Protein 2RET (pdb70)

Nearest PDB structures (foldseek):
  2ret-assembly1_G  TM=9.956E-01  e=1.381E-10  Vibrio vulnificus
  3cfi-assembly4_J  TM=9.435E-01  e=2.671E-08  Vibrio vulnificus
  5bw0-assembly1_B  TM=7.119E-01  e=1.462E-03  Pseudomonas aeruginosa PAO1
  5bw0-assembly3_F  TM=7.483E-01  e=4.580E-03  Pseudomonas aeruginosa PAO1
  6m81-assembly1_C-2  TM=4.778E-01  e=7.323E-01  Streptomyces fradiae

Secondary structure (DSSP, 8-state):
-HHHHHH-----TTT------TT---EEEEEEETTEEEEEEEEEE--SSSSEEEEEEEEESSSSSPPSEEEEEEEES--/-HHHHHHHHHHHHHHHH--TTGGGB-S--EE--EESS--EETGGG-SSEE--EEEEEEPPTTEESSEEEEEEEEEEETTEEEEEEESSSS-----EEEEEESSEEEEEEEEE-SS-EES----SSB--SEEEEEEEETTTEEEEEEEE----B---/-HHHHHH-----TTT----------EEEEEEETTEEEEEEEEEE----SEEEEEEEEESSSSSPPSEEEEEEEE-/-HHHHHHHHHHHHH--TTGGGB-S--B---BSS--EETGGG-SSEE--EEEEEEPPTTEESSEEEEEEEEEEETTEEEEEEES-SS-----EEEEEEESEEEEEEEEE-SSSEES----SSB--SEEEEEEEETTTEEEEEEEEPPP-B---/-HHHHHH-----TTT------TT---EEEEEEETTEEEEEEEEEE--SSSSEEEEEEEEESSSSSPPSEEEEEEEE-/-HHHHHHHHHHHHHHH--TTGGGB-S--B---BSS--EETGGG-SSEE--EEEEEEPPTTEESSEEEEEEEEEESSSEEEEEEESSSS-----EEEEEEESEEEEEEEEE-SS-EES----SSB--SEEEEEEEETTTEEEEEEEEPPP-B--/-HHHHHH-----TTT------TT---EEEEEEETTEEEEEEEEEE--SSSS-EEEEEEEESSSSSPPSEEEEEEE-/--HHHHHHHHHHHHHHH--TTGGGB-S--B---BSS--EETGGG-SSEE--EEEEEEPPTTEESSEEEEEEEEEESSS-EEEEEESSSS-----EEEEEES-EEEEEEEEE-SSSEES----SSB--SEEEEEEEETTTEEEEEEEEPPP-B--

Organism: Vibrio vulnificus (strain YJ016) (NCBI:txid196600)

Structure (mmCIF, N/CA/C/O backbone):
data_2RET
#
_entry.id   2RET
#
_cell.length_a   63.288
_cell.length_b   79.145
_cell.length_c   82.079
_cell.angle_alpha   65.000
_cell.angle_beta   69.190
_cell.angle_gamma   69.490
#
_symmetry.space_group_name_H-M   'P 1'
#
loop_
_entity.id
_entity.type
_entity.pdbx_description
1 polymer 'Pseudopilin EpsI'
2 polymer EpsJ
3 non-polymer 'CHLORIDE ION'
4 non-polymer 'SODIUM ION'
5 water water
#
loop_
_atom_site.group_PDB
_atom_site.id
_atom_site.type_symbol
_atom_site.label_atom_id
_atom_site.label_alt_id
_atom_site.label_comp_id
_atom_site.label_asym_id
_atom_site.label_entity_id
_atom_site.label_seq_id
_atom_site.pdbx_PDB_ins_code
_atom_site.Cartn_x
_atom_site.Cartn_y
_atom_site.Cartn_z
_atom_site.occupancy
_atom_site.B_iso_or_equiv
_atom_site.auth_seq_id
_atom_site.auth_comp_id
_atom_site.auth_asym_id
_atom_site.auth_atom_id
_atom_site.pdbx_PDB_model_num
ATOM 1 N N . THR A 1 7 ? 91.359 106.885 51.697 1.00 18.82 30 THR A N 1
ATOM 2 C CA . THR A 1 7 ? 90.434 106.069 50.861 1.00 18.85 30 THR A CA 1
ATOM 3 C C . THR A 1 7 ? 90.551 106.480 49.390 1.00 18.49 30 THR A C 1
ATOM 4 O O . THR A 1 7 ? 90.721 105.616 48.504 1.00 18.33 30 THR A O 1
ATOM 8 N N . VAL A 1 8 ? 90.511 107.788 49.127 1.00 17.64 31 VAL A N 1
ATOM 9 C CA . VAL A 1 8 ? 90.653 108.271 47.740 1.00 16.98 31 VAL A CA 1
ATOM 10 C C . VAL A 1 8 ? 92.044 107.979 47.099 1.00 16.23 31 VAL A C 1
ATOM 11 O O . VAL A 1 8 ? 92.093 107.655 45.929 1.00 15.69 31 VAL A O 1
ATOM 15 N N . GLY A 1 9 ? 93.139 108.068 47.852 1.00 16.09 32 GLY A N 1
ATOM 16 C CA . GLY A 1 9 ? 94.481 107.734 47.351 1.00 16.27 32 GLY A CA 1
ATOM 17 C C . GLY A 1 9 ? 94.587 106.305 46.811 1.00 17.09 32 GLY A C 1
ATOM 18 O O . GLY A 1 9 ? 95.186 106.063 45.758 1.00 15.75 32 GLY A O 1
ATOM 19 N N . TYR A 1 10 ? 93.986 105.359 47.538 1.00 17.51 33 TYR A N 1
ATOM 20 C CA . TYR A 1 10 ? 93.939 103.950 47.120 1.00 17.97 33 TYR A CA 1
ATOM 21 C C . TYR A 1 10 ? 93.053 103.729 45.888 1.00 16.86 33 TYR A C 1
ATOM 22 O O . TYR A 1 10 ? 93.423 102.975 44.996 1.00 15.44 33 TYR A O 1
ATOM 31 N N . LEU A 1 11 ? 91.899 104.399 45.858 1.00 16.17 34 LEU A N 1
ATOM 32 C CA . LEU A 1 11 ? 90.977 104.374 44.718 1.00 15.78 34 LEU A CA 1
ATOM 33 C C . LEU A 1 11 ? 91.609 104.936 43.463 1.00 15.26 34 LEU A C 1
ATOM 34 O O . LEU A 1 11 ? 91.440 104.360 42.364 1.00 15.09 34 LEU A O 1
ATOM 39 N N . GLU A 1 12 ? 92.370 106.027 43.610 1.00 14.03 35 GLU A N 1
ATOM 40 C CA . GLU A 1 12 ? 93.178 106.521 42.499 1.00 14.03 35 GLU A CA 1
ATOM 41 C C . GLU A 1 12 ? 94.107 105.453 41.934 1.00 14.04 35 GLU A C 1
ATOM 42 O O . GLU A 1 12 ? 94.071 105.196 40.743 1.00 12.47 35 GLU A O 1
ATOM 48 N N . GLN A 1 13 ? 94.955 104.875 42.794 1.00 14.01 36 GLN A N 1
ATOM 49 C CA . GLN A 1 13 ? 95.897 103.826 42.394 1.00 15.26 36 GLN A CA 1
ATOM 50 C C . GLN A 1 13 ? 95.220 102.682 41.626 1.00 14.79 36 GLN A C 1
ATOM 51 O O . GLN A 1 13 ? 95.719 102.234 40.613 1.00 13.86 36 GLN A O 1
ATOM 57 N N . LYS A 1 14 ? 94.080 102.232 42.129 1.00 14.63 37 LYS A N 1
ATOM 58 C CA . LYS A 1 14 ? 93.321 101.130 41.532 1.00 15.54 37 LYS A CA 1
ATOM 59 C C . LYS A 1 14 ? 92.776 101.444 40.097 1.00 15.38 37 LYS A C 1
ATOM 60 O O . LYS A 1 14 ? 92.868 100.645 39.176 1.00 14.22 37 LYS A O 1
ATOM 74 N N . PHE A 1 16 ? 93.810 103.995 38.041 1.00 13.42 39 PHE A N 1
ATOM 75 C CA . PHE A 1 16 ? 94.887 104.286 37.133 1.00 13.54 39 PHE A CA 1
ATOM 76 C C . PHE A 1 16 ? 95.714 103.061 36.747 1.00 13.74 39 PHE A C 1
ATOM 77 O O . PHE A 1 16 ? 96.044 102.937 35.571 1.00 14.02 39 PHE A O 1
ATOM 85 N N . ALA A 1 17 ? 96.058 102.186 37.709 1.00 12.81 40 ALA A N 1
ATOM 86 C CA . ALA A 1 17 ? 96.693 100.908 37.361 1.00 13.21 40 ALA A CA 1
ATOM 87 C C . ALA A 1 17 ? 95.802 100.026 36.444 1.00 13.54 40 ALA A C 1
ATOM 88 O O . ALA A 1 17 ? 96.335 99.394 35.559 1.00 14.95 40 ALA A O 1
ATOM 90 N N . ALA A 1 18 ? 94.480 100.004 36.649 1.00 13.93 41 ALA A N 1
ATOM 91 C CA . ALA A 1 18 ? 93.547 99.347 35.732 1.00 14.17 41 ALA A CA 1
ATOM 92 C C . ALA A 1 18 ? 93.565 99.950 34.309 1.00 14.78 41 ALA A C 1
ATOM 93 O O . ALA A 1 18 ? 93.500 99.226 33.318 1.00 14.89 41 ALA A O 1
ATOM 103 N N . VAL A 1 20 ? 96.177 101.383 32.806 1.00 15.79 43 VAL A N 1
ATOM 104 C CA . VAL A 1 20 ? 97.384 100.842 32.235 1.00 15.22 43 VAL A CA 1
ATOM 105 C C . VAL A 1 20 ? 97.232 99.353 31.813 1.00 15.44 43 VAL A C 1
ATOM 106 O O . VAL A 1 20 ? 97.725 98.950 30.757 1.00 15.07 43 VAL A O 1
ATOM 110 N N . ALA A 1 21 ? 96.574 98.555 32.648 1.00 14.75 44 ALA A N 1
ATOM 111 C CA . ALA A 1 21 ? 96.328 97.146 32.358 1.00 14.82 44 ALA A CA 1
ATOM 112 C C . ALA A 1 21 ? 95.532 96.995 31.046 1.00 14.35 44 ALA A C 1
ATOM 113 O O . ALA A 1 21 ? 95.883 96.202 30.203 1.00 13.46 44 ALA A O 1
ATOM 115 N N . ASP A 1 22 ? 94.480 97.790 30.903 1.00 14.52 45 ASP A N 1
ATOM 116 C CA . ASP A 1 22 ? 93.692 97.841 29.687 1.00 15.10 45 ASP A CA 1
ATOM 117 C C . ASP A 1 22 ? 94.497 98.261 28.467 1.00 14.09 45 ASP A C 1
ATOM 118 O O . ASP A 1 22 ? 94.299 97.711 27.397 1.00 13.65 45 ASP A O 1
ATOM 123 N N . ASN A 1 23 ? 95.364 99.249 28.622 1.00 14.01 46 ASN A N 1
ATOM 124 C CA . ASN A 1 23 ? 96.200 99.725 27.517 1.00 13.40 46 ASN A CA 1
ATOM 125 C C . ASN A 1 23 ? 97.167 98.655 27.074 1.00 13.17 46 ASN A C 1
ATOM 126 O O . ASN A 1 23 ? 97.396 98.481 25.878 1.00 13.02 46 ASN A O 1
ATOM 131 N N . GLN A 1 24 ? 97.729 97.922 28.024 1.00 13.56 47 GLN A N 1
ATOM 132 C CA . GLN A 1 24 ? 98.645 96.857 27.667 1.00 13.31 47 GLN A CA 1
ATOM 133 C C . GLN A 1 24 ? 97.946 95.583 27.144 1.00 14.18 47 GLN A C 1
ATOM 134 O O . GLN A 1 24 ? 98.520 94.935 26.285 1.00 12.94 47 GLN A O 1
ATOM 153 N N . ALA A 1 26 ? 95.308 95.669 25.237 1.00 13.68 49 ALA A N 1
ATOM 154 C CA . ALA A 1 26 ? 95.051 96.105 23.874 1.00 13.07 49 ALA A CA 1
ATOM 155 C C . ALA A 1 26 ? 96.284 95.896 22.973 1.00 12.17 49 ALA A C 1
ATOM 156 O O . ALA A 1 26 ? 96.180 95.345 21.890 1.00 8.96 49 ALA A O 1
ATOM 166 N N . VAL A 1 28 ? 98.788 93.729 23.432 1.00 13.94 51 VAL A N 1
ATOM 167 C CA . VAL A 1 28 ? 98.935 92.286 23.240 1.00 14.22 51 VAL A CA 1
ATOM 168 C C . VAL A 1 28 ? 97.953 91.807 22.177 1.00 14.52 51 VAL A C 1
ATOM 169 O O . VAL A 1 28 ? 98.342 91.090 21.268 1.00 12.67 51 VAL A O 1
ATOM 181 N N . LEU A 1 30 ? 96.542 93.376 19.592 1.00 16.75 53 LEU A N 1
ATOM 182 C CA . LEU A 1 30 ? 96.989 93.730 18.228 1.00 17.83 53 LEU A CA 1
ATOM 183 C C . LEU A 1 30 ? 97.793 92.617 17.534 1.00 18.59 53 LEU A C 1
ATOM 184 O O . LEU A 1 30 ? 97.690 92.453 16.313 1.00 18.41 53 LEU A O 1
ATOM 189 N N . ASN A 1 31 ? 98.578 91.864 18.305 1.00 19.30 54 ASN A N 1
ATOM 190 C CA . ASN A 1 31 ? 99.436 90.806 17.756 1.00 20.18 54 ASN A CA 1
ATOM 191 C C . ASN A 1 31 ? 99.585 89.664 18.757 1.00 20.36 54 ASN A C 1
ATOM 192 O O . ASN A 1 31 ? 100.616 89.542 19.418 1.00 20.57 54 ASN A O 1
ATOM 197 N N . PRO A 1 32 ? 98.533 88.838 18.898 1.00 21.09 55 PRO A N 1
ATOM 198 C CA . PRO A 1 32 ? 98.469 87.790 19.926 1.00 21.82 55 PRO A CA 1
ATOM 199 C C . PRO A 1 32 ? 99.028 86.422 19.492 1.00 22.63 55 PRO A C 1
ATOM 200 O O . PRO A 1 32 ? 99.067 85.499 20.310 1.00 22.76 55 PRO A O 1
ATOM 204 N N . LYS A 1 33 ? 99.423 86.285 18.218 1.00 23.20 56 LYS A N 1
ATOM 205 C CA . LYS A 1 33 ? 100.183 85.114 17.769 1.00 23.71 56 LYS A CA 1
ATOM 206 C C . LYS A 1 33 ? 101.584 85.210 18.358 1.00 24.08 56 LYS A C 1
ATOM 207 O O . LYS A 1 33 ? 102.218 84.192 18.627 1.00 24.72 56 LYS A O 1
ATOM 213 N N . ASN A 1 34 ? 102.048 86.446 18.550 1.00 24.65 57 ASN A N 1
ATOM 214 C CA . ASN A 1 34 ? 103.343 86.734 19.155 1.00 25.13 57 ASN A CA 1
ATOM 215 C C . ASN A 1 34 ? 103.240 86.970 20.674 1.00 25.41 57 ASN A C 1
ATOM 216 O O . ASN A 1 34 ? 103.874 87.897 21.221 1.00 25.11 57 ASN A O 1
ATOM 221 N N . LEU A 1 35 ? 102.473 86.101 21.348 1.00 25.41 58 LEU A N 1
ATOM 222 C CA . LEU A 1 35 ? 102.259 86.194 22.808 1.00 25.06 58 LEU A CA 1
ATOM 223 C C . LEU A 1 35 ? 103.501 85.662 23.537 1.00 24.43 58 LEU A C 1
ATOM 224 O O . LEU A 1 35 ? 103.860 84.495 23.414 1.00 24.48 58 LEU A O 1
ATOM 229 N N . LYS A 1 36 ? 104.158 86.530 24.291 1.00 23.86 59 LYS A N 1
ATOM 230 C CA . LYS A 1 36 ? 105.375 86.169 25.009 1.00 23.22 59 LYS A CA 1
ATOM 231 C C . LYS A 1 36 ? 105.459 86.979 26.291 1.00 21.77 59 LYS A C 1
ATOM 232 O O . LYS A 1 36 ? 104.749 87.978 26.447 1.00 21.50 59 LYS A O 1
ATOM 238 N N . ALA A 1 37 ? 106.295 86.518 27.217 1.00 20.52 60 ALA A N 1
ATOM 239 C CA . ALA A 1 37 ? 106.614 87.281 28.422 1.00 19.63 60 ALA A CA 1
ATOM 240 C C . ALA A 1 37 ? 107.261 88.595 27.987 1.00 18.89 60 ALA A C 1
ATOM 241 O O . ALA A 1 37 ? 108.206 88.605 27.177 1.00 17.52 60 ALA A O 1
ATOM 243 N N . SER A 1 38 ? 106.694 89.695 28.477 1.00 18.25 61 SER A N 1
ATOM 244 C CA . SER A 1 38 ? 107.247 91.025 28.245 1.00 18.07 61 SER A CA 1
ATOM 245 C C . SER A 1 38 ? 106.945 91.951 29.416 1.00 17.32 61 SER A C 1
ATOM 246 O O . SER A 1 38 ? 106.142 91.625 30.290 1.00 16.38 61 SER A O 1
ATOM 249 N N . ASN A 1 39 ? 107.612 93.097 29.422 1.00 17.13 62 ASN A N 1
ATOM 250 C CA . ASN A 1 39 ? 107.445 94.094 30.471 1.00 17.67 62 ASN A CA 1
ATOM 251 C C . ASN A 1 39 ? 107.873 95.494 30.049 1.00 17.71 62 ASN A C 1
ATOM 252 O O . ASN A 1 39 ? 108.672 95.693 29.114 1.00 17.18 62 ASN A O 1
ATOM 257 N N . GLY A 1 40 ? 107.317 96.473 30.748 1.00 17.76 63 GLY A N 1
ATOM 258 C CA . GLY A 1 40 ? 107.717 97.858 30.555 1.00 17.66 63 GLY A CA 1
ATOM 259 C C . GLY A 1 40 ? 107.065 98.804 31.556 1.00 17.40 63 GLY A C 1
ATOM 260 O O . GLY A 1 40 ? 106.555 98.388 32.608 1.00 16.62 63 GLY A O 1
ATOM 261 N N . GLU A 1 41 ? 107.046 100.067 31.148 1.00 17.48 64 GLU A N 1
ATOM 262 C CA . GLU A 1 41 ? 106.617 101.198 31.933 1.00 18.00 64 GLU A CA 1
ATOM 263 C C . GLU A 1 41 ? 105.639 102.049 31.156 1.00 17.35 64 GLU A C 1
ATOM 264 O O . GLU A 1 41 ? 105.796 102.242 29.985 1.00 18.11 64 GLU A O 1
ATOM 270 N N . GLU A 1 42 ? 104.669 102.598 31.851 1.00 16.81 65 GLU A N 1
ATOM 271 C CA . GLU A 1 42 ? 103.775 103.553 31.307 1.00 17.72 65 GLU A CA 1
ATOM 272 C C . GLU A 1 42 ? 103.612 104.671 32.334 1.00 17.46 65 GLU A C 1
ATOM 273 O O . GLU A 1 42 ? 103.343 104.418 33.512 1.00 17.37 65 GLU A O 1
ATOM 279 N N . GLU A 1 43 ? 103.709 105.897 31.858 1.00 17.13 66 GLU A N 1
ATOM 280 C CA . GLU A 1 43 ? 103.379 107.064 32.616 1.00 18.08 66 GLU A CA 1
ATOM 281 C C . GLU A 1 43 ? 101.882 107.365 32.460 1.00 18.11 66 GLU A C 1
ATOM 282 O O . GLU A 1 43 ? 101.374 107.494 31.349 1.00 18.27 66 GLU A O 1
ATOM 288 N N . LEU A 1 44 ? 101.183 107.523 33.578 1.00 18.99 67 LEU A N 1
ATOM 289 C CA . LEU A 1 44 ? 99.768 107.823 33.575 1.00 19.37 67 LEU A CA 1
ATOM 290 C C . LEU A 1 44 ? 99.442 108.501 34.879 1.00 19.76 67 LEU A C 1
ATOM 291 O O . LEU A 1 44 ? 99.825 107.982 35.934 1.00 19.44 67 LEU A O 1
ATOM 296 N N . ALA A 1 45 ? 98.717 109.635 34.788 1.00 19.04 68 ALA A N 1
ATOM 297 C CA . ALA A 1 45 ? 98.389 110.491 35.914 1.00 19.09 68 ALA A CA 1
ATOM 298 C C . ALA A 1 45 ? 99.602 110.882 36.731 1.00 19.61 68 ALA A C 1
ATOM 299 O O . ALA A 1 45 ? 99.517 110.934 37.930 1.00 19.78 68 ALA A O 1
ATOM 301 N N . GLY A 1 46 ? 100.736 111.143 36.078 1.00 20.28 69 GLY A N 1
ATOM 302 C CA . GLY A 1 46 ? 101.916 111.655 36.777 1.00 20.58 69 GLY A CA 1
ATOM 303 C C . GLY A 1 46 ? 102.812 110.590 37.367 1.00 20.32 69 GLY A C 1
ATOM 304 O O . GLY A 1 46 ? 103.886 110.872 37.863 1.00 21.13 69 GLY A O 1
ATOM 305 N N . GLN A 1 47 ? 102.386 109.350 37.270 1.00 20.47 70 GLN A N 1
ATOM 306 C CA . GLN A 1 47 ? 103.043 108.252 37.924 1.00 20.41 70 GLN A CA 1
ATOM 307 C C . GLN A 1 47 ? 103.563 107.235 36.890 1.00 21.06 70 GLN A C 1
ATOM 308 O O . GLN A 1 47 ? 102.867 106.898 35.909 1.00 20.44 70 GLN A O 1
ATOM 314 N N . THR A 1 48 ? 104.760 106.709 37.136 1.00 21.33 71 THR A N 1
ATOM 315 C CA . THR A 1 48 ? 105.282 105.591 36.353 1.00 22.08 71 THR A CA 1
ATOM 316 C C . THR A 1 48 ? 104.730 104.286 36.867 1.00 22.03 71 THR A C 1
ATOM 317 O O . THR A 1 48 ? 104.908 103.962 38.038 1.00 23.34 71 THR A O 1
ATOM 321 N N . TRP A 1 49 ? 104.081 103.537 35.977 1.00 22.14 72 TRP A N 1
ATOM 322 C CA . TRP A 1 49 ? 103.578 102.213 36.268 1.00 22.03 72 TRP A CA 1
ATOM 323 C C . TRP A 1 49 ? 104.356 101.106 35.550 1.00 21.70 72 TRP A C 1
ATOM 324 O O . TRP A 1 49 ? 104.720 101.247 34.404 1.00 21.93 72 TRP A O 1
ATOM 335 N N . TYR A 1 50 ? 104.558 99.984 36.223 1.00 20.85 73 TYR A N 1
ATOM 336 C CA . TYR A 1 50 ? 105.362 98.892 35.694 1.00 20.83 73 TYR A CA 1
ATOM 337 C C . TYR A 1 50 ? 104.468 97.701 35.342 1.00 20.41 73 TYR A C 1
ATOM 338 O O . TYR A 1 50 ? 103.932 97.034 36.223 1.00 20.47 73 TYR A O 1
ATOM 347 N N . TRP A 1 51 ? 104.328 97.442 34.042 1.00 19.78 74 TRP A N 1
ATOM 348 C CA . TRP A 1 51 ? 103.476 96.395 33.582 1.00 19.60 74 TRP A CA 1
ATOM 349 C C . TRP A 1 51 ? 104.276 95.162 33.192 1.00 19.25 74 TRP A C 1
ATOM 350 O O . TRP A 1 51 ? 105.446 95.221 32.874 1.00 18.88 74 TRP A O 1
ATOM 361 N N . LYS A 1 52 ? 103.599 94.034 33.234 1.00 19.55 75 LYS A N 1
ATOM 362 C CA . LYS A 1 52 ? 104.160 92.767 32.836 1.00 20.71 75 LYS A CA 1
ATOM 363 C C . LYS A 1 52 ? 103.056 91.982 32.147 1.00 20.32 75 LYS A C 1
ATOM 364 O O . LYS A 1 52 ? 101.944 91.880 32.668 1.00 20.18 75 LYS A O 1
ATOM 370 N N . VAL A 1 53 ? 103.387 91.433 30.981 1.00 20.60 76 VAL A N 1
ATOM 371 C CA . VAL A 1 53 ? 102.574 90.433 30.283 1.00 20.27 76 VAL A CA 1
ATOM 372 C C . VAL A 1 53 ? 103.206 89.047 30.476 1.00 19.89 76 VAL A C 1
ATOM 373 O O . VAL A 1 53 ? 104.388 88.867 30.236 1.00 20.60 76 VAL A O 1
ATOM 377 N N . ALA A 1 54 ? 102.404 88.088 30.931 1.00 19.78 77 ALA A N 1
ATOM 378 C CA . ALA A 1 54 ? 102.822 86.706 31.176 1.00 19.10 77 ALA A CA 1
ATOM 379 C C . ALA A 1 54 ? 101.830 85.696 30.560 1.00 18.88 77 ALA A C 1
ATOM 380 O O . ALA A 1 54 ? 100.701 85.607 31.037 1.00 18.53 77 ALA A O 1
ATOM 382 N N . PRO A 1 55 ? 102.258 84.904 29.548 1.00 19.01 78 PRO A N 1
ATOM 383 C CA . PRO A 1 55 ? 101.465 83.759 29.058 1.00 19.21 78 PRO A CA 1
ATOM 384 C C . PRO A 1 55 ? 101.134 82.769 30.155 1.00 19.25 78 PRO A C 1
ATOM 385 O O . PRO A 1 55 ? 101.898 82.594 31.088 1.00 19.03 78 PRO A O 1
ATOM 389 N N . VAL A 1 56 ? 99.959 82.177 30.041 1.00 19.69 79 VAL A N 1
ATOM 390 C CA . VAL A 1 56 ? 99.412 81.301 31.046 1.00 19.98 79 VAL A CA 1
ATOM 391 C C . VAL A 1 56 ? 99.235 79.962 30.396 1.00 20.75 79 VAL A C 1
ATOM 392 O O . VAL A 1 56 ? 98.578 79.874 29.348 1.00 20.59 79 VAL A O 1
ATOM 396 N N . ALA A 1 57 ? 99.812 78.931 31.023 1.00 21.84 80 ALA A N 1
ATOM 397 C CA . ALA A 1 57 ? 99.651 77.549 30.574 1.00 22.78 80 ALA A CA 1
ATOM 398 C C . ALA A 1 57 ? 98.179 77.153 30.595 1.00 23.23 80 ALA A C 1
ATOM 399 O O . ALA A 1 57 ? 97.443 77.487 31.536 1.00 23.36 80 ALA A O 1
ATOM 401 N N . THR A 1 58 ? 97.756 76.464 29.543 1.00 23.88 81 THR A N 1
ATOM 402 C CA . THR A 1 58 ? 96.376 76.025 29.420 1.00 24.57 81 THR A CA 1
ATOM 403 C C . THR A 1 58 ? 96.331 74.488 29.239 1.00 24.76 81 THR A C 1
ATOM 404 O O . THR A 1 58 ? 97.327 73.856 28.864 1.00 24.75 81 THR A O 1
ATOM 408 N N . THR A 1 59 ? 95.180 73.902 29.547 1.00 25.07 82 THR A N 1
ATOM 409 C CA . THR A 1 59 ? 94.974 72.455 29.433 1.00 25.40 82 THR A CA 1
ATOM 410 C C . THR A 1 59 ? 94.023 72.155 28.272 1.00 25.53 82 THR A C 1
ATOM 411 O O . THR A 1 59 ? 93.215 71.226 28.334 1.00 25.87 82 THR A O 1
ATOM 415 N N . GLN A 1 60 ? 94.134 72.952 27.214 1.00 25.70 83 GLN A N 1
ATOM 416 C CA . GLN A 1 60 ? 93.329 72.783 26.021 1.00 25.82 83 GLN A CA 1
ATOM 417 C C . GLN A 1 60 ? 94.025 73.461 24.846 1.00 25.69 83 GLN A C 1
ATOM 418 O O . GLN A 1 60 ? 94.891 74.325 25.053 1.00 25.19 83 GLN A O 1
ATOM 424 N N . PRO A 1 61 ? 93.637 73.093 23.609 1.00 25.69 84 PRO A N 1
ATOM 425 C CA . PRO A 1 61 ? 94.305 73.639 22.438 1.00 25.74 84 PRO A CA 1
ATOM 426 C C . PRO A 1 61 ? 93.586 74.837 21.821 1.00 25.65 84 PRO A C 1
ATOM 427 O O . PRO A 1 61 ? 94.096 75.416 20.855 1.00 25.56 84 PRO A O 1
ATOM 431 N N . LEU A 1 62 ? 92.418 75.200 22.354 1.00 25.43 85 LEU A N 1
ATOM 432 C CA . LEU A 1 62 ? 91.564 76.183 21.685 1.00 25.13 85 LEU A CA 1
AT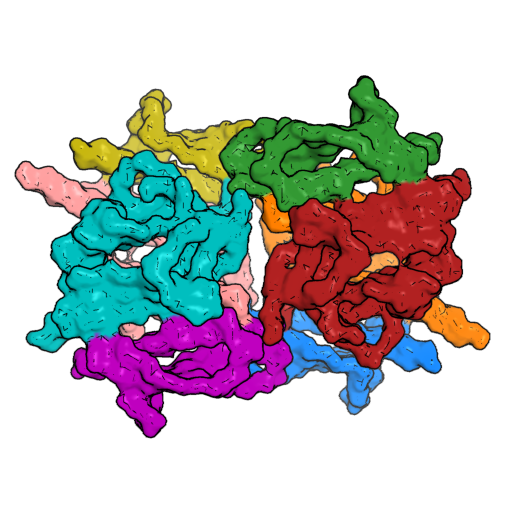OM 433 C C . LEU A 1 62 ? 91.927 77.640 22.065 1.00 24.86 85 LEU A C 1
ATOM 434 O O . LEU A 1 62 ? 91.995 78.524 21.208 1.00 24.38 85 LEU A O 1
ATOM 439 N N . LEU A 1 63 ? 92.174 77.890 23.343 1.00 24.86 86 LEU A N 1
ATOM 440 C CA . LEU A 1 63 ? 92.432 79.246 23.790 1.00 24.23 86 LEU A CA 1
ATOM 441 C C . LEU A 1 63 ? 93.799 79.392 24.418 1.00 24.98 86 LEU A C 1
ATOM 442 O O . LEU A 1 63 ? 94.217 78.547 25.201 1.00 25.30 86 LEU A O 1
ATOM 447 N N . LYS A 1 64 ? 94.477 80.492 24.082 1.00 25.47 87 LYS A N 1
ATOM 448 C CA . LYS A 1 64 ? 95.680 80.928 24.789 1.00 25.67 87 LYS A CA 1
ATOM 449 C C . LYS A 1 64 ? 95.279 81.990 25.812 1.00 25.19 87 LYS A C 1
ATOM 450 O O . LYS A 1 64 ? 94.279 82.690 25.639 1.00 26.19 87 LYS A O 1
ATOM 456 N N . ALA A 1 65 ? 96.024 82.065 26.904 1.00 23.60 88 ALA A N 1
ATOM 457 C CA . ALA A 1 65 ? 95.723 83.001 27.968 1.00 22.78 88 ALA A CA 1
ATOM 458 C C . ALA A 1 65 ? 96.985 83.798 28.282 1.00 21.63 88 ALA A C 1
ATOM 459 O O . ALA A 1 65 ? 98.084 83.331 28.076 1.00 20.38 88 ALA A O 1
ATOM 461 N N . PHE A 1 66 ? 96.797 85.017 28.752 1.00 21.76 89 PHE A N 1
ATOM 462 C CA . PHE A 1 66 ? 97.890 85.811 29.280 1.00 21.91 89 PHE A CA 1
ATOM 463 C C . PHE A 1 66 ? 97.347 86.634 30.413 1.00 22.15 89 PHE A C 1
ATOM 464 O O . PHE A 1 66 ? 96.120 86.895 30.514 1.00 20.67 89 PHE A O 1
ATOM 472 N N . ASP A 1 67 ? 98.278 87.007 31.280 1.00 22.57 90 ASP A N 1
ATOM 473 C CA . ASP A 1 67 ? 98.032 87.919 32.390 1.00 23.17 90 ASP A CA 1
ATOM 474 C C . ASP A 1 67 ? 98.767 89.198 32.102 1.00 22.58 90 ASP A C 1
ATOM 475 O O . ASP A 1 67 ? 99.898 89.182 31.615 1.00 23.59 90 ASP A O 1
ATOM 480 N N . VAL A 1 68 ? 98.087 90.299 32.364 1.00 22.38 91 VAL A N 1
ATOM 481 C CA . VAL A 1 68 ? 98.661 91.630 32.394 1.00 21.78 91 VAL A CA 1
ATOM 482 C C . VAL A 1 68 ? 98.566 92.078 33.867 1.00 22.24 91 VAL A C 1
ATOM 483 O O . VAL A 1 68 ? 97.473 92.114 34.453 1.00 21.43 91 VAL A O 1
ATOM 487 N N . SER A 1 69 ? 99.719 92.369 34.463 1.00 22.31 92 SER A N 1
ATOM 488 C CA . SER A 1 69 ? 99.791 92.856 35.836 1.00 22.64 92 SER A CA 1
ATOM 489 C C . SER A 1 69 ? 100.500 94.205 35.839 1.00 21.26 92 SER A C 1
ATOM 490 O O . SER A 1 69 ? 101.382 94.432 35.028 1.00 21.92 92 SER A O 1
ATOM 493 N N . VAL A 1 70 ? 100.067 95.100 36.725 1.00 20.10 93 VAL A N 1
ATOM 494 C CA . VAL A 1 70 ? 100.578 96.474 36.852 1.00 18.59 93 VAL A CA 1
ATOM 495 C C . VAL A 1 70 ? 100.877 96.741 38.340 1.00 18.33 93 VAL A C 1
ATOM 496 O O . VAL A 1 70 ? 100.089 96.438 39.238 1.00 17.38 93 VAL A O 1
ATOM 500 N N . ALA A 1 71 ? 102.072 97.268 38.561 1.00 18.57 94 ALA A N 1
ATOM 501 C CA . ALA A 1 71 ? 102.656 97.481 39.879 1.00 17.77 94 ALA A CA 1
ATOM 502 C C . ALA A 1 71 ? 103.296 98.882 39.935 1.00 17.84 94 ALA A C 1
ATOM 503 O O . ALA A 1 71 ? 103.597 99.506 38.890 1.00 16.94 94 ALA A O 1
ATOM 505 N N . ALA A 1 72 ? 103.506 99.358 41.169 1.00 18.40 95 ALA A N 1
ATOM 506 C CA . ALA A 1 72 ? 104.098 100.661 41.442 1.00 17.92 95 ALA A CA 1
ATOM 507 C C . ALA A 1 72 ? 105.654 100.703 41.370 1.00 18.07 95 ALA A C 1
ATOM 508 O O . ALA A 1 72 ? 106.274 101.776 41.259 1.00 16.84 95 ALA A O 1
ATOM 510 N N . THR A 1 73 ? 106.286 99.531 41.398 1.00 19.05 96 THR A N 1
ATOM 511 C CA . THR A 1 73 ? 107.733 99.402 41.163 1.00 19.72 96 THR A CA 1
ATOM 512 C C . THR A 1 73 ? 108.051 98.109 40.426 1.00 20.48 96 THR A C 1
ATOM 513 O O . THR A 1 73 ? 107.178 97.284 40.239 1.00 20.16 96 THR A O 1
ATOM 517 N N . THR A 1 74 ? 109.326 97.944 40.045 1.00 22.41 97 THR A N 1
ATOM 518 C CA . THR A 1 74 ? 109.796 96.757 39.338 1.00 24.18 97 THR A CA 1
ATOM 519 C C . THR A 1 74 ? 109.770 95.497 40.204 1.00 25.38 97 THR A C 1
ATOM 520 O O . THR A 1 74 ? 109.705 94.379 39.658 1.00 25.37 97 THR A O 1
ATOM 524 N N . GLN A 1 75 ? 109.818 95.686 41.531 1.00 26.34 98 GLN A N 1
ATOM 525 C CA . GLN A 1 75 ? 109.841 94.578 42.498 1.00 27.13 98 GLN A CA 1
ATOM 526 C C . GLN A 1 75 ? 108.463 94.331 43.143 1.00 26.53 98 GLN A C 1
ATOM 527 O O . GLN A 1 75 ? 108.232 93.268 43.717 1.00 27.22 98 GLN A O 1
ATOM 533 N N . ALA A 1 76 ? 107.579 95.325 43.097 1.00 25.79 99 ALA A N 1
ATOM 534 C CA . ALA A 1 76 ? 106.354 95.320 43.897 1.00 25.11 99 ALA A CA 1
ATOM 535 C C . ALA A 1 76 ? 105.331 94.305 43.394 1.00 24.96 99 ALA A C 1
ATOM 536 O O . ALA A 1 76 ? 105.294 93.992 42.202 1.00 25.48 99 ALA A O 1
ATOM 538 N N . SER A 1 77 ? 104.507 93.806 44.317 1.00 24.33 100 SER A N 1
ATOM 539 C CA . SER A 1 77 ? 103.331 93.045 43.971 1.00 24.09 100 SER A CA 1
ATOM 540 C C . SER A 1 77 ? 102.377 93.957 43.224 1.00 23.48 100 SER A C 1
ATOM 541 O O . SER A 1 77 ? 102.269 95.145 43.537 1.00 22.89 100 SER A O 1
ATOM 544 N N . PRO A 1 78 ? 101.684 93.398 42.230 1.00 23.54 101 PRO A N 1
ATOM 545 C CA . PRO A 1 78 ? 100.820 94.208 41.410 1.00 23.24 101 PRO A CA 1
ATOM 546 C C . PRO A 1 78 ? 99.602 94.774 42.172 1.00 22.65 101 PRO A C 1
ATOM 547 O O . PRO A 1 78 ? 99.135 94.212 43.161 1.00 22.53 101 PRO A O 1
ATOM 551 N N . ILE A 1 79 ? 99.158 95.924 41.725 1.00 22.29 102 ILE A N 1
ATOM 552 C CA . ILE A 1 79 ? 97.933 96.511 42.181 1.00 22.50 102 ILE A CA 1
ATOM 553 C C . ILE A 1 79 ? 96.818 95.755 41.475 1.00 22.80 102 ILE A C 1
ATOM 554 O O . ILE A 1 79 ? 95.810 95.438 42.077 1.00 22.14 102 ILE A O 1
ATOM 559 N N . ILE A 1 80 ? 97.012 95.476 40.190 1.00 24.04 103 ILE A N 1
ATOM 560 C CA . ILE A 1 80 ? 95.995 94.796 39.383 1.00 25.41 103 ILE A CA 1
ATOM 561 C C . ILE A 1 80 ? 96.601 93.716 38.498 1.00 25.12 103 ILE A C 1
ATOM 562 O O . ILE A 1 80 ? 97.688 93.864 37.965 1.00 24.53 103 ILE A O 1
ATOM 567 N N . THR A 1 81 ? 95.901 92.598 38.419 1.00 25.64 104 THR A N 1
ATOM 568 C CA . THR A 1 81 ? 96.187 91.564 37.448 1.00 26.34 104 THR A CA 1
ATOM 569 C C . THR A 1 81 ? 94.884 91.198 36.740 1.00 26.19 104 THR A C 1
ATOM 570 O O . THR A 1 81 ? 93.857 91.009 37.388 1.00 25.57 104 THR A O 1
ATOM 574 N N . VAL A 1 82 ? 94.956 91.104 35.404 1.00 26.53 105 VAL A N 1
ATOM 575 C CA . VAL A 1 82 ? 93.832 90.729 34.557 1.00 26.05 105 VAL A CA 1
ATOM 576 C C . VAL A 1 82 ? 94.278 89.656 33.569 1.00 25.15 105 VAL A C 1
ATOM 577 O O . VAL A 1 82 ? 95.302 89.803 32.873 1.00 23.27 105 VAL A O 1
ATOM 581 N N . ARG A 1 83 ? 93.469 88.593 33.520 1.00 25.10 106 ARG A N 1
ATOM 582 C CA . ARG A 1 83 ? 93.661 87.450 32.601 1.00 25.05 106 ARG A CA 1
ATOM 583 C C . ARG A 1 83 ? 92.765 87.623 31.410 1.00 24.07 106 ARG A C 1
ATOM 584 O O . ARG A 1 83 ? 91.611 87.991 31.559 1.00 23.88 106 ARG A O 1
ATOM 592 N N . SER A 1 84 ? 93.300 87.350 30.226 1.00 23.15 107 SER A N 1
ATOM 593 C CA . SER A 1 84 ? 92.531 87.406 29.001 1.00 22.55 107 SER A CA 1
ATOM 594 C C . SER A 1 84 ? 92.836 86.203 28.153 1.00 21.33 107 SER A C 1
ATOM 595 O O . SER A 1 84 ? 93.813 85.536 28.372 1.00 19.85 107 SER A O 1
ATOM 598 N N . TYR A 1 85 ? 91.961 85.951 27.188 1.00 21.54 108 TYR A N 1
ATOM 599 C CA . TYR A 1 85 ? 91.997 84.743 26.363 1.00 21.62 108 TYR A CA 1
ATOM 600 C C . TYR A 1 85 ? 91.900 85.112 24.915 1.00 21.59 108 TYR A C 1
ATOM 601 O O . TYR A 1 85 ? 91.162 85.998 24.542 1.00 20.62 108 TYR A O 1
ATOM 610 N N . VAL A 1 86 ? 92.672 84.415 24.112 1.00 22.56 109 VAL A N 1
ATOM 611 C CA . VAL A 1 86 ? 92.792 84.703 22.693 1.00 23.62 109 VAL A CA 1
ATOM 612 C C . VAL A 1 86 ? 92.537 83.398 21.963 1.00 23.66 109 VAL A C 1
ATOM 613 O O . VAL A 1 86 ? 92.979 82.357 22.414 1.00 22.42 109 VAL A O 1
ATOM 617 N N . ALA A 1 87 ? 91.782 83.461 20.875 1.00 25.24 110 ALA A N 1
ATOM 618 C CA . ALA A 1 87 ? 91.483 82.270 20.057 1.00 26.88 110 ALA A CA 1
ATOM 619 C C . ALA A 1 87 ? 92.786 81.791 19.445 1.0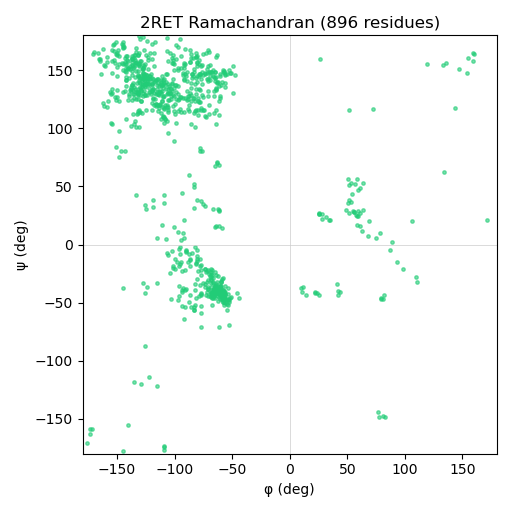0 28.11 110 ALA A C 1
ATOM 620 O O . ALA A 1 87 ? 93.519 82.587 18.860 1.00 28.21 110 ALA A O 1
ATOM 622 N N . SER A 1 88 ? 93.095 80.506 19.626 1.00 29.68 111 SER A N 1
ATOM 623 C CA . SER A 1 88 ? 94.319 79.924 19.065 1.00 31.10 111 SER A CA 1
ATOM 624 C C . SER A 1 88 ? 94.152 79.670 17.566 1.00 31.56 111 SER A C 1
ATOM 625 O O . SER A 1 88 ? 95.133 79.645 16.829 1.00 31.88 111 SER A O 1
ATOM 628 N N . GLU A 1 89 ? 92.901 79.475 17.138 1.00 32.49 112 GLU A N 1
ATOM 629 C CA . GLU A 1 89 ? 92.559 79.184 15.734 1.00 32.96 112 GLU A CA 1
ATOM 630 C C . GLU A 1 89 ? 91.384 80.051 15.250 1.00 33.23 112 GLU A C 1
ATOM 631 O O . GLU A 1 89 ? 90.489 79.556 14.562 1.00 33.53 112 GLU A O 1
ATOM 633 N N . ASN A 1 90 ? 91.412 81.342 15.612 1.00 33.39 113 ASN A N 1
ATOM 634 C CA . ASN A 1 90 ? 90.464 82.353 15.103 1.00 33.42 113 ASN A CA 1
ATOM 635 C C . ASN A 1 90 ? 90.317 82.298 13.580 1.00 33.21 113 ASN A C 1
ATOM 636 O O . ASN A 1 90 ? 89.374 81.708 13.061 1.00 33.00 113 ASN A O 1
ATOM 638 N N . GLU B 2 9 ? 85.900 116.093 54.706 1.00 26.16 32 GLU B N 1
ATOM 639 C CA . GLU B 2 9 ? 85.545 117.371 54.022 1.00 25.90 32 GLU B CA 1
ATOM 640 C C . GLU B 2 9 ? 85.997 117.346 52.571 1.00 25.75 32 GLU B C 1
ATOM 641 O O . GLU B 2 9 ? 85.209 117.003 51.684 1.00 26.23 32 GLU B O 1
ATOM 643 N N . LEU B 2 10 ? 87.268 117.693 52.332 1.00 25.28 33 LEU B N 1
ATOM 644 C CA . LEU B 2 10 ? 87.838 117.744 50.976 1.00 24.67 33 LEU B CA 1
ATOM 645 C C . LEU B 2 10 ? 87.975 116.349 50.352 1.00 24.03 33 LEU B C 1
ATOM 646 O O . LEU B 2 10 ? 87.995 116.214 49.131 1.00 23.39 33 LEU B O 1
ATOM 648 N N . SER B 2 11 ? 88.079 115.331 51.209 1.00 23.49 34 SER B N 1
ATOM 649 C CA . SER B 2 11 ? 88.078 113.929 50.791 1.00 22.76 34 SER B CA 1
ATOM 650 C C . SER B 2 11 ? 86.742 113.521 50.170 1.00 22.03 34 SER B C 1
ATOM 651 O O . SER B 2 11 ? 86.692 112.558 49.406 1.00 22.14 34 SER B O 1
ATOM 653 N N . GLN B 2 12 ? 85.664 114.239 50.503 1.00 21.00 35 GLN B N 1
ATOM 654 C CA . GLN B 2 12 ? 84.383 114.070 49.806 1.00 19.98 35 GLN B CA 1
ATOM 655 C C . GLN B 2 12 ? 84.472 114.562 48.346 1.00 19.00 35 GLN B C 1
ATOM 656 O O . GLN B 2 12 ? 83.980 113.891 47.438 1.00 18.35 35 GLN B O 1
ATOM 658 N N . GLU B 2 13 ? 85.101 115.723 48.134 1.00 17.73 36 GLU B N 1
ATOM 659 C CA . GLU B 2 13 ? 85.230 116.328 46.798 1.00 17.22 36 GLU B CA 1
ATOM 660 C C . GLU B 2 13 ? 86.153 115.520 45.867 1.00 16.35 36 GLU B C 1
ATOM 661 O O . GLU B 2 13 ? 85.977 115.517 44.651 1.00 15.66 36 GLU B O 1
ATOM 663 N N . ARG B 2 14 ? 87.135 114.844 46.456 1.00 15.67 37 ARG B N 1
ATOM 664 C CA . ARG B 2 14 ? 88.048 113.986 45.721 1.00 14.87 37 ARG B CA 1
ATOM 665 C C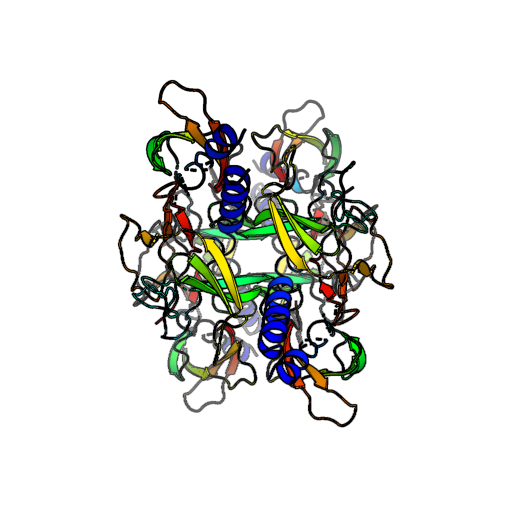 . ARG B 2 14 ? 87.380 112.677 45.330 1.00 14.30 37 ARG B C 1
ATOM 666 O O . ARG B 2 14 ? 87.699 112.099 44.281 1.00 14.39 37 ARG B O 1
ATOM 674 N N . THR B 2 15 ? 86.479 112.192 46.181 1.00 13.36 38 THR B N 1
ATOM 675 C CA . THR B 2 15 ? 85.720 110.998 45.868 1.00 12.99 38 THR B CA 1
ATOM 676 C C . THR B 2 15 ? 84.780 111.339 44.721 1.00 11.86 38 THR B C 1
ATOM 677 O O . THR B 2 15 ? 84.714 110.590 43.771 1.00 11.54 38 THR B O 1
ATOM 681 N N . ALA B 2 16 ? 84.104 112.488 44.782 1.00 10.95 39 ALA B N 1
ATOM 682 C CA . ALA B 2 16 ? 83.197 112.939 43.708 1.00 11.06 39 ALA B CA 1
ATOM 683 C C . ALA B 2 16 ? 83.891 113.141 42.361 1.00 11.29 39 ALA B C 1
ATOM 684 O O . ALA B 2 16 ? 83.311 112.871 41.303 1.00 11.29 39 ALA B O 1
ATOM 686 N N . ARG B 2 17 ? 85.129 113.615 42.402 1.00 11.25 40 ARG B N 1
ATOM 687 C CA . ARG B 2 17 ? 85.951 113.748 41.208 1.00 11.52 40 ARG B CA 1
ATOM 688 C C . ARG B 2 17 ? 86.337 112.383 40.587 1.00 12.33 40 ARG B C 1
ATOM 689 O O . ARG B 2 17 ? 86.262 112.199 39.360 1.00 12.46 40 ARG B O 1
ATOM 697 N N . LEU B 2 18 ? 86.773 111.442 41.418 1.00 12.59 41 LEU B N 1
ATOM 698 C CA . LEU B 2 18 ? 87.106 110.105 40.930 1.00 13.22 41 LEU B CA 1
ATOM 699 C C . LEU B 2 18 ? 85.892 109.374 40.400 1.00 12.25 41 LEU B C 1
ATOM 700 O O . LEU B 2 18 ? 86.016 108.598 39.476 1.00 12.09 41 LEU B O 1
ATOM 705 N N . ASN B 2 19 ? 84.745 109.581 41.035 1.00 12.49 42 ASN B N 1
ATOM 706 C CA . ASN B 2 19 ? 83.456 109.077 40.563 1.00 12.55 42 ASN B CA 1
ATOM 707 C C . ASN B 2 19 ? 83.055 109.662 39.196 1.00 12.97 42 ASN B C 1
ATOM 708 O O . ASN B 2 19 ? 82.562 108.960 38.321 1.00 13.34 42 ASN B O 1
ATOM 713 N N . GLU B 2 20 ? 83.280 110.957 39.021 1.00 13.23 43 GLU B N 1
ATOM 714 C CA . GLU B 2 20 ? 83.076 111.624 37.754 1.00 13.06 43 GLU B CA 1
ATOM 715 C C . GLU B 2 20 ? 83.914 111.009 36.650 1.00 13.04 43 GLU B C 1
ATOM 716 O O . GLU B 2 20 ? 83.415 110.763 35.540 1.00 12.33 43 GLU B O 1
ATOM 722 N N . LEU B 2 21 ? 85.185 110.777 36.961 1.00 13.51 44 LEU B N 1
ATOM 723 C CA . LEU B 2 21 ? 86.133 110.194 36.026 1.00 13.74 44 LEU B CA 1
ATOM 724 C C . LEU B 2 21 ? 85.795 108.770 35.659 1.00 13.67 44 LEU B C 1
ATOM 725 O O . LEU B 2 21 ? 85.872 108.392 34.528 1.00 12.86 44 LEU B O 1
ATOM 730 N N . GLN B 2 22 ? 85.436 107.968 36.640 1.00 14.45 45 GLN B N 1
ATOM 731 C CA . GLN B 2 22 ? 84.943 106.606 36.383 1.00 15.15 45 GLN B CA 1
ATOM 732 C C . GLN B 2 22 ? 83.774 106.628 35.392 1.00 14.82 45 GLN B C 1
ATOM 733 O O . GLN B 2 22 ? 83.744 105.851 34.465 1.00 14.12 45 GLN B O 1
ATOM 739 N N . ARG B 2 23 ? 82.807 107.521 35.614 1.00 15.00 46 ARG B N 1
ATOM 740 C CA . ARG B 2 23 ? 81.687 107.697 34.700 1.00 15.30 46 ARG B CA 1
ATOM 741 C C . ARG B 2 23 ? 82.091 108.051 33.285 1.00 14.64 46 ARG B C 1
ATOM 742 O O . ARG B 2 23 ? 81.564 107.484 32.339 1.00 14.15 46 ARG B O 1
ATOM 750 N N . ALA B 2 24 ? 82.996 109.012 33.158 1.00 15.18 47 ALA B N 1
ATOM 751 C CA . ALA B 2 24 ? 83.565 109.409 31.868 1.00 15.04 47 ALA B CA 1
ATOM 752 C C . ALA B 2 24 ? 84.208 108.232 31.141 1.00 14.90 47 ALA B C 1
ATOM 753 O O . ALA B 2 24 ? 83.999 108.062 29.963 1.00 14.16 47 ALA B O 1
ATOM 755 N N . LEU B 2 25 ? 84.961 107.403 31.861 1.00 15.40 48 LEU B N 1
ATOM 756 C CA . LEU B 2 25 ? 85.715 106.309 31.251 1.00 15.09 48 LEU B CA 1
ATOM 757 C C . LEU B 2 25 ? 84.789 105.218 30.763 1.00 15.20 48 LEU B C 1
ATOM 758 O O . LEU B 2 25 ? 85.064 104.571 29.747 1.00 14.75 48 LEU B O 1
ATOM 763 N N . VAL B 2 26 ? 83.717 104.976 31.516 1.00 14.49 49 VAL B N 1
ATOM 764 C CA . VAL B 2 26 ? 82.707 104.003 31.111 1.00 14.76 49 VAL B CA 1
ATOM 765 C C . VAL B 2 26 ? 82.069 104.413 29.798 1.00 15.35 49 VAL B C 1
ATOM 766 O O . VAL B 2 26 ? 81.956 103.615 28.893 1.00 15.68 49 VAL B O 1
ATOM 786 N N . ASP B 2 29 ? 84.598 104.109 26.958 1.00 17.24 52 ASP B N 1
ATOM 787 C CA . ASP B 2 29 ? 84.774 102.687 26.666 1.00 17.20 52 ASP B CA 1
ATOM 788 C C . ASP B 2 29 ? 83.643 102.240 25.776 1.00 16.70 52 ASP B C 1
ATOM 789 O O . ASP B 2 29 ? 83.863 101.512 24.798 1.00 16.98 52 ASP B O 1
ATOM 794 N N . SER B 2 30 ? 82.434 102.673 26.108 1.00 16.14 53 SER B N 1
ATOM 795 C CA . SER B 2 30 ? 81.261 102.250 25.348 1.00 16.51 53 SER B CA 1
ATOM 796 C C . SER B 2 30 ? 81.369 102.707 23.893 1.00 15.79 53 SER B C 1
ATOM 797 O O . SER B 2 30 ? 80.975 101.966 22.997 1.00 16.89 53 SER B O 1
ATOM 800 N N . ASP B 2 31 ? 81.904 103.910 23.677 1.00 14.58 54 ASP B N 1
ATOM 801 C CA . ASP B 2 31 ? 81.951 104.534 22.351 1.00 14.21 54 ASP B CA 1
ATOM 802 C C . ASP B 2 31 ? 83.143 104.052 21.520 1.00 13.16 54 ASP B C 1
ATOM 803 O O . ASP B 2 31 ? 82.984 103.578 20.411 1.00 12.25 54 ASP B O 1
ATOM 808 N N . PHE B 2 32 ? 84.333 104.205 22.065 1.00 13.39 55 PHE B N 1
ATOM 809 C CA . PHE B 2 32 ? 85.538 103.919 21.336 1.00 13.40 55 PHE B CA 1
ATOM 810 C C . PHE B 2 32 ? 85.789 102.425 21.098 1.00 14.60 55 PHE B C 1
ATOM 811 O O . PHE B 2 32 ? 86.529 102.059 20.158 1.00 15.96 55 PHE B O 1
ATOM 819 N N . ARG B 2 33 ? 85.206 101.563 21.924 1.00 14.72 56 ARG B N 1
ATOM 820 C CA . ARG B 2 33 ? 85.285 100.138 21.661 1.00 16.00 56 ARG B CA 1
ATOM 821 C C . ARG B 2 33 ? 84.261 99.647 20.606 1.00 16.51 56 ARG B C 1
ATOM 822 O O . ARG B 2 33 ? 84.366 98.511 20.138 1.00 16.94 56 ARG B O 1
ATOM 830 N N . GLN B 2 34 ? 83.285 100.481 20.263 1.00 16.45 57 GLN B N 1
ATOM 831 C CA . GLN B 2 34 ? 82.221 100.110 19.347 1.00 16.54 57 GLN B CA 1
ATOM 832 C C . GLN B 2 34 ? 82.201 100.992 18.089 1.00 15.69 57 GLN B C 1
ATOM 833 O O . GLN B 2 34 ? 81.144 101.215 17.480 1.00 14.36 57 GLN B O 1
ATOM 839 N N . ILE B 2 35 ? 83.382 101.427 17.679 1.00 14.28 58 ILE B N 1
ATOM 840 C CA . ILE B 2 35 ? 83.550 102.223 16.454 1.00 14.66 58 ILE B CA 1
ATOM 841 C C . ILE B 2 35 ? 83.146 101.387 15.233 1.00 14.03 58 ILE B C 1
ATOM 842 O O . ILE B 2 35 ? 83.542 100.228 15.115 1.00 13.64 58 ILE B O 1
ATOM 847 N N . ALA B 2 36 ? 82.378 101.995 14.328 1.00 12.90 59 ALA B N 1
ATOM 848 C CA . ALA B 2 36 ? 81.837 101.283 13.184 1.00 11.70 59 ALA B CA 1
ATOM 849 C C . ALA B 2 36 ? 82.503 101.725 11.862 1.00 11.01 59 ALA B C 1
ATOM 850 O O . ALA B 2 36 ? 82.832 102.896 11.659 1.00 11.03 59 ALA B O 1
ATOM 852 N N . LEU B 2 37 ? 82.715 100.743 10.994 1.00 10.53 60 LEU B N 1
ATOM 853 C CA . LEU B 2 37 ? 83.198 100.911 9.636 1.00 10.36 60 LEU B CA 1
ATOM 854 C C . LEU B 2 37 ? 82.061 101.467 8.783 1.00 9.69 60 LEU B C 1
ATOM 855 O O . LEU B 2 37 ? 81.443 100.769 7.992 1.00 10.24 60 LEU B O 1
ATOM 860 N N A ARG B 2 38 ? 81.796 102.756 8.969 0.50 9.35 61 ARG B N 1
ATOM 861 N N B ARG B 2 38 ? 81.820 102.759 8.955 0.50 9.58 61 ARG B N 1
ATOM 862 C CA A ARG B 2 38 ? 80.658 103.446 8.357 0.50 8.96 61 ARG B CA 1
ATOM 863 C CA B ARG B 2 38 ? 80.690 103.439 8.348 0.50 9.38 61 ARG B CA 1
ATOM 864 C C A ARG B 2 38 ? 81.064 104.906 8.197 0.50 8.78 61 ARG B C 1
ATOM 865 C C B ARG B 2 38 ? 81.086 104.899 8.194 0.50 9.02 61 ARG B C 1
ATOM 866 O O A ARG B 2 38 ? 81.355 105.584 9.176 0.50 8.33 61 ARG B O 1
ATOM 867 O O B ARG B 2 38 ? 81.382 105.575 9.173 0.50 8.54 61 ARG B O 1
ATOM 882 N N . GLN B 2 39 ? 81.135 105.365 6.956 1.00 9.14 62 GLN B N 1
ATOM 883 C CA . GLN B 2 39 ? 81.505 106.753 6.672 1.00 10.13 62 GLN B CA 1
ATOM 884 C C . GLN B 2 39 ? 80.370 107.717 7.040 1.00 11.37 62 GLN B C 1
ATOM 885 O O . GLN B 2 39 ? 79.189 107.392 6.877 1.00 11.06 62 GLN B O 1
ATOM 891 N N . THR B 2 40 ? 80.750 108.896 7.536 1.00 12.44 63 THR B N 1
ATOM 892 C CA . THR B 2 40 ? 79.808 109.929 7.956 1.00 13.28 63 THR B CA 1
ATOM 893 C C . THR B 2 40 ? 80.191 111.249 7.261 1.00 14.95 63 THR B C 1
ATOM 894 O O . THR B 2 40 ? 81.355 111.463 6.919 1.00 14.54 63 THR B O 1
ATOM 898 N N . ARG B 2 41 ? 79.214 112.118 7.021 1.00 16.91 64 ARG B N 1
ATOM 899 C CA . ARG B 2 41 ? 79.458 113.344 6.255 1.00 18.59 64 ARG B CA 1
ATOM 900 C C . ARG B 2 41 ? 80.183 114.394 7.082 1.00 19.20 64 ARG B C 1
ATOM 901 O O . ARG B 2 41 ? 79.906 114.551 8.273 1.00 18.81 64 ARG B O 1
ATOM 909 N N . THR B 2 42 ? 81.145 115.048 6.426 1.00 20.44 65 THR B N 1
ATOM 910 C CA . THR B 2 42 ? 81.689 116.393 6.775 1.00 21.74 65 THR B CA 1
ATOM 911 C C . THR B 2 42 ? 83.222 116.384 6.728 1.00 22.04 65 THR B C 1
ATOM 912 O O . THR B 2 42 ? 83.807 116.461 5.642 1.00 22.55 65 THR B O 1
ATOM 916 N N . SER B 2 48 ? 81.483 115.101 0.920 1.00 22.15 71 SER B N 1
ATOM 917 C CA . SER B 2 48 ? 82.721 114.504 1.402 1.00 22.06 71 SER B CA 1
ATOM 918 C C . SER B 2 48 ? 82.509 113.790 2.743 1.00 21.89 71 SER B C 1
ATOM 919 O O . SER B 2 48 ? 82.204 114.423 3.762 1.00 22.48 71 SER B O 1
ATOM 922 N N . LYS B 2 49 ? 82.692 112.470 2.735 1.00 21.30 72 LYS B N 1
ATOM 923 C CA . LYS B 2 49 ? 82.464 111.639 3.912 1.00 20.98 72 LYS B CA 1
ATOM 924 C C . LYS B 2 49 ? 83.808 111.221 4.473 1.00 19.90 72 LYS B C 1
ATOM 925 O O . LYS B 2 49 ? 84.799 111.226 3.752 1.00 20.12 72 LYS B O 1
ATOM 931 N N . LYS B 2 50 ? 83.832 110.866 5.754 1.00 18.67 73 LYS B N 1
ATOM 932 C CA . LYS B 2 50 ? 85.010 110.271 6.400 1.00 17.68 73 LYS B CA 1
ATOM 933 C C . LYS B 2 50 ? 84.593 109.157 7.361 1.00 17.07 73 LYS B C 1
ATOM 934 O O . LYS B 2 50 ? 83.507 109.172 7.929 1.00 14.77 73 LYS B O 1
ATOM 940 N N . LEU B 2 51 ? 85.496 108.199 7.533 1.00 17.97 74 LEU B N 1
ATOM 941 C CA . LEU B 2 51 ? 85.410 107.205 8.602 1.00 18.48 74 LEU B CA 1
ATOM 942 C C . LEU B 2 51 ? 85.607 107.831 10.019 1.00 18.55 74 LEU B C 1
ATOM 943 O O . LEU B 2 51 ? 84.789 107.617 10.901 1.00 19.38 74 LEU B O 1
ATOM 948 N N . LEU B 2 52 ? 86.692 108.584 10.204 1.00 19.14 75 LEU B N 1
ATOM 949 C CA . LEU B 2 52 ? 87.017 109.284 11.471 1.00 19.10 75 LEU B CA 1
ATOM 950 C C . LEU B 2 52 ? 87.283 110.759 11.166 1.00 17.69 75 LEU B C 1
ATOM 951 O O . LEU B 2 52 ? 88.083 111.074 10.298 1.00 18.28 75 LEU B O 1
ATOM 956 N N . HIS B 2 53 ? 86.600 111.638 11.890 1.00 15.86 76 HIS B N 1
ATOM 957 C CA . HIS B 2 53 ? 86.767 113.063 11.742 1.00 15.17 76 HIS B CA 1
ATOM 958 C C . HIS B 2 53 ? 87.567 113.514 12.963 1.00 14.09 76 HIS B C 1
ATOM 959 O O . HIS B 2 53 ? 87.244 113.177 14.080 1.00 11.85 76 HIS B O 1
ATOM 966 N N . TRP B 2 54 ? 88.610 114.276 12.705 1.00 13.73 77 TRP B N 1
ATOM 967 C CA . TRP B 2 54 ? 89.606 114.633 13.711 1.00 14.48 77 TRP B CA 1
ATOM 968 C C . TRP B 2 54 ? 90.264 115.948 13.284 1.00 14.46 77 TRP B C 1
ATOM 969 O O . TRP B 2 54 ? 91.050 115.978 12.348 1.00 14.77 77 TRP B O 1
ATOM 980 N N . ALA B 2 55 ? 89.898 117.037 13.946 1.00 15.13 78 ALA B N 1
ATOM 981 C CA . ALA B 2 55 ? 90.409 118.364 13.538 1.00 15.34 78 ALA B CA 1
ATOM 982 C C . ALA B 2 55 ? 90.252 119.354 14.646 1.00 14.97 78 ALA B C 1
ATOM 983 O O . ALA B 2 55 ? 89.403 119.192 15.513 1.00 15.41 78 ALA B O 1
ATOM 985 N N . ASP B 2 56 ? 91.099 120.378 14.620 1.00 15.64 79 ASP B N 1
ATOM 986 C CA . ASP B 2 56 ? 90.939 121.541 15.481 1.00 15.13 79 ASP B CA 1
ATOM 987 C C . ASP B 2 56 ? 89.555 122.125 15.247 1.00 15.16 79 ASP B C 1
ATOM 988 O O . ASP B 2 56 ? 89.104 122.225 14.105 1.00 15.45 79 ASP B O 1
ATOM 993 N N . TYR B 2 57 ? 88.872 122.474 16.332 1.00 14.61 80 TYR B N 1
ATOM 994 C CA . TYR B 2 57 ? 87.590 123.165 16.263 1.00 14.58 80 TYR B CA 1
ATOM 995 C C . TYR B 2 57 ? 86.419 122.317 15.691 1.00 15.06 80 TYR B C 1
ATOM 996 O O . TYR B 2 57 ? 85.326 122.844 15.528 1.00 13.85 80 TYR B O 1
ATOM 1005 N N . LEU B 2 58 ? 86.620 121.010 15.457 1.00 16.19 81 LEU B N 1
ATOM 1006 C CA . LEU B 2 58 ? 85.503 120.158 15.066 1.00 16.82 81 LEU B CA 1
ATOM 1007 C C . LEU B 2 58 ? 84.427 120.207 16.147 1.00 17.42 81 LEU B C 1
ATOM 1008 O O . LEU B 2 58 ? 84.724 120.217 17.360 1.00 16.06 81 LEU B O 1
ATOM 1013 N N . LEU B 2 59 ? 83.180 120.241 15.688 1.00 17.99 82 LEU B N 1
ATOM 1014 C CA . LEU B 2 59 ? 82.008 120.336 16.549 1.00 18.61 82 LEU B CA 1
ATOM 1015 C C . LEU B 2 59 ? 82.086 121.547 17.482 1.00 18.08 82 LEU B C 1
ATOM 1016 O O . LEU B 2 59 ? 81.558 121.507 18.581 1.00 17.55 82 LEU B O 1
ATOM 1021 N N . ASP B 2 60 ? 82.770 122.607 17.050 1.00 18.40 83 ASP B N 1
ATOM 1022 C CA . ASP B 2 60 ? 82.896 123.823 17.847 1.00 18.46 83 ASP B CA 1
ATOM 1023 C C . ASP B 2 60 ? 83.765 123.630 19.099 1.00 17.93 83 ASP B C 1
ATOM 1024 O O . ASP B 2 60 ? 83.704 124.424 20.016 1.00 17.87 83 ASP B O 1
ATOM 1029 N N . SER B 2 61 ? 84.611 122.605 19.114 1.00 17.02 84 SER B N 1
ATOM 1030 C CA . SER B 2 61 ? 85.564 122.427 20.183 1.00 16.58 84 SER B CA 1
ATOM 1031 C C . SER B 2 61 ? 86.458 123.665 20.337 1.00 16.76 84 SER B C 1
ATOM 1032 O O . SER B 2 61 ? 86.721 124.337 19.349 1.00 16.17 84 SER B O 1
ATOM 1035 N N . ASP B 2 62 ? 86.866 123.982 21.582 1.00 17.88 85 ASP B N 1
ATOM 1036 C CA . ASP B 2 62 ? 87.895 125.021 21.876 1.00 18.38 85 ASP B CA 1
ATOM 1037 C C . ASP B 2 62 ? 89.288 124.504 21.495 1.00 18.77 85 ASP B C 1
ATOM 1038 O O . ASP B 2 62 ? 90.212 125.287 21.354 1.00 18.59 85 ASP B O 1
ATOM 1043 N N . ASN B 2 63 ? 89.470 123.183 21.391 1.00 19.13 86 ASN B N 1
ATOM 1044 C CA . ASN B 2 63 ? 90.654 122.669 20.707 1.00 19.40 86 ASN B CA 1
ATOM 1045 C C . ASN B 2 63 ? 90.283 121.538 19.761 1.00 18.13 86 ASN B C 1
ATOM 1046 O O . ASN B 2 63 ? 89.526 121.757 18.816 1.00 17.90 86 ASN B O 1
ATOM 1051 N N . LYS B 2 64 ? 90.805 120.340 19.978 1.00 17.27 87 LYS B N 1
ATOM 1052 C CA . LYS B 2 64 ? 90.538 119.244 19.053 1.00 17.07 87 LYS B CA 1
ATOM 1053 C C . LYS B 2 64 ? 89.170 118.699 19.255 1.00 15.62 87 LYS B C 1
ATOM 1054 O O . LYS B 2 64 ? 88.645 118.750 20.367 1.00 14.70 87 LYS B O 1
ATOM 1060 N N . GLY B 2 65 ? 88.589 118.216 18.166 1.00 14.85 88 GLY B N 1
ATOM 1061 C CA . GLY B 2 65 ? 87.402 117.361 18.243 1.00 15.05 88 GLY B CA 1
ATOM 1062 C C . GLY B 2 65 ? 87.462 116.122 17.384 1.00 14.50 88 GLY B C 1
ATOM 1063 O O . GLY B 2 65 ? 88.165 116.094 16.399 1.00 14.01 88 GLY B O 1
ATOM 1064 N N . ILE B 2 66 ? 86.680 115.103 17.765 1.00 15.57 89 ILE B N 1
ATOM 1065 C CA . ILE B 2 66 ? 86.624 113.808 17.052 1.00 14.99 89 ILE B CA 1
ATOM 1066 C C . ILE B 2 66 ? 85.156 113.441 16.818 1.00 15.58 89 ILE B C 1
ATOM 1067 O O . ILE B 2 66 ? 84.270 113.792 17.604 1.00 14.05 89 ILE B O 1
ATOM 1080 N N . PHE B 2 68 ? 82.773 110.107 14.902 1.00 18.08 91 PHE B N 1
ATOM 1081 C CA . PHE B 2 68 ? 82.731 108.793 14.270 1.00 18.02 91 PHE B CA 1
ATOM 1082 C C . PHE B 2 68 ? 81.360 108.086 14.420 1.00 18.34 91 PHE B C 1
ATOM 1083 O O . PHE B 2 68 ? 80.545 108.425 15.287 1.00 18.00 91 PHE B O 1
ATOM 1091 N N . ALA B 2 69 ? 81.117 107.099 13.557 1.00 18.72 92 ALA B N 1
ATOM 1092 C CA . ALA B 2 69 ? 79.937 106.209 13.668 1.00 18.40 92 ALA B CA 1
ATOM 1093 C C . ALA B 2 69 ? 80.222 105.143 14.705 1.00 18.52 92 ALA B C 1
ATOM 1094 O O . ALA B 2 69 ? 81.340 104.725 14.861 1.00 18.20 92 ALA B O 1
ATOM 1096 N N . ARG B 2 70 ? 79.223 104.719 15.471 1.00 20.19 93 ARG B N 1
ATOM 1097 C CA . ARG B 2 70 ? 79.428 103.612 16.364 1.00 20.81 93 ARG B CA 1
ATOM 1098 C C . ARG B 2 70 ? 78.243 102.636 16.327 1.00 21.00 93 ARG B C 1
ATOM 1099 O O . ARG B 2 70 ? 77.115 103.051 15.994 1.00 20.62 93 ARG B O 1
ATOM 1107 N N . LEU B 2 71 ? 78.512 101.357 16.641 1.00 19.87 94 LEU B N 1
ATOM 1108 C CA . LEU B 2 71 ? 77.451 100.389 16.921 1.00 20.69 94 LEU B CA 1
ATOM 1109 C C . LEU B 2 71 ? 76.667 100.863 18.145 1.00 19.42 94 LEU B C 1
ATOM 1110 O O . LEU B 2 71 ? 77.204 100.930 19.239 1.00 19.79 94 LEU B O 1
ATOM 1115 N N . GLY B 2 72 ? 75.420 101.255 17.946 1.00 18.46 95 GLY B N 1
ATOM 1116 C CA . GLY B 2 72 ? 74.538 101.648 19.045 1.00 18.35 95 GLY B CA 1
ATOM 1117 C C . GLY B 2 72 ? 73.908 100.458 19.752 1.00 17.96 95 GLY B C 1
ATOM 1118 O O . GLY B 2 72 ? 73.913 100.386 20.977 1.00 18.00 95 GLY B O 1
ATOM 1119 N N . TRP B 2 73 ? 73.403 99.505 18.976 1.00 18.11 96 TRP B N 1
ATOM 1120 C CA . TRP B 2 73 ? 72.815 98.251 19.488 1.00 18.04 96 TRP B CA 1
ATOM 1121 C C . TRP B 2 73 ? 72.502 97.233 18.351 1.00 18.11 96 TRP B C 1
ATOM 1122 O O . TRP B 2 73 ? 72.451 97.604 17.187 1.00 16.38 96 TRP B O 1
ATOM 1133 N N . HIS B 2 74 ? 72.284 95.968 18.714 1.00 18.40 97 HIS B N 1
ATOM 1134 C CA . HIS B 2 74 ? 71.708 94.971 17.780 1.00 19.34 97 HIS B CA 1
ATOM 1135 C C . HIS B 2 74 ? 70.219 95.060 17.813 1.00 18.55 97 HIS B C 1
ATOM 1136 O O . HIS B 2 74 ? 69.629 95.125 18.890 1.00 18.75 97 HIS B O 1
ATOM 1143 N N . ASN B 2 75 ? 69.606 95.050 16.633 1.00 17.79 98 ASN B N 1
ATOM 1144 C CA . ASN B 2 75 ? 68.161 95.048 16.520 1.00 17.57 98 ASN B CA 1
ATOM 1145 C C . ASN B 2 75 ? 67.658 93.618 16.768 1.00 18.24 98 ASN B C 1
ATOM 1146 O O . ASN B 2 75 ? 68.408 92.687 16.575 1.00 19.18 98 ASN B O 1
ATOM 1151 N N . PRO B 2 76 ? 66.399 93.442 17.211 1.00 19.24 99 PRO B N 1
ATOM 1152 C CA . PRO B 2 76 ? 65.813 92.102 17.437 1.00 19.76 99 PRO B CA 1
ATOM 1153 C C . PRO B 2 76 ? 65.828 91.231 16.176 1.00 20.26 99 PRO B C 1
ATOM 1154 O O . PRO B 2 76 ? 65.683 91.774 15.080 1.00 20.67 99 PRO B O 1
ATOM 1158 N N . GLN B 2 77 ? 65.961 89.904 16.332 1.00 20.81 100 GLN B N 1
ATOM 1159 C CA . GLN B 2 77 ? 66.422 88.984 15.233 1.00 21.01 100 GLN B CA 1
ATOM 1160 C C . GLN B 2 77 ? 65.785 89.167 13.844 1.00 20.09 100 GLN B C 1
ATOM 1161 O O . GLN B 2 77 ? 66.455 89.086 12.805 1.00 20.72 100 GLN B O 1
ATOM 1167 N N . GLN B 2 78 ? 64.485 89.377 13.848 1.00 18.66 101 GLN B N 1
ATOM 1168 C CA . GLN B 2 78 ? 63.711 89.614 12.647 1.00 18.32 101 GLN B CA 1
ATOM 1169 C C . GLN B 2 78 ? 64.190 90.830 11.821 1.00 16.50 101 GLN B C 1
ATOM 1170 O O . GLN B 2 78 ? 64.078 90.844 10.590 1.00 15.30 101 GLN B O 1
ATOM 1176 N N . GLN B 2 79 ? 64.770 91.820 12.496 1.00 15.18 102 GLN B N 1
ATOM 1177 C CA . GLN B 2 79 ? 64.977 93.119 11.873 1.00 14.49 102 GLN B CA 1
ATOM 1178 C C . GLN B 2 79 ? 66.225 93.203 10.988 1.00 13.72 102 GLN B C 1
ATOM 1179 O O . GLN B 2 79 ? 67.310 92.719 11.349 1.00 13.42 102 GLN B O 1
ATOM 1185 N N . PHE B 2 80 ? 66.063 93.853 9.840 1.00 13.29 103 PHE B N 1
ATOM 1186 C CA . PHE B 2 80 ? 67.208 94.241 9.003 1.00 13.91 103 PHE B CA 1
ATOM 1187 C C . PHE B 2 80 ? 67.344 95.774 8.949 1.00 13.16 103 PHE B C 1
ATOM 1188 O O . PHE B 2 80 ? 66.364 96.471 8.763 1.00 14.13 103 PHE B O 1
ATOM 1196 N N . PRO B 2 81 ? 68.555 96.319 9.075 1.00 13.26 104 PRO B N 1
ATOM 1197 C CA . PRO B 2 81 ? 69.813 95.672 9.379 1.00 13.08 104 PRO B CA 1
ATOM 1198 C C . PRO B 2 81 ? 69.867 95.204 10.819 1.00 13.86 104 PRO B C 1
ATOM 1199 O O . PRO B 2 81 ? 69.029 95.576 11.645 1.00 13.07 104 PRO B O 1
ATOM 1203 N N . ARG B 2 82 ? 70.865 94.383 11.086 1.00 14.93 105 ARG B N 1
ATOM 1204 C CA A ARG B 2 82 ? 71.050 93.741 12.369 0.50 15.49 105 ARG B CA 1
ATOM 1205 C CA B ARG B 2 82 ? 70.989 93.759 12.384 0.50 15.63 105 ARG B CA 1
ATOM 1206 C C . ARG B 2 82 ? 71.563 94.727 13.395 1.00 15.38 105 ARG B C 1
ATOM 1207 O O . ARG B 2 82 ? 71.185 94.699 14.511 1.00 16.00 105 ARG B O 1
ATOM 1222 N N . GLY B 2 83 ? 72.472 95.577 12.973 1.00 16.61 106 GLY B N 1
ATOM 1223 C CA . GLY B 2 83 ? 73.108 96.578 13.847 1.00 17.50 106 GLY B CA 1
ATOM 1224 C C . GLY B 2 83 ? 72.557 97.952 13.547 1.00 16.73 106 GLY B C 1
ATOM 1225 O O . GLY B 2 83 ? 72.389 98.283 12.400 1.00 18.06 106 GLY B O 1
ATOM 1226 N N . GLU B 2 84 ? 72.200 98.708 14.574 1.00 15.87 107 GLU B N 1
ATOM 1227 C CA . GLU B 2 84 ? 71.817 100.098 14.429 1.00 15.72 107 GLU B CA 1
ATOM 1228 C C . GLU B 2 84 ? 73.052 100.958 14.705 1.00 15.62 107 GLU B C 1
ATOM 1229 O O . GLU B 2 84 ? 73.610 100.911 15.810 1.00 15.01 107 GLU B O 1
ATOM 1235 N N . VAL B 2 85 ? 73.498 101.688 13.691 1.00 14.76 108 VAL B N 1
ATOM 1236 C CA . VAL B 2 85 ? 74.686 102.548 13.775 1.00 15.04 108 VAL B CA 1
ATOM 1237 C C . VAL B 2 85 ? 74.212 103.963 14.179 1.00 16.49 108 VAL B C 1
ATOM 1238 O O . VAL B 2 85 ? 73.271 104.521 13.576 1.00 17.21 108 VAL B O 1
ATOM 1242 N N . THR B 2 86 ? 74.806 104.484 15.257 1.00 17.14 109 THR B N 1
ATOM 1243 C CA . THR B 2 86 ? 74.580 105.857 15.727 1.00 17.09 109 THR B CA 1
ATOM 1244 C C . THR B 2 86 ? 75.838 106.659 15.466 1.00 17.23 109 THR B C 1
ATOM 1245 O O . THR B 2 86 ? 76.767 106.172 14.853 1.00 16.88 109 THR B O 1
ATOM 1249 N N . LYS B 2 87 ? 75.878 107.912 15.878 1.00 18.14 110 LYS B N 1
ATOM 1250 C CA . LYS B 2 87 ? 77.056 108.747 15.607 1.00 18.30 110 LYS B CA 1
ATOM 1251 C C . LYS B 2 87 ? 77.356 109.512 16.889 1.00 18.69 110 LYS B C 1
ATOM 1252 O O . LYS B 2 87 ? 76.430 109.930 17.585 1.00 18.49 110 LYS B O 1
ATOM 1258 N N . VAL B 2 88 ? 78.637 109.592 17.251 1.00 17.94 111 VAL B N 1
ATOM 1259 C CA . VAL B 2 88 ? 79.070 110.246 18.483 1.00 17.61 111 VAL B CA 1
ATOM 1260 C C . VAL B 2 88 ? 80.308 111.153 18.203 1.00 16.63 111 VAL B C 1
ATOM 1261 O O . VAL B 2 88 ? 81.058 110.921 17.284 1.00 16.92 111 VAL B O 1
ATOM 1265 N N . GLY B 2 89 ? 80.490 112.188 18.997 1.00 16.29 112 GLY B N 1
ATOM 1266 C CA . GLY B 2 89 ? 81.741 112.927 18.989 1.00 15.91 112 GLY B CA 1
ATOM 1267 C C . GLY B 2 89 ? 82.161 113.443 20.347 1.00 15.63 112 GLY B C 1
ATOM 1268 O O . GLY B 2 89 ? 81.429 113.371 21.293 1.00 15.60 112 GLY B O 1
ATOM 1269 N N . TYR B 2 90 ? 83.392 113.927 20.443 1.00 16.22 113 TYR B N 1
ATOM 1270 C CA . TYR B 2 90 ? 83.908 114.480 21.701 1.00 16.27 113 TYR B CA 1
ATOM 1271 C C . TYR B 2 90 ? 84.548 115.830 21.368 1.00 15.88 113 TYR B C 1
ATOM 1272 O O . TYR B 2 90 ? 85.097 116.023 20.277 1.00 14.94 113 TYR B O 1
ATOM 1281 N N . ARG B 2 91 ? 84.436 116.754 22.293 1.00 15.92 114 ARG B N 1
ATOM 1282 C CA . ARG B 2 91 ? 85.048 118.068 22.141 1.00 17.43 114 ARG B CA 1
ATOM 1283 C C . ARG B 2 91 ? 85.309 118.662 23.504 1.00 17.44 114 ARG B C 1
ATOM 1284 O O . ARG B 2 91 ? 84.775 118.166 24.514 1.00 18.14 114 ARG B O 1
ATOM 1292 N N . ILE B 2 92 ? 86.098 119.731 23.542 1.00 17.94 115 ILE B N 1
ATOM 1293 C CA . ILE B 2 92 ? 86.291 120.509 24.762 1.00 18.02 115 ILE B CA 1
ATOM 1294 C C . ILE B 2 92 ? 85.529 121.828 24.637 1.00 18.17 115 ILE B C 1
ATOM 1295 O O . ILE B 2 92 ? 85.648 122.535 23.639 1.00 17.81 115 ILE B O 1
ATOM 1300 N N . LYS B 2 93 ? 84.740 122.142 25.654 1.00 18.51 116 LYS B N 1
ATOM 1301 C CA . LYS B 2 93 ? 84.128 123.454 25.790 1.00 19.00 116 LYS B CA 1
ATOM 1302 C C . LYS B 2 93 ? 84.384 123.990 27.174 1.00 19.20 116 LYS B C 1
ATOM 1303 O O . LYS B 2 93 ? 83.908 123.425 28.145 1.00 19.72 116 LYS B O 1
ATOM 1309 N N . ASP B 2 94 ? 85.165 125.065 27.238 1.00 19.02 117 ASP B N 1
ATOM 1310 C CA . ASP B 2 94 ? 85.512 125.728 28.467 1.00 19.80 117 ASP B CA 1
ATOM 1311 C C . ASP B 2 94 ? 86.032 124.762 29.514 1.00 19.45 117 ASP B C 1
ATOM 1312 O O . ASP B 2 94 ? 85.505 124.657 30.618 1.00 18.21 117 ASP B O 1
ATOM 1317 N N . GLU B 2 95 ? 87.083 124.048 29.099 1.00 19.37 118 GLU B N 1
ATOM 1318 C CA . GLU B 2 95 ? 87.756 123.033 29.893 1.00 19.38 118 GLU B CA 1
ATOM 1319 C C . GLU B 2 95 ? 86.824 121.920 30.392 1.00 19.23 118 GLU B C 1
ATOM 1320 O O . GLU B 2 95 ? 87.059 121.320 31.431 1.00 19.63 118 GLU B O 1
ATOM 1326 N N . ARG B 2 96 ? 85.763 121.671 29.637 1.00 18.90 119 ARG B N 1
ATOM 1327 C CA . ARG B 2 96 ? 84.900 120.526 29.839 1.00 19.68 119 ARG B CA 1
ATOM 1328 C C . ARG B 2 96 ? 84.996 119.583 28.632 1.00 18.45 119 ARG B C 1
ATOM 1329 O O . ARG B 2 96 ? 84.829 120.013 27.487 1.00 18.44 119 ARG B O 1
ATOM 1337 N N . LEU B 2 97 ? 85.230 118.304 28.896 1.00 16.97 120 LEU B N 1
ATOM 1338 C CA . LEU B 2 97 ? 84.993 117.288 27.895 1.00 17.10 120 LEU B CA 1
ATOM 1339 C C . LEU B 2 97 ? 83.466 117.065 27.795 1.00 16.87 120 LEU B C 1
ATOM 1340 O O . LEU B 2 97 ? 82.776 116.863 28.790 1.00 16.58 120 LEU B O 1
ATOM 1345 N N . GLU B 2 98 ? 82.963 117.164 26.572 1.00 16.67 121 GLU B N 1
ATOM 1346 C CA . GLU B 2 98 ? 81.577 116.953 26.244 1.00 16.19 121 GLU B CA 1
ATOM 1347 C C . GLU B 2 98 ? 81.496 115.866 25.212 1.00 16.60 121 GLU B C 1
ATOM 1348 O O . GLU B 2 98 ? 82.353 115.790 24.367 1.00 16.17 121 GLU B O 1
ATOM 1354 N N . ARG B 2 99 ? 80.471 115.021 25.318 1.00 17.58 122 ARG B N 1
ATOM 1355 C CA . ARG B 2 99 ? 80.175 113.966 24.355 1.00 18.44 122 ARG B CA 1
ATOM 1356 C C . ARG B 2 99 ? 78.894 114.339 23.638 1.00 18.61 122 ARG B C 1
ATOM 1357 O O . ARG B 2 99 ? 77.934 114.767 24.264 1.00 18.56 122 ARG B O 1
ATOM 1365 N N . VAL B 2 100 ? 78.923 114.238 22.315 1.00 18.46 123 VAL B N 1
ATOM 1366 C CA . VAL B 2 100 ? 77.804 114.606 21.486 1.00 19.02 123 VAL B CA 1
ATOM 1367 C C . VAL B 2 100 ? 77.323 113.363 20.776 1.00 17.84 123 VAL B C 1
ATOM 1368 O O . VAL B 2 100 ? 78.111 112.559 20.361 1.00 18.71 123 VAL B O 1
ATOM 1372 N N . TRP B 2 101 ? 76.021 113.231 20.636 1.00 17.41 124 TRP B N 1
ATOM 1373 C CA . TRP B 2 101 ? 75.418 111.972 20.202 1.00 17.24 124 TRP B CA 1
ATOM 1374 C C . TRP B 2 101 ? 74.332 112.260 19.212 1.00 16.64 124 TRP B C 1
ATOM 1375 O O . TRP B 2 101 ? 73.505 113.142 19.448 1.00 17.42 124 TRP B O 1
ATOM 1386 N N . TRP B 2 102 ? 74.334 111.514 18.124 1.00 16.76 125 TRP B N 1
ATOM 1387 C CA . TRP B 2 102 ? 73.271 111.551 17.150 1.00 17.52 125 TRP B CA 1
ATOM 1388 C C . TRP B 2 102 ? 72.725 110.161 16.910 1.00 17.89 125 TRP B C 1
ATOM 1389 O O . TRP B 2 102 ? 73.468 109.205 16.780 1.00 16.44 125 TRP B O 1
ATOM 1400 N N . ARG B 2 103 ? 71.404 110.075 16.817 1.00 19.11 126 ARG B N 1
ATOM 1401 C CA . ARG B 2 103 ? 70.712 108.815 16.557 1.00 20.70 126 ARG B CA 1
ATOM 1402 C C . ARG B 2 103 ? 71.006 108.224 15.169 1.00 21.58 126 ARG B C 1
ATOM 1403 O O . ARG B 2 103 ? 71.098 107.015 15.028 1.00 21.48 126 ARG B O 1
ATOM 1411 N N . TYR B 2 104 ? 71.121 109.072 14.155 1.00 22.77 127 TYR B N 1
ATOM 1412 C CA . TYR B 2 104 ? 71.425 108.644 12.785 1.00 24.32 127 TYR B CA 1
ATOM 1413 C C . TYR B 2 104 ? 72.781 109.158 12.343 1.00 26.04 127 TYR B C 1
ATOM 1414 O O . TYR B 2 104 ? 73.094 110.323 12.589 1.00 27.76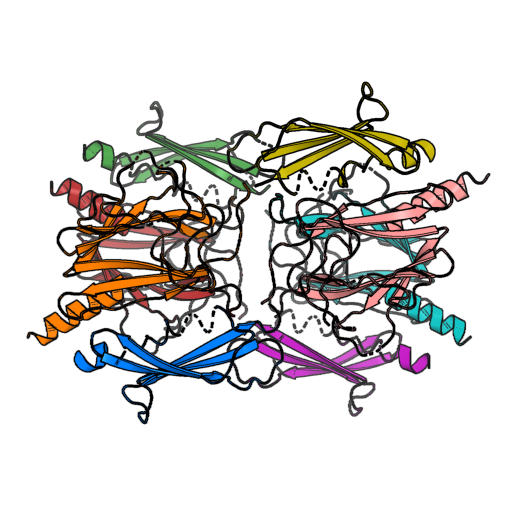 127 TYR B O 1
ATOM 1423 N N . PRO B 2 105 ? 73.574 108.327 11.648 1.00 28.18 128 PRO B N 1
ATOM 1424 C CA . PRO B 2 105 ? 74.873 108.810 11.158 1.00 29.26 128 PRO B CA 1
ATOM 1425 C C . PRO B 2 105 ? 74.775 109.884 10.073 1.00 30.58 128 PRO B C 1
ATOM 1426 O O . PRO B 2 105 ? 75.738 110.618 9.855 1.00 30.90 128 PRO B O 1
ATOM 1430 N N . ASP B 2 106 ? 73.642 109.949 9.373 1.00 32.37 129 ASP B N 1
ATOM 1431 C CA . ASP B 2 106 ? 73.418 110.980 8.374 1.00 34.10 129 ASP B CA 1
ATOM 1432 C C . ASP B 2 106 ? 72.338 111.889 8.905 1.00 35.21 129 ASP B C 1
ATOM 1433 O O . ASP B 2 106 ? 71.181 111.509 8.960 1.00 36.42 129 ASP B O 1
ATOM 1438 N N . THR B 2 107 ? 72.746 113.093 9.292 1.00 36.51 130 THR B N 1
ATOM 1439 C CA . THR B 2 107 ? 71.945 113.975 10.117 1.00 37.32 130 THR B CA 1
ATOM 1440 C C . THR B 2 107 ? 72.018 115.432 9.592 1.00 37.90 130 THR B C 1
ATOM 1441 O O . THR B 2 107 ? 73.127 115.983 9.459 1.00 38.65 130 THR B O 1
ATOM 1445 N N . PRO B 2 108 ? 70.849 116.060 9.293 1.00 37.55 131 PRO B N 1
ATOM 1446 C CA . PRO B 2 108 ? 70.808 117.450 8.828 1.00 37.49 131 PRO B CA 1
ATOM 1447 C C . PRO B 2 108 ? 71.564 118.419 9.738 1.00 37.46 131 PRO B C 1
ATOM 1448 O O . PRO B 2 108 ? 71.146 119.569 9.894 1.00 37.54 131 PRO B O 1
ATOM 1452 N N . GLN B 2 111 ? 70.120 118.699 12.303 1.00 22.61 134 GLN B N 1
ATOM 1453 C CA . GLN B 2 111 ? 70.030 118.153 13.656 1.00 22.41 134 GLN B CA 1
ATOM 1454 C C . GLN B 2 111 ? 71.218 118.527 14.527 1.00 22.12 134 GLN B C 1
ATOM 1455 O O . GLN B 2 111 ? 72.353 118.129 14.242 1.00 23.10 134 GLN B O 1
ATOM 1457 N N . GLU B 2 112 ? 70.956 119.273 15.601 1.00 21.13 135 GLU B N 1
ATOM 1458 C CA . GLU B 2 112 ? 71.924 119.428 16.690 1.00 20.01 135 GLU B CA 1
ATOM 1459 C C . GLU B 2 112 ? 71.969 118.119 17.513 1.00 18.83 135 GLU B C 1
ATOM 1460 O O . GLU B 2 112 ? 70.962 117.423 17.657 1.00 19.49 135 GLU B O 1
ATOM 1462 N N . GLY B 2 113 ? 73.135 117.800 18.051 1.00 16.66 136 GLY B N 1
ATOM 1463 C CA . GLY B 2 113 ? 73.352 116.553 18.772 1.00 15.94 136 GLY B CA 1
ATOM 1464 C C . GLY B 2 113 ? 72.962 116.680 20.230 1.00 14.75 136 GLY B C 1
ATOM 1465 O O . GLY B 2 113 ? 72.738 117.795 20.718 1.00 14.15 136 GLY B O 1
ATOM 1466 N N . VAL B 2 114 ? 72.812 115.531 20.887 1.00 13.38 137 VAL B N 1
ATOM 1467 C CA . VAL B 2 114 ? 72.576 115.458 22.334 1.00 12.73 137 VAL B CA 1
ATOM 1468 C C . VAL B 2 114 ? 73.932 115.572 23.062 1.00 12.24 137 VAL B C 1
ATOM 1469 O O . VAL B 2 114 ? 74.803 114.714 22.949 1.00 12.52 137 VAL B O 1
ATOM 1473 N N . VAL B 2 115 ? 74.093 116.653 23.802 1.00 12.49 138 VAL B N 1
ATOM 1474 C CA . VAL B 2 115 ? 75.340 116.967 24.495 1.00 12.90 138 VAL B CA 1
ATOM 1475 C C . VAL B 2 115 ? 75.336 116.481 25.932 1.00 14.12 138 VAL B C 1
ATOM 1476 O O . VAL B 2 115 ? 74.437 116.772 26.693 1.00 12.75 138 VAL B O 1
ATOM 1480 N N . THR B 2 116 ? 76.369 115.719 26.281 1.00 16.34 139 THR B N 1
ATOM 1481 C CA . THR B 2 116 ? 76.605 115.316 27.636 1.00 18.46 139 THR B CA 1
ATOM 1482 C C . THR B 2 116 ? 77.897 115.937 28.162 1.00 19.70 139 THR B C 1
ATOM 1483 O O . THR B 2 116 ? 78.984 115.589 27.678 1.00 19.78 139 THR B O 1
ATOM 1487 N N . PRO B 2 117 ? 77.786 116.826 29.180 1.00 20.41 140 PRO B N 1
ATOM 1488 C CA . PRO B 2 117 ? 78.978 117.223 29.966 1.00 20.73 140 PRO B CA 1
ATOM 1489 C C . PRO B 2 117 ? 79.561 116.041 30.717 1.00 20.48 140 PRO B C 1
ATOM 1490 O O . PRO B 2 117 ? 79.026 115.641 31.747 1.00 22.15 140 PRO B O 1
ATOM 1494 N N . LEU B 2 118 ? 80.667 115.501 30.224 1.00 19.90 141 LEU B N 1
ATOM 1495 C CA . LEU B 2 118 ? 81.206 114.269 30.761 1.00 19.73 141 LEU B CA 1
ATOM 1496 C C . LEU B 2 118 ? 82.270 114.471 31.866 1.00 18.93 141 LEU B C 1
ATOM 1497 O O . LEU B 2 118 ? 82.351 113.697 32.850 1.00 18.46 141 LEU B O 1
ATOM 1502 N N . LEU B 2 119 ? 83.101 115.491 31.700 1.00 17.86 142 LEU B N 1
ATOM 1503 C CA . LEU B 2 119 ? 84.241 115.662 32.588 1.00 17.41 142 LEU B CA 1
ATOM 1504 C C . LEU B 2 119 ? 84.756 117.102 32.588 1.00 16.23 142 LEU B C 1
ATOM 1505 O O . LEU B 2 119 ? 85.200 117.618 31.581 1.00 14.76 142 LEU B O 1
ATOM 1510 N N . SER B 2 120 ? 84.700 117.716 33.763 1.00 15.25 143 SER B N 1
ATOM 1511 C CA . SER B 2 120 ? 85.157 119.070 33.973 1.00 15.45 143 SER B CA 1
ATOM 1512 C C . SER B 2 120 ? 86.670 119.091 34.152 1.00 14.37 143 SER B C 1
ATOM 1513 O O . SER B 2 120 ? 87.305 118.070 34.332 1.00 14.23 143 SER B O 1
ATOM 1516 N N . ASP B 2 121 ? 87.243 120.263 34.035 1.00 14.60 144 ASP B N 1
ATOM 1517 C CA . ASP B 2 121 ? 88.688 120.445 34.159 1.00 15.57 144 ASP B CA 1
ATOM 1518 C C . ASP B 2 121 ? 89.519 119.508 33.274 1.00 15.24 144 ASP B C 1
ATOM 1519 O O . ASP B 2 121 ? 90.454 118.835 33.745 1.00 15.15 144 ASP B O 1
ATOM 1524 N N . VAL B 2 122 ? 89.171 119.497 31.986 1.00 15.28 145 VAL B N 1
ATOM 1525 C CA . VAL B 2 122 ? 89.931 118.780 30.960 1.00 15.20 145 VAL B CA 1
ATOM 1526 C C . VAL B 2 122 ? 90.497 119.854 30.060 1.00 16.15 145 VAL B C 1
ATOM 1527 O O . VAL B 2 122 ? 89.761 120.601 29.477 1.00 16.99 145 VAL B O 1
ATOM 1531 N N . GLU B 2 123 ? 91.802 119.968 29.981 1.00 16.88 146 GLU B N 1
ATOM 1532 C CA . GLU B 2 123 ? 92.399 121.024 29.193 1.00 18.17 146 GLU B CA 1
ATOM 1533 C C . GLU B 2 123 ? 92.463 120.655 27.709 1.00 18.17 146 GLU B C 1
ATOM 1534 O O . GLU B 2 123 ? 92.212 121.498 26.826 1.00 19.26 146 GLU B O 1
ATOM 1540 N N . GLU B 2 124 ? 92.772 119.392 27.438 1.00 17.53 147 GLU B N 1
ATOM 1541 C CA . GLU B 2 124 ? 93.132 118.961 26.096 1.00 17.18 147 GLU B CA 1
ATOM 1542 C C . GLU B 2 124 ? 92.556 117.584 25.868 1.00 16.24 147 GLU B C 1
ATOM 1543 O O . GLU B 2 124 ? 92.340 116.818 26.819 1.00 14.91 147 GLU B O 1
ATOM 1549 N N . LEU B 2 125 ? 92.241 117.365 24.593 1.00 15.05 148 LEU B N 1
ATOM 1550 C CA . LEU B 2 125 ? 91.932 116.118 23.978 1.00 14.55 148 LEU B CA 1
ATOM 1551 C C . LEU B 2 125 ? 92.965 115.897 22.870 1.00 13.56 148 LEU B C 1
ATOM 1552 O O . LEU B 2 125 ? 93.079 116.701 21.991 1.00 12.76 148 LEU B O 1
ATOM 1557 N N . ASN B 2 126 ? 93.702 114.799 22.939 1.00 13.65 149 ASN B N 1
ATOM 1558 C CA . ASN B 2 126 ? 94.568 114.363 21.856 1.00 14.82 149 ASN B CA 1
ATOM 1559 C C . ASN B 2 126 ? 94.366 112.883 21.474 1.00 14.26 149 ASN B C 1
ATOM 1560 O O . ASN B 2 126 ? 94.308 112.020 22.319 1.00 14.96 149 ASN B O 1
ATOM 1565 N N . VAL B 2 127 ? 94.311 112.616 20.185 1.00 13.63 150 VAL B N 1
ATOM 1566 C CA . VAL B 2 127 ? 94.061 111.282 19.662 1.00 13.57 150 VAL B CA 1
ATOM 1567 C C . VAL B 2 127 ? 95.133 110.934 18.652 1.00 13.24 150 VAL B C 1
ATOM 1568 O O . VAL B 2 127 ? 95.525 111.774 17.839 1.00 12.58 150 VAL B O 1
ATOM 1572 N N . ARG B 2 128 ? 95.626 109.696 18.744 1.00 13.35 151 ARG B N 1
ATOM 1573 C CA . ARG B 2 128 ? 96.621 109.153 17.837 1.00 12.50 151 ARG B CA 1
ATOM 1574 C C . ARG B 2 128 ? 96.126 107.843 17.277 1.00 11.87 151 ARG B C 1
ATOM 1575 O O . ARG B 2 128 ? 95.352 107.147 17.893 1.00 11.76 151 ARG B O 1
ATOM 1583 N N . PHE B 2 129 ? 96.583 107.531 16.076 1.00 11.53 152 PHE B N 1
ATOM 1584 C CA . PHE B 2 129 ? 96.060 106.454 15.291 1.00 11.27 152 PHE B CA 1
ATOM 1585 C C . PHE B 2 129 ? 97.218 105.559 14.924 1.00 11.38 152 PHE B C 1
ATOM 1586 O O . PHE B 2 129 ? 98.260 106.030 14.434 1.00 11.56 152 PHE B O 1
ATOM 1594 N N . TYR B 2 130 ? 97.046 104.281 15.194 1.00 11.79 153 TYR B N 1
ATOM 1595 C CA . TYR B 2 130 ? 98.009 103.283 14.833 1.00 13.52 153 TYR B CA 1
ATOM 1596 C C . TYR B 2 130 ? 97.763 102.783 13.425 1.00 14.47 153 TYR B C 1
ATOM 1597 O O . TYR B 2 130 ? 96.739 102.130 13.153 1.00 14.82 153 TYR B O 1
ATOM 1606 N N . ASP B 2 131 ? 98.724 103.062 12.551 1.00 15.39 154 ASP B N 1
ATOM 1607 C CA . ASP B 2 131 ? 98.597 102.762 11.139 1.00 17.30 154 ASP B CA 1
ATOM 1608 C C . ASP B 2 131 ? 99.267 101.442 10.780 1.00 17.96 154 ASP B C 1
ATOM 1609 O O . ASP B 2 131 ? 99.423 101.143 9.614 1.00 18.51 154 ASP B O 1
ATOM 1614 N N . GLY B 2 132 ? 99.660 100.664 11.786 1.00 19.23 155 GLY B N 1
ATOM 1615 C CA . GLY B 2 132 ? 100.212 99.331 11.571 1.00 20.20 155 GLY B CA 1
ATOM 1616 C C . GLY B 2 132 ? 101.692 99.316 11.897 1.00 21.33 155 GLY B C 1
ATOM 1617 O O . GLY B 2 132 ? 102.233 98.280 12.282 1.00 22.51 155 GLY B O 1
ATOM 1618 N N . LYS B 2 133 ? 102.351 100.463 11.746 1.00 21.59 156 LYS B N 1
ATOM 1619 C CA . LYS B 2 133 ? 103.750 100.587 12.126 1.00 21.98 156 LYS B CA 1
ATOM 1620 C C . LYS B 2 133 ? 104.062 101.763 13.065 1.00 21.64 156 LYS B C 1
ATOM 1621 O O . LYS B 2 133 ? 104.956 101.642 13.903 1.00 22.17 156 LYS B O 1
ATOM 1627 N N . GLN B 2 134 ? 103.342 102.877 12.946 1.00 20.78 157 GLN B N 1
ATOM 1628 C CA . GLN B 2 134 ? 103.515 103.986 13.887 1.00 20.30 157 GLN B CA 1
ATOM 1629 C C . GLN B 2 134 ? 102.171 104.540 14.378 1.00 19.48 157 GLN B C 1
ATOM 1630 O O . GLN B 2 134 ? 101.113 104.219 13.844 1.00 19.28 157 GLN B O 1
ATOM 1636 N N . TRP B 2 135 ? 102.244 105.294 15.469 1.00 18.52 158 TRP B N 1
ATOM 1637 C CA . TRP B 2 135 ? 101.167 106.149 15.937 1.00 17.66 158 TRP B CA 1
ATOM 1638 C C . TRP B 2 135 ? 101.315 107.514 15.249 1.00 17.73 158 TRP B C 1
ATOM 1639 O O . TRP B 2 135 ? 102.369 108.170 15.373 1.00 18.68 158 TRP B O 1
ATOM 1650 N N . ILE B 2 136 ? 100.295 107.913 14.492 1.00 16.42 159 ILE B N 1
ATOM 1651 C CA . ILE B 2 136 ? 100.316 109.155 13.735 1.00 14.78 159 ILE B CA 1
ATOM 1652 C C . ILE B 2 136 ? 99.199 110.083 14.256 1.00 14.48 159 ILE B C 1
ATOM 1653 O O . ILE B 2 136 ? 98.377 109.687 15.089 1.00 13.04 159 ILE B O 1
ATOM 1658 N N . ASN B 2 137 ? 99.163 111.311 13.754 1.00 14.51 160 ASN B N 1
ATOM 1659 C CA . ASN B 2 137 ? 98.339 112.363 14.347 1.00 15.19 160 ASN B CA 1
ATOM 1660 C C . ASN B 2 137 ? 97.101 112.717 13.501 1.00 14.87 160 ASN B C 1
ATOM 1661 O O . ASN B 2 137 ? 96.345 113.625 13.819 1.00 14.92 160 ASN B O 1
ATOM 1666 N N . GLU B 2 138 ? 96.876 111.986 12.426 1.00 14.55 161 GLU B N 1
ATOM 1667 C CA . GLU B 2 138 ? 95.674 112.195 11.648 1.00 14.66 161 GLU B CA 1
ATOM 1668 C C . GLU B 2 138 ? 95.299 110.883 10.992 1.00 13.87 161 GLU B C 1
ATOM 1669 O O . GLU B 2 138 ? 96.114 109.979 10.891 1.00 13.58 161 GLU B O 1
ATOM 1675 N N . TRP B 2 139 ? 94.073 110.797 10.511 1.00 13.53 162 TRP B N 1
ATOM 1676 C CA . TRP B 2 139 ? 93.633 109.600 9.804 1.00 13.03 162 TRP B CA 1
ATOM 1677 C C . TRP B 2 139 ? 92.892 109.973 8.527 1.00 13.03 162 TRP B C 1
ATOM 1678 O O . TRP B 2 139 ? 91.751 110.441 8.560 1.00 12.47 162 TRP B O 1
ATOM 1689 N N . SER B 2 140 ? 93.542 109.766 7.395 1.00 13.51 163 SER B N 1
ATOM 1690 C CA . SER B 2 140 ? 92.960 110.198 6.142 1.00 14.53 163 SER B CA 1
ATOM 1691 C C . SER B 2 140 ? 92.646 109.018 5.225 1.00 14.80 163 SER B C 1
ATOM 1692 O O . SER B 2 140 ? 92.223 109.207 4.105 1.00 15.26 163 SER B O 1
ATOM 1695 N N . ASN B 2 141 ? 92.829 107.807 5.724 1.00 15.24 164 ASN B N 1
ATOM 1696 C CA . ASN B 2 141 ? 92.434 106.612 5.004 1.00 15.85 164 ASN B CA 1
ATOM 1697 C C . ASN B 2 141 ? 90.928 106.427 5.188 1.00 16.82 164 ASN B C 1
ATOM 1698 O O . ASN B 2 141 ? 90.449 106.166 6.291 1.00 17.72 164 ASN B O 1
ATOM 1703 N N . GLU B 2 142 ? 90.174 106.607 4.111 1.00 18.13 165 GLU B N 1
ATOM 1704 C CA . GLU B 2 142 ? 88.706 106.575 4.182 1.00 18.58 165 GLU B CA 1
ATOM 1705 C C . GLU B 2 142 ? 88.155 105.163 3.953 1.00 17.90 165 GLU B C 1
ATOM 1706 O O . GLU B 2 142 ? 86.935 104.925 4.123 1.00 18.15 165 GLU B O 1
ATOM 1712 N N . LEU B 2 143 ? 89.049 104.232 3.607 1.00 16.57 166 LEU B N 1
ATOM 1713 C CA . LEU B 2 143 ? 88.666 102.859 3.278 1.00 15.81 166 LEU B CA 1
ATOM 1714 C C . LEU B 2 143 ? 88.722 101.873 4.443 1.00 14.89 166 LEU B C 1
ATOM 1715 O O . LEU B 2 143 ? 88.065 100.857 4.403 1.00 15.11 166 LEU B O 1
ATOM 1720 N N . THR B 2 144 ? 89.511 102.172 5.465 1.00 14.18 167 THR B N 1
ATOM 1721 C CA . THR B 2 144 ? 89.729 101.266 6.593 1.00 13.26 167 THR B CA 1
ATOM 1722 C C . THR B 2 144 ? 90.007 102.097 7.862 1.00 12.66 167 THR B C 1
ATOM 1723 O O . THR B 2 144 ? 90.478 103.233 7.789 1.00 12.65 167 THR B O 1
ATOM 1727 N N . LEU B 2 145 ? 89.692 101.543 9.025 1.00 12.14 168 LEU B N 1
ATOM 1728 C CA . LEU B 2 145 ? 89.939 102.233 10.288 1.00 11.65 168 LEU B CA 1
ATOM 1729 C C . LEU B 2 145 ? 91.366 101.940 10.691 1.00 11.71 168 LEU B C 1
ATOM 1730 O O . LEU B 2 145 ? 91.949 100.977 10.206 1.00 12.12 168 LEU B O 1
ATOM 1735 N N . PRO B 2 146 ? 91.948 102.760 11.583 1.00 11.09 169 PRO B N 1
ATOM 1736 C CA . PRO B 2 146 ? 93.238 102.357 12.151 1.00 11.03 169 PRO B CA 1
ATOM 1737 C C . PRO B 2 146 ? 93.062 101.119 13.038 1.00 10.69 169 PRO B C 1
ATOM 1738 O O . PRO B 2 146 ? 92.003 100.957 13.641 1.00 10.66 169 PRO B O 1
ATOM 1742 N N . ALA B 2 147 ? 94.075 100.255 13.112 1.00 10.11 170 ALA B N 1
ATOM 1743 C CA . ALA B 2 147 ? 94.001 99.036 13.934 1.00 10.49 170 ALA B CA 1
ATOM 1744 C C . ALA B 2 147 ? 93.730 99.366 15.438 1.00 10.60 170 ALA B C 1
ATOM 1745 O O . ALA B 2 147 ? 93.114 98.583 16.157 1.00 9.92 170 ALA B O 1
ATOM 1747 N N . ALA B 2 148 ? 94.198 100.534 15.872 1.00 10.84 171 ALA B N 1
ATOM 1748 C CA . ALA B 2 148 ? 94.060 101.020 17.251 1.00 11.44 171 ALA B CA 1
ATOM 1749 C C . ALA B 2 148 ? 94.031 102.558 17.298 1.00 12.26 171 ALA B C 1
ATOM 1750 O O . ALA B 2 148 ? 94.510 103.242 16.404 1.00 11.37 171 ALA B O 1
ATOM 1752 N N . ILE B 2 149 ? 93.432 103.069 18.362 1.00 13.45 172 ILE B N 1
ATOM 1753 C CA . ILE B 2 149 ? 93.264 104.484 18.618 1.00 13.85 172 ILE B CA 1
ATOM 1754 C C . ILE B 2 149 ? 93.637 104.693 20.097 1.00 12.71 172 ILE B C 1
ATOM 1755 O O . ILE B 2 149 ? 93.245 103.927 20.942 1.00 11.66 172 ILE B O 1
ATOM 1760 N N . SER B 2 150 ? 94.405 105.732 20.374 1.00 12.45 173 SER B N 1
ATOM 1761 C CA . SER B 2 150 ? 94.805 106.126 21.724 1.00 12.62 173 SER B CA 1
ATOM 1762 C C . SER B 2 150 ? 94.163 107.490 21.947 1.00 12.22 173 SER B C 1
ATOM 1763 O O . SER B 2 150 ? 94.408 108.425 21.202 1.00 11.16 173 SER B O 1
ATOM 1766 N N . VAL B 2 151 ? 93.325 107.560 22.968 1.00 13.03 174 VAL B N 1
ATOM 1767 C CA . VAL B 2 151 ? 92.652 108.769 23.371 1.00 12.69 174 VAL B CA 1
ATOM 1768 C C . VAL B 2 151 ? 93.322 109.253 24.648 1.00 12.37 174 VAL B C 1
ATOM 1769 O O . VAL B 2 151 ? 93.299 108.568 25.652 1.00 11.10 174 VAL B O 1
ATOM 1773 N N . GLU B 2 152 ? 93.946 110.433 24.574 1.00 13.13 175 GLU B N 1
ATOM 1774 C CA . GLU B 2 152 ? 94.577 111.056 25.718 1.00 13.98 175 GLU B CA 1
ATOM 1775 C C . GLU B 2 152 ? 93.864 112.334 26.183 1.00 13.48 175 GLU B C 1
ATOM 1776 O O . GLU B 2 152 ? 93.592 113.207 25.410 1.00 13.48 175 GLU B O 1
ATOM 1782 N N . LEU B 2 153 ? 93.594 112.409 27.485 1.00 13.45 176 LEU B N 1
ATOM 1783 C CA . LEU B 2 153 ? 93.036 113.592 28.151 1.00 12.80 176 LEU B CA 1
ATOM 1784 C C . LEU B 2 153 ? 94.085 114.188 29.070 1.00 11.99 176 LEU B C 1
ATOM 1785 O O . LEU B 2 153 ? 94.813 113.471 29.724 1.00 12.34 176 LEU B O 1
ATOM 1790 N N . THR B 2 154 ? 94.157 115.510 29.097 1.00 11.91 177 THR B N 1
ATOM 1791 C CA . THR B 2 154 ? 94.981 116.257 30.020 1.00 10.69 177 THR B CA 1
ATOM 1792 C C . THR B 2 154 ? 93.994 116.896 31.010 1.00 11.39 177 THR B C 1
ATOM 1793 O O . THR B 2 154 ? 93.211 117.803 30.663 1.00 9.07 177 THR B O 1
ATOM 1797 N N . LEU B 2 155 ? 94.020 116.351 32.228 1.00 12.22 178 LEU B N 1
ATOM 1798 C CA . LEU B 2 155 ? 93.257 116.849 33.337 1.00 13.08 178 LEU B CA 1
ATOM 1799 C C . LEU B 2 155 ? 94.081 117.874 34.137 1.00 13.31 178 LEU B C 1
ATOM 1800 O O . LEU B 2 155 ? 95.286 117.734 34.310 1.00 14.04 178 LEU B O 1
ATOM 1805 N N . LYS B 2 156 ? 93.398 118.900 34.617 1.00 13.41 179 LYS B N 1
ATOM 1806 C CA . LYS B 2 156 ? 93.981 119.951 35.424 1.00 14.09 179 LYS B CA 1
ATOM 1807 C C . LYS B 2 156 ? 94.655 119.422 36.686 1.00 13.26 179 LYS B C 1
ATOM 1808 O O . LYS B 2 156 ? 95.722 119.875 37.079 1.00 11.73 179 LYS B O 1
ATOM 1814 N N . ASP B 2 157 ? 93.995 118.456 37.297 1.00 13.06 180 ASP B N 1
ATOM 1815 C CA . ASP B 2 157 ? 94.438 117.854 38.539 1.00 13.04 180 ASP B CA 1
ATOM 1816 C C . ASP B 2 157 ? 95.347 116.631 38.295 1.00 13.11 180 ASP B C 1
ATOM 1817 O O . ASP B 2 157 ? 96.459 116.565 38.785 1.00 13.74 180 ASP B O 1
ATOM 1822 N N . TYR B 2 158 ? 94.896 115.679 37.517 1.00 13.12 181 TYR B N 1
ATOM 1823 C CA . TYR B 2 158 ? 95.641 114.415 37.359 1.00 13.35 181 TYR B CA 1
ATOM 1824 C C . TYR B 2 158 ? 96.726 114.419 36.260 1.00 12.86 181 TYR B C 1
ATOM 1825 O O . TYR B 2 158 ? 97.584 113.532 36.243 1.00 11.95 181 TYR B O 1
ATOM 1834 N N . GLY B 2 159 ? 96.717 115.443 35.397 1.00 12.41 182 GLY B N 1
ATOM 1835 C CA . GLY B 2 159 ? 97.605 115.493 34.227 1.00 12.20 182 GLY B CA 1
ATOM 1836 C C . GLY B 2 159 ? 97.105 114.592 33.092 1.00 11.99 182 GLY B C 1
ATOM 1837 O O . GLY B 2 159 ? 95.898 114.349 32.946 1.00 10.91 182 GLY B O 1
ATOM 1838 N N . LYS B 2 160 ? 98.047 114.057 32.329 1.00 12.27 183 LYS B N 1
ATOM 1839 C CA . LYS B 2 160 ? 97.720 113.174 31.207 1.00 13.04 183 LYS B CA 1
ATOM 1840 C C . LYS B 2 160 ? 97.314 111.758 31.611 1.00 12.38 183 LYS B C 1
ATOM 1841 O O . LYS B 2 160 ? 98.009 111.076 32.371 1.00 12.36 183 LYS B O 1
ATOM 1847 N N . ILE B 2 161 ? 96.172 111.317 31.087 1.00 12.37 184 ILE B N 1
ATOM 1848 C CA . ILE B 2 161 ? 95.765 109.901 31.157 1.00 12.09 184 ILE B CA 1
ATOM 1849 C C . ILE B 2 161 ? 95.335 109.502 29.727 1.00 12.27 184 ILE B C 1
ATOM 1850 O O . ILE B 2 161 ? 94.805 110.321 28.991 1.00 12.68 184 ILE B O 1
ATOM 1855 N N . ALA B 2 162 ? 95.529 108.240 29.369 1.00 12.58 185 ALA B N 1
ATOM 1856 C CA . ALA B 2 162 ? 95.289 107.760 28.025 1.00 12.76 185 ALA B CA 1
ATOM 1857 C C . ALA B 2 162 ? 94.630 106.381 28.037 1.00 12.76 185 ALA B C 1
ATOM 1858 O O . ALA B 2 162 ? 94.927 105.557 28.917 1.00 13.49 185 ALA B O 1
ATOM 1860 N N . ARG B 2 163 ? 93.728 106.169 27.077 1.00 12.24 186 ARG B N 1
ATOM 1861 C CA A ARG B 2 163 ? 93.153 104.843 26.804 0.50 12.17 186 ARG B CA 1
ATOM 1862 C CA B ARG B 2 163 ? 93.154 104.844 26.802 0.50 12.67 186 ARG B CA 1
ATOM 1863 C C . ARG B 2 163 ? 93.336 104.433 25.328 1.00 12.07 186 ARG B C 1
ATOM 1864 O O . ARG B 2 163 ? 93.100 105.202 24.433 1.00 12.72 186 ARG B O 1
ATOM 1879 N N . THR B 2 164 ? 93.778 103.201 25.116 1.00 11.93 187 THR B N 1
ATOM 1880 C CA . THR B 2 164 ? 93.980 102.588 23.822 1.00 11.77 187 THR B CA 1
ATOM 1881 C C . THR B 2 164 ? 92.873 101.603 23.517 1.00 11.78 187 THR B C 1
ATOM 1882 O O . THR B 2 164 ? 92.613 100.714 24.315 1.00 12.57 187 THR B O 1
ATOM 1886 N N . TYR B 2 165 ? 92.289 101.713 22.334 1.00 12.22 188 TYR B N 1
ATOM 1887 C CA . TYR B 2 165 ? 91.147 100.910 21.939 1.00 13.09 188 TYR B CA 1
ATOM 1888 C C . TYR B 2 165 ? 91.402 100.295 20.574 1.00 13.58 188 TYR B C 1
ATOM 1889 O O . TYR B 2 165 ? 91.956 100.967 19.695 1.00 13.21 188 TYR B O 1
ATOM 1898 N N . LEU B 2 166 ? 91.023 99.024 20.397 1.00 13.84 189 LEU B N 1
ATOM 1899 C CA . LEU B 2 166 ? 91.171 98.357 19.095 1.00 13.62 189 LEU B CA 1
ATOM 1900 C C . LEU B 2 166 ? 89.902 98.506 18.289 1.00 13.49 189 LEU B C 1
ATOM 1901 O O . LEU B 2 166 ? 88.847 98.604 18.851 1.00 13.35 189 LEU B O 1
ATOM 1906 N N . THR B 2 167 ? 90.023 98.589 16.969 1.00 14.52 190 THR B N 1
ATOM 1907 C CA . THR B 2 167 ? 88.883 98.770 16.090 1.00 14.58 190 THR B CA 1
ATOM 1908 C C . THR B 2 167 ? 88.555 97.478 15.409 1.00 16.30 190 THR B C 1
ATOM 1909 O O . THR B 2 167 ? 89.358 96.538 15.419 1.00 16.61 190 THR B O 1
ATOM 1913 N N . PRO B 2 168 ? 87.352 97.397 14.824 1.00 18.37 191 PRO B N 1
ATOM 1914 C CA . PRO B 2 168 ? 87.049 96.191 14.025 1.00 19.17 191 PRO B CA 1
ATOM 1915 C C . PRO B 2 168 ? 87.807 96.134 12.691 1.00 20.17 191 PRO B C 1
ATOM 1916 O O . PRO B 2 168 ? 88.081 97.173 12.065 1.00 19.22 191 PRO B O 1
ATOM 1920 N N . GLU B 2 169 ? 88.134 94.910 12.274 1.00 21.48 192 GLU B N 1
ATOM 1921 C CA . GLU B 2 169 ? 88.824 94.692 11.003 1.00 22.57 192 GLU B CA 1
ATOM 1922 C C . GLU B 2 169 ? 87.826 94.793 9.865 1.00 21.53 192 GLU B C 1
ATOM 1923 O O . GLU B 2 169 ? 86.645 94.448 10.029 1.00 22.10 192 GLU B O 1
ATOM 1929 N N . GLY B 2 170 ? 88.305 95.294 8.728 1.00 20.86 193 GLY B N 1
ATOM 1930 C CA . GLY B 2 170 ? 87.504 95.394 7.506 1.00 19.84 193 GLY B CA 1
ATOM 1931 C C . GLY B 2 170 ? 87.840 96.600 6.648 1.00 19.14 193 GLY B C 1
ATOM 1932 O O . GLY B 2 170 ? 88.264 97.647 7.150 1.00 17.94 193 GLY B O 1
ATOM 1933 N N . ASN B 2 171 ? 87.625 96.434 5.348 1.00 18.91 194 ASN B N 1
ATOM 1934 C CA . ASN B 2 171 ? 87.896 97.442 4.339 1.00 19.41 194 ASN B CA 1
ATOM 1935 C C . ASN B 2 171 ? 86.615 97.822 3.632 1.00 19.86 194 ASN B C 1
ATOM 1936 O O . ASN B 2 171 ? 85.780 96.961 3.343 1.00 19.43 194 ASN B O 1
ATOM 1941 N N . LEU B 2 172 ? 86.488 99.105 3.315 1.00 20.30 195 LEU B N 1
ATOM 1942 C CA . LEU B 2 172 ? 85.461 99.571 2.394 1.00 20.85 195 LEU B CA 1
ATOM 1943 C C . LEU B 2 172 ? 86.026 99.596 0.964 1.00 21.60 195 LEU B C 1
ATOM 1944 O O . LEU B 2 172 ? 87.246 99.712 0.773 1.00 21.74 195 LEU B O 1
ATOM 1949 N N . GLN B 2 173 ? 85.137 99.484 -0.025 1.00 22.39 196 GLN B N 1
ATOM 1950 C CA . GLN B 2 173 ? 85.518 99.544 -1.443 1.00 23.23 196 GLN B CA 1
ATOM 1951 C C . GLN B 2 173 ? 85.647 100.984 -1.965 1.00 23.91 196 GLN B C 1
ATOM 1952 O O . GLN B 2 173 ? 84.970 101.893 -1.479 1.00 24.26 196 GLN B O 1
ATOM 1954 N N . LYS B 2 174 ? 86.519 101.176 -2.958 1.00 24.50 197 LYS B N 1
ATOM 1955 C CA . LYS B 2 174 ? 86.645 102.452 -3.682 1.00 24.56 197 LYS B CA 1
ATOM 1956 C C . LYS B 2 174 ? 86.170 102.283 -5.134 1.00 24.31 197 LYS B C 1
ATOM 1957 O O . LYS B 2 174 ? 85.665 101.221 -5.527 1.00 24.17 197 LYS B O 1
ATOM 1959 N N . THR C 1 7 ? 59.681 127.298 20.339 1.00 19.45 30 THR C N 1
ATOM 1960 C CA . THR C 1 7 ? 60.692 126.266 19.953 1.00 19.23 30 THR C CA 1
ATOM 1961 C C . THR C 1 7 ? 60.580 125.034 20.843 1.00 18.49 30 THR C C 1
ATOM 1962 O O . THR C 1 7 ? 60.533 123.896 20.345 1.00 18.67 30 THR C O 1
ATOM 1966 N N . VAL C 1 8 ? 60.507 125.239 22.155 1.00 17.70 31 VAL C N 1
ATOM 1967 C CA . VAL C 1 8 ? 60.439 124.097 23.081 1.00 16.95 31 VAL C CA 1
ATOM 1968 C C . VAL C 1 8 ? 59.170 123.233 22.894 1.00 16.38 31 VAL C C 1
ATOM 1969 O O . VAL C 1 8 ? 59.258 122.017 22.989 1.00 15.33 31 VAL C O 1
ATOM 1973 N N . GLY C 1 9 ? 58.028 123.862 22.613 1.00 16.16 32 GLY C N 1
ATOM 1974 C CA . GLY C 1 9 ? 56.762 123.159 22.370 1.00 16.59 32 GLY C CA 1
ATOM 1975 C C . GLY C 1 9 ? 56.748 122.285 21.117 1.00 16.87 32 GLY C C 1
ATOM 1976 O O . GLY C 1 9 ? 56.131 121.243 21.085 1.00 16.01 32 GLY C O 1
ATOM 1977 N N . TYR C 1 10 ? 57.387 122.758 20.062 1.00 17.65 33 TYR C N 1
ATOM 1978 C CA . TYR C 1 10 ? 57.625 121.949 18.881 1.00 17.99 33 TYR C CA 1
ATOM 1979 C C . TYR C 1 10 ? 58.605 120.810 19.177 1.00 16.96 33 TYR C C 1
ATOM 1980 O O . TYR C 1 10 ? 58.396 119.707 18.729 1.00 17.27 33 TYR C O 1
ATOM 1989 N N . LEU C 1 11 ? 59.680 121.080 19.911 1.00 16.21 34 LEU C N 1
ATOM 1990 C CA . LEU C 1 11 ? 60.669 120.047 20.252 1.00 15.51 34 LEU C CA 1
ATOM 1991 C C . LEU C 1 11 ? 60.076 118.957 21.156 1.00 14.54 34 LEU C C 1
ATOM 1992 O O . LEU C 1 11 ? 60.421 117.776 21.013 1.00 14.39 34 LEU C O 1
ATOM 1997 N N . GLU C 1 12 ? 59.191 119.342 22.076 1.00 13.54 35 GLU C N 1
ATOM 1998 C CA . GLU C 1 12 ? 58.395 118.386 22.827 1.00 13.38 35 GLU C CA 1
ATOM 1999 C C . GLU C 1 12 ? 57.553 117.456 21.931 1.00 13.91 35 GLU C C 1
ATOM 2000 O O . GLU C 1 12 ? 57.547 116.240 22.099 1.00 12.38 35 GLU C O 1
ATOM 2006 N N . GLN C 1 13 ? 56.787 118.043 21.023 1.00 14.72 36 GLN C N 1
ATOM 2007 C CA . GLN C 1 13 ? 55.953 117.239 20.142 1.00 15.96 36 GLN C CA 1
ATOM 2008 C C . GLN C 1 13 ? 56.808 116.213 19.371 1.00 15.57 36 GLN C C 1
ATOM 2009 O O . GLN C 1 13 ? 56.398 115.079 19.162 1.00 15.77 36 GLN C O 1
ATOM 2015 N N . LYS C 1 14 ? 57.973 116.646 18.927 1.00 15.09 37 LYS C N 1
ATOM 2016 C CA . LYS C 1 14 ? 58.840 115.823 18.130 1.00 16.08 37 LYS C CA 1
ATOM 2017 C C . LYS C 1 14 ? 59.354 114.609 18.945 1.00 15.67 37 LYS C C 1
ATOM 2018 O O . LYS C 1 14 ? 59.216 113.464 18.536 1.00 14.70 37 LYS C O 1
ATOM 2032 N N . PHE C 1 16 ? 58.131 113.413 21.880 1.00 15.44 39 PHE C N 1
ATOM 2033 C CA . PHE C 1 16 ? 57.119 112.508 22.381 1.00 15.32 39 PHE C CA 1
ATOM 2034 C C . PHE C 1 16 ? 56.474 111.629 21.274 1.00 15.34 39 PHE C C 1
ATOM 2035 O O . PHE C 1 16 ? 56.226 110.463 21.528 1.00 15.67 39 PHE C O 1
ATOM 2043 N N . ALA C 1 17 ? 56.262 112.167 20.065 1.00 14.88 40 ALA C N 1
ATOM 2044 C CA . ALA C 1 17 ? 55.756 111.379 18.917 1.00 14.54 40 ALA C CA 1
ATOM 2045 C C . ALA C 1 17 ? 56.753 110.318 18.503 1.00 14.81 40 ALA C C 1
ATOM 2046 O O . ALA C 1 17 ? 56.345 109.220 18.086 1.00 15.22 40 ALA C O 1
ATOM 2048 N N . ALA C 1 18 ? 58.048 110.641 18.604 1.00 13.84 41 ALA C N 1
ATOM 2049 C CA . ALA C 1 18 ? 59.098 109.688 18.254 1.00 13.30 41 ALA C CA 1
ATOM 2050 C C . ALA C 1 18 ? 59.130 108.526 19.201 1.00 13.99 41 ALA C C 1
ATOM 2051 O O . ALA C 1 18 ? 59.389 107.405 18.771 1.00 13.55 41 ALA C O 1
ATOM 2061 N N . VAL C 1 20 ? 56.425 107.294 20.818 1.00 16.07 43 VAL C N 1
ATOM 2062 C CA . VAL C 1 20 ? 55.265 106.486 20.423 1.00 15.84 43 VAL C CA 1
ATOM 2063 C C . VAL C 1 20 ? 55.537 105.678 19.149 1.00 16.07 43 VAL C C 1
ATOM 2064 O O . VAL C 1 20 ? 55.097 104.542 19.054 1.00 16.64 43 VAL C O 1
ATOM 2068 N N . ALA C 1 21 ? 56.196 106.299 18.164 1.00 15.52 44 ALA C N 1
ATOM 2069 C CA . ALA C 1 21 ? 56.664 105.616 16.962 1.00 15.42 44 ALA C CA 1
ATOM 2070 C C . ALA C 1 21 ? 57.545 104.397 17.284 1.00 15.23 44 ALA C C 1
ATOM 2071 O O . ALA C 1 21 ? 57.292 103.312 16.787 1.00 14.69 44 ALA C O 1
ATOM 2073 N N . ASP C 1 22 ? 58.560 104.591 18.119 1.00 15.51 45 ASP C N 1
ATOM 2074 C CA . ASP C 1 22 ? 59.408 103.511 18.619 1.00 15.97 45 ASP C CA 1
ATOM 2075 C C . ASP C 1 22 ? 58.639 102.389 19.358 1.00 15.43 45 ASP C C 1
ATOM 2076 O O . ASP C 1 22 ? 58.910 101.222 19.140 1.00 15.91 45 ASP C O 1
ATOM 2081 N N . ASN C 1 23 ? 57.721 102.756 20.242 1.00 14.85 46 ASN C N 1
ATOM 2082 C CA . ASN C 1 23 ? 56.883 101.792 20.996 1.00 14.19 46 ASN C CA 1
ATOM 2083 C C . ASN C 1 23 ? 55.980 100.934 20.096 1.00 13.82 46 ASN C C 1
ATOM 2084 O O . ASN C 1 23 ? 55.751 99.771 20.362 1.00 14.09 46 ASN C O 1
ATOM 2089 N N . GLN C 1 24 ? 55.407 101.558 19.081 1.00 12.97 47 GLN C N 1
ATOM 2090 C CA . GLN C 1 24 ? 54.614 100.851 18.102 1.00 12.85 47 GLN C CA 1
ATOM 2091 C C . GLN C 1 24 ? 55.406 99.993 17.103 1.00 12.93 47 GLN C C 1
ATOM 2092 O O . GLN C 1 24 ? 54.908 98.926 16.745 1.00 11.42 47 GLN C O 1
ATOM 2111 N N . ALA C 1 26 ? 58.186 98.460 17.853 1.00 12.31 49 ALA C N 1
ATOM 2112 C CA . ALA C 1 26 ? 58.488 97.347 18.713 1.00 12.22 49 ALA C CA 1
ATOM 2113 C C . ALA C 1 26 ? 57.348 96.302 18.696 1.00 12.67 49 ALA C C 1
ATOM 2114 O O . ALA C 1 26 ? 57.587 95.112 18.506 1.00 11.48 49 ALA C O 1
ATOM 2124 N N . VAL C 1 28 ? 55.080 95.941 16.343 1.00 14.34 51 VAL C N 1
ATOM 2125 C CA . VAL C 1 28 ? 55.077 95.337 15.013 1.00 14.59 51 VAL C CA 1
ATOM 2126 C C . VAL C 1 28 ? 56.117 94.199 14.962 1.00 15.73 51 VAL C C 1
ATOM 2127 O O . VAL C 1 28 ? 55.801 93.069 14.535 1.00 15.94 51 VAL C O 1
ATOM 2139 N N . LEU C 1 30 ? 57.491 92.408 17.251 1.00 17.86 53 LEU C N 1
ATOM 2140 C CA . LEU C 1 30 ? 57.070 91.198 18.000 1.00 18.44 53 LEU C CA 1
ATOM 2141 C C . LEU C 1 30 ? 56.423 90.119 17.134 1.00 18.96 53 LEU C C 1
ATOM 2142 O O . LEU C 1 30 ? 56.676 88.938 17.336 1.00 18.53 53 LEU C O 1
ATOM 2147 N N . ASN C 1 31 ? 55.580 90.508 16.187 1.00 19.45 54 ASN C N 1
ATOM 2148 C CA . ASN C 1 31 ? 54.966 89.518 15.295 1.00 20.37 54 ASN C CA 1
ATOM 2149 C C . ASN C 1 31 ? 54.670 90.141 13.955 1.00 20.31 54 ASN C C 1
ATOM 2150 O O . ASN C 1 31 ? 53.568 90.638 13.731 1.00 19.55 54 ASN C O 1
ATOM 2155 N N . PRO C 1 32 ? 55.686 90.169 13.085 1.00 21.08 55 PRO C N 1
ATOM 2156 C CA . PRO C 1 32 ? 55.609 90.854 11.793 1.00 21.92 55 PRO C CA 1
ATOM 2157 C C . PRO C 1 32 ? 54.990 90.068 10.614 1.00 22.55 55 PRO C C 1
ATOM 2158 O O . PRO C 1 32 ? 54.778 90.669 9.557 1.00 23.36 55 PRO C O 1
ATOM 2162 N N . LYS C 1 33 ? 54.692 88.776 10.778 1.00 22.62 56 LYS C N 1
ATOM 2163 C CA . LYS C 1 33 ? 54.230 87.942 9.652 1.00 22.91 56 LYS C CA 1
ATOM 2164 C C . LYS C 1 33 ? 52.734 88.090 9.386 1.00 22.88 56 LYS C C 1
ATOM 2165 O O . LYS C 1 33 ? 52.037 88.815 10.094 1.00 22.81 56 LYS C O 1
ATOM 2167 N N . LEU C 1 35 ? 52.234 91.111 9.139 1.00 24.89 58 LEU C N 1
ATOM 2168 C CA . LEU C 1 35 ? 52.345 92.553 8.951 1.00 24.80 58 LEU C CA 1
ATOM 2169 C C . LEU C 1 35 ? 51.069 93.015 8.268 1.00 24.27 58 LEU C C 1
ATOM 2170 O O . LEU C 1 35 ? 50.773 92.599 7.157 1.00 24.37 58 LEU C O 1
ATOM 2175 N N . LYS C 1 36 ? 50.306 93.863 8.937 1.00 24.02 59 LYS C N 1
ATOM 2176 C CA . LYS C 1 36 ? 49.088 94.409 8.337 1.00 23.78 59 LYS C CA 1
ATOM 2177 C C . LYS C 1 36 ? 48.887 95.865 8.752 1.00 22.73 59 LYS C C 1
ATOM 2178 O O . LYS C 1 36 ? 49.440 96.327 9.756 1.00 22.68 59 LYS C O 1
ATOM 2184 N N . ALA C 1 37 ? 48.124 96.581 7.931 1.00 21.64 60 ALA C N 1
ATOM 2185 C CA . ALA C 1 37 ? 47.753 97.951 8.210 1.00 20.90 60 ALA C CA 1
ATOM 2186 C C . ALA C 1 37 ? 46.973 97.956 9.512 1.00 20.18 60 ALA C C 1
ATOM 2187 O O . ALA C 1 37 ? 46.042 97.168 9.674 1.00 20.18 60 ALA C O 1
ATOM 2189 N N . SER C 1 38 ? 47.391 98.792 10.455 1.00 19.37 61 SER C N 1
ATOM 2190 C CA . SER C 1 38 ? 46.638 98.984 11.679 1.00 19.00 61 SER C CA 1
ATOM 2191 C C . SER C 1 38 ? 46.884 100.379 12.248 1.00 18.61 61 SER C C 1
ATOM 2192 O O . SER C 1 38 ? 47.675 101.147 11.727 1.00 17.43 61 SER C O 1
ATOM 2195 N N . ASN C 1 39 ? 46.125 100.712 13.284 1.00 18.63 62 ASN C N 1
ATOM 2196 C CA . ASN C 1 39 ? 46.246 101.994 13.931 1.00 18.95 62 ASN C CA 1
ATOM 2197 C C . ASN C 1 39 ? 45.624 102.009 15.302 1.00 18.08 62 ASN C C 1
ATOM 2198 O O . ASN C 1 39 ? 44.934 101.049 15.704 1.00 17.37 62 ASN C O 1
ATOM 2203 N N . GLY C 1 40 ? 45.934 103.083 16.026 1.00 17.07 63 GLY C N 1
ATOM 2204 C CA . GLY C 1 40 ? 45.559 103.204 17.412 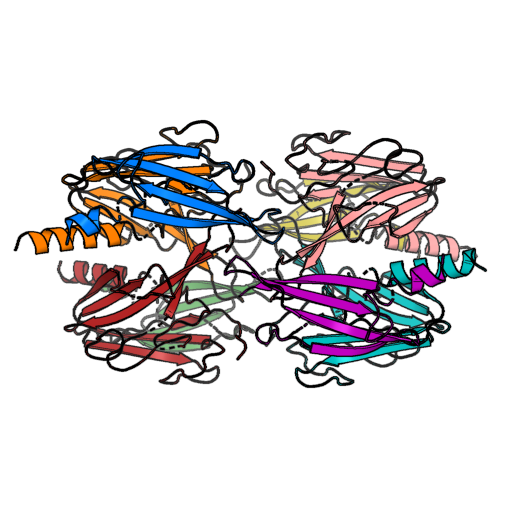1.00 17.39 63 GLY C CA 1
ATOM 2205 C C . GLY C 1 40 ? 45.908 104.531 18.052 1.00 17.50 63 GLY C C 1
ATOM 2206 O O . GLY C 1 40 ? 46.320 105.488 17.388 1.00 16.69 63 GLY C O 1
ATOM 2207 N N . GLU C 1 41 ? 45.738 104.559 19.366 1.00 17.68 64 GLU C N 1
ATOM 2208 C CA . GLU C 1 41 ? 45.984 105.726 20.164 1.00 18.47 64 GLU C CA 1
ATOM 2209 C C . GLU C 1 41 ? 46.827 105.364 21.358 1.00 18.62 64 GLU C C 1
ATOM 2210 O O . GLU C 1 41 ? 46.535 104.412 22.047 1.00 19.58 64 GLU C O 1
ATOM 2216 N N . GLU C 1 42 ? 47.893 106.111 21.570 1.00 18.65 65 GLU C N 1
ATOM 2217 C CA . GLU C 1 42 ? 48.746 105.952 22.742 1.00 18.88 65 GLU C CA 1
ATOM 2218 C C . GLU C 1 42 ? 48.745 107.301 23.467 1.00 18.52 65 GLU C C 1
ATOM 2219 O O . GLU C 1 42 ? 48.908 108.335 22.853 1.00 18.03 65 GLU C O 1
ATOM 2225 N N . GLU C 1 43 ? 48.522 107.248 24.771 1.00 18.86 66 GLU C N 1
ATOM 2226 C CA . GLU C 1 43 ? 48.609 108.391 25.651 1.00 18.96 66 GLU C CA 1
ATOM 2227 C C . GLU C 1 43 ? 50.061 108.456 26.117 1.00 18.94 66 GLU C C 1
ATOM 2228 O O . GLU C 1 43 ? 50.610 107.487 26.629 1.00 17.84 66 GLU C O 1
ATOM 2234 N N . LEU C 1 44 ? 50.697 109.596 25.894 1.00 19.70 67 LEU C N 1
ATOM 2235 C CA . LEU C 1 44 ? 52.071 109.797 26.308 1.00 19.96 67 LEU C CA 1
ATOM 2236 C C . LEU C 1 44 ? 52.261 111.292 26.603 1.00 20.49 67 LEU C C 1
ATOM 2237 O O . LEU C 1 44 ? 51.812 112.132 25.831 1.00 21.04 67 LEU C O 1
ATOM 2242 N N . ALA C 1 45 ? 52.890 111.597 27.749 1.00 20.90 68 ALA C N 1
ATOM 2243 C CA . ALA C 1 45 ? 53.126 112.963 28.239 1.00 20.35 68 ALA C CA 1
ATOM 2244 C C . ALA C 1 45 ? 51.837 113.789 28.307 1.00 20.56 68 ALA C C 1
ATOM 2245 O O . ALA C 1 45 ? 51.829 114.998 28.058 1.00 21.04 68 ALA C O 1
ATOM 2247 N N . GLY C 1 46 ? 50.736 113.139 28.667 1.00 20.92 69 GLY C N 1
ATOM 2248 C CA . GLY C 1 46 ? 49.468 113.826 28.789 1.00 20.64 69 GLY C CA 1
ATOM 2249 C C . GLY C 1 46 ? 48.734 114.117 27.500 1.00 20.79 69 GLY C C 1
ATOM 2250 O O . GLY C 1 46 ? 47.755 114.815 27.524 1.00 21.95 69 GLY C O 1
ATOM 2251 N N . GLN C 1 47 ? 49.184 113.565 26.380 1.00 21.21 70 GLN C N 1
ATOM 2252 C CA . GLN C 1 47 ? 48.576 113.825 25.078 1.00 20.80 70 GLN C CA 1
ATOM 2253 C C . GLN C 1 47 ? 48.224 112.497 24.420 1.00 20.76 70 GLN C C 1
ATOM 2254 O O . GLN C 1 47 ? 48.932 111.496 24.601 1.00 19.45 70 GLN C O 1
ATOM 2260 N N . THR C 1 48 ? 47.125 112.486 23.668 1.00 21.30 71 THR C N 1
ATOM 2261 C CA . THR C 1 48 ? 46.771 111.321 22.877 1.00 22.08 71 THR C CA 1
ATOM 2262 C C . THR C 1 48 ? 47.430 111.438 21.536 1.00 21.96 71 THR C C 1
ATOM 2263 O O . THR C 1 48 ? 47.259 112.441 20.839 1.00 22.99 71 THR C O 1
ATOM 2267 N N . TRP C 1 49 ? 48.174 110.402 21.192 1.00 22.50 72 TRP C N 1
ATOM 2268 C CA . TRP C 1 49 ? 48.871 110.302 19.915 1.00 22.64 72 TRP C CA 1
ATOM 2269 C C . TRP C 1 49 ? 48.224 109.217 19.024 1.00 22.56 72 TRP C C 1
ATOM 2270 O O . TRP C 1 49 ? 47.869 108.131 19.509 1.00 22.42 72 TRP C O 1
ATOM 2281 N N . TYR C 1 50 ? 48.079 109.536 17.736 1.00 21.60 73 TYR C N 1
ATOM 2282 C CA . TYR C 1 50 ? 47.337 108.713 16.793 1.00 21.15 73 TYR C CA 1
ATOM 2283 C C . TYR C 1 50 ? 48.342 108.077 15.839 1.00 20.61 73 TYR C C 1
ATOM 2284 O O . TYR C 1 50 ? 48.902 108.755 14.977 1.00 19.68 73 TYR C O 1
ATOM 2293 N N . TRP C 1 51 ? 48.599 106.785 16.045 1.00 20.38 74 TRP C N 1
ATOM 2294 C CA . TRP C 1 51 ? 49.594 106.074 15.271 1.00 20.32 74 TRP C CA 1
ATOM 2295 C C . TRP C 1 51 ? 48.984 105.207 14.179 1.00 20.16 74 TRP C C 1
ATOM 2296 O O . TRP C 1 51 ? 47.824 104.825 14.217 1.00 19.83 74 TRP C O 1
ATOM 2307 N N . LYS C 1 52 ? 49.808 104.900 13.200 1.00 20.51 75 LYS C N 1
ATOM 2308 C CA . LYS C 1 52 ? 49.377 104.207 12.013 1.00 21.26 75 LYS C CA 1
ATOM 2309 C C . LYS C 1 52 ? 50.544 103.355 11.518 1.00 20.46 75 LYS C C 1
ATOM 2310 O O . LYS C 1 52 ? 51.645 103.864 11.310 1.00 20.21 75 LYS C O 1
ATOM 2316 N N . VAL C 1 53 ? 50.297 102.055 11.385 1.00 20.39 76 VAL C N 1
ATOM 2317 C CA . VAL C 1 53 ? 51.245 101.100 10.781 1.00 20.23 76 VAL C CA 1
ATOM 2318 C C . VAL C 1 53 ? 50.801 100.759 9.346 1.00 20.05 76 VAL C C 1
ATOM 2319 O O . VAL C 1 53 ? 49.654 100.362 9.143 1.00 20.40 76 VAL C O 1
ATOM 2323 N N . ALA C 1 54 ? 51.697 100.950 8.373 1.00 19.64 77 ALA C N 1
ATOM 2324 C CA . ALA C 1 54 ? 51.434 100.742 6.940 1.00 19.09 77 ALA C CA 1
ATOM 2325 C C . ALA C 1 54 ? 52.528 99.885 6.290 1.00 19.25 77 ALA C C 1
ATOM 2326 O O . ALA C 1 54 ? 53.670 100.298 6.250 1.00 20.10 77 ALA C O 1
ATOM 2328 N N . PRO C 1 55 ? 52.193 98.682 5.792 1.00 19.12 78 PRO C N 1
ATOM 2329 C CA . PRO C 1 55 ? 53.122 97.930 4.931 1.00 19.41 78 PRO C CA 1
ATOM 2330 C C . PRO C 1 55 ? 53.596 98.719 3.720 1.00 19.48 78 PRO C C 1
ATOM 2331 O O . PRO C 1 55 ? 52.873 99.564 3.180 1.00 19.25 78 PRO C O 1
ATOM 2335 N N . VAL C 1 56 ? 54.831 98.460 3.337 1.00 19.69 79 VAL C N 1
ATOM 2336 C CA . VAL C 1 56 ? 55.452 99.142 2.233 1.00 19.99 79 VAL C CA 1
ATOM 2337 C C . VAL C 1 56 ? 55.958 98.067 1.264 1.00 20.56 79 VAL C C 1
ATOM 2338 O O . VAL C 1 56 ? 56.651 97.121 1.669 1.00 20.37 79 VAL C O 1
ATOM 2342 N N . ALA C 1 57 ? 55.597 98.217 -0.012 1.00 21.50 80 ALA C N 1
ATOM 2343 C CA . ALA C 1 57 ? 55.968 97.260 -1.042 1.00 21.83 80 ALA C CA 1
ATOM 2344 C C . ALA C 1 57 ? 57.478 97.240 -1.223 1.00 22.59 80 ALA C C 1
ATOM 2345 O O . ALA C 1 57 ? 58.150 98.257 -1.034 1.00 22.19 80 ALA C O 1
ATOM 2347 N N . THR C 1 58 ? 58.005 96.069 -1.577 1.00 23.46 81 THR C N 1
ATOM 2348 C CA . THR C 1 58 ? 59.436 95.899 -1.832 1.00 24.18 81 THR C CA 1
ATOM 2349 C C . THR C 1 58 ? 59.694 94.970 -3.030 1.00 24.20 81 THR C C 1
ATOM 2350 O O . THR C 1 58 ? 59.600 93.745 -2.928 1.00 24.01 81 THR C O 1
ATOM 2354 N N . GLN C 1 60 ? 61.802 93.202 -4.027 1.00 26.43 83 GLN C N 1
ATOM 2355 C CA . GLN C 1 60 ? 62.521 91.993 -3.651 1.00 26.65 83 GLN C CA 1
ATOM 2356 C C . GLN C 1 60 ? 61.716 91.068 -2.715 1.00 26.73 83 GLN C C 1
ATOM 2357 O O . GLN C 1 60 ? 60.793 91.523 -2.016 1.00 26.55 83 GLN C O 1
ATOM 2363 N N . PRO C 1 61 ? 62.097 89.769 -2.662 1.00 26.76 84 PRO C N 1
ATOM 2364 C CA . PRO C 1 61 ? 61.386 88.783 -1.836 1.00 26.72 84 PRO C CA 1
ATOM 2365 C C . PRO C 1 61 ? 61.910 88.634 -0.397 1.00 26.79 84 PRO C C 1
ATOM 2366 O O . PRO C 1 61 ? 61.307 87.929 0.413 1.00 27.01 84 PRO C O 1
ATOM 2370 N N . LEU C 1 62 ? 63.002 89.315 -0.071 1.00 26.83 85 LEU C N 1
ATOM 2371 C CA . LEU C 1 62 ? 63.750 89.019 1.161 1.00 26.49 85 LEU C CA 1
ATOM 2372 C C . LEU C 1 62 ? 63.256 89.845 2.379 1.00 26.14 85 LEU C C 1
ATOM 2373 O O . LEU C 1 62 ? 63.149 89.353 3.514 1.00 26.53 85 LEU C O 1
ATOM 2378 N N . LEU C 1 63 ? 62.920 91.097 2.141 1.00 25.85 86 LEU C N 1
ATOM 2379 C CA . LEU C 1 63 ? 62.557 91.987 3.224 1.00 25.34 86 LEU C CA 1
ATOM 2380 C C . LEU C 1 63 ? 61.087 92.422 3.147 1.00 25.71 86 LEU C C 1
ATOM 2381 O O . LEU C 1 63 ? 60.548 92.617 2.054 1.00 26.15 86 LEU C O 1
ATOM 2386 N N . LYS C 1 64 ? 60.437 92.532 4.304 1.00 25.16 87 LYS C N 1
ATOM 2387 C CA . LYS C 1 64 ? 59.180 93.279 4.410 1.00 25.76 87 LYS C CA 1
ATOM 2388 C C . LYS C 1 64 ? 59.499 94.656 5.004 1.00 24.78 87 LYS C C 1
ATOM 2389 O O . LYS C 1 64 ? 60.460 94.796 5.736 1.00 25.60 87 LYS C O 1
ATOM 2395 N N . ALA C 1 65 ? 58.723 95.665 4.643 1.00 23.69 88 ALA C N 1
ATOM 2396 C CA . ALA C 1 65 ? 58.895 97.011 5.153 1.00 23.10 88 ALA C CA 1
ATOM 2397 C C . ALA C 1 65 ? 57.570 97.490 5.752 1.00 22.52 88 ALA C C 1
ATOM 2398 O O . ALA C 1 65 ? 56.504 97.094 5.315 1.00 21.18 88 ALA C O 1
ATOM 2400 N N . PHE C 1 66 ? 57.655 98.306 6.794 1.00 22.82 89 PHE C N 1
ATOM 2401 C CA . PHE C 1 66 ? 56.469 98.974 7.319 1.00 23.40 89 PHE C CA 1
ATOM 2402 C C . PHE C 1 66 ? 56.897 100.362 7.733 1.00 22.57 89 PHE C C 1
ATOM 2403 O O . PHE C 1 66 ? 58.046 100.576 8.130 1.00 20.88 89 PHE C O 1
ATOM 2411 N N . ASP C 1 67 ? 55.957 101.290 7.605 1.00 22.87 90 ASP C N 1
ATOM 2412 C CA . ASP C 1 67 ? 56.090 102.650 8.129 1.00 23.30 90 ASP C CA 1
ATOM 2413 C C . ASP C 1 67 ? 55.233 102.787 9.362 1.00 22.58 90 ASP C C 1
ATOM 2414 O O . ASP C 1 67 ? 54.091 102.355 9.377 1.00 22.46 90 ASP C O 1
ATOM 2419 N N . VAL C 1 68 ? 55.772 103.411 10.392 1.00 22.84 91 VAL C N 1
ATOM 2420 C CA . VAL C 1 68 ? 54.992 103.804 11.555 1.00 22.55 91 VAL C CA 1
ATOM 2421 C C . VAL C 1 68 ? 54.916 105.330 11.549 1.00 22.92 91 VAL C C 1
ATOM 2422 O O . VAL C 1 68 ? 55.932 106.026 11.472 1.00 23.69 91 VAL C O 1
ATOM 2426 N N . SER C 1 69 ? 53.703 105.857 11.557 1.00 23.31 92 SER C N 1
ATOM 2427 C CA . SER C 1 69 ? 53.523 107.290 11.571 1.00 23.79 92 SER C CA 1
ATOM 2428 C C . SER C 1 69 ? 52.626 107.702 12.761 1.00 23.50 92 SER C C 1
ATOM 2429 O O . SER C 1 69 ? 51.738 106.969 13.163 1.00 23.89 92 SER C O 1
ATOM 2432 N N . VAL C 1 70 ? 52.946 108.849 13.359 1.00 22.84 93 VAL C N 1
ATOM 2433 C CA . VAL C 1 70 ? 52.288 109.366 14.581 1.00 22.00 93 VAL C CA 1
ATOM 2434 C C . VAL C 1 70 ? 51.920 110.817 14.343 1.00 21.07 93 VAL C C 1
ATOM 2435 O O . VAL C 1 70 ? 52.715 111.606 13.830 1.00 20.80 93 VAL C O 1
ATOM 2439 N N . ALA C 1 71 ? 50.664 111.119 14.648 1.00 21.76 94 ALA C N 1
ATOM 2440 C CA . ALA C 1 71 ? 50.015 112.412 14.361 1.00 22.07 94 ALA C CA 1
ATOM 2441 C C . ALA C 1 71 ? 49.271 112.868 15.603 1.00 21.80 94 ALA C C 1
ATOM 2442 O O . ALA C 1 71 ? 49.037 112.071 16.509 1.00 21.59 94 ALA C O 1
ATOM 2444 N N . ALA C 1 72 ? 48.879 114.138 15.607 1.00 22.02 95 ALA C N 1
ATOM 2445 C CA . ALA C 1 72 ? 48.163 114.764 16.732 1.00 22.41 95 ALA C CA 1
ATOM 2446 C C . ALA C 1 72 ? 46.661 114.588 16.667 1.00 22.46 95 ALA C C 1
ATOM 2447 O O . ALA C 1 72 ? 45.960 114.870 17.654 1.00 23.37 95 ALA C O 1
ATOM 2449 N N . THR C 1 73 ? 46.158 114.161 15.500 1.00 22.70 96 THR C N 1
ATOM 2450 C CA . THR C 1 73 ? 44.740 113.825 15.304 1.00 22.55 96 THR C CA 1
ATOM 2451 C C . THR C 1 73 ? 44.677 112.777 14.224 1.00 23.40 96 THR C C 1
ATOM 2452 O O . THR C 1 73 ? 45.715 112.450 13.648 1.00 23.58 96 THR C O 1
ATOM 2456 N N . THR C 1 74 ? 43.471 112.253 13.973 1.00 24.32 97 THR C N 1
ATOM 2457 C CA . THR C 1 74 ? 43.260 111.213 12.975 1.00 26.16 97 THR C CA 1
ATOM 2458 C C . THR C 1 74 ? 43.264 111.834 11.577 1.00 27.51 97 THR C C 1
ATOM 2459 O O . THR C 1 74 ? 43.461 111.126 10.599 1.00 29.10 97 THR C O 1
ATOM 2463 N N . GLN C 1 75 ? 43.063 113.153 11.504 1.00 28.30 98 GLN C N 1
ATOM 2464 C CA . GLN C 1 75 ? 42.949 113.910 10.251 1.00 28.58 98 GLN C CA 1
ATOM 2465 C C . GLN C 1 75 ? 44.303 114.520 9.827 1.00 28.39 98 GLN C C 1
ATOM 2466 O O . GLN C 1 75 ? 44.462 114.959 8.693 1.00 30.40 98 GLN C O 1
ATOM 2472 N N . ALA C 1 76 ? 45.267 114.559 10.734 1.00 27.32 99 ALA C N 1
ATOM 2473 C CA . ALA C 1 76 ? 46.447 115.395 10.582 1.00 26.07 99 ALA C CA 1
ATOM 2474 C C . ALA C 1 76 ? 47.574 114.663 9.887 1.00 25.50 99 ALA C C 1
ATOM 2475 O O . ALA C 1 76 ? 47.670 113.435 9.943 1.00 26.22 99 ALA C O 1
ATOM 2477 N N . SER C 1 77 ? 48.452 115.440 9.264 1.00 24.79 100 SER C N 1
ATOM 2478 C CA . SER C 1 77 ? 49.694 114.931 8.717 1.00 24.32 100 SER C CA 1
ATOM 2479 C C . SER C 1 77 ? 50.561 114.441 9.873 1.00 24.37 100 SER C C 1
ATOM 2480 O O . SER C 1 77 ? 50.483 114.962 10.988 1.00 24.52 100 SER C O 1
ATOM 2483 N N . PRO C 1 78 ? 51.378 113.422 9.623 1.00 24.73 101 PRO C N 1
ATOM 2484 C CA . PRO C 1 78 ? 52.195 112.918 10.735 1.00 24.91 101 PRO C CA 1
ATOM 2485 C C . PRO C 1 78 ? 53.318 113.872 11.165 1.00 24.66 101 PRO C C 1
ATOM 2486 O O . PRO C 1 78 ? 53.873 114.587 10.353 1.00 25.18 101 PRO C O 1
ATOM 2490 N N . ILE C 1 79 ? 53.572 113.933 12.468 1.00 24.73 102 ILE C N 1
ATOM 2491 C CA . ILE C 1 79 ? 54.719 114.644 13.018 1.00 24.52 102 ILE C CA 1
ATOM 2492 C C . ILE C 1 79 ? 55.977 113.854 12.664 1.00 24.75 102 ILE C C 1
ATOM 2493 O O . ILE C 1 79 ? 57.013 114.421 12.366 1.00 25.66 102 ILE C O 1
ATOM 2498 N N . ILE C 1 80 ? 55.882 112.530 12.705 1.00 25.74 103 ILE C N 1
ATOM 2499 C CA . ILE C 1 80 ? 57.004 111.614 12.435 1.00 26.39 103 ILE C CA 1
ATOM 2500 C C . ILE C 1 80 ? 56.579 110.337 11.664 1.00 26.30 103 ILE C C 1
ATOM 2501 O O . ILE C 1 80 ? 55.516 109.760 11.896 1.00 25.42 103 ILE C O 1
ATOM 2506 N N . THR C 1 81 ? 57.440 109.908 10.738 1.00 27.05 104 THR C N 1
ATOM 2507 C CA . THR C 1 81 ? 57.288 108.633 10.075 1.00 27.63 104 THR C CA 1
ATOM 2508 C C . THR C 1 81 ? 58.622 107.892 10.108 1.00 27.73 104 THR C C 1
ATOM 2509 O O . THR C 1 81 ? 59.635 108.415 9.687 1.00 28.15 104 THR C O 1
ATOM 2513 N N . VAL C 1 82 ? 58.598 106.663 10.627 1.00 28.25 105 VAL C N 1
ATOM 2514 C CA . VAL C 1 82 ? 59.761 105.801 10.650 1.00 27.65 105 VAL C CA 1
ATOM 2515 C C . VAL C 1 82 ? 59.466 104.530 9.848 1.00 26.53 105 VAL C C 1
ATOM 2516 O O . VAL C 1 82 ? 58.410 103.934 9.997 1.00 25.33 105 VAL C O 1
ATOM 2520 N N . ARG C 1 83 ? 60.413 104.154 8.998 1.00 25.86 106 ARG C N 1
ATOM 2521 C CA . ARG C 1 83 ? 60.360 102.936 8.225 1.00 25.99 106 ARG C CA 1
ATOM 2522 C C . ARG C 1 83 ? 61.321 101.898 8.790 1.00 25.26 106 ARG C C 1
ATOM 2523 O O . ARG C 1 83 ? 62.422 102.228 9.164 1.00 25.57 106 ARG C O 1
ATOM 2531 N N . SER C 1 84 ? 60.877 100.648 8.858 1.00 24.48 107 SER C N 1
ATOM 2532 C CA . SER C 1 84 ? 61.685 99.547 9.330 1.00 23.93 107 SER C CA 1
ATOM 2533 C C . SER C 1 84 ? 61.486 98.363 8.435 1.00 22.73 107 SER C C 1
ATOM 2534 O O . SER C 1 84 ? 60.490 98.285 7.746 1.00 21.81 107 SER C O 1
ATOM 2537 N N . TYR C 1 85 ? 62.475 97.463 8.446 1.00 23.07 108 TYR C N 1
ATOM 2538 C CA . TYR C 1 85 ? 62.479 96.270 7.608 1.00 22.88 108 TYR C CA 1
ATOM 2539 C C . TYR C 1 85 ? 62.604 95.013 8.428 1.00 23.60 108 TYR C C 1
ATOM 2540 O O . TYR C 1 85 ? 63.332 94.960 9.431 1.00 23.49 108 TYR C O 1
ATOM 2549 N N . VAL C 1 86 ? 61.893 93.992 7.958 1.00 24.49 109 VAL C N 1
ATOM 2550 C CA . VAL C 1 86 ? 61.786 92.709 8.632 1.00 25.21 109 VAL C CA 1
ATOM 2551 C C . VAL C 1 86 ? 62.130 91.603 7.643 1.00 25.53 109 VAL C C 1
ATOM 2552 O O . VAL C 1 86 ? 61.808 91.693 6.455 1.00 25.36 109 VAL C O 1
ATOM 2556 N N . ALA C 1 87 ? 62.835 90.586 8.120 1.00 26.64 110 ALA C N 1
ATOM 2557 C CA . ALA C 1 87 ? 63.232 89.469 7.277 1.00 27.58 110 ALA C CA 1
ATOM 2558 C C . ALA C 1 87 ? 62.006 88.608 6.933 1.00 28.87 110 ALA C C 1
ATOM 2559 O O . ALA C 1 87 ? 61.216 88.300 7.823 1.00 28.76 110 ALA C O 1
ATOM 2561 N N . SER C 1 88 ? 61.822 88.250 5.653 1.00 30.37 111 SER C N 1
ATOM 2562 C CA . SER C 1 88 ? 60.801 87.236 5.279 1.00 31.39 111 SER C CA 1
ATOM 2563 C C . SER C 1 88 ? 61.326 85.815 5.502 1.00 31.78 111 SER C C 1
ATOM 2564 O O . SER C 1 88 ? 60.590 84.942 5.976 1.00 32.83 111 SER C O 1
ATOM 2567 N N . GLN D 2 12 ? 64.178 128.343 28.443 1.00 24.57 35 GLN D N 1
ATOM 2568 C CA . GLN D 2 12 ? 65.383 128.443 29.311 1.00 24.28 35 GLN D CA 1
ATOM 2569 C C . GLN D 2 12 ? 65.483 127.177 30.154 1.00 24.07 35 GLN D C 1
ATOM 2570 O O . GLN D 2 12 ? 66.227 126.255 29.824 1.00 23.89 35 GLN D O 1
ATOM 2572 N N . GLU D 2 13 ? 64.723 127.151 31.245 1.00 23.70 36 GLU D N 1
ATOM 2573 C CA . GLU D 2 13 ? 64.596 125.974 32.095 1.00 23.35 36 GLU D CA 1
ATOM 2574 C C . GLU D 2 13 ? 63.959 124.813 31.329 1.00 22.68 36 GLU D C 1
ATOM 2575 O O . GLU D 2 13 ? 64.390 123.679 31.454 1.00 22.24 36 GLU D O 1
ATOM 2577 N N . ARG D 2 14 ? 62.929 125.122 30.541 1.00 22.46 37 ARG D N 1
ATOM 2578 C CA . ARG D 2 14 ? 62.186 124.126 29.755 1.00 21.76 37 ARG D CA 1
ATOM 2579 C C . ARG D 2 14 ? 63.024 123.443 28.680 1.00 21.02 37 ARG D C 1
ATOM 2580 O O . ARG D 2 14 ? 62.810 122.261 28.387 1.00 20.27 37 ARG D O 1
ATOM 2588 N N . THR D 2 15 ? 63.940 124.199 28.073 1.00 20.04 38 THR D N 1
ATOM 2589 C CA . THR D 2 15 ? 64.865 123.656 27.080 1.00 20.12 38 THR D CA 1
ATOM 2590 C C . THR D 2 15 ? 65.906 122.753 27.754 1.00 19.35 38 THR D C 1
ATOM 2591 O O . THR D 2 15 ? 66.177 121.667 27.273 1.00 19.68 38 THR D O 1
ATOM 2595 N N . ALA D 2 16 ? 66.456 123.208 28.878 1.00 18.39 39 ALA D N 1
ATOM 2596 C CA . ALA D 2 16 ? 67.386 122.415 29.685 1.00 17.64 39 ALA D CA 1
ATOM 2597 C C . ALA D 2 16 ? 66.725 121.135 30.184 1.00 16.97 39 ALA D C 1
ATOM 2598 O O . ALA D 2 16 ? 67.355 120.091 30.222 1.00 17.80 39 ALA D O 1
ATOM 2600 N N . ARG D 2 17 ? 65.458 121.228 30.570 1.00 15.85 40 ARG D N 1
ATOM 2601 C CA . ARG D 2 17 ? 64.684 120.090 31.040 1.00 15.05 40 ARG D CA 1
ATOM 2602 C C . ARG D 2 17 ? 64.450 119.076 29.899 1.00 15.24 40 ARG D C 1
ATOM 2603 O O . ARG D 2 17 ? 64.621 117.874 30.067 1.00 15.14 40 ARG D O 1
ATOM 2611 N N . LEU D 2 18 ? 64.057 119.572 28.739 1.00 15.46 41 LEU D N 1
ATOM 2612 C CA . LEU D 2 18 ? 63.957 118.761 27.527 1.00 15.95 41 LEU D CA 1
ATOM 2613 C C . LEU D 2 18 ? 65.296 118.071 27.212 1.00 15.34 41 LEU D C 1
ATOM 2614 O O . LEU D 2 18 ? 65.338 116.919 26.837 1.00 14.96 41 LEU D O 1
ATOM 2619 N N . ASN D 2 19 ? 66.396 118.793 27.345 1.00 15.81 42 ASN D N 1
ATOM 2620 C CA . ASN D 2 19 ? 67.698 118.224 27.058 1.00 16.03 42 ASN D CA 1
ATOM 2621 C C . ASN D 2 19 ? 68.069 117.154 28.087 1.00 16.51 42 ASN D C 1
ATOM 2622 O O . ASN D 2 19 ? 68.632 116.122 27.736 1.00 16.83 42 ASN D O 1
ATOM 2627 N N . GLU D 2 20 ? 67.768 117.396 29.363 1.00 16.47 43 GLU D N 1
ATOM 2628 C CA . GLU D 2 20 ? 67.992 116.397 30.391 1.00 16.13 43 GLU D CA 1
ATOM 2629 C C . GLU D 2 20 ? 67.197 115.123 30.055 1.00 16.29 43 GLU D C 1
ATOM 2630 O O . GLU D 2 20 ? 67.721 114.028 30.126 1.00 15.90 43 GLU D O 1
ATOM 2636 N N . LEU D 2 21 ? 65.934 115.264 29.660 1.00 16.86 44 LEU D N 1
ATOM 2637 C CA . LEU D 2 21 ? 65.120 114.107 29.298 1.00 17.02 44 LEU D CA 1
ATOM 2638 C C . LEU D 2 21 ? 65.681 113.344 28.109 1.00 17.10 44 LEU D C 1
ATOM 2639 O O . LEU D 2 21 ? 65.711 112.116 28.108 1.00 17.49 44 LEU D O 1
ATOM 2644 N N . GLN D 2 22 ? 66.092 114.077 27.091 1.00 16.71 45 GLN D N 1
ATOM 2645 C CA . GLN D 2 22 ? 66.749 113.507 25.932 1.00 17.66 45 GLN D CA 1
ATOM 2646 C C . GLN D 2 22 ? 67.948 112.626 26.310 1.00 16.78 45 GLN D C 1
ATOM 2647 O O . GLN D 2 22 ? 68.071 111.527 25.810 1.00 16.52 45 GLN D O 1
ATOM 2653 N N . ARG D 2 23 ? 68.827 113.139 27.164 1.00 16.43 46 ARG D N 1
ATOM 2654 C CA . ARG D 2 23 ? 69.979 112.391 27.640 1.00 17.54 46 ARG D CA 1
ATOM 2655 C C . ARG D 2 23 ? 69.552 111.114 28.393 1.00 16.57 46 ARG D C 1
ATOM 2656 O O . ARG D 2 23 ? 70.135 110.059 28.198 1.00 16.77 46 ARG D O 1
ATOM 2664 N N . ALA D 2 24 ? 68.589 111.246 29.287 1.00 16.46 47 ALA D N 1
ATOM 2665 C CA . ALA D 2 24 ? 68.035 110.099 30.045 1.00 16.07 47 ALA D CA 1
ATOM 2666 C C . ALA D 2 24 ? 67.599 108.988 29.107 1.00 15.84 47 ALA D C 1
ATOM 2667 O O . ALA D 2 24 ? 68.010 107.824 29.272 1.00 15.86 47 ALA D O 1
ATOM 2669 N N . LEU D 2 25 ? 66.855 109.369 28.072 1.00 15.57 48 LEU D N 1
ATOM 2670 C CA . LEU D 2 25 ? 66.320 108.427 27.106 1.00 16.03 48 LEU D CA 1
ATOM 2671 C C . LEU D 2 25 ? 67.374 107.733 26.286 1.00 16.43 48 LEU D C 1
ATOM 2672 O O . LEU D 2 25 ? 67.191 10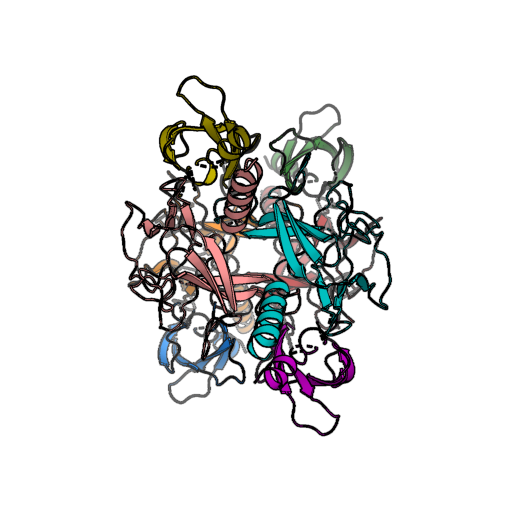6.573 25.944 1.00 15.72 48 LEU D O 1
ATOM 2677 N N . VAL D 2 26 ? 68.429 108.460 25.896 1.00 17.31 49 VAL D N 1
ATOM 2678 C CA . VAL D 2 26 ? 69.507 107.857 25.110 1.00 17.78 49 VAL D CA 1
ATOM 2679 C C . VAL D 2 26 ? 70.152 106.778 25.955 1.00 18.34 49 VAL D C 1
ATOM 2680 O O . VAL D 2 26 ? 70.419 105.692 25.476 1.00 18.90 49 VAL D O 1
ATOM 2700 N N . ASP D 2 29 ? 67.730 103.734 26.376 1.00 18.65 52 ASP D N 1
ATOM 2701 C CA . ASP D 2 29 ? 67.823 102.994 25.103 1.00 18.47 52 ASP D CA 1
ATOM 2702 C C . ASP D 2 29 ? 69.079 102.132 25.061 1.00 18.16 52 ASP D C 1
ATOM 2703 O O . ASP D 2 29 ? 69.021 100.971 24.636 1.00 19.19 52 ASP D O 1
ATOM 2708 N N . SER D 2 30 ? 70.214 102.710 25.449 1.00 16.41 53 SER D N 1
ATOM 2709 C CA . SER D 2 30 ? 71.488 102.014 25.387 1.00 15.96 53 SER D CA 1
ATOM 2710 C C . SER D 2 30 ? 71.474 100.767 26.261 1.00 14.79 53 SER D C 1
ATOM 2711 O O . SER D 2 30 ? 72.067 99.760 25.881 1.00 15.75 53 SER D O 1
ATOM 2714 N N . ASP D 2 31 ? 70.794 100.826 27.401 1.00 13.89 54 ASP D N 1
ATOM 2715 C CA . ASP D 2 31 ? 70.772 99.722 28.367 1.00 13.11 54 ASP D CA 1
ATOM 2716 C C . ASP D 2 31 ? 69.697 98.703 28.018 1.00 12.53 54 ASP D C 1
ATOM 2717 O O . ASP D 2 31 ? 70.006 97.536 27.879 1.00 11.66 54 ASP D O 1
ATOM 2722 N N . PHE D 2 32 ? 68.458 99.154 27.854 1.00 12.08 55 PHE D N 1
ATOM 2723 C CA . PHE D 2 32 ? 67.305 98.259 27.642 1.00 13.41 55 PHE D CA 1
ATOM 2724 C C . PHE D 2 32 ? 67.193 97.577 26.267 1.00 13.65 55 PHE D C 1
ATOM 2725 O O . PHE D 2 32 ? 66.526 96.537 26.117 1.00 15.48 55 PHE D O 1
ATOM 2733 N N . ARG D 2 33 ? 67.802 98.170 25.261 1.00 13.70 56 ARG D N 1
ATOM 2734 C CA . ARG D 2 33 ? 67.949 97.494 23.989 1.00 14.01 56 ARG D CA 1
ATOM 2735 C C . ARG D 2 33 ? 69.132 96.515 23.927 1.00 14.13 56 ARG D C 1
ATOM 2736 O O . ARG D 2 33 ? 69.347 95.886 22.879 1.00 14.68 56 ARG D O 1
ATOM 2744 N N . GLN D 2 34 ? 69.921 96.415 25.000 1.00 14.02 57 GLN D N 1
ATOM 2745 C CA . GLN D 2 34 ? 71.083 95.514 25.027 1.00 13.92 57 GLN D CA 1
ATOM 2746 C C . GLN D 2 34 ? 71.058 94.537 26.220 1.00 13.89 57 GLN D C 1
ATOM 2747 O O . GLN D 2 34 ? 72.096 94.167 26.755 1.00 13.56 57 GLN D O 1
ATOM 2753 N N . ILE D 2 35 ? 69.862 94.115 26.617 1.00 13.85 58 ILE D N 1
ATOM 2754 C CA . ILE D 2 35 ? 69.708 93.164 27.718 1.00 14.02 58 ILE D CA 1
ATOM 2755 C C . ILE D 2 35 ? 70.358 91.854 27.299 1.00 12.57 58 ILE D C 1
ATOM 2756 O O . ILE D 2 35 ? 70.187 91.393 26.179 1.00 11.06 58 ILE D O 1
ATOM 2761 N N . ALA D 2 36 ? 71.147 91.296 28.208 1.00 11.64 59 ALA D N 1
ATOM 2762 C CA . ALA D 2 36 ? 71.915 90.105 27.933 1.00 11.40 59 ALA D CA 1
ATOM 2763 C C . ALA D 2 36 ? 71.189 88.960 28.617 1.00 12.02 59 ALA D C 1
ATOM 2764 O O . ALA D 2 36 ? 70.708 89.085 29.770 1.00 10.40 59 ALA D O 1
ATOM 2766 N N . LEU D 2 37 ? 71.050 87.870 27.858 1.00 12.29 60 LEU D N 1
ATOM 2767 C CA . LEU D 2 37 ? 70.467 86.629 28.343 1.00 13.04 60 LEU D CA 1
ATOM 2768 C C . LEU D 2 37 ? 71.526 85.946 29.200 1.00 13.48 60 LEU D C 1
ATOM 2769 O O . LEU D 2 37 ? 72.245 85.050 28.748 1.00 13.85 60 LEU D O 1
ATOM 2774 N N . ARG D 2 38 ? 71.634 86.420 30.435 1.00 13.90 61 ARG D N 1
ATOM 2775 C CA . ARG D 2 38 ? 72.652 85.980 31.372 1.00 14.62 61 ARG D CA 1
ATOM 2776 C C . ARG D 2 38 ? 72.164 86.273 32.790 1.00 14.69 61 ARG D C 1
ATOM 2777 O O . ARG D 2 38 ? 71.845 87.416 33.099 1.00 14.35 61 ARG D O 1
ATOM 2785 N N . GLN D 2 39 ? 72.092 85.242 33.638 1.00 15.20 62 GLN D N 1
ATOM 2786 C CA . GLN D 2 39 ? 71.608 85.407 35.022 1.00 15.51 62 GLN D CA 1
ATOM 2787 C C . GLN D 2 39 ? 72.610 86.149 35.900 1.00 16.31 62 GLN D C 1
ATOM 2788 O O . GLN D 2 39 ? 73.829 85.982 35.765 1.00 15.65 62 GLN D O 1
ATOM 2794 N N . THR D 2 40 ? 72.075 86.983 36.788 1.00 17.54 63 THR D N 1
ATOM 2795 C CA . THR D 2 40 ? 72.864 87.729 37.766 1.00 18.09 63 THR D CA 1
ATOM 2796 C C . THR D 2 40 ? 72.375 87.401 39.183 1.00 19.58 63 THR D C 1
ATOM 2797 O O . THR D 2 40 ? 71.263 86.889 39.386 1.00 18.47 63 THR D O 1
ATOM 2801 N N . ARG D 2 41 ? 73.219 87.692 40.167 1.00 21.73 64 ARG D N 1
ATOM 2802 C CA . ARG D 2 41 ? 72.954 87.259 41.533 1.00 23.18 64 ARG D CA 1
ATOM 2803 C C . ARG D 2 41 ? 72.297 88.318 42.396 1.00 24.10 64 ARG D C 1
ATOM 2804 O O . ARG D 2 41 ? 72.613 89.517 42.307 1.00 23.32 64 ARG D O 1
ATOM 2812 N N . THR D 2 42 ? 71.306 87.817 43.141 1.00 25.66 65 THR D N 1
ATOM 2813 C CA . THR D 2 42 ? 70.885 88.274 44.488 1.00 26.89 65 THR D CA 1
ATOM 2814 C C . THR D 2 42 ? 69.565 87.555 44.846 1.00 27.15 65 THR D C 1
ATOM 2815 O O . THR D 2 42 ? 68.784 87.171 43.953 1.00 27.16 65 THR D O 1
ATOM 2819 N N . LYS D 2 49 ? 69.511 83.519 41.831 1.00 18.70 72 LYS D N 1
ATOM 2820 C CA . LYS D 2 49 ? 69.944 84.327 40.716 1.00 18.73 72 LYS D CA 1
ATOM 2821 C C . LYS D 2 49 ? 68.867 84.379 39.649 1.00 18.00 72 LYS D C 1
ATOM 2822 O O . LYS D 2 49 ? 68.203 83.378 39.392 1.00 18.72 72 LYS D O 1
ATOM 2828 N N . LYS D 2 50 ? 68.720 85.543 39.014 1.00 16.67 73 LYS D N 1
ATOM 2829 C CA . LYS D 2 50 ? 67.664 85.784 38.052 1.00 15.25 73 LYS D CA 1
ATOM 2830 C C . LYS D 2 50 ? 68.197 86.426 36.767 1.00 13.98 73 LYS D C 1
ATOM 2831 O O . LYS D 2 50 ? 69.294 86.973 36.741 1.00 12.74 73 LYS D O 1
ATOM 2837 N N . LEU D 2 51 ? 67.383 86.365 35.723 1.00 12.69 74 LEU D N 1
ATOM 2838 C CA . LEU D 2 51 ? 67.617 87.105 34.494 1.00 12.93 74 LEU D CA 1
ATOM 2839 C C . LEU D 2 51 ? 67.252 88.588 34.635 1.00 12.79 74 LEU D C 1
ATOM 2840 O O . LEU D 2 51 ? 67.971 89.459 34.142 1.00 12.70 74 LEU D O 1
ATOM 2845 N N . LEU D 2 52 ? 66.109 88.855 35.266 1.00 13.03 75 LEU D N 1
ATOM 2846 C CA . LEU D 2 52 ? 65.623 90.203 35.531 1.00 13.49 75 LEU D CA 1
ATOM 2847 C C . LEU D 2 52 ? 65.261 90.347 36.990 1.00 12.46 75 LEU D C 1
ATOM 2848 O O . LEU D 2 52 ? 64.468 89.583 37.496 1.00 12.10 75 LEU D O 1
ATOM 2853 N N . HIS D 2 53 ? 65.851 91.316 37.676 1.00 12.54 76 HIS D N 1
ATOM 2854 C CA . HIS D 2 53 ? 65.526 91.579 39.089 1.00 12.74 76 HIS D CA 1
ATOM 2855 C C . HIS D 2 53 ? 64.583 92.800 39.103 1.00 12.69 76 HIS D C 1
ATOM 2856 O O . HIS D 2 53 ? 64.918 93.847 38.612 1.00 11.56 76 HIS D O 1
ATOM 2863 N N . TRP D 2 54 ? 63.375 92.602 39.621 1.00 12.51 77 TRP D N 1
ATOM 2864 C CA . TRP D 2 54 ? 62.344 93.619 39.709 1.00 11.92 77 TRP D CA 1
ATOM 2865 C C . TRP D 2 54 ? 61.587 93.452 41.024 1.00 11.57 77 TRP D C 1
ATOM 2866 O O . TRP D 2 54 ? 60.790 92.535 41.186 1.00 11.27 77 TRP D O 1
ATOM 2877 N N . ALA D 2 55 ? 61.827 94.377 41.931 1.00 11.77 78 ALA D N 1
ATOM 2878 C CA . ALA D 2 55 ? 61.374 94.275 43.308 1.00 12.93 78 ALA D CA 1
ATOM 2879 C C . ALA D 2 55 ? 61.444 95.635 44.025 1.00 13.21 78 ALA D C 1
ATOM 2880 O O . ALA D 2 55 ? 62.296 96.490 43.738 1.00 14.42 78 ALA D O 1
ATOM 2882 N N . ASP D 2 56 ? 60.499 95.827 44.925 1.00 14.66 79 ASP D N 1
ATOM 2883 C CA . ASP D 2 56 ? 60.501 96.926 45.897 1.00 14.84 79 ASP D CA 1
ATOM 2884 C C . ASP D 2 56 ? 61.846 97.016 46.591 1.00 14.39 79 ASP D C 1
ATOM 2885 O O . ASP D 2 56 ? 62.381 96.000 47.030 1.00 14.05 79 ASP D O 1
ATOM 2890 N N . TYR D 2 57 ? 62.398 98.230 46.620 1.00 14.61 80 TYR D N 1
ATOM 2891 C CA . TYR D 2 57 ? 63.673 98.593 47.284 1.00 14.45 80 TYR D CA 1
ATOM 2892 C C . TYR D 2 57 ? 64.915 97.906 46.738 1.00 14.46 80 TYR D C 1
ATOM 2893 O O . TYR D 2 57 ? 65.989 98.030 47.307 1.00 13.36 80 TYR D O 1
ATOM 2902 N N . LEU D 2 58 ? 64.796 97.248 45.590 1.00 15.36 81 LEU D N 1
ATOM 2903 C CA . LEU D 2 58 ? 65.986 96.721 44.944 1.00 15.85 81 LEU D CA 1
ATOM 2904 C C . LEU D 2 58 ? 66.967 97.885 44.723 1.00 15.94 81 LEU D C 1
ATOM 2905 O O . LEU D 2 58 ? 66.563 99.000 44.381 1.00 15.09 81 LEU D O 1
ATOM 2910 N N . LEU D 2 59 ? 68.246 97.605 44.968 1.00 16.58 82 LEU D N 1
ATOM 2911 C CA . LEU D 2 59 ? 69.334 98.572 44.881 1.00 16.91 82 LEU D CA 1
ATOM 2912 C C . LEU D 2 59 ? 69.168 99.755 45.806 1.00 17.05 82 LEU D C 1
ATOM 2913 O O . LEU D 2 59 ? 69.716 100.816 45.550 1.00 16.43 82 LEU D O 1
ATOM 2918 N N . ASP D 2 60 ? 68.420 99.564 46.884 1.00 17.35 83 ASP D N 1
ATOM 2919 C CA . ASP D 2 60 ? 68.075 100.632 47.799 1.00 18.04 83 ASP D CA 1
ATOM 2920 C C . ASP D 2 60 ? 67.213 101.689 47.107 1.00 17.33 83 ASP D C 1
ATOM 2921 O O . ASP D 2 60 ? 67.224 102.858 47.454 1.00 18.31 83 ASP D O 1
ATOM 2926 N N . SER D 2 61 ? 66.432 101.282 46.131 1.00 16.72 84 SER D N 1
ATOM 2927 C CA . SER D 2 61 ? 65.473 102.216 45.567 1.00 16.06 84 SER D CA 1
ATOM 2928 C C . SER D 2 61 ? 64.511 102.655 46.678 1.00 16.44 84 SER D C 1
ATOM 2929 O O . SER D 2 61 ? 64.232 101.878 47.593 1.00 15.69 84 SER D O 1
ATOM 2932 N N . ASP D 2 62 ? 64.042 103.902 46.617 1.00 16.79 85 ASP D N 1
ATOM 2933 C CA . ASP D 2 62 ? 62.953 104.348 47.475 1.00 17.24 85 ASP D CA 1
ATOM 2934 C C . ASP D 2 62 ? 61.631 103.648 47.088 1.00 18.45 85 ASP D C 1
ATOM 2935 O O . ASP D 2 62 ? 60.748 103.454 47.948 1.00 17.65 85 ASP D O 1
ATOM 2940 N N . ASN D 2 63 ? 61.459 103.302 45.810 1.00 19.42 86 ASN D N 1
ATOM 2941 C CA . ASN D 2 63 ? 60.381 102.369 45.472 1.00 20.92 86 ASN D CA 1
ATOM 2942 C C . ASN D 2 63 ? 60.878 101.127 44.752 1.00 20.78 86 ASN D C 1
ATOM 2943 O O . ASN D 2 63 ? 61.596 100.312 45.343 1.00 20.21 86 ASN D O 1
ATOM 2948 N N . LYS D 2 64 ? 60.481 100.972 43.494 1.00 20.80 87 LYS D N 1
ATOM 2949 C CA . LYS D 2 64 ? 60.887 99.827 42.692 1.00 20.12 87 LYS D CA 1
ATOM 2950 C C . LYS D 2 64 ? 62.303 100.018 42.166 1.00 18.30 87 LYS D C 1
ATOM 2951 O O . LYS D 2 64 ? 62.700 101.125 41.867 1.00 17.75 87 LYS D O 1
ATOM 2957 N N . GLY D 2 65 ? 63.047 98.924 42.075 1.00 16.92 88 GLY D N 1
ATOM 2958 C CA . GLY D 2 65 ? 64.310 98.880 41.356 1.00 16.45 88 GLY D CA 1
ATOM 2959 C C . GLY D 2 65 ? 64.317 97.747 40.323 1.00 15.86 88 GLY D C 1
ATOM 2960 O O . GLY D 2 65 ? 63.636 96.764 40.476 1.00 14.44 88 GLY D O 1
ATOM 2961 N N . ILE D 2 66 ? 65.111 97.907 39.272 1.00 15.88 89 ILE D N 1
ATOM 2962 C CA . ILE D 2 66 ? 65.253 96.896 38.228 1.00 16.14 89 ILE D CA 1
ATOM 2963 C C . ILE D 2 66 ? 66.750 96.662 37.996 1.00 16.51 89 ILE D C 1
ATOM 2964 O O . ILE D 2 66 ? 67.572 97.580 38.039 1.00 15.89 89 ILE D O 1
ATOM 2977 N N . PHE D 2 68 ? 69.559 94.094 35.584 1.00 18.77 91 PHE D N 1
ATOM 2978 C CA . PHE D 2 68 ? 69.827 93.055 34.582 1.00 18.85 91 PHE D CA 1
ATOM 2979 C C . PHE D 2 68 ? 71.268 93.171 34.051 1.00 19.34 91 PHE D C 1
ATOM 2980 O O . PHE D 2 68 ? 71.948 94.199 34.208 1.00 20.43 91 PHE D O 1
ATOM 2988 N N . ALA D 2 69 ? 71.701 92.090 33.416 1.00 19.81 92 ALA D N 1
ATOM 2989 C CA . ALA D 2 69 ? 72.963 91.988 32.687 1.00 19.29 92 ALA D CA 1
ATOM 2990 C C . ALA D 2 69 ? 72.759 92.615 31.337 1.00 19.43 92 ALA D C 1
ATOM 2991 O O . ALA D 2 69 ? 71.690 92.498 30.757 1.00 17.87 92 ALA D O 1
ATOM 2993 N N . ARG D 2 70 ? 73.753 93.361 30.853 1.00 20.58 93 ARG D N 1
ATOM 2994 C CA . ARG D 2 70 ? 73.674 93.885 29.524 1.00 20.81 93 ARG D CA 1
ATOM 2995 C C . ARG D 2 70 ? 74.960 93.719 28.706 1.00 21.18 93 ARG D C 1
ATOM 2996 O O . ARG D 2 70 ? 76.068 93.642 29.247 1.00 20.79 93 ARG D O 1
ATOM 3004 N N . LEU D 2 71 ? 74.787 93.688 27.386 1.00 20.57 94 LEU D N 1
ATOM 3005 C CA . LEU D 2 71 ? 75.913 93.629 26.457 1.00 20.40 94 LEU D CA 1
ATOM 3006 C C . LEU D 2 71 ? 76.715 94.936 26.572 1.00 19.42 94 LEU D C 1
ATOM 3007 O O . LEU D 2 71 ? 76.204 96.006 26.259 1.00 18.70 94 LEU D O 1
ATOM 3012 N N . GLY D 2 72 ? 77.952 94.853 27.063 1.00 18.93 95 GLY D N 1
ATOM 3013 C CA . GLY D 2 72 ? 78.816 96.039 27.177 1.00 19.13 95 GLY D CA 1
ATOM 3014 C C . GLY D 2 72 ? 79.446 96.498 25.867 1.00 18.37 95 GLY D C 1
ATOM 3015 O O . GLY D 2 72 ? 79.252 97.631 25.429 1.00 19.49 95 GLY D O 1
ATOM 3016 N N . TRP D 2 73 ? 80.209 95.609 25.253 1.00 18.30 96 TRP D N 1
ATOM 3017 C CA . TRP D 2 73 ? 80.845 95.814 23.948 1.00 17.64 96 TRP D CA 1
ATOM 3018 C C . TRP D 2 73 ? 81.321 94.461 23.397 1.00 17.97 96 TRP D C 1
ATOM 3019 O O . TRP D 2 73 ? 81.503 93.508 24.146 1.00 17.13 96 TRP D O 1
ATOM 3030 N N . HIS D 2 74 ? 81.492 94.394 22.082 1.00 18.35 97 HIS D N 1
ATOM 3031 C CA . HIS D 2 74 ? 82.176 93.302 21.441 1.00 19.54 97 HIS D CA 1
ATOM 3032 C C . HIS D 2 74 ? 83.676 93.501 21.645 1.00 19.09 97 HIS D C 1
ATOM 3033 O O . HIS D 2 74 ? 84.167 94.610 21.637 1.00 20.09 97 HIS D O 1
ATOM 3040 N N . ASN D 2 75 ? 84.395 92.407 21.861 1.00 18.41 98 ASN D N 1
ATOM 3041 C CA . ASN D 2 75 ? 85.814 92.440 22.080 1.00 17.42 98 ASN D CA 1
ATOM 3042 C C . ASN D 2 75 ? 86.476 92.402 20.715 1.00 17.38 98 ASN D C 1
ATOM 3043 O O . ASN D 2 75 ? 85.814 92.080 19.721 1.00 17.47 98 ASN D O 1
ATOM 3048 N N . PRO D 2 76 ? 87.792 92.676 20.653 1.00 17.03 99 PRO D N 1
ATOM 3049 C CA . PRO D 2 76 ? 88.421 92.545 19.353 1.00 17.36 99 PRO D CA 1
ATOM 3050 C C . PRO D 2 76 ? 88.370 91.094 18.870 1.00 17.29 99 PRO D C 1
ATOM 3051 O O . PRO D 2 76 ? 88.193 90.175 19.675 1.00 17.22 99 PRO D O 1
ATOM 3055 N N . GLN D 2 77 ? 88.560 90.926 17.565 1.00 17.36 100 GLN D N 1
ATOM 3056 C CA . GLN D 2 77 ? 88.255 89.704 16.817 1.00 17.58 100 GLN D CA 1
ATOM 3057 C C . GLN D 2 77 ? 88.868 88.437 17.418 1.00 16.93 100 GLN D C 1
ATOM 3058 O O . GLN D 2 77 ? 88.215 87.388 17.547 1.00 17.61 100 GLN D O 1
ATOM 3064 N N . GLN D 2 78 ? 90.136 88.564 17.762 1.00 15.57 101 GLN D N 1
ATOM 3065 C CA . GLN D 2 78 ? 90.939 87.509 18.338 1.00 15.43 101 GLN D CA 1
ATOM 3066 C C . GLN D 2 78 ? 90.490 87.020 19.719 1.00 13.88 101 GLN D C 1
ATOM 3067 O O . GLN D 2 78 ? 90.714 85.887 20.084 1.00 13.49 101 GLN D O 1
ATOM 3073 N N . GLN D 2 79 ? 89.825 87.874 20.475 1.00 12.83 102 GLN D N 1
ATOM 3074 C CA . GLN D 2 79 ? 89.614 87.624 21.874 1.00 11.76 102 GLN D CA 1
ATOM 3075 C C . GLN D 2 79 ? 88.402 86.761 22.112 1.00 11.41 102 GLN D C 1
ATOM 3076 O O . GLN D 2 79 ? 87.377 86.888 21.446 1.00 11.14 102 GLN D O 1
ATOM 3082 N N . PHE D 2 80 ? 88.524 85.899 23.099 1.00 11.16 103 PHE D N 1
ATOM 3083 C CA . PHE D 2 80 ? 87.396 85.097 23.557 1.00 11.73 103 PHE D CA 1
ATOM 3084 C C . PHE D 2 80 ? 87.174 85.449 25.031 1.00 10.59 103 PHE D C 1
ATOM 3085 O O . PHE D 2 80 ? 88.137 85.569 25.765 1.00 9.10 103 PHE D O 1
ATOM 3093 N N . PRO D 2 81 ? 85.925 85.711 25.456 1.00 11.29 104 PRO D N 1
ATOM 3094 C CA . PRO D 2 81 ? 84.670 85.769 24.700 1.00 11.68 104 PRO D CA 1
ATOM 3095 C C . PRO D 2 81 ? 84.632 86.968 23.801 1.00 12.58 104 PRO D C 1
ATOM 3096 O O . PRO D 2 81 ? 85.433 87.894 23.949 1.00 11.77 104 PRO D O 1
ATOM 3100 N N . ARG D 2 82 ? 83.687 86.928 22.881 1.00 14.29 105 ARG D N 1
ATOM 3101 C CA . ARG D 2 82 ? 83.576 87.887 21.800 1.00 16.01 105 ARG D CA 1
ATOM 3102 C C . ARG D 2 82 ? 82.921 89.136 22.276 1.00 15.97 105 ARG D C 1
ATOM 3103 O O . ARG D 2 82 ? 82.927 90.146 21.608 1.00 16.83 105 ARG D O 1
ATOM 3111 N N . GLY D 2 83 ? 82.310 89.069 23.436 1.00 17.21 106 GLY D N 1
ATOM 3112 C CA . GLY D 2 83 ? 81.744 90.244 24.047 1.00 17.85 106 GLY D CA 1
ATOM 3113 C C . GLY D 2 83 ? 81.776 90.214 25.539 1.00 17.78 106 GLY D C 1
ATOM 3114 O O . GLY D 2 83 ? 81.821 89.149 26.155 1.00 18.22 106 GLY D O 1
ATOM 3115 N N . GLU D 2 84 ? 81.763 91.419 26.096 1.00 17.75 107 GLU D N 1
ATOM 3116 C CA . GLU D 2 84 ? 81.885 91.670 27.518 1.00 17.98 107 GLU D CA 1
ATOM 3117 C C . GLU D 2 84 ? 80.540 92.139 28.007 1.00 17.95 107 GLU D C 1
ATOM 3118 O O . GLU D 2 84 ? 80.036 93.185 27.555 1.00 18.83 107 GLU D O 1
ATOM 3124 N N . VAL D 2 85 ? 79.977 91.324 28.892 1.00 17.39 108 VAL D N 1
ATOM 3125 C CA . VAL D 2 85 ? 78.716 91.540 29.576 1.00 17.55 108 VAL D CA 1
ATOM 3126 C C . VAL D 2 85 ? 78.954 92.339 30.862 1.00 18.10 108 VAL D C 1
ATOM 3127 O O . VAL D 2 85 ? 79.819 91.994 31.683 1.00 17.79 108 VAL D O 1
ATOM 3131 N N . THR D 2 86 ? 78.206 93.426 31.000 1.00 18.44 109 THR D N 1
ATOM 3132 C CA . THR D 2 86 ? 78.178 94.225 32.211 1.00 18.80 109 THR D CA 1
ATOM 3133 C C . THR D 2 86 ? 76.813 94.029 32.913 1.00 19.52 109 THR D C 1
ATOM 3134 O O . THR D 2 86 ? 76.006 93.181 32.541 1.00 18.44 109 THR D O 1
ATOM 3138 N N . LYS D 2 87 ? 76.586 94.807 33.963 1.00 20.80 110 LYS D N 1
ATOM 3139 C CA . LYS D 2 87 ? 75.351 94.741 34.751 1.00 20.21 110 LYS D CA 1
ATOM 3140 C C . LYS D 2 87 ? 74.953 96.195 35.039 1.00 19.34 110 LYS D C 1
ATOM 3141 O O . LYS D 2 87 ? 75.805 97.035 35.374 1.00 18.44 110 LYS D O 1
ATOM 3147 N N . VAL D 2 88 ? 73.682 96.502 34.798 1.00 18.89 111 VAL D N 1
ATOM 3148 C CA . VAL D 2 88 ? 73.112 97.824 35.079 1.00 17.92 111 VAL D CA 1
ATOM 3149 C C . VAL D 2 88 ? 71.792 97.714 35.866 1.00 17.70 111 VAL D C 1
ATOM 3150 O O . VAL D 2 88 ? 71.113 96.704 35.829 1.00 17.51 111 VAL D O 1
ATOM 3154 N N . GLY D 2 89 ? 71.475 98.774 36.606 1.00 17.87 112 GLY D N 1
ATOM 3155 C CA . GLY D 2 89 ? 70.214 98.896 37.319 1.00 17.19 112 GLY D CA 1
ATOM 3156 C C . GLY D 2 89 ? 69.651 100.303 37.289 1.00 16.44 112 GLY D C 1
ATOM 3157 O O . GLY D 2 89 ? 70.352 101.245 37.039 1.00 14.43 112 GLY D O 1
ATOM 3158 N N . TYR D 2 90 ? 68.345 100.410 37.522 1.00 16.96 113 TYR D N 1
ATOM 3159 C CA . TYR D 2 90 ? 67.684 101.696 37.644 1.00 17.40 113 TYR D CA 1
ATOM 3160 C C . TYR D 2 90 ? 66.961 101.745 39.003 1.00 17.68 113 TYR D C 1
ATOM 3161 O O . TYR D 2 90 ? 66.378 100.738 39.471 1.00 17.42 113 TYR D O 1
ATOM 3170 N N . ARG D 2 91 ? 67.021 102.916 39.631 1.00 17.54 114 ARG D N 1
ATOM 3171 C CA . ARG D 2 91 ? 66.310 103.148 40.893 1.00 18.19 114 ARG D CA 1
ATOM 3172 C C . ARG D 2 91 ? 65.931 104.607 41.004 1.00 17.89 114 ARG D C 1
ATOM 3173 O O . ARG D 2 91 ? 66.470 105.432 40.282 1.00 17.25 114 ARG D O 1
ATOM 3181 N N . ILE D 2 92 ? 64.992 104.877 41.918 1.00 17.70 115 ILE D N 1
ATOM 3182 C CA . ILE D 2 92 ? 64.600 106.213 42.323 1.00 17.41 115 ILE D CA 1
ATOM 3183 C C . ILE D 2 92 ? 65.195 106.516 43.694 1.00 17.08 115 ILE D C 1
ATOM 3184 O O . ILE D 2 92 ? 65.103 105.724 44.615 1.00 16.78 115 ILE D O 1
ATOM 3189 N N . LYS D 2 93 ? 65.834 107.662 43.802 1.00 17.33 116 LYS D N 1
ATOM 3190 C CA . LYS D 2 93 ? 66.403 108.097 45.051 1.00 18.30 116 LYS D CA 1
ATOM 3191 C C . LYS D 2 93 ? 66.029 109.565 45.151 1.00 18.65 116 LYS D C 1
ATOM 3192 O O . LYS D 2 93 ? 66.479 110.380 44.337 1.00 18.18 116 LYS D O 1
ATOM 3198 N N . ASP D 2 94 ? 65.165 109.885 46.107 1.00 19.23 117 ASP D N 1
ATOM 3199 C CA . ASP D 2 94 ? 64.765 111.269 46.360 1.00 20.18 117 ASP D CA 1
ATOM 3200 C C . ASP D 2 94 ? 64.197 111.863 45.091 1.00 20.27 117 ASP D C 1
ATOM 3201 O O . ASP D 2 94 ? 64.642 112.918 44.635 1.00 19.95 117 ASP D O 1
ATOM 3206 N N . GLU D 2 95 ? 63.232 111.149 44.519 1.00 20.73 118 GLU D N 1
ATOM 3207 C CA . GLU D 2 95 ? 62.611 111.514 43.247 1.00 21.39 118 GLU D CA 1
ATOM 3208 C C . GLU D 2 95 ? 63.584 111.847 42.106 1.00 21.15 118 GLU D C 1
ATOM 3209 O O . GLU D 2 95 ? 63.259 112.647 41.233 1.00 20.97 118 GLU D O 1
ATOM 3215 N N . ARG D 2 96 ? 64.774 111.241 42.121 1.00 21.49 119 ARG D N 1
ATOM 3216 C CA . ARG D 2 96 ? 65.650 111.206 40.954 1.00 21.89 119 ARG D CA 1
ATOM 3217 C C . ARG D 2 96 ? 65.746 109.780 40.422 1.00 20.83 119 ARG D C 1
ATOM 3218 O O . ARG D 2 96 ? 65.925 108.845 41.195 1.00 21.42 119 ARG D O 1
ATOM 3226 N N . LEU D 2 97 ? 65.671 109.627 39.103 1.00 19.67 120 LEU D N 1
ATOM 3227 C CA . LEU D 2 97 ? 66.033 108.376 38.434 1.00 18.62 120 LEU D CA 1
ATOM 3228 C C . LEU D 2 97 ? 67.558 108.326 38.350 1.00 18.54 120 LEU D C 1
ATOM 3229 O O . LEU D 2 97 ? 68.186 109.218 37.799 1.00 17.10 120 LEU D O 1
ATOM 3234 N N . GLU D 2 98 ? 68.135 107.270 38.920 1.00 19.44 121 GLU D N 1
ATOM 3235 C CA . GLU D 2 98 ? 69.564 107.018 38.864 1.00 19.50 121 GLU D CA 1
ATOM 3236 C C . GLU D 2 98 ? 69.806 105.685 38.188 1.00 19.64 121 GLU D C 1
ATOM 3237 O O . GLU D 2 98 ? 69.036 104.760 38.382 1.00 18.66 121 GLU D O 1
ATOM 3243 N N . ARG D 2 99 ? 70.917 105.598 37.456 1.00 19.92 122 ARG D N 1
ATOM 3244 C CA . ARG D 2 99 ? 71.329 104.383 36.767 1.00 20.59 122 ARG D CA 1
ATOM 3245 C C . ARG D 2 99 ? 72.644 103.936 37.419 1.00 20.15 122 ARG D C 1
ATOM 3246 O O . ARG D 2 99 ? 73.550 104.744 37.627 1.00 19.68 122 ARG D O 1
ATOM 3254 N N . VAL D 2 100 ? 72.718 102.657 37.767 1.00 19.10 123 VAL D N 1
ATOM 3255 C CA . VAL D 2 100 ? 73.894 102.096 38.406 1.00 18.42 123 VAL D CA 1
ATOM 3256 C C . VAL D 2 100 ? 74.568 101.112 37.440 1.00 17.51 123 VAL D C 1
ATOM 3257 O O . VAL D 2 100 ? 73.888 100.327 36.785 1.00 17.68 123 VAL D O 1
ATOM 3261 N N . TRP D 2 101 ? 75.904 101.154 37.386 1.00 16.82 124 TRP D N 1
ATOM 3262 C CA . TRP D 2 101 ? 76.685 100.361 36.452 1.00 16.46 124 TRP D CA 1
ATOM 3263 C C . TRP D 2 101 ? 77.724 99.543 37.199 1.00 15.84 124 TRP D C 1
ATOM 3264 O O . TRP D 2 101 ? 78.334 100.014 38.155 1.00 16.94 124 TRP D O 1
ATOM 3275 N N . TRP D 2 102 ? 77.862 98.283 36.800 1.00 15.53 125 TRP D N 1
ATOM 3276 C CA . TRP D 2 102 ? 78.911 97.398 37.319 1.00 15.44 125 TRP D CA 1
ATOM 3277 C C . TRP D 2 102 ? 79.606 96.804 36.113 1.00 15.20 125 TRP D C 1
ATOM 3278 O O . TRP D 2 102 ? 78.964 96.343 35.208 1.00 15.48 125 TRP D O 1
ATOM 3289 N N . ARG D 2 103 ? 80.924 96.830 36.113 1.00 16.36 126 ARG D N 1
ATOM 3290 C CA . ARG D 2 103 ? 81.732 96.227 35.068 1.00 16.98 126 ARG D CA 1
ATOM 3291 C C . ARG D 2 103 ? 81.475 94.721 34.957 1.00 17.70 126 ARG D C 1
ATOM 3292 O O . ARG D 2 103 ? 81.434 94.162 33.859 1.00 17.01 126 ARG D O 1
ATOM 3300 N N . TYR D 2 104 ? 81.266 94.065 36.091 1.00 18.79 127 TYR D N 1
ATOM 3301 C CA . TYR D 2 104 ? 81.120 92.610 36.096 1.00 19.60 127 TYR D CA 1
ATOM 3302 C C . TYR D 2 104 ? 79.730 92.177 36.539 1.00 20.15 127 TYR D C 1
ATOM 3303 O O . TYR D 2 104 ? 79.202 92.694 37.524 1.00 20.37 127 TYR D O 1
ATOM 3312 N N . PRO D 2 105 ? 79.123 91.235 35.804 1.00 21.22 128 PRO D N 1
ATOM 3313 C CA . PRO D 2 105 ? 77.808 90.732 36.250 1.00 22.20 128 PRO D CA 1
ATOM 3314 C C . PRO D 2 105 ? 77.880 90.013 37.617 1.00 23.10 128 PRO D C 1
ATOM 3315 O O . PRO D 2 105 ? 76.936 90.092 38.401 1.00 22.01 128 PRO D O 1
ATOM 3319 N N . ASP D 2 106 ? 79.011 89.364 37.900 1.00 25.30 129 ASP D N 1
ATOM 3320 C CA . ASP D 2 106 ? 79.275 88.769 39.220 1.00 27.02 129 ASP D CA 1
ATOM 3321 C C . ASP D 2 106 ? 80.197 89.709 40.002 1.00 28.48 129 ASP D C 1
ATOM 3322 O O . ASP D 2 106 ? 81.343 89.931 39.618 1.00 29.00 129 ASP D O 1
ATOM 3327 N N . THR D 2 107 ? 79.686 90.270 41.091 1.00 30.47 130 THR D N 1
ATOM 3328 C CA . THR D 2 107 ? 80.306 91.428 41.734 1.00 31.92 130 THR D CA 1
ATOM 3329 C C . THR D 2 107 ? 80.225 91.236 43.253 1.00 32.85 130 THR D C 1
ATOM 3330 O O . THR D 2 107 ? 79.141 90.946 43.770 1.00 33.74 130 THR D O 1
ATOM 3334 N N . PRO D 2 108 ? 81.362 91.389 43.977 1.00 33.33 131 PRO D N 1
ATOM 3335 C CA . PRO D 2 108 ? 81.368 91.086 45.414 1.00 33.75 131 PRO D CA 1
ATOM 3336 C C . PRO D 2 108 ? 80.486 92.011 46.247 1.00 33.92 131 PRO D C 1
ATOM 3337 O O . PRO D 2 108 ? 80.309 91.755 47.439 1.00 34.65 131 PRO D O 1
ATOM 3341 N N . GLN D 2 111 ? 79.893 95.059 46.142 1.00 33.82 134 GLN D N 1
ATOM 3342 C CA . GLN D 2 111 ? 80.477 96.225 45.485 1.00 33.66 134 GLN D CA 1
ATOM 3343 C C . GLN D 2 111 ? 79.457 97.327 45.279 1.00 33.34 134 GLN D C 1
ATOM 3344 O O . GLN D 2 111 ? 78.267 97.069 45.051 1.00 33.89 134 GLN D O 1
ATOM 3346 N N . GLU D 2 112 ? 79.937 98.561 45.335 1.00 32.55 135 GLU D N 1
ATOM 3347 C CA . GLU D 2 112 ? 79.130 99.714 44.951 1.00 31.91 135 GLU D CA 1
ATOM 3348 C C . GLU D 2 112 ? 79.261 99.856 43.423 1.00 30.46 135 GLU D C 1
ATOM 3349 O O . GLU D 2 112 ? 80.318 99.550 42.845 1.00 30.88 135 GLU D O 1
ATOM 3355 N N . GLY D 2 113 ? 78.196 100.308 42.774 1.00 28.21 136 GLY D N 1
ATOM 3356 C CA . GLY D 2 113 ? 78.220 100.525 41.337 1.00 26.53 136 GLY D CA 1
ATOM 3357 C C . GLY D 2 113 ? 78.506 101.969 41.030 1.00 24.75 136 GLY D C 1
ATOM 3358 O O . GLY D 2 113 ? 78.528 102.796 41.926 1.00 23.75 136 GLY D O 1
ATOM 3359 N N . VAL D 2 114 ? 78.758 102.247 39.754 1.00 23.72 137 VAL D N 1
ATOM 3360 C CA . VAL D 2 114 ? 79.014 103.611 39.249 1.00 22.62 137 VAL D CA 1
ATOM 3361 C C . VAL D 2 114 ? 77.631 104.244 39.012 1.00 22.21 137 VAL D C 1
ATOM 3362 O O . VAL D 2 114 ? 76.846 103.799 38.167 1.00 21.81 137 VAL D O 1
ATOM 3366 N N . VAL D 2 115 ? 77.317 105.256 39.807 1.00 21.98 138 VAL D N 1
ATOM 3367 C CA . VAL D 2 115 ? 75.974 105.835 39.835 1.00 21.63 138 VAL D CA 1
ATOM 3368 C C . VAL D 2 115 ? 75.914 107.058 38.942 1.00 21.19 138 VAL D C 1
ATOM 3369 O O . VAL D 2 115 ? 76.693 107.959 39.111 1.00 19.63 138 VAL D O 1
ATOM 3373 N N . THR D 2 116 ? 74.971 107.061 37.997 1.00 21.61 139 THR D N 1
ATOM 3374 C CA . THR D 2 116 ? 74.705 108.214 37.160 1.00 22.07 139 THR D CA 1
ATOM 3375 C C . THR D 2 116 ? 73.351 108.790 37.585 1.00 21.55 139 THR D C 1
ATOM 3376 O O . THR D 2 116 ? 72.342 108.136 37.443 1.00 21.05 139 THR D O 1
ATOM 3380 N N . PRO D 2 117 ? 73.321 110.035 38.088 1.00 21.66 140 PRO D N 1
ATOM 3381 C CA . PRO D 2 117 ? 71.988 110.624 38.333 1.00 21.36 140 PRO D CA 1
ATOM 3382 C C . PRO D 2 117 ? 71.398 111.019 36.981 1.00 21.05 140 PRO D C 1
ATOM 3383 O O . PRO D 2 117 ? 71.952 111.852 36.282 1.00 21.97 140 PRO D O 1
ATOM 3387 N N . LEU D 2 118 ? 70.305 110.404 36.581 1.00 20.67 141 LEU D N 1
ATOM 3388 C CA . LEU D 2 118 ? 69.899 110.496 35.194 1.00 20.73 141 LEU D CA 1
ATOM 3389 C C . LEU D 2 118 ? 68.831 111.573 34.929 1.00 20.50 141 LEU D C 1
ATOM 3390 O O . LEU D 2 118 ? 68.953 112.384 33.997 1.00 20.49 141 LEU D O 1
ATOM 3395 N N . LEU D 2 119 ? 67.780 111.584 35.751 1.00 19.50 142 LEU D N 1
ATOM 3396 C CA . LEU D 2 119 ? 66.675 112.490 35.540 1.00 18.09 142 LEU D CA 1
ATOM 3397 C C . LEU D 2 119 ? 66.001 112.874 36.878 1.00 17.79 142 LEU D C 1
ATOM 3398 O O . LEU D 2 119 ? 65.615 112.016 37.665 1.00 16.84 142 LEU D O 1
ATOM 3403 N N . SER D 2 120 ? 65.872 114.183 37.105 1.00 17.93 143 SER D N 1
ATOM 3404 C CA . SER D 2 120 ? 65.195 114.731 38.270 1.00 17.24 143 SER D CA 1
ATOM 3405 C C . SER D 2 120 ? 63.687 114.762 38.086 1.00 17.16 143 SER D C 1
ATOM 3406 O O . SER D 2 120 ? 63.178 114.650 36.987 1.00 16.23 143 SER D O 1
ATOM 3409 N N . ASP D 2 121 ? 62.988 114.870 39.205 1.00 17.47 144 ASP D N 1
ATOM 3410 C CA . ASP D 2 121 ? 61.529 114.977 39.242 1.00 18.05 144 ASP D CA 1
ATOM 3411 C C . ASP D 2 121 ? 60.824 113.797 38.599 1.00 17.89 144 ASP D C 1
ATOM 3412 O O . ASP D 2 121 ? 59.896 113.958 37.786 1.00 16.24 144 ASP D O 1
ATOM 3417 N N . VAL D 2 122 ? 61.303 112.616 38.992 1.00 17.82 145 VAL D N 1
ATOM 3418 C CA . VAL D 2 122 ? 60.696 111.347 38.669 1.00 18.83 145 VAL D CA 1
ATOM 3419 C C . VAL D 2 122 ? 60.062 110.798 39.952 1.00 19.80 145 VAL D C 1
ATOM 3420 O O . VAL D 2 122 ? 60.760 110.394 40.884 1.00 20.84 145 VAL D O 1
ATOM 3424 N N . GLU D 2 123 ? 58.742 110.816 40.000 1.00 20.70 146 GLU D N 1
ATOM 3425 C CA . GLU D 2 123 ? 57.988 110.297 41.126 1.00 21.78 146 GLU D CA 1
ATOM 3426 C C . GLU D 2 123 ? 58.037 108.777 41.143 1.00 22.33 146 GLU D C 1
ATOM 3427 O O . GLU D 2 123 ? 58.195 108.170 42.207 1.00 23.01 146 GLU D O 1
ATOM 3433 N N . GLU D 2 124 ? 57.871 108.171 39.964 1.00 22.30 147 GLU D N 1
ATOM 3434 C CA . GLU D 2 124 ? 57.677 106.728 39.855 1.00 21.98 147 GLU D CA 1
ATOM 3435 C C . GLU D 2 124 ? 58.379 106.093 38.648 1.00 21.12 147 GLU D C 1
ATOM 3436 O O . GLU D 2 124 ? 58.464 106.687 37.569 1.00 18.44 147 GLU D O 1
ATOM 3442 N N . LEU D 2 125 ? 58.873 104.872 38.890 1.00 21.14 148 LEU D N 1
ATOM 3443 C CA . LEU D 2 125 ? 59.393 103.950 37.895 1.00 21.20 148 LEU D CA 1
ATOM 3444 C C . LEU D 2 125 ? 58.500 102.734 37.916 1.00 21.26 148 LEU D C 1
ATOM 3445 O O . LEU D 2 125 ? 58.305 102.156 38.965 1.00 19.91 148 LEU D O 1
ATOM 3450 N N . ASN D 2 126 ? 57.955 102.364 36.758 1.00 21.17 149 ASN D N 1
ATOM 3451 C CA . ASN D 2 126 ? 57.240 101.135 36.633 1.00 21.95 149 ASN D CA 1
ATOM 3452 C C . ASN D 2 126 ? 57.674 100.337 35.402 1.00 22.08 149 ASN D C 1
ATOM 3453 O O . ASN D 2 126 ? 57.940 100.892 34.339 1.00 23.87 149 ASN D O 1
ATOM 3458 N N . VAL D 2 127 ? 57.801 99.027 35.550 1.00 21.92 150 VAL D N 1
ATOM 3459 C CA . VAL D 2 127 ? 58.219 98.196 34.423 1.00 21.40 150 VAL D CA 1
ATOM 3460 C C . VAL D 2 127 ? 57.233 97.066 34.270 1.00 20.31 150 VAL D C 1
ATOM 3461 O O . VAL D 2 127 ? 56.854 96.434 35.259 1.00 20.05 150 VAL D O 1
ATOM 3465 N N . ARG D 2 128 ? 56.834 96.810 33.031 1.00 19.19 151 ARG D N 1
ATOM 3466 C CA . ARG D 2 128 ? 55.916 95.713 32.723 1.00 18.50 151 ARG D CA 1
ATOM 3467 C C . ARG D 2 128 ? 56.567 94.750 31.740 1.00 17.28 151 ARG D C 1
ATOM 3468 O O . ARG D 2 128 ? 57.587 95.066 31.156 1.00 16.18 151 ARG D O 1
ATOM 3476 N N . PHE D 2 129 ? 55.997 93.557 31.615 1.00 16.79 152 PHE D N 1
ATOM 3477 C CA . PHE D 2 129 ? 56.659 92.428 30.919 1.00 17.39 152 PHE D CA 1
ATOM 3478 C C . PHE D 2 129 ? 55.647 91.746 30.039 1.00 16.98 152 PHE D C 1
ATOM 3479 O O . PHE D 2 129 ? 54.591 91.403 30.479 1.00 17.55 152 PHE D O 1
ATOM 3487 N N . TYR D 2 130 ? 56.013 91.557 28.792 1.00 18.13 153 TYR D N 1
ATOM 3488 C CA . TYR D 2 130 ? 55.146 90.988 27.789 1.00 18.90 153 TYR D CA 1
ATOM 3489 C C . TYR D 2 130 ? 55.386 89.486 27.702 1.00 19.18 153 TYR D C 1
ATOM 3490 O O . TYR D 2 130 ? 56.442 89.049 27.306 1.00 19.59 153 TYR D O 1
ATOM 3499 N N . ASP D 2 131 ? 54.383 88.715 28.079 1.00 19.96 154 ASP D N 1
ATOM 3500 C CA . ASP D 2 131 ? 54.513 87.271 28.178 1.00 21.10 154 ASP D CA 1
ATOM 3501 C C . ASP D 2 131 ? 54.079 86.554 26.881 1.00 21.47 154 ASP D C 1
ATOM 3502 O O . ASP D 2 131 ? 53.964 85.349 26.874 1.00 21.55 154 ASP D O 1
ATOM 3507 N N . GLY D 2 132 ? 53.846 87.310 25.805 1.00 22.12 155 GLY D N 1
ATOM 3508 C CA . GLY D 2 132 ? 53.513 86.755 24.506 1.00 22.54 155 GLY D CA 1
ATOM 3509 C C . GLY D 2 132 ? 52.072 87.031 24.125 1.00 23.05 155 GLY D C 1
ATOM 3510 O O . GLY D 2 132 ? 51.746 87.184 22.932 1.00 23.68 155 GLY D O 1
ATOM 3511 N N . LYS D 2 133 ? 51.199 87.086 25.127 1.00 22.97 156 LYS D N 1
ATOM 3512 C CA . LYS D 2 133 ? 49.793 87.423 24.884 1.00 22.94 156 LYS D CA 1
ATOM 3513 C C . LYS D 2 133 ? 49.353 88.746 25.545 1.00 21.74 156 LYS D C 1
ATOM 3514 O O . LYS D 2 133 ? 48.515 89.442 24.992 1.00 22.12 156 LYS D O 1
ATOM 3520 N N . GLN D 2 134 ? 49.914 89.094 26.701 1.00 20.61 157 GLN D N 1
ATOM 3521 C CA . GLN D 2 134 ? 49.572 90.344 27.384 1.00 19.37 157 GLN D CA 1
ATOM 3522 C C . GLN D 2 134 ? 50.703 90.854 28.237 1.00 19.05 157 GLN D C 1
ATOM 3523 O O . GLN D 2 134 ? 51.670 90.141 28.494 1.00 19.55 157 GLN D O 1
ATOM 3529 N N . TRP D 2 135 ? 50.580 92.107 28.664 1.00 18.52 158 TRP D N 1
ATOM 3530 C CA . TRP D 2 135 ? 51.483 92.701 29.631 1.00 17.85 158 TRP D CA 1
ATOM 3531 C C . TRP D 2 135 ? 51.155 92.250 31.036 1.00 17.39 158 TRP D C 1
ATOM 3532 O O . TRP D 2 135 ? 49.976 92.220 31.407 1.00 17.84 158 TRP D O 1
ATOM 3543 N N . ILE D 2 136 ? 52.195 91.848 31.783 1.00 16.27 159 ILE D N 1
ATOM 3544 C CA . ILE D 2 136 ? 52.094 91.429 33.190 1.00 14.88 159 ILE D CA 1
ATOM 3545 C C . ILE D 2 136 ? 53.068 92.204 34.100 1.00 15.20 159 ILE D C 1
ATOM 3546 O O . ILE D 2 136 ? 53.968 92.900 33.637 1.00 14.38 159 ILE D O 1
ATOM 3551 N N . ASN D 2 137 ? 52.884 92.096 35.404 1.00 16.75 160 ASN D N 1
ATOM 3552 C CA . ASN D 2 137 ? 53.556 92.999 36.349 1.00 18.24 160 ASN D CA 1
ATOM 3553 C C . ASN D 2 137 ? 54.819 92.467 37.008 1.00 19.38 160 ASN D C 1
ATOM 3554 O O . ASN D 2 137 ? 55.595 93.257 37.534 1.00 21.40 160 ASN D O 1
ATOM 3559 N N . GLU D 2 138 ? 55.050 91.166 36.930 1.00 20.09 161 GLU D N 1
ATOM 3560 C CA . GLU D 2 138 ? 56.230 90.541 37.504 1.00 21.51 161 GLU D CA 1
ATOM 3561 C C . GLU D 2 138 ? 56.857 89.629 36.456 1.00 21.65 161 GLU D C 1
ATOM 3562 O O . GLU D 2 138 ? 56.204 89.269 35.467 1.00 22.58 161 GLU D O 1
ATOM 3568 N N . TRP D 2 139 ? 58.116 89.243 36.666 1.00 21.45 162 TRP D N 1
ATOM 3569 C CA . TRP D 2 139 ? 58.767 88.280 35.777 1.00 21.12 162 TRP D CA 1
ATOM 3570 C C . TRP D 2 139 ? 59.566 87.273 36.569 1.00 21.28 162 TRP D C 1
ATOM 3571 O O . TRP D 2 139 ? 60.671 87.551 37.019 1.00 21.89 162 TRP D O 1
ATOM 3582 N N . SER D 2 140 ? 59.004 86.084 36.721 1.00 21.83 163 SER D N 1
ATOM 3583 C CA . SER D 2 140 ? 59.621 85.051 37.544 1.00 22.21 163 SER D CA 1
ATOM 3584 C C . SER D 2 140 ? 60.277 83.919 36.733 1.00 22.42 163 SER D C 1
ATOM 3585 O O . SER D 2 140 ? 61.004 83.096 37.303 1.00 23.17 163 SER D O 1
ATOM 3588 N N . ASN D 2 141 ? 60.059 83.894 35.419 1.00 22.72 164 ASN D N 1
ATOM 3589 C CA . ASN D 2 141 ? 60.678 82.881 34.545 1.00 23.05 164 ASN D CA 1
ATOM 3590 C C . ASN D 2 141 ? 62.185 83.149 34.364 1.00 23.12 164 ASN D C 1
ATOM 3591 O O . ASN D 2 141 ? 62.580 84.120 33.720 1.00 22.81 164 ASN D O 1
ATOM 3596 N N . GLU D 2 142 ? 63.029 82.297 34.950 1.00 22.98 165 GLU D N 1
ATOM 3597 C CA . GLU D 2 142 ? 64.476 82.543 34.928 1.00 23.11 165 GLU D CA 1
ATOM 3598 C C . GLU D 2 142 ? 65.227 81.854 33.791 1.00 22.11 165 GLU D C 1
ATOM 3599 O O . GLU D 2 142 ? 66.441 81.970 33.710 1.00 21.88 165 GLU D O 1
ATOM 3605 N N . LEU D 2 143 ? 64.505 81.170 32.904 1.00 21.03 166 LEU D N 1
ATOM 3606 C CA . LEU D 2 143 ? 65.115 80.474 31.767 1.00 20.22 166 LEU D CA 1
ATOM 3607 C C . LEU D 2 143 ? 65.020 81.272 30.464 1.00 19.30 166 LEU D C 1
ATOM 3608 O O . LEU D 2 143 ? 65.783 81.040 29.539 1.00 19.22 166 LEU D O 1
ATOM 3613 N N . THR D 2 144 ? 64.081 82.209 30.389 1.00 18.57 167 THR D N 1
ATOM 3614 C CA . THR D 2 144 ? 63.952 83.057 29.214 1.00 17.55 167 THR D CA 1
ATOM 3615 C C . THR D 2 144 ? 63.585 84.471 29.623 1.00 16.47 167 THR D C 1
ATOM 3616 O O . THR D 2 144 ? 63.059 84.700 30.709 1.00 16.50 167 THR D O 1
ATOM 3620 N N . LEU D 2 145 ? 63.927 85.428 28.774 1.00 15.29 168 LEU D N 1
ATOM 3621 C CA . LEU D 2 145 ? 63.468 86.812 28.969 1.00 14.38 168 LEU D CA 1
ATOM 3622 C C . LEU D 2 145 ? 62.042 86.960 28.449 1.00 13.73 168 LEU D C 1
ATOM 3623 O O . LEU D 2 145 ? 61.616 86.210 27.577 1.00 12.98 168 LEU D O 1
ATOM 3628 N N . PRO D 2 146 ? 61.309 87.959 28.955 1.00 13.71 169 PRO D N 1
ATOM 3629 C CA . PRO D 2 146 ? 60.042 88.278 28.312 1.00 14.21 169 PRO D CA 1
ATOM 3630 C C . PRO D 2 146 ? 60.336 88.883 26.939 1.00 14.75 169 PRO D C 1
ATOM 3631 O O . PRO D 2 146 ? 61.321 89.600 26.807 1.00 15.98 169 PRO D O 1
ATOM 3635 N N . ALA D 2 147 ? 59.508 88.618 25.937 1.00 15.25 170 ALA D N 1
ATOM 3636 C CA . ALA D 2 147 ? 59.780 89.081 24.564 1.00 15.72 170 ALA D CA 1
ATOM 3637 C C . ALA D 2 147 ? 59.899 90.603 24.434 1.00 15.99 170 ALA D C 1
ATOM 3638 O O . ALA D 2 147 ? 60.630 91.104 23.553 1.00 16.64 170 ALA D O 1
ATOM 3640 N N . ALA D 2 148 ? 59.166 91.325 25.283 1.00 16.72 171 ALA D N 1
ATOM 3641 C CA . ALA D 2 148 ? 59.239 92.781 25.384 1.00 17.74 171 ALA D CA 1
ATOM 3642 C C . ALA D 2 148 ? 59.160 93.231 26.849 1.00 18.72 171 ALA D C 1
ATOM 3643 O O . ALA D 2 148 ? 58.564 92.544 27.692 1.00 18.77 171 ALA D O 1
ATOM 3645 N N . ILE D 2 149 ? 59.797 94.375 27.123 1.00 19.62 172 ILE D N 1
ATOM 3646 C CA . ILE D 2 149 ? 59.790 95.067 28.420 1.00 21.17 172 ILE D CA 1
ATOM 3647 C C . ILE D 2 149 ? 59.300 96.533 28.200 1.00 21.07 172 ILE D C 1
ATOM 3648 O O . ILE D 2 149 ? 59.679 97.181 27.244 1.00 19.66 172 ILE D O 1
ATOM 3653 N N . SER D 2 150 ? 58.453 97.014 29.092 1.00 20.73 173 SER D N 1
ATOM 3654 C CA . SER D 2 150 ? 57.933 98.378 29.041 1.00 21.60 173 SER D CA 1
ATOM 3655 C C . SER D 2 150 ? 58.414 99.121 30.293 1.00 20.56 173 SER D C 1
ATOM 3656 O O . SER D 2 150 ? 58.153 98.670 31.374 1.00 19.22 173 SER D O 1
ATOM 3659 N N . VAL D 2 151 ? 59.158 100.217 30.118 1.00 20.67 174 VAL D N 1
ATOM 3660 C CA . VAL D 2 151 ? 59.652 101.028 31.231 1.00 19.75 174 VAL D CA 1
ATOM 3661 C C . VAL D 2 151 ? 58.826 102.311 31.188 1.00 20.43 174 VAL D C 1
ATOM 3662 O O . VAL D 2 151 ? 58.789 102.989 30.183 1.00 20.60 174 VAL D O 1
ATOM 3666 N N . GLU D 2 152 ? 58.100 102.581 32.263 1.00 21.07 175 GLU D N 1
ATOM 3667 C CA . GLU D 2 152 ? 57.260 103.753 32.376 1.00 21.94 175 GLU D CA 1
ATOM 3668 C C . GLU D 2 152 ? 57.812 104.686 33.471 1.00 20.98 175 GLU D C 1
ATOM 3669 O O . GLU D 2 152 ? 58.101 104.245 34.562 1.00 21.22 175 GLU D O 1
ATOM 3675 N N . LEU D 2 153 ? 57.955 105.963 33.164 1.00 20.84 176 LEU D N 1
ATOM 3676 C CA . LEU D 2 153 ? 58.357 106.981 34.166 1.00 20.22 176 LEU D CA 1
ATOM 3677 C C . LEU D 2 153 ? 57.215 107.961 34.352 1.00 20.08 176 LEU D C 1
ATOM 3678 O O . LEU D 2 153 ? 56.555 108.339 33.382 1.00 19.40 176 LEU D O 1
ATOM 3683 N N . THR D 2 154 ? 56.939 108.317 35.611 1.00 20.29 177 THR D N 1
ATOM 3684 C CA . THR D 2 154 ? 55.998 109.380 35.921 1.00 19.66 177 THR D CA 1
ATOM 3685 C C . THR D 2 154 ? 56.785 110.601 36.369 1.00 19.21 177 THR D C 1
ATOM 3686 O O . THR D 2 154 ? 57.450 110.572 37.406 1.00 18.57 177 THR D O 1
ATOM 3690 N N . LEU D 2 155 ? 56.725 111.659 35.559 1.00 18.93 178 LEU D N 1
ATOM 3691 C CA . LEU D 2 155 ? 57.457 112.888 35.815 1.00 18.49 178 LEU D CA 1
ATOM 3692 C C . LEU D 2 155 ? 56.517 113.902 36.397 1.00 18.26 178 LEU D C 1
ATOM 3693 O O . LEU D 2 155 ? 55.382 114.004 35.964 1.00 16.77 178 LEU D O 1
ATOM 3698 N N . LYS D 2 156 ? 57.020 114.686 37.349 1.00 18.95 179 LYS D N 1
ATOM 3699 C CA . LYS D 2 156 ? 56.211 115.690 38.018 1.00 19.79 179 LYS D CA 1
ATOM 3700 C C . LYS D 2 156 ? 55.646 116.737 37.051 1.00 18.99 179 LYS D C 1
ATOM 3701 O O . LYS D 2 156 ? 54.544 117.228 37.260 1.00 17.83 179 LYS D O 1
ATOM 3707 N N . ASP D 2 157 ? 56.394 117.036 35.991 1.00 18.12 180 ASP D N 1
ATOM 3708 C CA . ASP D 2 157 ? 55.958 117.988 34.982 1.00 17.91 180 ASP D CA 1
ATOM 3709 C C . ASP D 2 157 ? 55.196 117.333 33.807 1.00 18.14 180 ASP D C 1
ATOM 3710 O O . ASP D 2 157 ? 54.025 117.604 33.597 1.00 19.13 180 ASP D O 1
ATOM 3715 N N . TYR D 2 158 ? 55.854 116.482 33.053 1.00 17.84 181 TYR D N 1
ATOM 3716 C CA . TYR D 2 158 ? 55.284 115.906 31.825 1.00 18.30 181 TYR D CA 1
ATOM 3717 C C . TYR D 2 158 ? 54.275 114.755 32.050 1.00 18.84 181 TYR D C 1
ATOM 3718 O O . TYR D 2 158 ? 53.559 114.358 31.105 1.00 18.16 181 TYR D O 1
ATOM 3727 N N . GLY D 2 159 ? 54.219 114.225 33.279 1.00 18.23 182 GLY D N 1
ATOM 3728 C CA . GLY D 2 159 ? 53.430 113.037 33.556 1.00 18.76 182 GLY D CA 1
ATOM 3729 C C . GLY D 2 159 ? 54.050 111.724 33.088 1.00 18.94 182 GLY D C 1
ATOM 3730 O O . GLY D 2 159 ? 55.275 111.555 33.113 1.00 19.36 182 GLY D O 1
ATOM 3731 N N . LYS D 2 160 ? 53.221 110.789 32.636 1.00 19.57 183 LYS D N 1
ATOM 3732 C CA . LYS D 2 160 ? 53.732 109.455 32.286 1.00 20.34 183 LYS D CA 1
ATOM 3733 C C . LYS D 2 160 ? 54.239 109.395 30.862 1.00 20.43 183 LYS D C 1
ATOM 3734 O O . LYS D 2 160 ? 53.594 109.845 29.932 1.00 20.20 183 LYS D O 1
ATOM 3740 N N . ILE D 2 161 ? 55.445 108.871 30.726 1.00 21.50 184 ILE D N 1
ATOM 3741 C CA . ILE D 2 161 ? 56.018 108.512 29.430 1.00 21.74 184 ILE D CA 1
ATOM 3742 C C . ILE D 2 161 ? 56.482 107.035 29.558 1.00 21.97 184 ILE D C 1
ATOM 3743 O O . ILE D 2 161 ? 56.849 106.593 30.629 1.00 22.86 184 ILE D O 1
ATOM 3748 N N . ALA D 2 162 ? 56.415 106.273 28.476 1.00 22.35 185 ALA D N 1
ATOM 3749 C CA . ALA D 2 162 ? 56.843 104.866 28.494 1.00 21.36 185 ALA D CA 1
ATOM 3750 C C . ALA D 2 162 ? 57.617 104.507 27.228 1.00 20.73 185 ALA D C 1
ATOM 3751 O O . ALA D 2 162 ? 57.447 105.135 26.170 1.00 21.38 185 ALA D O 1
ATOM 3753 N N . ARG D 2 163 ? 58.532 103.539 27.364 1.00 20.34 186 ARG D N 1
ATOM 3754 C CA A ARG D 2 163 ? 59.281 103.003 26.240 0.50 19.54 186 ARG D CA 1
ATOM 3755 C CA B ARG D 2 163 ? 59.296 103.014 26.250 0.50 20.22 186 ARG D CA 1
ATOM 3756 C C . ARG D 2 163 ? 59.193 101.475 26.268 1.00 19.77 186 ARG D C 1
ATOM 3757 O O . ARG D 2 163 ? 59.350 100.852 27.301 1.00 20.38 186 ARG D O 1
ATOM 3772 N N . THR D 2 164 ? 58.898 100.883 25.119 1.00 19.79 187 THR D N 1
ATOM 3773 C CA . THR D 2 164 ? 58.859 99.436 24.934 1.00 19.57 187 THR D CA 1
ATOM 3774 C C . THR D 2 164 ? 60.144 98.997 24.206 1.00 19.51 187 THR D C 1
ATOM 3775 O O . THR D 2 164 ? 60.552 99.583 23.183 1.00 19.86 187 THR D O 1
ATOM 3779 N N . TYR D 2 165 ? 60.770 97.961 24.742 1.00 19.20 188 TYR D N 1
ATOM 3780 C CA . TYR D 2 165 ? 61.968 97.413 24.184 1.00 19.95 188 TYR D CA 1
ATOM 3781 C C . TYR D 2 165 ? 61.844 95.940 23.960 1.00 19.29 188 TYR D C 1
ATOM 3782 O O . TYR D 2 165 ? 61.297 95.231 24.801 1.00 20.34 188 TYR D O 1
ATOM 3791 N N . LEU D 2 166 ? 62.419 95.460 22.866 1.00 19.29 189 LEU D N 1
ATOM 3792 C CA . LEU D 2 166 ? 62.500 94.014 22.628 1.00 19.00 189 LEU D CA 1
ATOM 3793 C C . LEU D 2 166 ? 63.758 93.359 23.183 1.00 18.14 189 LEU D C 1
ATOM 3794 O O . LEU D 2 166 ? 64.839 93.954 23.213 1.00 18.27 189 LEU D O 1
ATOM 3799 N N . THR D 2 167 ? 63.594 92.123 23.648 1.00 17.96 190 THR D N 1
ATOM 3800 C CA . THR D 2 167 ? 64.680 91.332 24.194 1.00 17.74 190 THR D CA 1
ATOM 3801 C C . THR D 2 167 ? 65.226 90.343 23.175 1.00 17.88 190 THR D C 1
ATOM 3802 O O . THR D 2 167 ? 64.575 90.055 22.178 1.00 15.91 190 THR D O 1
ATOM 3806 N N . PRO D 2 168 ? 66.472 89.873 23.398 1.00 18.84 191 PRO D N 1
ATOM 3807 C CA . PRO D 2 168 ? 67.035 88.818 22.567 1.00 19.40 191 PRO D CA 1
ATOM 3808 C C . PRO D 2 168 ? 66.338 87.502 22.818 1.00 20.06 191 PRO D C 1
ATOM 3809 O O . PRO D 2 168 ? 65.977 87.202 23.962 1.00 19.66 191 PRO D O 1
ATOM 3813 N N . GLU D 2 169 ? 66.137 86.736 21.746 1.00 21.10 192 GLU D N 1
ATOM 3814 C CA . GLU D 2 169 ? 65.446 85.450 21.837 1.00 22.43 192 GLU D CA 1
ATOM 3815 C C . GLU D 2 169 ? 66.439 84.396 22.327 1.00 21.71 192 GLU D C 1
ATOM 3816 O O . GLU D 2 169 ? 67.644 84.572 22.187 1.00 21.91 192 GLU D O 1
ATOM 3822 N N . GLY D 2 170 ? 65.939 83.324 22.924 1.00 21.60 193 GLY D N 1
ATOM 3823 C CA . GLY D 2 170 ? 66.803 82.294 23.516 1.00 21.43 193 GLY D CA 1
ATOM 3824 C C . GLY D 2 170 ? 66.340 81.820 24.884 1.00 21.52 193 GLY D C 1
ATOM 3825 O O . GLY D 2 170 ? 65.622 82.539 25.597 1.00 20.48 193 GLY D O 1
ATOM 3826 N N . ASN D 2 171 ? 66.747 80.599 25.233 1.00 21.80 194 ASN D N 1
ATOM 3827 C CA . ASN D 2 171 ? 66.439 79.988 26.527 1.00 22.53 194 ASN D CA 1
ATOM 3828 C C . ASN D 2 171 ? 67.693 79.493 27.223 1.00 23.13 194 ASN D C 1
ATOM 3829 O O . ASN D 2 171 ? 68.634 79.023 26.558 1.00 23.04 194 ASN D O 1
ATOM 3834 N N . LEU D 2 172 ? 67.680 79.552 28.557 1.00 23.56 195 LEU D N 1
ATOM 3835 C CA . LEU D 2 172 ? 68.679 78.868 29.380 1.00 24.22 195 LEU D CA 1
ATOM 3836 C C . LEU D 2 172 ? 68.146 77.481 29.821 1.00 25.04 195 LEU D C 1
ATOM 3837 O O . LEU D 2 172 ? 66.937 77.222 29.742 1.00 24.79 195 LEU D O 1
ATOM 3842 N N . GLN D 2 173 ? 69.058 76.599 30.259 1.00 25.96 196 GLN D N 1
ATOM 3843 C CA . GLN D 2 173 ? 68.709 75.291 30.845 1.00 26.69 196 GLN D CA 1
ATOM 3844 C C . GLN D 2 173 ? 68.702 75.363 32.382 1.00 27.33 196 GLN D C 1
ATOM 3845 O O . GLN D 2 173 ? 69.433 76.161 32.966 1.00 28.05 196 GLN D O 1
ATOM 3847 N N . LYS D 2 174 ? 67.893 74.519 33.029 1.00 27.64 197 LYS D N 1
ATOM 3848 C CA . LYS D 2 174 ? 67.745 74.533 34.496 1.00 27.59 197 LYS D CA 1
ATOM 3849 C C . LYS D 2 174 ? 69.000 74.028 35.222 1.00 27.67 197 LYS D C 1
ATOM 3850 O O . LYS D 2 174 ? 69.337 72.838 35.180 1.00 27.39 197 LYS D O 1
ATOM 3852 N N . THR E 1 7 ? 93.195 43.551 8.110 1.00 18.50 30 THR E N 1
ATOM 3853 C CA . THR E 1 7 ? 93.175 45.029 7.871 1.00 18.43 30 THR E CA 1
ATOM 3854 C C . THR E 1 7 ? 91.724 45.560 7.895 1.00 17.96 30 THR E C 1
ATOM 3855 O O . THR E 1 7 ? 91.433 46.537 8.594 1.00 17.83 30 THR E O 1
ATOM 3859 N N . VAL E 1 8 ? 90.804 44.882 7.196 1.00 17.27 31 VAL E N 1
ATOM 3860 C CA . VAL E 1 8 ? 89.386 45.320 7.139 1.00 16.95 31 VAL E CA 1
ATOM 3861 C C . VAL E 1 8 ? 88.607 45.195 8.485 1.00 16.29 31 VAL E C 1
ATOM 3862 O O . VAL E 1 8 ? 87.842 46.105 8.836 1.00 15.62 31 VAL E O 1
ATOM 3866 N N . GLY E 1 9 ? 88.795 44.100 9.225 1.00 15.96 32 GLY E N 1
ATOM 3867 C CA . GLY E 1 9 ? 88.166 43.921 10.547 1.00 16.07 32 GLY E CA 1
ATOM 3868 C C . GLY E 1 9 ? 88.478 45.090 11.472 1.00 16.48 32 GLY E C 1
ATOM 3869 O O . GLY E 1 9 ? 87.610 45.643 12.135 1.00 15.47 32 GLY E O 1
ATOM 3870 N N . TYR E 1 10 ? 89.750 45.458 11.492 1.00 17.25 33 TYR E N 1
ATOM 3871 C CA . TYR E 1 10 ? 90.246 46.602 12.230 1.00 17.80 33 TYR E CA 1
ATOM 3872 C C . TYR E 1 10 ? 89.572 47.898 11.822 1.00 16.62 33 TYR E C 1
ATOM 3873 O O . TYR E 1 10 ? 89.243 48.710 12.675 1.00 16.17 33 TYR E O 1
ATOM 3882 N N . LEU E 1 11 ? 89.408 48.093 10.515 1.00 16.03 34 LEU E N 1
ATOM 3883 C CA . LEU E 1 11 ? 88.881 49.338 9.943 1.00 15.33 34 LEU E CA 1
ATOM 3884 C C . LEU E 1 11 ? 87.400 49.451 10.185 1.00 14.79 34 LEU E C 1
ATOM 3885 O O . LEU E 1 11 ? 86.905 50.550 10.420 1.00 15.07 34 LEU E O 1
ATOM 3890 N N . GLU E 1 12 ? 86.698 48.319 10.186 1.00 14.08 35 GLU E N 1
ATOM 3891 C CA . GLU E 1 12 ? 85.312 48.272 10.666 1.00 13.86 35 GLU E CA 1
ATOM 3892 C C . GLU E 1 12 ? 85.154 48.737 12.112 1.00 13.70 35 GLU E C 1
ATOM 3893 O O . GLU E 1 12 ? 84.281 49.545 12.422 1.00 12.22 35 GLU E O 1
ATOM 3899 N N . GLN E 1 13 ? 85.973 48.204 13.009 1.00 14.20 36 GLN E N 1
ATOM 3900 C CA . GLN E 1 13 ? 85.828 48.536 14.421 1.00 14.95 36 GLN E CA 1
ATOM 3901 C C . GLN E 1 13 ? 86.051 50.043 14.638 1.00 14.24 36 GLN E C 1
ATOM 3902 O O . GLN E 1 13 ? 85.372 50.624 15.416 1.00 13.12 36 GLN E O 1
ATOM 3908 N N . LYS E 1 14 ? 87.049 50.619 13.976 1.00 14.54 37 LYS E N 1
ATOM 3909 C CA . LYS E 1 14 ? 87.392 52.040 14.073 1.00 15.16 37 LYS E CA 1
ATOM 3910 C C . LYS E 1 14 ? 86.262 53.010 13.612 1.00 15.01 37 LYS E C 1
ATOM 3911 O O . LYS E 1 14 ? 85.906 53.983 14.293 1.00 13.18 37 LYS E O 1
ATOM 3925 N N . PHE E 1 16 ? 83.030 52.094 13.195 1.00 14.04 39 PHE E N 1
ATOM 3926 C CA . PHE E 1 16 ? 81.797 51.897 13.954 1.00 13.69 39 PHE E CA 1
ATOM 3927 C C . PHE E 1 16 ? 81.844 52.416 15.391 1.00 13.46 39 PHE E C 1
ATOM 3928 O O . PHE E 1 16 ? 80.874 52.992 15.841 1.00 12.90 39 PHE E O 1
ATOM 3936 N N . ALA E 1 17 ? 82.955 52.222 16.094 1.00 12.97 40 ALA E N 1
ATOM 3937 C CA . ALA E 1 17 ? 83.148 52.853 17.399 1.00 13.12 40 ALA E CA 1
ATOM 3938 C C . ALA E 1 17 ? 83.044 54.386 17.252 1.00 13.92 40 ALA E C 1
ATOM 3939 O O . ALA E 1 17 ? 82.438 55.039 18.087 1.00 14.06 40 ALA E O 1
ATOM 3941 N N . ALA E 1 18 ? 83.630 54.935 16.181 1.00 13.58 41 ALA E N 1
ATOM 3942 C CA . ALA E 1 18 ? 83.573 56.360 15.896 1.00 14.33 41 ALA E CA 1
ATOM 3943 C C . ALA E 1 18 ? 82.138 56.902 15.661 1.00 14.29 41 ALA E C 1
ATOM 3944 O O . ALA E 1 18 ? 81.839 57.991 16.082 1.00 13.93 41 ALA E O 1
ATOM 3954 N N . VAL E 1 20 ? 79.480 55.612 17.117 1.00 15.07 43 VAL E N 1
ATOM 3955 C CA . VAL E 1 20 ? 78.871 55.586 18.418 1.00 14.77 43 VAL E CA 1
ATOM 3956 C C . VAL E 1 20 ? 79.373 56.802 19.234 1.00 15.17 43 VAL E C 1
ATOM 3957 O O . VAL E 1 20 ? 78.607 57.392 19.961 1.00 15.09 43 VAL E O 1
ATOM 3961 N N . ALA E 1 21 ? 80.663 57.125 19.140 1.00 14.79 44 ALA E N 1
ATOM 3962 C CA . ALA E 1 21 ? 81.209 58.287 19.799 1.00 15.47 44 ALA E CA 1
ATOM 3963 C C . ALA E 1 21 ? 80.429 59.561 19.426 1.00 15.21 44 ALA E C 1
ATOM 3964 O O . ALA E 1 21 ? 80.007 60.282 20.292 1.00 15.32 44 ALA E O 1
ATOM 3966 N N . ASP E 1 22 ? 80.253 59.801 18.135 1.00 14.86 45 ASP E N 1
ATOM 3967 C CA . ASP E 1 22 ? 79.459 60.904 17.620 1.00 14.56 45 ASP E CA 1
ATOM 3968 C C . ASP E 1 22 ? 78.027 60.890 18.101 1.00 14.01 45 ASP E C 1
ATOM 3969 O O . ASP E 1 22 ? 77.476 61.934 18.387 1.00 13.97 45 ASP E O 1
ATOM 3974 N N . ASN E 1 23 ? 77.409 59.724 18.164 1.00 13.41 46 ASN E N 1
ATOM 3975 C CA . ASN E 1 23 ? 76.013 59.623 18.625 1.00 12.89 46 ASN E CA 1
ATOM 3976 C C . ASN E 1 23 ? 75.861 60.037 20.096 1.00 13.37 46 ASN E C 1
ATOM 3977 O O . ASN E 1 23 ? 74.925 60.763 20.488 1.00 11.98 46 ASN E O 1
ATOM 3982 N N . GLN E 1 24 ? 76.807 59.586 20.908 1.00 13.35 47 GLN E N 1
ATOM 3983 C CA . GLN E 1 24 ? 76.761 59.894 22.318 1.00 13.91 47 GLN E CA 1
ATOM 3984 C C . GLN E 1 24 ? 77.169 61.349 22.631 1.00 14.15 47 GLN E C 1
ATOM 3985 O O . GLN E 1 24 ? 76.611 61.922 23.541 1.00 12.56 47 GLN E O 1
ATOM 4004 N N . ALA E 1 26 ? 76.504 63.839 20.694 1.00 13.77 49 ALA E N 1
ATOM 4005 C CA . ALA E 1 26 ? 75.257 64.519 20.354 1.00 13.25 49 ALA E CA 1
ATOM 4006 C C . ALA E 1 26 ? 74.302 64.540 21.563 1.00 12.81 49 ALA E C 1
ATOM 4007 O O . ALA E 1 26 ? 73.747 65.585 21.900 1.00 10.31 49 ALA E O 1
ATOM 4017 N N . VAL E 1 28 ? 75.026 64.200 24.850 1.00 14.44 51 VAL E N 1
ATOM 4018 C CA . VAL E 1 28 ? 75.597 65.113 25.838 1.00 14.84 51 VAL E CA 1
ATOM 4019 C C . VAL E 1 28 ? 75.315 66.577 25.434 1.00 15.35 51 VAL E C 1
ATOM 4020 O O . VAL E 1 28 ? 74.750 67.328 26.215 1.00 14.26 51 VAL E O 1
ATOM 4032 N N . LEU E 1 30 ? 72.996 67.894 23.725 1.00 17.74 53 LEU E N 1
ATOM 4033 C CA . LEU E 1 30 ? 71.595 68.288 23.989 1.00 18.49 53 LEU E CA 1
ATOM 4034 C C . LEU E 1 30 ? 71.367 68.961 25.347 1.00 18.98 53 LEU E C 1
ATOM 4035 O O . LEU E 1 30 ? 70.572 69.886 25.452 1.00 19.49 53 LEU E O 1
ATOM 4040 N N . ASN E 1 31 ? 72.024 68.475 26.390 1.00 19.66 54 ASN E N 1
ATOM 4041 C CA . ASN E 1 31 ? 71.815 69.001 27.741 1.00 20.43 54 ASN E CA 1
ATOM 4042 C C . ASN E 1 31 ? 73.146 68.922 28.487 1.00 20.43 54 ASN E C 1
ATOM 4043 O O . ASN E 1 31 ? 73.404 67.953 29.204 1.00 20.51 54 ASN E O 1
ATOM 4048 N N . PRO E 1 32 ? 74.032 69.904 28.227 1.00 20.82 55 PRO E N 1
ATOM 4049 C CA . PRO E 1 32 ? 75.416 69.908 28.670 1.00 21.39 55 PRO E CA 1
ATOM 4050 C C . PRO E 1 32 ? 75.679 70.576 30.029 1.00 22.07 55 PRO E C 1
ATOM 4051 O O . PRO E 1 32 ? 76.698 70.290 30.647 1.00 22.01 55 PRO E O 1
ATOM 4055 N N . LYS E 1 33 ? 74.784 71.463 30.476 1.00 23.06 56 LYS E N 1
ATOM 4056 C CA . LYS E 1 33 ? 74.835 72.021 31.844 1.00 23.50 56 LYS E CA 1
ATOM 4057 C C . LYS E 1 33 ? 74.810 70.874 32.862 1.00 24.05 56 LYS E C 1
ATOM 4058 O O . LYS E 1 33 ? 75.468 70.943 33.907 1.00 24.31 56 LYS E O 1
ATOM 4064 N N . ASN E 1 34 ? 74.066 69.816 32.531 1.00 24.78 57 ASN E N 1
ATOM 4065 C CA . ASN E 1 34 ? 74.023 68.584 33.320 1.00 25.50 57 ASN E CA 1
ATOM 4066 C C . ASN E 1 34 ? 75.189 67.648 32.994 1.00 25.72 57 ASN E C 1
ATOM 4067 O O . ASN E 1 34 ? 74.973 66.440 32.757 1.00 26.01 57 ASN E O 1
ATOM 4072 N N . LEU E 1 35 ? 76.416 68.184 33.000 1.00 25.49 58 LEU E N 1
ATOM 4073 C CA . LEU E 1 35 ? 77.597 67.382 32.639 1.00 25.18 58 LEU E CA 1
ATOM 4074 C C . LEU E 1 35 ? 78.060 66.562 33.847 1.00 24.54 58 LEU E C 1
ATOM 4075 O O . LEU E 1 35 ? 78.711 67.079 34.764 1.00 24.45 58 LEU E O 1
ATOM 4080 N N . LYS E 1 36 ? 77.691 65.287 33.835 1.00 23.88 59 LYS E N 1
ATOM 4081 C CA . LYS E 1 36 ? 78.074 64.338 34.868 1.00 23.56 59 LYS E CA 1
ATOM 4082 C C . LYS E 1 36 ? 78.539 63.077 34.167 1.00 22.29 59 LYS E C 1
ATOM 4083 O O . LYS E 1 36 ? 78.206 62.866 33.013 1.00 22.25 59 LYS E O 1
ATOM 4089 N N . ALA E 1 37 ? 79.324 62.261 34.861 1.00 21.16 60 ALA E N 1
ATOM 4090 C CA . ALA E 1 37 ? 79.808 60.999 34.315 1.00 20.34 60 ALA E CA 1
ATOM 4091 C C . ALA E 1 37 ? 78.622 60.083 34.054 1.00 19.54 60 ALA E C 1
ATOM 4092 O O . ALA E 1 37 ? 77.709 59.980 34.894 1.00 18.62 60 ALA E O 1
ATOM 4094 N N . SER E 1 38 ? 78.608 59.474 32.869 1.00 18.69 61 SER E N 1
ATOM 4095 C CA . SER E 1 38 ? 77.667 58.396 32.567 1.00 18.62 61 SER E CA 1
ATOM 4096 C C . SER E 1 38 ? 78.310 57.364 31.656 1.00 18.28 61 SER E C 1
ATOM 4097 O O . SER E 1 38 ? 79.432 57.531 31.181 1.00 17.01 61 SER E O 1
ATOM 4100 N N . ASN E 1 39 ? 77.599 56.259 31.471 1.00 18.55 62 ASN E N 1
ATOM 4101 C CA . ASN E 1 39 ? 78.082 55.175 30.654 1.00 19.17 62 ASN E CA 1
ATOM 4102 C C . ASN E 1 39 ? 76.902 54.306 30.239 1.00 19.01 62 ASN E C 1
ATOM 4103 O O . ASN E 1 39 ? 75.877 54.283 30.921 1.00 18.49 62 ASN E O 1
ATOM 4108 N N . GLY E 1 40 ? 77.043 53.626 29.106 1.00 18.51 63 GLY E N 1
ATOM 4109 C CA . GLY E 1 40 ? 76.006 52.724 28.635 1.00 18.78 63 GLY E CA 1
ATOM 4110 C C . GLY E 1 40 ? 76.444 51.893 27.436 1.00 18.83 63 GLY E C 1
ATOM 4111 O O . GLY E 1 40 ? 77.631 51.721 27.165 1.00 18.41 63 GLY E O 1
ATOM 4112 N N . GLU E 1 41 ? 75.447 51.403 26.711 1.00 19.32 64 GLU E N 1
ATOM 4113 C CA . GLU E 1 41 ? 75.630 50.488 25.600 1.00 19.24 64 GLU E CA 1
ATOM 4114 C C . GLU E 1 41 ? 74.883 50.978 24.376 1.00 18.71 64 GLU E C 1
ATOM 4115 O O . GLU E 1 41 ? 73.818 51.525 24.480 1.00 19.45 64 GLU E O 1
ATOM 4121 N N . GLU E 1 42 ? 75.448 50.751 23.215 1.00 18.86 65 GLU E N 1
ATOM 4122 C CA . GLU E 1 42 ? 74.804 51.061 21.945 1.00 19.33 65 GLU E CA 1
ATOM 4123 C C . GLU E 1 42 ? 75.132 49.896 21.019 1.00 19.33 65 GLU E C 1
ATOM 4124 O O . GLU E 1 42 ? 76.320 49.502 20.886 1.00 19.73 65 GLU E O 1
ATOM 4130 N N . GLU E 1 43 ? 74.103 49.325 20.417 1.00 18.44 66 GLU E N 1
ATOM 4131 C CA . GLU E 1 43 ? 74.306 48.376 19.366 1.00 18.73 66 GLU E CA 1
ATOM 4132 C C . GLU E 1 43 ? 74.379 49.081 18.028 1.00 19.07 66 GLU E C 1
ATOM 4133 O O . GLU E 1 43 ? 73.581 49.938 17.696 1.00 18.27 66 GLU E O 1
ATOM 4139 N N . LEU E 1 44 ? 75.386 48.714 17.262 1.00 20.62 67 LEU E N 1
ATOM 4140 C CA . LEU E 1 44 ? 75.626 49.301 15.976 1.00 21.02 67 LEU E CA 1
ATOM 4141 C C . LEU E 1 44 ? 76.373 48.246 15.192 1.00 22.33 67 LEU E C 1
ATOM 4142 O O . LEU E 1 44 ? 77.330 47.660 15.723 1.00 23.67 67 LEU E O 1
ATOM 4147 N N . ALA E 1 45 ? 75.900 47.979 13.960 1.00 22.84 68 ALA E N 1
ATOM 4148 C CA . ALA E 1 45 ? 76.437 46.957 13.052 1.00 21.92 68 ALA E CA 1
ATOM 4149 C C . ALA E 1 45 ? 76.593 45.593 13.700 1.00 22.43 68 ALA E C 1
ATOM 4150 O O . ALA E 1 45 ? 77.506 44.819 13.392 1.00 23.53 68 ALA E O 1
ATOM 4152 N N . GLY E 1 46 ? 75.659 45.261 14.583 1.00 22.32 69 GLY E N 1
ATOM 4153 C CA . GLY E 1 46 ? 75.589 43.934 15.159 1.00 21.82 69 GLY E CA 1
ATOM 4154 C C . GLY E 1 46 ? 76.399 43.714 16.419 1.00 22.02 69 GLY E C 1
ATOM 4155 O O . GLY E 1 46 ? 76.405 42.637 16.968 1.00 20.98 69 GLY E O 1
ATOM 4156 N N . GLN E 1 47 ? 77.056 44.765 16.884 1.00 21.99 70 GLN E N 1
ATOM 4157 C CA . GLN E 1 47 ? 77.989 44.672 17.972 1.00 21.88 70 GLN E CA 1
ATOM 4158 C C . GLN E 1 47 ? 77.516 45.614 19.059 1.00 22.31 70 GLN E C 1
ATOM 4159 O O . GLN E 1 47 ? 77.094 46.744 18.769 1.00 22.22 70 GLN E O 1
ATOM 4165 N N . THR E 1 48 ? 77.584 45.164 20.304 1.00 22.64 71 THR E N 1
ATOM 4166 C CA . THR E 1 48 ? 77.311 46.053 21.423 1.00 23.25 71 THR E CA 1
ATOM 4167 C C . THR E 1 48 ? 78.561 46.787 21.807 1.00 23.36 71 THR E C 1
ATOM 4168 O O . THR E 1 48 ? 79.563 46.165 22.118 1.00 24.74 71 THR E O 1
ATOM 4172 N N . TRP E 1 49 ? 78.486 48.115 21.799 1.00 24.11 72 TRP E N 1
ATOM 4173 C CA . TRP E 1 49 ? 79.592 48.966 22.224 1.00 23.48 72 TRP E CA 1
ATOM 4174 C C . TRP E 1 49 ? 79.354 49.638 23.556 1.00 23.31 72 TRP E C 1
ATOM 4175 O O . TRP E 1 49 ? 78.253 50.070 23.854 1.00 23.65 72 TRP E O 1
ATOM 4186 N N . TYR E 1 50 ? 80.431 49.825 24.304 1.00 22.36 73 TYR E N 1
ATOM 4187 C CA . TYR E 1 50 ? 80.343 50.316 25.658 1.00 21.88 73 TYR E CA 1
ATOM 4188 C C . TYR E 1 50 ? 80.909 51.730 25.688 1.00 21.27 73 TYR E C 1
ATOM 4189 O O . TYR E 1 50 ? 82.106 51.935 25.580 1.00 20.65 73 TYR E O 1
ATOM 4198 N N . TRP E 1 51 ? 80.029 52.696 25.875 1.00 20.97 74 TRP E N 1
ATOM 4199 C CA . TRP E 1 51 ? 80.448 54.079 25.865 1.00 21.04 74 TRP E CA 1
ATOM 4200 C C . TRP E 1 51 ? 80.541 54.641 27.275 1.00 21.20 74 TRP E C 1
ATOM 4201 O O . TRP E 1 51 ? 79.930 54.131 28.236 1.00 21.96 74 TRP E O 1
ATOM 4212 N N . LYS E 1 52 ? 81.357 55.676 27.384 1.00 21.82 75 LYS E N 1
ATOM 4213 C CA . LYS E 1 52 ? 81.628 56.371 28.630 1.00 21.85 75 LYS E CA 1
ATOM 4214 C C . LYS E 1 52 ? 81.665 57.879 28.346 1.00 20.95 75 LYS E C 1
ATOM 4215 O O . LYS E 1 52 ? 82.305 58.308 27.402 1.00 21.37 75 LYS E O 1
ATOM 4221 N N . VAL E 1 53 ? 80.983 58.678 29.158 1.00 21.06 76 VAL E N 1
ATOM 4222 C CA . VAL E 1 53 ? 81.110 60.160 29.128 1.00 20.44 76 VAL E CA 1
ATOM 4223 C C . VAL E 1 53 ? 81.822 60.591 30.397 1.00 20.34 76 VAL E C 1
ATOM 4224 O O . VAL E 1 53 ? 81.429 60.194 31.489 1.00 20.92 76 VAL E O 1
ATOM 4228 N N . ALA E 1 54 ? 82.887 61.379 30.242 1.00 20.28 77 ALA E N 1
ATOM 4229 C CA . ALA E 1 54 ? 83.734 61.817 31.357 1.00 19.83 77 ALA E CA 1
ATOM 4230 C C . ALA E 1 54 ? 84.015 63.320 31.287 1.00 19.69 77 ALA E C 1
ATOM 4231 O O . ALA E 1 54 ? 84.718 63.757 30.382 1.00 19.04 77 ALA E O 1
ATOM 4233 N N . PRO E 1 55 ? 83.484 64.114 32.249 1.00 20.16 78 PRO E N 1
ATOM 4234 C CA . PRO E 1 55 ? 83.930 65.519 32.305 1.00 20.57 78 PRO E CA 1
ATOM 4235 C C . PRO E 1 55 ? 85.424 65.592 32.475 1.00 20.96 78 PRO E C 1
ATOM 4236 O O . PRO E 1 55 ? 86.026 64.681 33.054 1.00 21.46 78 PRO E O 1
ATOM 4240 N N . VAL E 1 56 ? 86.008 66.659 31.942 1.00 21.35 79 VAL E N 1
ATOM 4241 C CA . VAL E 1 56 ? 87.450 66.805 31.867 1.00 21.24 79 VAL E CA 1
ATOM 4242 C C . VAL E 1 56 ? 87.837 68.090 32.534 1.00 21.67 79 VAL E C 1
ATOM 4243 O O . VAL E 1 56 ? 87.466 69.171 32.040 1.00 21.88 79 VAL E O 1
ATOM 4247 N N . ALA E 1 57 ? 88.600 67.965 33.628 1.00 22.14 80 ALA E N 1
ATOM 4248 C CA . ALA E 1 57 ? 89.058 69.112 34.423 1.00 22.68 80 ALA E CA 1
ATOM 4249 C C . ALA E 1 57 ? 89.639 70.212 33.551 1.00 23.01 80 ALA E C 1
ATOM 4250 O O . ALA E 1 57 ? 90.271 69.956 32.522 1.00 22.62 80 ALA E O 1
ATOM 4252 N N . THR E 1 58 ? 89.418 71.442 33.987 1.00 24.03 81 THR E N 1
ATOM 4253 C CA . THR E 1 58 ? 89.734 72.607 33.188 1.00 25.00 81 THR E CA 1
ATOM 4254 C C . THR E 1 58 ? 90.429 73.669 34.066 1.00 25.18 81 THR E C 1
ATOM 4255 O O . THR E 1 58 ? 90.227 73.714 35.284 1.00 25.07 81 THR E O 1
ATOM 4259 N N . THR E 1 59 ? 91.267 74.494 33.440 1.00 25.58 82 THR E N 1
ATOM 4260 C CA . THR E 1 59 ? 92.047 75.529 34.143 1.00 26.19 82 THR E CA 1
ATOM 4261 C C . THR E 1 59 ? 91.407 76.918 34.013 1.00 26.35 82 THR E C 1
ATOM 4262 O O . THR E 1 59 ? 91.782 77.856 34.736 1.00 26.93 82 THR E O 1
ATOM 4266 N N . GLN E 1 60 ? 90.436 77.036 33.107 1.00 26.48 83 GLN E N 1
ATOM 4267 C CA . GLN E 1 60 ? 89.791 78.305 32.794 1.00 26.50 83 GLN E CA 1
ATOM 4268 C C . GLN E 1 60 ? 88.300 78.247 33.127 1.00 26.30 83 GLN E C 1
ATOM 4269 O O . GLN E 1 60 ? 87.749 77.144 33.272 1.00 27.01 83 GLN E O 1
ATOM 4275 N N . PRO E 1 61 ? 87.629 79.417 33.203 1.00 26.07 84 PRO E N 1
ATOM 4276 C CA . PRO E 1 61 ? 86.216 79.464 33.567 1.00 25.94 84 PRO E CA 1
ATOM 4277 C C . PRO E 1 61 ? 85.260 79.496 32.374 1.00 25.82 84 PRO E C 1
ATOM 4278 O O . PRO E 1 61 ? 84.049 79.465 32.563 1.00 26.40 84 PRO E O 1
ATOM 4282 N N . LEU E 1 62 ? 85.788 79.530 31.157 1.00 25.70 85 LEU E N 1
ATOM 4283 C CA . LEU E 1 62 ? 84.951 79.786 29.987 1.00 25.40 85 LEU E CA 1
ATOM 4284 C C . LEU E 1 62 ? 84.439 78.512 29.299 1.00 24.98 85 LEU E C 1
ATOM 4285 O O . LEU E 1 62 ? 83.292 78.451 28.873 1.00 24.53 85 LEU E O 1
ATOM 4290 N N . LEU E 1 63 ? 85.296 77.506 29.192 1.00 24.98 86 LEU E N 1
ATOM 4291 C CA . LEU E 1 63 ? 84.936 76.266 28.534 1.00 24.83 86 LEU E CA 1
ATOM 4292 C C . LEU E 1 63 ? 84.864 75.107 29.518 1.00 25.50 86 LEU E C 1
ATOM 4293 O O . LEU E 1 63 ? 85.791 74.903 30.306 1.00 25.94 86 LEU E O 1
ATOM 4298 N N . LYS E 1 64 ? 83.763 74.352 29.459 1.00 25.83 87 LYS E N 1
ATOM 4299 C CA . LYS E 1 64 ? 83.716 73.009 30.041 1.00 25.87 87 LYS E CA 1
ATOM 4300 C C . LYS E 1 64 ? 84.115 72.012 28.963 1.00 25.14 87 LYS E C 1
ATOM 4301 O O . LYS E 1 64 ? 83.954 72.271 27.777 1.00 25.86 87 LYS E O 1
ATOM 4307 N N . ALA E 1 65 ? 84.671 70.895 29.383 1.00 23.84 88 ALA E N 1
ATOM 4308 C CA . ALA E 1 65 ? 85.138 69.872 28.470 1.00 23.36 88 ALA E CA 1
ATOM 4309 C C . ALA E 1 65 ? 84.613 68.502 28.910 1.00 22.05 88 ALA E C 1
ATOM 4310 O O . ALA E 1 65 ? 84.283 68.291 30.059 1.00 20.94 88 ALA E O 1
ATOM 4312 N N . PHE E 1 66 ? 84.508 67.590 27.960 1.00 21.82 89 PHE E N 1
ATOM 4313 C CA . PHE E 1 66 ? 84.160 66.215 28.268 1.00 22.15 89 PHE E CA 1
ATOM 4314 C C . PHE E 1 66 ? 84.693 65.295 27.195 1.00 21.68 89 PHE E C 1
ATOM 4315 O O . PHE E 1 66 ? 84.831 65.704 26.027 1.00 20.65 89 PHE E O 1
ATOM 4323 N N . ASP E 1 67 ? 85.044 64.082 27.632 1.00 21.76 90 ASP E N 1
ATOM 4324 C CA . ASP E 1 67 ? 85.473 62.973 26.776 1.00 22.36 90 ASP E CA 1
ATOM 4325 C C . ASP E 1 67 ? 84.351 61.961 26.596 1.00 21.90 90 ASP E C 1
ATOM 4326 O O . ASP E 1 67 ? 83.642 61.646 27.540 1.00 21.35 90 ASP E O 1
ATOM 4331 N N . VAL E 1 68 ? 84.201 61.482 25.366 1.00 22.10 91 VAL E N 1
ATOM 4332 C CA . VAL E 1 68 ? 83.353 60.337 25.024 1.00 21.93 91 VAL E CA 1
ATOM 4333 C C . VAL E 1 68 ? 84.307 59.235 24.576 1.00 22.27 91 VAL E C 1
ATOM 4334 O O . VAL E 1 68 ? 85.083 59.427 23.666 1.00 23.33 91 VAL E O 1
ATOM 4338 N N . SER E 1 69 ? 84.282 58.099 25.253 1.00 22.37 92 SER E N 1
ATOM 4339 C CA . SER E 1 69 ? 85.121 56.964 24.877 1.00 22.77 92 SER E CA 1
ATOM 4340 C C . SER E 1 69 ? 84.231 55.756 24.585 1.00 22.01 92 SER E C 1
ATOM 4341 O O . SER E 1 69 ? 83.182 55.624 25.192 1.00 22.06 92 SER E O 1
ATOM 4344 N N . VAL E 1 70 ? 84.638 54.930 23.611 1.00 21.28 93 VAL E N 1
ATOM 4345 C CA . VAL E 1 70 ? 83.905 53.752 23.159 1.00 20.71 93 VAL E CA 1
ATOM 4346 C C . VAL E 1 70 ? 84.904 52.574 23.071 1.00 20.56 93 VAL E C 1
ATOM 4347 O O . VAL E 1 70 ? 85.994 52.707 22.537 1.00 21.79 93 VAL E O 1
ATOM 4351 N N . ALA E 1 71 ? 84.510 51.443 23.649 1.00 20.37 94 ALA E N 1
ATOM 4352 C CA . ALA E 1 71 ? 85.333 50.251 23.859 1.00 19.52 94 ALA E CA 1
ATOM 4353 C C . ALA E 1 71 ? 84.461 48.976 23.612 1.00 19.05 94 ALA E C 1
ATOM 4354 O O . ALA E 1 71 ? 83.228 49.034 23.634 1.00 17.98 94 ALA E O 1
ATOM 4356 N N . ALA E 1 72 ? 85.113 47.837 23.395 1.00 19.36 95 ALA E N 1
ATOM 4357 C CA . ALA E 1 72 ? 84.442 46.570 23.052 1.00 18.80 95 ALA E CA 1
ATOM 4358 C C . ALA E 1 72 ? 83.878 45.801 24.246 1.00 18.95 95 ALA E C 1
ATOM 4359 O O . ALA E 1 72 ? 83.067 44.890 24.094 1.00 18.64 95 ALA E O 1
ATOM 4361 N N . THR E 1 73 ? 84.335 46.149 25.433 1.00 20.24 96 THR E N 1
ATOM 4362 C CA . THR E 1 73 ? 83.783 45.634 26.693 1.00 21.30 96 THR E CA 1
ATOM 4363 C C . THR E 1 73 ? 83.856 46.752 27.732 1.00 22.23 96 THR E C 1
ATOM 4364 O O . THR E 1 73 ? 84.500 47.747 27.510 1.00 22.68 96 THR E O 1
ATOM 4368 N N . THR E 1 74 ? 83.214 46.539 28.875 1.00 24.11 97 THR E N 1
ATOM 4369 C CA . THR E 1 74 ? 83.182 47.495 29.966 1.00 25.40 97 THR E CA 1
ATOM 4370 C C . THR E 1 74 ? 84.551 47.675 30.657 1.00 26.66 97 THR E C 1
ATOM 4371 O O . THR E 1 74 ? 84.779 48.695 31.316 1.00 27.68 97 THR E O 1
ATOM 4375 N N . GLN E 1 75 ? 85.439 46.689 30.505 1.00 27.15 98 GLN E N 1
ATOM 4376 C CA . GLN E 1 75 ? 86.813 46.758 30.995 1.00 27.57 98 GLN E CA 1
ATOM 4377 C C . GLN E 1 75 ? 87.759 47.336 29.912 1.00 27.39 98 GLN E C 1
ATOM 4378 O O . GLN E 1 75 ? 88.661 48.097 30.218 1.00 27.77 98 GLN E O 1
ATOM 4384 N N . ALA E 1 76 ? 87.549 46.961 28.646 1.00 26.82 99 ALA E N 1
ATOM 4385 C CA . ALA E 1 76 ? 88.553 47.167 27.587 1.00 25.99 99 ALA E CA 1
ATOM 4386 C C . ALA E 1 76 ? 89.034 48.608 27.500 1.00 25.22 99 ALA E C 1
ATOM 4387 O O . ALA E 1 76 ? 88.282 49.516 27.822 1.00 25.91 99 ALA E O 1
ATOM 4389 N N . SER E 1 77 ? 90.282 48.813 27.076 1.00 24.39 100 SER E N 1
ATOM 4390 C CA . SER E 1 77 ? 90.759 50.151 26.714 1.00 24.04 100 SER E CA 1
ATOM 4391 C C . SER E 1 77 ? 89.945 50.627 25.504 1.00 23.34 100 SER E C 1
ATOM 4392 O O . SER E 1 77 ? 89.581 49.837 24.638 1.00 23.14 100 SER E O 1
ATOM 4395 N N . PRO E 1 78 ? 89.645 51.920 25.434 1.00 23.81 101 PRO E N 1
ATOM 4396 C CA . PRO E 1 78 ? 88.756 52.363 24.352 1.00 23.72 101 PRO E CA 1
ATOM 4397 C C . PRO E 1 78 ? 89.360 52.218 22.928 1.00 23.46 101 PRO E C 1
ATOM 4398 O O . PRO E 1 78 ? 90.548 52.383 22.739 1.00 22.60 101 PRO E O 1
ATOM 4402 N N . ILE E 1 79 ? 88.522 51.902 21.950 1.00 23.33 102 ILE E N 1
ATOM 4403 C CA . ILE E 1 79 ? 88.915 51.988 20.544 1.00 23.62 102 ILE E CA 1
ATOM 4404 C C . ILE E 1 79 ? 89.127 53.470 20.165 1.00 23.27 102 ILE E C 1
ATOM 4405 O O . ILE E 1 79 ? 90.085 53.815 19.497 1.00 23.32 102 ILE E O 1
ATOM 4410 N N . ILE E 1 80 ? 88.228 54.335 20.605 1.00 24.49 103 ILE E N 1
ATOM 4411 C CA . ILE E 1 80 ? 88.266 55.790 20.296 1.00 25.07 103 ILE E CA 1
ATOM 4412 C C . ILE E 1 80 ? 87.832 56.640 21.509 1.00 25.24 103 ILE E C 1
ATOM 4413 O O . ILE E 1 80 ? 86.946 56.245 22.270 1.00 24.28 103 ILE E O 1
ATOM 4418 N N . THR E 1 81 ? 88.518 57.773 21.691 1.00 25.94 104 THR E N 1
ATOM 4419 C CA . THR E 1 81 ? 88.170 58.784 22.653 1.00 26.75 104 THR E CA 1
ATOM 4420 C C . THR E 1 81 ? 88.160 60.131 21.911 1.00 27.61 104 THR E C 1
ATOM 4421 O O . THR E 1 81 ? 89.132 60.483 21.226 1.00 27.80 104 THR E O 1
ATOM 4425 N N . VAL E 1 82 ? 87.054 60.864 22.062 1.00 27.47 105 VAL E N 1
ATOM 4426 C CA . VAL E 1 82 ? 86.916 62.197 21.497 1.00 26.84 105 VAL E CA 1
ATOM 4427 C C . VAL E 1 82 ? 86.577 63.174 22.615 1.00 25.68 105 VAL E C 1
ATOM 4428 O O . VAL E 1 82 ? 85.660 62.930 23.407 1.00 24.67 105 VAL E O 1
ATOM 4432 N N . ARG E 1 83 ? 87.343 64.261 22.673 1.00 25.12 106 ARG E N 1
ATOM 4433 C CA . ARG E 1 83 ? 87.153 65.357 23.628 1.00 24.98 106 ARG E CA 1
ATOM 4434 C C . ARG E 1 83 ? 86.439 66.502 22.942 1.00 24.12 106 ARG E C 1
ATOM 4435 O O . ARG E 1 83 ? 86.816 66.873 21.833 1.00 24.81 106 ARG E O 1
ATOM 4443 N N . SER E 1 84 ? 85.434 67.059 23.625 1.00 23.31 107 SER E N 1
ATOM 4444 C CA . SER E 1 84 ? 84.622 68.169 23.132 1.00 22.94 107 SER E CA 1
ATOM 4445 C C . SER E 1 84 ? 84.528 69.236 24.191 1.00 22.38 107 SER E C 1
ATOM 4446 O O . SER E 1 84 ? 84.655 68.947 25.376 1.00 21.29 107 SER E O 1
ATOM 4449 N N . TYR E 1 85 ? 84.317 70.473 23.736 1.00 22.73 108 TYR E N 1
ATOM 4450 C CA . TYR E 1 85 ? 84.194 71.640 24.606 1.00 22.45 108 TYR E CA 1
ATOM 4451 C C . TYR E 1 85 ? 82.854 72.309 24.443 1.00 22.61 108 TYR E C 1
ATOM 4452 O O . TYR E 1 85 ? 82.320 72.386 23.360 1.00 22.16 108 TYR E O 1
ATOM 4461 N N . VAL E 1 86 ? 82.347 72.801 25.564 1.00 23.68 109 VAL E N 1
ATOM 4462 C CA . VAL E 1 86 ? 81.033 73.397 25.686 1.00 24.13 109 VAL E CA 1
ATOM 4463 C C . VAL E 1 86 ? 81.223 74.771 26.345 1.00 24.17 109 VAL E C 1
ATOM 4464 O O . VAL E 1 86 ? 82.053 74.924 27.226 1.00 23.92 109 VAL E O 1
ATOM 4468 N N . ALA E 1 87 ? 80.453 75.758 25.916 1.00 25.34 110 ALA E N 1
ATOM 4469 C CA . ALA E 1 87 ? 80.484 77.102 26.539 1.00 26.63 110 ALA E CA 1
ATOM 4470 C C . ALA E 1 87 ? 79.753 77.114 27.872 1.00 27.77 110 ALA E C 1
ATOM 4471 O O . ALA E 1 87 ? 78.864 76.295 28.104 1.00 28.55 110 ALA E O 1
ATOM 4473 N N . SER E 1 88 ? 80.120 78.040 28.754 1.00 29.52 111 SER E N 1
ATOM 4474 C CA . SER E 1 88 ? 79.302 78.339 29.956 1.00 30.35 111 SER E CA 1
ATOM 4475 C C . SER E 1 88 ? 78.499 79.645 29.815 1.00 30.27 111 SER E C 1
ATOM 4476 O O . SER E 1 88 ? 78.593 80.369 28.807 1.00 30.38 111 SER E O 1
ATOM 4479 N N . LEU F 2 10 ? 88.437 39.007 -1.880 1.00 19.27 33 LEU F N 1
ATOM 4480 C CA . LEU F 2 10 ? 87.424 39.330 -0.835 1.00 19.28 33 LEU F CA 1
ATOM 4481 C C . LEU F 2 10 ? 87.870 40.552 -0.031 1.00 19.41 33 LEU F C 1
ATOM 4482 O O . LEU F 2 10 ? 87.067 41.452 0.229 1.00 19.57 33 LEU F O 1
ATOM 4484 N N . SER F 2 11 ? 89.151 40.573 0.357 1.00 19.45 34 SER F N 1
ATOM 4485 C CA . SER F 2 11 ? 89.760 41.722 1.050 1.00 19.02 34 SER F CA 1
ATOM 4486 C C . SER F 2 11 ? 89.555 43.019 0.271 1.00 18.74 34 SER F C 1
ATOM 4487 O O . SER F 2 11 ? 89.167 44.043 0.846 1.00 17.94 34 SER F O 1
ATOM 4489 N N . GLN F 2 12 ? 89.829 42.971 -1.036 1.00 18.31 35 GLN F N 1
ATOM 4490 C CA . GLN F 2 12 ? 89.599 44.126 -1.900 1.00 17.91 35 GLN F CA 1
ATOM 4491 C C . GLN F 2 12 ? 88.138 44.575 -1.850 1.00 17.08 35 GLN F C 1
ATOM 4492 O O . GLN F 2 12 ? 87.884 45.752 -1.695 1.00 16.53 35 GLN F O 1
ATOM 4494 N N . GLU F 2 13 ? 87.193 43.641 -1.974 1.00 16.69 36 GLU F N 1
ATOM 4495 C CA . GLU F 2 13 ? 85.774 43.994 -2.084 1.00 16.57 36 GLU F CA 1
ATOM 4496 C C . GLU F 2 13 ? 85.211 44.524 -0.770 1.00 16.44 36 GLU F C 1
ATOM 4497 O O . GLU F 2 13 ? 84.439 45.474 -0.773 1.00 16.82 36 GLU F O 1
ATOM 4499 N N . ARG F 2 14 ? 85.626 43.943 0.348 1.00 16.48 37 ARG F N 1
ATOM 4500 C CA . ARG F 2 14 ? 85.189 44.411 1.673 1.00 16.47 37 ARG F CA 1
ATOM 4501 C C . ARG F 2 14 ? 85.842 45.754 2.022 1.00 15.72 37 ARG F C 1
ATOM 4502 O O . ARG F 2 14 ? 85.232 46.588 2.717 1.00 16.03 37 ARG F O 1
ATOM 4510 N N . THR F 2 15 ? 87.066 45.967 1.538 1.00 14.76 38 THR F N 1
ATOM 4511 C CA . THR F 2 15 ? 87.732 47.262 1.670 1.00 14.65 38 THR F CA 1
ATOM 4512 C C . THR F 2 15 ? 86.987 48.322 0.841 1.00 14.48 38 THR F C 1
ATOM 4513 O O . THR F 2 15 ? 86.788 49.442 1.316 1.00 14.96 38 THR F O 1
ATOM 4517 N N . ALA F 2 16 ? 86.543 47.969 -0.366 1.00 13.84 39 ALA F N 1
ATOM 4518 C CA . ALA F 2 16 ? 85.776 48.911 -1.206 1.00 13.99 39 ALA F CA 1
ATOM 4519 C C . ALA F 2 16 ? 84.414 49.257 -0.606 1.00 14.03 39 ALA F C 1
ATOM 4520 O O . ALA F 2 16 ? 83.992 50.398 -0.664 1.00 14.64 39 ALA F O 1
ATOM 4522 N N . ARG F 2 17 ? 83.729 48.270 -0.036 1.00 14.02 40 ARG F N 1
ATOM 4523 C CA . ARG F 2 17 ? 82.480 48.498 0.687 1.00 13.92 40 ARG F CA 1
ATOM 4524 C C . ARG F 2 17 ? 82.661 49.478 1.874 1.00 14.13 40 ARG F C 1
ATOM 4525 O O . ARG F 2 17 ? 81.869 50.419 2.049 1.00 14.40 40 ARG F O 1
ATOM 4533 N N . LEU F 2 18 ? 83.690 49.282 2.689 1.00 14.18 41 LEU F N 1
ATOM 4534 C CA . LEU F 2 18 ? 83.922 50.225 3.775 1.00 14.79 41 LEU F CA 1
ATOM 4535 C C . LEU F 2 18 ? 84.142 51.640 3.287 1.00 14.17 41 LEU F C 1
ATOM 4536 O O . LEU F 2 18 ? 83.626 52.564 3.894 1.00 14.24 41 LEU F O 1
ATOM 4541 N N . ASN F 2 19 ? 84.926 51.804 2.227 1.00 14.07 42 ASN F N 1
ATOM 4542 C CA . ASN F 2 19 ? 85.215 53.129 1.664 1.00 14.06 42 ASN F CA 1
ATOM 4543 C C . ASN F 2 19 ? 83.951 53.794 1.093 1.00 14.62 42 ASN F C 1
ATOM 4544 O O . ASN F 2 19 ? 83.793 55.011 1.144 1.00 14.48 42 ASN F O 1
ATOM 4549 N N . GLU F 2 20 ? 83.077 52.982 0.512 1.00 15.10 43 GLU F N 1
ATOM 4550 C CA . GLU F 2 20 ? 81.769 53.421 0.055 1.00 15.43 43 GLU F CA 1
ATOM 4551 C C . GLU F 2 20 ? 80.923 53.963 1.226 1.00 15.22 43 GLU F C 1
ATOM 4552 O O . GLU F 2 20 ? 80.291 55.014 1.104 1.00 15.10 43 GLU F O 1
ATOM 4558 N N . LEU F 2 21 ? 80.948 53.254 2.355 1.00 15.68 44 LEU F N 1
ATOM 4559 C CA . LEU F 2 21 ? 80.238 53.653 3.579 1.00 15.50 44 LEU F CA 1
ATOM 4560 C C . LEU F 2 21 ? 80.802 54.925 4.173 1.00 15.68 44 LEU F C 1
ATOM 4561 O O . LEU F 2 21 ? 80.033 55.813 4.548 1.00 16.50 44 LEU F O 1
ATOM 4566 N N . GLN F 2 22 ? 82.128 55.038 4.248 1.00 15.21 45 GLN F N 1
ATOM 4567 C CA . GLN F 2 22 ? 82.750 56.282 4.703 1.00 15.48 45 GLN F CA 1
ATOM 4568 C C . GLN F 2 22 ? 82.306 57.447 3.826 1.00 14.93 45 GLN F C 1
ATOM 4569 O O . GLN F 2 22 ? 82.001 58.506 4.348 1.00 13.20 45 GLN F O 1
ATOM 4575 N N . ARG F 2 23 ? 82.304 57.251 2.496 1.00 15.05 46 ARG F N 1
ATOM 4576 C CA . ARG F 2 23 ? 81.837 58.288 1.575 1.00 14.89 46 ARG F CA 1
ATOM 4577 C C . ARG F 2 23 ? 80.401 58.694 1.867 1.00 14.52 46 ARG F C 1
ATOM 4578 O O . ARG F 2 23 ? 80.113 59.873 1.944 1.00 14.65 46 ARG F O 1
ATOM 4586 N N . ALA F 2 24 ? 79.516 57.715 2.048 1.00 14.44 47 ALA F N 1
ATOM 4587 C CA . ALA F 2 24 ? 78.115 57.951 2.418 1.00 14.61 47 ALA F CA 1
ATOM 4588 C C . ALA F 2 24 ? 77.995 58.776 3.703 1.00 14.58 47 ALA F C 1
ATOM 4589 O O . ALA F 2 24 ? 77.246 59.755 3.761 1.00 15.37 47 ALA F O 1
ATOM 4591 N N . LEU F 2 25 ? 78.753 58.396 4.718 1.00 14.57 48 LEU F N 1
ATOM 4592 C CA . LEU F 2 25 ? 78.716 59.055 6.026 1.00 14.93 48 LEU F CA 1
ATOM 4593 C C . LEU F 2 25 ? 79.145 60.514 5.997 1.00 15.21 48 LEU F C 1
ATOM 4594 O O . LEU F 2 25 ? 78.559 61.364 6.693 1.00 13.47 48 LEU F O 1
ATOM 4599 N N . VAL F 2 26 ? 80.171 60.803 5.188 1.00 15.77 49 VAL F N 1
ATOM 4600 C CA . VAL F 2 26 ? 80.690 62.138 5.059 1.00 16.08 49 VAL F CA 1
ATOM 4601 C C . VAL F 2 26 ? 79.615 63.034 4.443 1.00 17.82 49 VAL F C 1
ATOM 4602 O O . VAL F 2 26 ? 79.367 64.154 4.899 1.00 17.99 49 VAL F O 1
ATOM 4622 N N . ASP F 2 29 ? 76.615 63.479 6.921 1.00 17.91 52 ASP F N 1
ATOM 4623 C CA . ASP F 2 29 ? 77.042 64.443 7.940 1.00 17.55 52 ASP F CA 1
ATOM 4624 C C . ASP F 2 29 ? 76.895 65.847 7.381 1.00 17.15 52 ASP F C 1
ATOM 4625 O O . ASP F 2 29 ? 76.388 66.718 8.059 1.00 17.54 52 ASP F O 1
ATOM 4630 N N . SER F 2 30 ? 77.371 66.062 6.157 1.00 16.83 53 SER F N 1
ATOM 4631 C CA . SER F 2 30 ? 77.340 67.392 5.552 1.00 17.00 53 SER F CA 1
ATOM 4632 C C . SER F 2 30 ? 75.905 67.910 5.450 1.00 15.83 53 SER F C 1
ATOM 4633 O O . SER F 2 30 ? 75.674 69.114 5.617 1.00 15.73 53 SER F O 1
ATOM 4636 N N . ASP F 2 31 ? 74.958 67.011 5.187 1.00 14.45 54 ASP F N 1
ATOM 4637 C CA . ASP F 2 31 ? 73.549 67.400 5.065 1.00 13.82 54 ASP F CA 1
ATOM 4638 C C . ASP F 2 31 ? 72.815 67.544 6.404 1.00 13.06 54 ASP F C 1
ATOM 4639 O O . ASP F 2 31 ? 72.165 68.556 6.651 1.00 11.76 54 ASP F O 1
ATOM 4644 N N . PHE F 2 32 ? 72.890 66.520 7.234 1.00 12.34 55 PHE F N 1
ATOM 4645 C CA . PHE F 2 32 ? 71.986 66.406 8.386 1.00 13.74 55 PHE F CA 1
ATOM 4646 C C . PHE F 2 32 ? 72.465 67.296 9.552 1.00 14.52 55 PHE F C 1
ATOM 4647 O O . PHE F 2 32 ? 71.682 67.663 10.437 1.00 15.63 55 PHE F O 1
ATOM 4655 N N . ARG F 2 33 ? 73.757 67.616 9.563 1.00 14.45 56 ARG F N 1
ATOM 4656 C CA . ARG F 2 33 ? 74.285 68.564 10.534 1.00 14.88 56 ARG F CA 1
ATOM 4657 C C . ARG F 2 33 ? 74.039 70.010 10.120 1.00 15.26 56 ARG F C 1
ATOM 4658 O O . ARG F 2 33 ? 74.300 70.918 10.909 1.00 15.83 56 ARG F O 1
ATOM 4666 N N . GLN F 2 34 ? 73.586 70.223 8.889 1.00 15.49 57 GLN F N 1
ATOM 4667 C CA . GLN F 2 34 ? 73.281 71.545 8.397 1.00 16.37 57 GLN F CA 1
ATOM 4668 C C . GLN F 2 34 ? 71.825 71.768 7.995 1.00 16.03 57 GLN F C 1
ATOM 4669 O O . GLN F 2 34 ? 71.545 72.509 7.072 1.00 16.20 57 GLN F O 1
ATOM 4675 N N . ILE F 2 35 ? 70.905 71.198 8.748 1.00 16.42 58 ILE F N 1
ATOM 4676 C CA . ILE F 2 35 ? 69.467 71.410 8.512 1.00 16.52 58 ILE F CA 1
ATOM 4677 C C . ILE F 2 35 ? 69.140 72.868 8.793 1.00 15.41 58 ILE F C 1
ATOM 4678 O O . ILE F 2 35 ? 69.556 73.397 9.810 1.00 15.07 58 ILE F O 1
ATOM 4683 N N . ALA F 2 36 ? 68.408 73.501 7.875 1.00 14.98 59 ALA F N 1
ATOM 4684 C CA . ALA F 2 36 ? 68.012 74.909 7.984 1.00 14.35 59 ALA F CA 1
ATOM 4685 C C . ALA F 2 36 ? 66.578 75.014 8.481 1.00 14.70 59 ALA F C 1
ATOM 4686 O O . ALA F 2 36 ? 65.688 74.258 8.056 1.00 14.87 59 ALA F O 1
ATOM 4688 N N . LEU F 2 37 ? 66.366 75.948 9.405 1.00 14.74 60 LEU F N 1
ATOM 4689 C CA . LEU F 2 37 ? 65.059 76.232 9.927 1.00 15.06 60 LEU F CA 1
ATOM 4690 C C . LEU F 2 37 ? 64.350 77.065 8.874 1.00 15.07 60 LEU F C 1
ATOM 4691 O O . LEU F 2 37 ? 64.316 78.294 8.930 1.00 15.97 60 LEU F O 1
ATOM 4696 N N . ARG F 2 38 ? 63.783 76.364 7.898 1.00 15.12 61 ARG F N 1
ATOM 4697 C CA . ARG F 2 38 ? 63.311 76.969 6.675 1.00 15.02 61 ARG F CA 1
ATOM 4698 C C . ARG F 2 38 ? 62.343 75.996 6.019 1.00 14.41 61 ARG F C 1
ATOM 4699 O O . ARG F 2 38 ? 62.721 74.866 5.671 1.00 12.77 61 ARG F O 1
ATOM 4707 N N . GLN F 2 39 ? 61.097 76.439 5.853 1.00 14.06 62 GLN F N 1
ATOM 4708 C CA . GLN F 2 39 ? 60.039 75.578 5.338 1.00 14.69 62 GLN F CA 1
ATOM 4709 C C . GLN F 2 39 ? 60.126 75.398 3.830 1.00 15.20 62 GLN F C 1
ATOM 4710 O O . GLN F 2 39 ? 60.514 76.326 3.113 1.00 15.01 62 GLN F O 1
ATOM 4716 N N . THR F 2 40 ? 59.736 74.211 3.364 1.00 15.74 63 THR F N 1
ATOM 4717 C CA . THR F 2 40 ? 59.737 73.858 1.944 1.00 16.34 63 THR F CA 1
ATOM 4718 C C . THR F 2 40 ? 58.430 73.104 1.570 1.00 18.02 63 THR F C 1
ATOM 4719 O O . THR F 2 40 ? 57.748 72.572 2.441 1.00 18.10 63 THR F O 1
ATOM 4723 N N . ARG F 2 41 ? 58.082 73.065 0.281 1.00 19.90 64 ARG F N 1
ATOM 4724 C CA . ARG F 2 41 ? 56.868 72.369 -0.212 1.00 20.97 64 ARG F CA 1
ATOM 4725 C C . ARG F 2 41 ? 57.151 71.053 -0.967 1.00 21.68 64 ARG F C 1
ATOM 4726 O O . ARG F 2 41 ? 58.311 70.769 -1.322 1.00 22.03 64 ARG F O 1
ATOM 4734 N N . THR F 2 42 ? 56.075 70.273 -1.175 1.00 22.70 65 THR F N 1
ATOM 4735 C CA . THR F 2 42 ? 55.993 68.969 -1.934 1.00 23.01 65 THR F CA 1
ATOM 4736 C C . THR F 2 42 ? 55.852 67.762 -1.006 1.00 23.40 65 THR F C 1
ATOM 4737 O O . THR F 2 42 ? 56.735 67.481 -0.186 1.00 24.13 65 THR F O 1
ATOM 4741 N N . LYS F 2 49 ? 53.632 73.569 3.159 1.00 18.09 72 LYS F N 1
ATOM 4742 C CA . LYS F 2 49 ? 54.987 73.722 3.691 1.00 18.79 72 LYS F CA 1
ATOM 4743 C C . LYS F 2 49 ? 55.221 72.897 4.956 1.00 17.95 72 LYS F C 1
ATOM 4744 O O . LYS F 2 49 ? 54.348 72.794 5.812 1.00 18.13 72 LYS F O 1
ATOM 4750 N N . LYS F 2 50 ? 56.411 72.319 5.057 1.00 17.14 73 LYS F N 1
ATOM 4751 C CA . LYS F 2 50 ? 56.878 71.649 6.271 1.00 16.36 73 LYS F CA 1
ATOM 4752 C C . LYS F 2 50 ? 58.318 72.054 6.489 1.00 15.50 73 LYS F C 1
ATOM 4753 O O . LYS F 2 50 ? 58.976 72.474 5.557 1.00 14.63 73 LYS F O 1
ATOM 4759 N N . LEU F 2 51 ? 58.799 71.899 7.720 1.00 15.08 74 LEU F N 1
ATOM 4760 C CA . LEU F 2 51 ? 60.230 71.945 8.014 1.00 14.89 74 LEU F CA 1
ATOM 4761 C C . LEU F 2 51 ? 60.934 70.631 7.602 1.00 15.16 74 LEU F C 1
ATOM 4762 O O . LEU F 2 51 ? 61.935 70.643 6.867 1.00 14.01 74 LEU F O 1
ATOM 4767 N N . LEU F 2 52 ? 60.396 69.510 8.082 1.00 15.72 75 LEU F N 1
ATOM 4768 C CA . LEU F 2 52 ? 60.897 68.169 7.741 1.00 16.54 75 LEU F CA 1
ATOM 4769 C C . LEU F 2 52 ? 59.804 67.387 7.058 1.00 16.14 75 LEU F C 1
ATOM 4770 O O . LEU F 2 52 ? 58.737 67.254 7.603 1.00 14.88 75 LEU F O 1
ATOM 4775 N N . HIS F 2 53 ? 60.087 66.870 5.872 1.00 17.12 76 HIS F N 1
ATOM 4776 C CA . HIS F 2 53 ? 59.146 66.009 5.159 1.00 17.57 76 HIS F CA 1
ATOM 4777 C C . HIS F 2 53 ? 59.589 64.581 5.426 1.00 17.73 76 HIS F C 1
ATOM 4778 O O . HIS F 2 53 ? 60.784 64.260 5.319 1.00 16.65 76 HIS F O 1
ATOM 4785 N N . TRP F 2 54 ? 58.633 63.739 5.821 1.00 17.43 77 TRP F N 1
ATOM 4786 C CA . TRP F 2 54 ? 58.923 62.362 6.167 1.00 17.32 77 TRP F CA 1
ATOM 4787 C C . TRP F 2 54 ? 57.679 61.511 5.950 1.00 17.76 77 TRP F C 1
ATOM 4788 O O . TRP F 2 54 ? 56.735 61.552 6.727 1.00 17.51 77 TRP F O 1
ATOM 4799 N N . ALA F 2 55 ? 57.684 60.752 4.868 1.00 18.82 78 ALA F N 1
ATOM 4800 C CA . ALA F 2 55 ? 56.494 60.045 4.424 1.00 19.75 78 ALA F CA 1
ATOM 4801 C C . ALA F 2 55 ? 56.851 58.981 3.402 1.00 20.55 78 ALA F C 1
ATOM 4802 O O . ALA F 2 55 ? 57.921 59.033 2.774 1.00 20.38 78 ALA F O 1
ATOM 4804 N N . ASP F 2 56 ? 55.940 58.018 3.252 1.00 21.40 79 ASP F N 1
ATOM 4805 C CA . ASP F 2 56 ? 56.112 56.926 2.302 1.00 21.86 79 ASP F CA 1
ATOM 4806 C C . ASP F 2 56 ? 56.174 57.469 0.888 1.00 22.06 79 ASP F C 1
ATOM 4807 O O . ASP F 2 56 ? 55.435 58.385 0.531 1.00 22.41 79 ASP F O 1
ATOM 4812 N N . TYR F 2 57 ? 57.058 56.905 0.082 1.00 22.17 80 TYR F N 1
ATOM 4813 C CA . TYR F 2 57 ? 57.132 57.249 -1.341 1.00 22.38 80 TYR F CA 1
ATOM 4814 C C . TYR F 2 57 ? 57.453 58.714 -1.605 1.00 22.26 80 TYR F C 1
ATOM 4815 O O . TYR F 2 57 ? 57.297 59.175 -2.728 1.00 22.87 80 TYR F O 1
ATOM 4824 N N . LEU F 2 58 ? 57.938 59.437 -0.598 1.00 22.49 81 LEU F N 1
ATOM 4825 C CA . LEU F 2 58 ? 58.413 60.806 -0.821 1.00 22.27 81 LEU F CA 1
ATOM 4826 C C . LEU F 2 58 ? 59.616 60.704 -1.742 1.00 22.15 81 LEU F C 1
ATOM 4827 O O . LEU F 2 58 ? 60.417 59.777 -1.619 1.00 21.61 81 LEU F O 1
ATOM 4832 N N . LEU F 2 59 ? 59.724 61.639 -2.682 1.00 22.22 82 LEU F N 1
ATOM 4833 C CA . LEU F 2 59 ? 60.760 61.598 -3.724 1.00 22.34 82 LEU F CA 1
ATOM 4834 C C . LEU F 2 59 ? 60.720 60.311 -4.552 1.00 21.68 82 LEU F C 1
ATOM 4835 O O . LEU F 2 59 ? 61.724 59.907 -5.116 1.00 20.81 82 LEU F O 1
ATOM 4840 N N . ASP F 2 60 ? 59.557 59.676 -4.628 1.00 21.58 83 ASP F N 1
ATOM 4841 C CA . ASP F 2 60 ? 59.423 58.397 -5.310 1.00 21.95 83 ASP F CA 1
ATOM 4842 C C . ASP F 2 60 ? 60.295 57.298 -4.670 1.00 21.29 83 ASP F C 1
ATOM 4843 O O . ASP F 2 60 ? 60.717 56.356 -5.337 1.00 21.14 83 ASP F O 1
ATOM 4848 N N . SER F 2 61 ? 60.565 57.434 -3.373 1.00 20.17 84 SER F N 1
ATOM 4849 C CA . SER F 2 61 ? 61.268 56.410 -2.604 1.00 19.14 84 SER F CA 1
ATOM 4850 C C . SER F 2 61 ? 60.499 55.081 -2.705 1.00 19.42 84 SER F C 1
ATOM 4851 O O . SER F 2 61 ? 59.292 55.120 -2.832 1.00 18.83 84 SER F O 1
ATOM 4854 N N . ASP F 2 62 ? 61.184 53.929 -2.643 1.00 19.79 85 ASP F N 1
ATOM 4855 C CA . ASP F 2 62 ? 60.491 52.633 -2.539 1.00 20.72 85 ASP F CA 1
ATOM 4856 C C . ASP F 2 62 ? 59.797 52.523 -1.175 1.00 21.29 85 ASP F C 1
ATOM 4857 O O . ASP F 2 62 ? 58.701 51.975 -1.075 1.00 21.22 85 ASP F O 1
ATOM 4862 N N . ASN F 2 63 ? 60.447 53.013 -0.118 1.00 21.71 86 ASN F N 1
ATOM 4863 C CA . ASN F 2 63 ? 59.767 53.128 1.172 1.00 21.94 86 ASN F CA 1
ATOM 4864 C C . ASN F 2 63 ? 59.628 54.593 1.609 1.00 21.41 86 ASN F C 1
ATOM 4865 O O . ASN F 2 63 ? 59.017 55.381 0.890 1.00 21.11 86 ASN F O 1
ATOM 4870 N N . LYS F 2 64 ? 60.159 54.964 2.770 1.00 20.91 87 LYS F N 1
ATOM 4871 C CA . LYS F 2 64 ? 60.010 56.320 3.273 1.00 20.06 87 LYS F CA 1
ATOM 4872 C C . LYS F 2 64 ? 61.027 57.192 2.566 1.00 19.34 87 LYS F C 1
ATOM 4873 O O . LYS F 2 64 ? 62.045 56.687 2.085 1.00 18.32 87 LYS F O 1
ATOM 4879 N N . GLY F 2 65 ? 60.710 58.482 2.464 1.00 18.58 88 GLY F N 1
ATOM 4880 C CA . GLY F 2 65 ? 61.647 59.498 2.021 1.00 18.81 88 GLY F CA 1
ATOM 4881 C C . GLY F 2 65 ? 61.687 60.641 3.035 1.00 18.65 88 GLY F C 1
ATOM 4882 O O . GLY F 2 65 ? 60.722 60.865 3.760 1.00 17.88 88 GLY F O 1
ATOM 4883 N N . ILE F 2 66 ? 62.834 61.314 3.101 1.00 18.93 89 ILE F N 1
ATOM 4884 C CA . ILE F 2 66 ? 63.067 62.458 3.991 1.00 19.00 89 ILE F CA 1
ATOM 4885 C C . ILE F 2 66 ? 63.501 63.598 3.080 1.00 19.47 89 ILE F C 1
ATOM 4886 O O . ILE F 2 66 ? 64.182 63.367 2.100 1.00 18.12 89 ILE F O 1
ATOM 4899 N N . PHE F 2 68 ? 64.471 68.029 3.408 1.00 20.83 91 PHE F N 1
ATOM 4900 C CA . PHE F 2 68 ? 64.622 69.249 4.247 1.00 20.23 91 PHE F CA 1
ATOM 4901 C C . PHE F 2 68 ? 65.510 70.324 3.560 1.00 20.21 91 PHE F C 1
ATOM 4902 O O . PHE F 2 68 ? 66.281 70.028 2.660 1.00 20.71 91 PHE F O 1
ATOM 4910 N N . ALA F 2 69 ? 65.343 71.575 3.971 1.00 20.93 92 ALA F N 1
ATOM 4911 C CA . ALA F 2 69 ? 66.204 72.682 3.565 1.00 20.62 92 ALA F CA 1
ATOM 4912 C C . ALA F 2 69 ? 67.488 72.523 4.355 1.00 20.63 92 ALA F C 1
ATOM 4913 O O . ALA F 2 69 ? 67.457 72.014 5.447 1.00 19.80 92 ALA F O 1
ATOM 4915 N N . ARG F 2 70 ? 68.623 72.889 3.770 1.00 21.14 93 ARG F N 1
ATOM 4916 C CA . ARG F 2 70 ? 69.877 72.900 4.501 1.00 21.56 93 ARG F CA 1
ATOM 4917 C C . ARG F 2 70 ? 70.744 74.121 4.114 1.00 22.10 93 ARG F C 1
ATOM 4918 O O . ARG F 2 70 ? 70.540 74.706 3.033 1.00 22.22 93 ARG F O 1
ATOM 4926 N N . LEU F 2 71 ? 71.683 74.514 4.982 1.00 22.22 94 LEU F N 1
ATOM 4927 C CA . LEU F 2 71 ? 72.655 75.544 4.616 1.00 22.05 94 LEU F CA 1
ATOM 4928 C C . LEU F 2 71 ? 73.611 74.984 3.593 1.00 21.39 94 LEU F C 1
ATOM 4929 O O . LEU F 2 71 ? 74.319 74.013 3.863 1.00 21.99 94 LEU F O 1
ATOM 4934 N N . GLY F 2 72 ? 73.648 75.620 2.424 1.00 20.29 95 GLY F N 1
ATOM 4935 C CA . GLY F 2 72 ? 74.520 75.236 1.353 1.00 19.81 95 GLY F CA 1
ATOM 4936 C C . GLY F 2 72 ? 75.876 75.832 1.548 1.00 19.21 95 GLY F C 1
ATOM 4937 O O . GLY F 2 72 ? 76.859 75.112 1.589 1.00 19.48 95 GLY F O 1
ATOM 4938 N N . TRP F 2 73 ? 75.928 77.156 1.673 1.00 18.88 96 TRP F N 1
ATOM 4939 C CA . TRP F 2 73 ? 77.190 77.883 1.915 1.00 18.20 96 TRP F CA 1
ATOM 4940 C C . TRP F 2 73 ? 76.950 79.336 2.358 1.00 17.28 96 TRP F C 1
ATOM 4941 O O . TRP F 2 73 ? 75.898 79.878 2.134 1.00 15.72 96 TRP F O 1
ATOM 4952 N N . HIS F 2 74 ? 77.943 79.946 2.996 1.00 17.32 97 HIS F N 1
ATOM 4953 C CA . HIS F 2 74 ? 77.901 81.378 3.275 1.00 18.11 97 HIS F CA 1
ATOM 4954 C C . HIS F 2 74 ? 78.262 82.095 2.012 1.00 17.26 97 HIS F C 1
ATOM 4955 O O . HIS F 2 74 ? 79.218 81.726 1.359 1.00 18.10 97 HIS F O 1
ATOM 4962 N N . ASN F 2 75 ? 77.488 83.114 1.670 1.00 16.70 98 ASN F N 1
ATOM 4963 C CA . ASN F 2 75 ? 77.767 83.969 0.548 1.00 16.45 98 ASN F CA 1
ATOM 4964 C C . ASN F 2 75 ? 78.876 84.967 0.890 1.00 16.90 98 ASN F C 1
ATOM 4965 O O . ASN F 2 75 ? 79.033 85.335 2.054 1.00 16.62 98 ASN F O 1
ATOM 4970 N N . PRO F 2 76 ? 79.620 85.448 -0.128 1.00 17.58 99 PRO F N 1
ATOM 4971 C CA . PRO F 2 76 ? 80.621 86.504 0.113 1.00 18.04 99 PRO F CA 1
ATOM 4972 C C . PRO F 2 76 ? 80.028 87.705 0.883 1.00 18.33 99 PRO F C 1
ATOM 4973 O O . PRO F 2 76 ? 78.849 88.032 0.697 1.00 18.27 99 PRO F O 1
ATOM 4977 N N . GLN F 2 77 ? 80.847 88.361 1.709 1.00 18.77 100 GLN F N 1
ATOM 4978 C CA . GLN F 2 77 ? 80.333 89.190 2.833 1.00 19.47 100 GLN F CA 1
ATOM 4979 C C . GLN F 2 77 ? 79.470 90.386 2.401 1.00 19.00 100 GLN F C 1
ATOM 4980 O O . GLN F 2 77 ? 78.597 90.852 3.153 1.00 19.52 100 GLN F O 1
ATOM 4986 N N . GLN F 2 78 ? 79.725 90.872 1.194 1.00 17.88 101 GLN F N 1
ATOM 4987 C CA . GLN F 2 78 ? 78.918 91.907 0.574 1.00 17.56 101 GLN F CA 1
ATOM 4988 C C . GLN F 2 78 ? 77.491 91.443 0.210 1.00 16.33 101 GLN F C 1
ATOM 4989 O O . GLN F 2 78 ? 76.569 92.236 0.171 1.00 15.97 101 GLN F O 1
ATOM 4995 N N . GLN F 2 79 ? 77.302 90.151 -0.025 1.00 15.40 102 GLN F N 1
ATOM 4996 C CA . GLN F 2 79 ? 76.038 89.660 -0.533 1.00 14.72 102 GLN F CA 1
ATOM 4997 C C . GLN F 2 79 ? 74.993 89.497 0.565 1.00 14.67 102 GLN F C 1
ATOM 4998 O O . GLN F 2 79 ? 75.303 89.092 1.689 1.00 14.21 102 GLN F O 1
ATOM 5004 N N . PHE F 2 80 ? 73.753 89.805 0.211 1.00 14.85 103 PHE F N 1
ATOM 5005 C CA . PHE F 2 80 ? 72.602 89.491 1.032 1.00 15.64 103 PHE F CA 1
ATOM 5006 C C . PHE F 2 80 ? 71.699 88.546 0.266 1.00 15.65 103 PHE F C 1
ATOM 5007 O O . PHE F 2 80 ? 71.350 88.834 -0.866 1.00 15.11 103 PHE F O 1
ATOM 5015 N N . PRO F 2 81 ? 71.262 87.432 0.877 1.00 16.40 104 PRO F N 1
ATOM 5016 C CA . PRO F 2 81 ? 71.461 86.946 2.218 1.00 16.70 104 PRO F CA 1
ATOM 5017 C C . PRO F 2 81 ? 72.839 86.391 2.417 1.00 17.34 104 PRO F C 1
ATOM 5018 O O . PRO F 2 81 ? 73.555 86.155 1.456 1.00 16.61 104 PRO F O 1
ATOM 5022 N N . ARG F 2 82 ? 73.207 86.230 3.676 1.00 18.81 105 ARG F N 1
ATOM 5023 C CA . ARG F 2 82 ? 74.531 85.774 4.024 1.00 20.80 105 ARG F CA 1
ATOM 5024 C C . ARG F 2 82 ? 74.603 84.285 3.811 1.00 20.81 105 ARG F C 1
ATOM 5025 O O . ARG F 2 82 ? 75.616 83.794 3.436 1.00 21.54 105 ARG F O 1
ATOM 5033 N N . GLY F 2 83 ? 73.512 83.584 4.063 1.00 22.12 106 GLY F N 1
ATOM 5034 C CA . GLY F 2 83 ? 73.425 82.139 3.869 1.00 23.11 106 GLY F CA 1
ATOM 5035 C C . GLY F 2 83 ? 72.668 81.818 2.598 1.00 23.11 106 GLY F C 1
ATOM 5036 O O . GLY F 2 83 ? 71.645 82.428 2.331 1.00 23.94 106 GLY F O 1
ATOM 5037 N N . GLU F 2 84 ? 73.204 80.910 1.790 1.00 22.96 107 GLU F N 1
ATOM 5038 C CA . GLU F 2 84 ? 72.480 80.339 0.656 1.00 22.93 107 GLU F CA 1
ATOM 5039 C C . GLU F 2 84 ? 71.858 78.989 1.071 1.00 22.70 107 GLU F C 1
ATOM 5040 O O . GLU F 2 84 ? 72.585 78.052 1.392 1.00 22.10 107 GLU F O 1
ATOM 5046 N N . VAL F 2 85 ? 70.529 78.905 1.093 1.00 22.06 108 VAL F N 1
ATOM 5047 C CA . VAL F 2 85 ? 69.825 77.690 1.504 1.00 22.40 108 VAL F CA 1
ATOM 5048 C C . VAL F 2 85 ? 69.547 76.794 0.282 1.00 23.14 108 VAL F C 1
ATOM 5049 O O . VAL F 2 85 ? 69.011 77.237 -0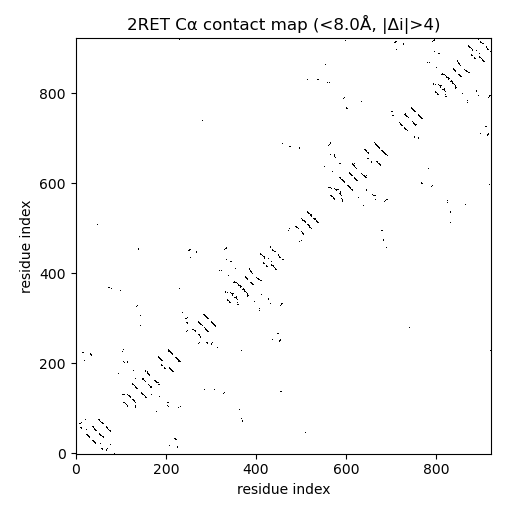.750 1.00 23.28 108 VAL F O 1
ATOM 5053 N N . THR F 2 86 ? 69.982 75.539 0.372 1.00 23.42 109 THR F N 1
ATOM 5054 C CA . THR F 2 86 ? 69.651 74.529 -0.632 1.00 23.10 109 THR F CA 1
ATOM 5055 C C . THR F 2 86 ? 68.605 73.537 -0.057 1.00 23.14 109 THR F C 1
ATOM 5056 O O . THR F 2 86 ? 68.182 73.683 1.059 1.00 23.14 109 THR F O 1
ATOM 5060 N N . LYS F 2 87 ? 68.152 72.567 -0.850 1.00 23.60 110 LYS F N 1
ATOM 5061 C CA . LYS F 2 87 ? 67.191 71.545 -0.390 1.00 22.62 110 LYS F CA 1
ATOM 5062 C C . LYS F 2 87 ? 67.744 70.159 -0.746 1.00 22.70 110 LYS F C 1
ATOM 5063 O O . LYS F 2 87 ? 68.253 69.937 -1.862 1.00 22.06 110 LYS F O 1
ATOM 5069 N N . VAL F 2 88 ? 67.719 69.237 0.214 1.00 21.82 111 VAL F N 1
ATOM 5070 C CA . VAL F 2 88 ? 68.187 67.865 -0.073 1.00 21.10 111 VAL F CA 1
ATOM 5071 C C . VAL F 2 88 ? 67.158 66.854 0.398 1.00 20.43 111 VAL F C 1
ATOM 5072 O O . VAL F 2 88 ? 66.320 67.148 1.227 1.00 20.31 111 VAL F O 1
ATOM 5076 N N . GLY F 2 89 ? 67.219 65.666 -0.186 1.00 20.61 112 GLY F N 1
ATOM 5077 C CA . GLY F 2 89 ? 66.398 64.550 0.239 1.00 19.92 112 GLY F CA 1
ATOM 5078 C C . GLY F 2 89 ? 67.153 63.237 0.145 1.00 19.34 112 GLY F C 1
ATOM 5079 O O . GLY F 2 89 ? 68.154 63.135 -0.550 1.00 18.97 112 GLY F O 1
ATOM 5080 N N . TYR F 2 90 ? 66.650 62.244 0.871 1.00 18.71 113 TYR F N 1
ATOM 5081 C CA . TYR F 2 90 ? 67.159 60.885 0.844 1.00 18.71 113 TYR F CA 1
ATOM 5082 C C . TYR F 2 90 ? 66.012 59.891 0.564 1.00 18.64 113 TYR F C 1
ATOM 5083 O O . TYR F 2 90 ? 64.893 60.028 1.083 1.00 18.74 113 TYR F O 1
ATOM 5092 N N . ARG F 2 91 ? 66.298 58.914 -0.279 1.00 18.22 114 ARG F N 1
ATOM 5093 C CA . ARG F 2 91 ? 65.361 57.829 -0.541 1.00 18.79 114 ARG F CA 1
ATOM 5094 C C . ARG F 2 91 ? 66.069 56.490 -0.787 1.00 18.48 114 ARG F C 1
ATOM 5095 O O . ARG F 2 91 ? 67.296 56.412 -0.861 1.00 17.90 114 ARG F O 1
ATOM 5103 N N . ILE F 2 92 ? 65.261 55.442 -0.879 1.00 19.09 115 ILE F N 1
ATOM 5104 C CA . ILE F 2 92 ? 65.724 54.129 -1.257 1.00 19.39 115 ILE F CA 1
ATOM 5105 C C . ILE F 2 92 ? 65.097 53.871 -2.603 1.00 19.92 115 ILE F C 1
ATOM 5106 O O . ILE F 2 92 ? 63.900 54.110 -2.805 1.00 19.45 115 ILE F O 1
ATOM 5111 N N . LYS F 2 93 ? 65.937 53.413 -3.523 1.00 20.79 116 LYS F N 1
ATOM 5112 C CA . LYS F 2 93 ? 65.505 52.967 -4.830 1.00 21.01 116 LYS F CA 1
ATOM 5113 C C . LYS F 2 93 ? 66.235 51.669 -5.099 1.00 20.85 116 LYS F C 1
ATOM 5114 O O . LYS F 2 93 ? 67.430 51.675 -5.370 1.00 20.79 116 LYS F O 1
ATOM 5120 N N . ASP F 2 94 ? 65.530 50.549 -4.968 1.00 20.95 117 ASP F N 1
ATOM 5121 C CA . ASP F 2 94 ? 66.063 49.254 -5.354 1.00 21.09 117 ASP F CA 1
ATOM 5122 C C . ASP F 2 94 ? 67.282 48.864 -4.522 1.00 21.08 117 ASP F C 1
ATOM 5123 O O . ASP F 2 94 ? 68.350 48.521 -5.038 1.00 20.74 117 ASP F O 1
ATOM 5128 N N . GLU F 2 95 ? 67.064 48.921 -3.209 1.00 21.16 118 GLU F N 1
ATOM 5129 C CA . GLU F 2 95 ? 68.066 48.671 -2.164 1.00 21.26 118 GLU F CA 1
ATOM 5130 C C . GLU F 2 95 ? 69.325 49.536 -2.263 1.00 20.60 118 GLU F C 1
ATOM 5131 O O . GLU F 2 95 ? 70.401 49.153 -1.816 1.00 20.32 118 GLU F O 1
ATOM 5137 N N . ARG F 2 96 ? 69.156 50.723 -2.830 1.00 20.08 119 ARG F N 1
ATOM 5138 C CA . ARG F 2 96 ? 70.183 51.745 -2.834 1.00 20.10 119 ARG F CA 1
ATOM 5139 C C . ARG F 2 96 ? 69.693 52.982 -2.108 1.00 18.70 119 ARG F C 1
ATOM 5140 O O . ARG F 2 96 ? 68.587 53.451 -2.370 1.00 18.19 119 ARG F O 1
ATOM 5148 N N . LEU F 2 97 ? 70.534 53.519 -1.230 1.00 17.46 120 LEU F N 1
ATOM 5149 C CA . LEU F 2 97 ? 70.332 54.871 -0.689 1.00 17.36 120 LEU F CA 1
ATOM 5150 C C . LEU F 2 97 ? 70.767 55.931 -1.712 1.00 17.08 120 LEU F C 1
ATOM 5151 O O . LEU F 2 97 ? 71.916 55.950 -2.177 1.00 16.11 120 LEU F O 1
ATOM 5156 N N . GLU F 2 98 ? 69.826 56.805 -2.064 1.00 17.54 121 GLU F N 1
ATOM 5157 C CA . GLU F 2 98 ? 70.102 57.915 -2.953 1.00 17.63 121 GLU F CA 1
ATOM 5158 C C . GLU F 2 98 ? 69.903 59.239 -2.257 1.00 17.71 121 GLU F C 1
ATOM 5159 O O . GLU F 2 98 ? 68.969 59.406 -1.471 1.00 16.58 121 GLU F O 1
ATOM 5165 N N . ARG F 2 99 ? 70.807 60.156 -2.573 1.00 18.49 122 ARG F N 1
ATOM 5166 C CA . ARG F 2 99 ? 70.745 61.544 -2.126 1.00 20.07 122 ARG F CA 1
ATOM 5167 C C . ARG F 2 99 ? 70.307 62.434 -3.297 1.00 20.93 122 ARG F C 1
ATOM 5168 O O . ARG F 2 99 ? 70.914 62.400 -4.365 1.00 21.04 122 ARG F O 1
ATOM 5176 N N . VAL F 2 100 ? 69.236 63.205 -3.105 1.00 21.24 123 VAL F N 1
ATOM 5177 C CA . VAL F 2 100 ? 68.776 64.114 -4.137 1.00 21.27 123 VAL F CA 1
ATOM 5178 C C . VAL F 2 100 ? 69.000 65.544 -3.668 1.00 21.39 123 VAL F C 1
ATOM 5179 O O . VAL F 2 100 ? 68.784 65.853 -2.501 1.00 21.60 123 VAL F O 1
ATOM 5183 N N . TRP F 2 101 ? 69.410 66.405 -4.604 1.00 20.69 124 TRP F N 1
ATOM 5184 C CA . TRP F 2 101 ? 69.890 67.758 -4.298 1.00 20.53 124 TRP F CA 1
ATOM 5185 C C . TRP F 2 101 ? 69.280 68.784 -5.223 1.00 19.15 124 TRP F C 1
ATOM 5186 O O . TRP F 2 101 ? 69.223 68.572 -6.435 1.00 19.49 124 TRP F O 1
ATOM 5197 N N . TRP F 2 102 ? 68.816 69.871 -4.629 1.00 18.00 125 TRP F N 1
ATOM 5198 C CA . TRP F 2 102 ? 68.249 71.022 -5.354 1.00 18.83 125 TRP F CA 1
ATOM 5199 C C . TRP F 2 102 ? 68.945 72.300 -4.933 1.00 17.36 125 TRP F C 1
ATOM 5200 O O . TRP F 2 102 ? 69.073 72.569 -3.726 1.00 17.88 125 TRP F O 1
ATOM 5211 N N . ARG F 2 103 ? 69.347 73.088 -5.923 1.00 16.60 126 ARG F N 1
ATOM 5212 C CA . ARG F 2 103 ? 69.983 74.382 -5.694 1.00 16.71 126 ARG F CA 1
ATOM 5213 C C . ARG F 2 103 ? 69.060 75.355 -4.960 1.00 16.17 126 ARG F C 1
ATOM 5214 O O . ARG F 2 103 ? 69.501 76.129 -4.149 1.00 15.57 126 ARG F O 1
ATOM 5222 N N . TYR F 2 104 ? 67.770 75.301 -5.248 1.00 17.46 127 TYR F N 1
ATOM 5223 C CA . TYR F 2 104 ? 66.805 76.251 -4.681 1.00 18.31 127 TYR F CA 1
ATOM 5224 C C . TYR F 2 104 ? 65.754 75.507 -3.862 1.00 18.98 127 TYR F C 1
ATOM 5225 O O . TYR F 2 104 ? 65.176 74.525 -4.348 1.00 19.48 127 TYR F O 1
ATOM 5234 N N . PRO F 2 105 ? 65.482 75.984 -2.631 1.00 19.48 128 PRO F N 1
ATOM 5235 C CA . PRO F 2 105 ? 64.529 75.261 -1.795 1.00 20.32 128 PRO F CA 1
ATOM 5236 C C . PRO F 2 105 ? 63.071 75.286 -2.334 1.00 21.38 128 PRO F C 1
ATOM 5237 O O . PRO F 2 105 ? 62.321 74.335 -2.098 1.00 20.99 128 PRO F O 1
ATOM 5241 N N . ASP F 2 106 ? 62.699 76.346 -3.063 1.00 22.97 129 ASP F N 1
ATOM 5242 C CA . ASP F 2 106 ? 61.395 76.441 -3.732 1.00 24.35 129 ASP F CA 1
ATOM 5243 C C . ASP F 2 106 ? 61.537 76.120 -5.229 1.00 25.26 129 ASP F C 1
ATOM 5244 O O . ASP F 2 106 ? 61.747 77.011 -6.046 1.00 25.78 129 ASP F O 1
ATOM 5249 N N . THR F 2 107 ? 61.416 74.836 -5.566 1.00 26.70 130 THR F N 1
ATOM 5250 C CA . THR F 2 107 ? 61.712 74.311 -6.907 1.00 27.65 130 THR F CA 1
ATOM 5251 C C . THR F 2 107 ? 60.446 73.744 -7.564 1.00 28.77 130 THR F C 1
ATOM 5252 O O . THR F 2 107 ? 59.762 72.919 -6.942 1.00 29.59 130 THR F O 1
ATOM 5256 N N . PRO F 2 108 ? 60.148 74.151 -8.828 1.00 29.23 131 PRO F N 1
ATOM 5257 C CA . PRO F 2 108 ? 58.966 73.642 -9.537 1.00 29.45 131 PRO F CA 1
ATOM 5258 C C . PRO F 2 108 ? 59.011 72.132 -9.749 1.00 29.65 131 PRO F C 1
ATOM 5259 O O . PRO F 2 108 ? 58.398 71.384 -8.988 1.00 29.95 131 PRO F O 1
ATOM 5263 N N . GLN F 2 111 ? 61.177 70.257 -11.991 1.00 27.76 134 GLN F N 1
ATOM 5264 C CA . GLN F 2 111 ? 60.992 69.445 -10.783 1.00 27.34 134 GLN F CA 1
ATOM 5265 C C . GLN F 2 111 ? 62.223 68.622 -10.370 1.00 27.19 134 GLN F C 1
ATOM 5266 O O . GLN F 2 111 ? 62.507 68.488 -9.162 1.00 27.21 134 GLN F O 1
ATOM 5268 N N . GLU F 2 112 ? 62.959 68.085 -11.349 1.00 26.33 135 GLU F N 1
ATOM 5269 C CA . GLU F 2 112 ? 64.004 67.059 -11.076 1.00 25.11 135 GLU F CA 1
ATOM 5270 C C . GLU F 2 112 ? 65.278 67.563 -10.356 1.00 23.81 135 GLU F C 1
ATOM 5271 O O . GLU F 2 112 ? 65.919 68.517 -10.790 1.00 24.42 135 GLU F O 1
ATOM 5273 N N . GLY F 2 113 ? 65.645 66.898 -9.269 1.00 21.53 136 GLY F N 1
ATOM 5274 C CA . GLY F 2 113 ? 66.858 67.220 -8.516 1.00 20.17 136 GLY F CA 1
ATOM 5275 C C . GLY F 2 113 ? 68.054 66.424 -8.997 1.00 18.23 136 GLY F C 1
ATOM 5276 O O . GLY F 2 113 ? 67.897 65.486 -9.797 1.00 18.51 136 GLY F O 1
ATOM 5277 N N . VAL F 2 114 ? 69.238 66.814 -8.536 1.00 16.16 137 VAL F N 1
ATOM 5278 C CA . VAL F 2 114 ? 70.486 66.085 -8.837 1.00 14.79 137 VAL F CA 1
ATOM 5279 C C . VAL F 2 114 ? 70.657 64.839 -7.947 1.00 14.35 137 VAL F C 1
ATOM 5280 O O . VAL F 2 114 ? 70.837 64.941 -6.736 1.00 14.27 137 VAL F O 1
ATOM 5284 N N . VAL F 2 115 ? 70.644 63.667 -8.573 1.00 13.82 138 VAL F N 1
ATOM 5285 C CA . VAL F 2 115 ? 70.616 62.394 -7.867 1.00 13.80 138 VAL F CA 1
ATOM 5286 C C . VAL F 2 115 ? 72.003 61.795 -7.733 1.00 15.01 138 VAL F C 1
ATOM 5287 O O . VAL F 2 115 ? 72.729 61.716 -8.701 1.00 13.66 138 VAL F O 1
ATOM 5291 N N . THR F 2 116 ? 72.358 61.403 -6.501 1.00 16.82 139 THR F N 1
ATOM 5292 C CA . THR F 2 116 ? 73.600 60.731 -6.193 1.00 18.50 139 THR F CA 1
ATOM 5293 C C . THR F 2 116 ? 73.326 59.352 -5.576 1.00 18.66 139 THR F C 1
ATOM 5294 O O . THR F 2 116 ? 72.779 59.278 -4.478 1.00 18.80 139 THR F O 1
ATOM 5298 N N . PRO F 2 117 ? 73.737 58.266 -6.260 1.00 18.97 140 PRO F N 1
ATOM 5299 C CA . PRO F 2 117 ? 73.656 56.939 -5.644 1.00 19.62 140 PRO F CA 1
ATOM 5300 C C . PRO F 2 117 ? 74.738 56.794 -4.593 1.00 19.71 140 PRO F C 1
ATOM 5301 O O . PRO F 2 117 ? 75.924 56.713 -4.925 1.00 20.35 140 PRO F O 1
ATOM 5305 N N . LEU F 2 118 ? 74.335 56.752 -3.334 1.00 19.57 141 LEU F N 1
ATOM 5306 C CA . LEU F 2 118 ? 75.265 56.924 -2.249 1.00 19.90 141 LEU F CA 1
ATOM 5307 C C . LEU F 2 118 ? 75.794 55.611 -1.649 1.00 20.14 141 LEU F C 1
ATOM 5308 O O . LEU F 2 118 ? 76.950 55.525 -1.190 1.00 19.87 141 LEU F O 1
ATOM 5313 N N . LEU F 2 119 ? 74.924 54.605 -1.599 1.00 20.24 142 LEU F N 1
ATOM 5314 C CA . LEU F 2 119 ? 75.211 53.391 -0.832 1.00 19.25 142 LEU F CA 1
ATOM 5315 C C . LEU F 2 119 ? 74.298 52.261 -1.289 1.00 18.49 142 LEU F C 1
ATOM 5316 O O . LEU F 2 119 ? 73.058 52.362 -1.223 1.00 17.50 142 LEU F O 1
ATOM 5321 N N . SER F 2 120 ? 74.934 51.182 -1.741 1.00 17.97 143 SER F N 1
ATOM 5322 C CA . SER F 2 120 ? 74.252 50.013 -2.265 1.00 17.57 143 SER F CA 1
ATOM 5323 C C . SER F 2 120 ? 73.834 49.066 -1.136 1.00 16.90 143 SER F C 1
ATOM 5324 O O . SER F 2 120 ? 74.343 49.141 -0.045 1.00 16.78 143 SER F O 1
ATOM 5327 N N . ASP F 2 121 ? 72.886 48.185 -1.399 1.00 16.96 144 ASP F N 1
ATOM 5328 C CA . ASP F 2 121 ? 72.482 47.170 -0.424 1.00 16.61 144 ASP F CA 1
ATOM 5329 C C . ASP F 2 121 ? 72.120 47.787 0.919 1.00 16.24 144 ASP F C 1
ATOM 5330 O O . ASP F 2 121 ? 72.648 47.410 1.981 1.00 16.03 144 ASP F O 1
ATOM 5335 N N . VAL F 2 122 ? 71.223 48.759 0.835 1.00 15.58 145 VAL F N 1
ATOM 5336 C CA . VAL F 2 122 ? 70.575 49.360 1.968 1.00 14.94 145 VAL F CA 1
ATOM 5337 C C . VAL F 2 122 ? 69.126 48.895 1.833 1.00 14.98 145 VAL F C 1
ATOM 5338 O O . VAL F 2 122 ? 68.435 49.252 0.897 1.00 14.94 145 VAL F O 1
ATOM 5342 N N . GLU F 2 123 ? 68.678 48.067 2.758 1.00 15.64 146 GLU F N 1
ATOM 5343 C CA . GLU F 2 123 ? 67.338 47.522 2.712 1.00 16.04 146 GLU F CA 1
ATOM 5344 C C . GLU F 2 123 ? 66.312 48.500 3.244 1.00 16.01 146 GLU F C 1
ATOM 5345 O O . GLU F 2 123 ? 65.149 48.461 2.844 1.00 16.29 146 GLU F O 1
ATOM 5351 N N . GLU F 2 124 ? 66.720 49.354 4.176 1.00 15.97 147 GLU F N 1
ATOM 5352 C CA . GLU F 2 124 ? 65.792 50.284 4.787 1.00 16.14 147 GLU F CA 1
ATOM 5353 C C . GLU F 2 124 ? 66.482 51.572 5.218 1.00 15.81 147 GLU F C 1
ATOM 5354 O O . GLU F 2 124 ? 67.646 51.562 5.575 1.00 14.25 147 GLU F O 1
ATOM 5360 N N . LEU F 2 125 ? 65.726 52.666 5.084 1.00 16.06 148 LEU F N 1
ATOM 5361 C CA . LEU F 2 125 ? 66.001 53.964 5.650 1.00 16.88 148 LEU F CA 1
ATOM 5362 C C . LEU F 2 125 ? 64.929 54.254 6.694 1.00 16.84 148 LEU F C 1
ATOM 5363 O O . LEU F 2 125 ? 63.752 54.188 6.404 1.00 15.42 148 LEU F O 1
ATOM 5368 N N . ASN F 2 126 ? 65.343 54.624 7.892 1.00 17.11 149 ASN F N 1
ATOM 5369 C CA . ASN F 2 126 ? 64.382 55.082 8.888 1.00 17.97 149 ASN F CA 1
ATOM 5370 C C . ASN F 2 126 ? 64.879 56.324 9.642 1.00 17.34 149 ASN F C 1
ATOM 5371 O O . ASN F 2 126 ? 66.042 56.522 9.783 1.00 18.08 149 ASN F O 1
ATOM 5376 N N . VAL F 2 127 ? 63.957 57.171 10.074 1.00 18.05 150 VAL F N 1
ATOM 5377 C CA . VAL F 2 127 ? 64.284 58.399 10.747 1.00 18.36 150 VAL F CA 1
ATOM 5378 C C . VAL F 2 127 ? 63.374 58.571 11.959 1.00 18.41 150 VAL F C 1
ATOM 5379 O O . VAL F 2 127 ? 62.156 58.429 11.873 1.00 18.77 150 VAL F O 1
ATOM 5383 N N . ARG F 2 128 ? 64.011 58.850 13.090 1.00 18.82 151 ARG F N 1
ATOM 5384 C CA . ARG F 2 128 ? 63.345 59.062 14.359 1.00 18.83 151 ARG F CA 1
ATOM 5385 C C . ARG F 2 128 ? 63.677 60.464 14.824 1.00 18.54 151 ARG F C 1
ATOM 5386 O O . ARG F 2 128 ? 64.683 61.042 14.396 1.00 17.46 151 ARG F O 1
ATOM 5394 N N . PHE F 2 129 ? 62.838 60.979 15.721 1.00 18.45 152 PHE F N 1
ATOM 5395 C CA . PHE F 2 129 ? 62.812 62.392 16.051 1.00 18.98 152 PHE F CA 1
ATOM 5396 C C . PHE F 2 129 ? 62.772 62.504 17.544 1.00 19.27 152 PHE F C 1
ATOM 5397 O O . PHE F 2 129 ? 61.985 61.837 18.186 1.00 19.15 152 PHE F O 1
ATOM 5405 N N . TYR F 2 130 ? 63.639 63.330 18.094 1.00 19.65 153 TYR F N 1
ATOM 5406 C CA . TYR F 2 130 ? 63.721 63.479 19.534 1.00 21.23 153 TYR F CA 1
ATOM 5407 C C . TYR F 2 130 ? 62.912 64.686 19.964 1.00 21.59 153 TYR F C 1
ATOM 5408 O O . TYR F 2 130 ? 63.139 65.790 19.476 1.00 23.10 153 TYR F O 1
ATOM 5417 N N . ASP F 2 131 ? 61.974 64.482 20.875 1.00 22.56 154 ASP F N 1
ATOM 5418 C CA . ASP F 2 131 ? 61.061 65.550 21.275 1.00 22.76 154 ASP F CA 1
ATOM 5419 C C . ASP F 2 131 ? 61.449 66.219 22.603 1.00 23.22 154 ASP F C 1
ATOM 5420 O O . ASP F 2 131 ? 60.649 66.937 23.198 1.00 23.85 154 ASP F O 1
ATOM 5425 N N . GLY F 2 132 ? 62.687 65.988 23.044 1.00 23.92 155 GLY F N 1
ATOM 5426 C CA . GLY F 2 132 ? 63.220 66.504 24.300 1.00 24.05 155 GLY F CA 1
ATOM 5427 C C . GLY F 2 132 ? 63.166 65.497 25.434 1.00 24.71 155 GLY F C 1
ATOM 5428 O O . GLY F 2 132 ? 63.872 65.627 26.438 1.00 25.53 155 GLY F O 1
ATOM 5429 N N . LYS F 2 133 ? 62.293 64.510 25.301 1.00 25.32 156 LYS F N 1
ATOM 5430 C CA . LYS F 2 133 ? 62.129 63.460 26.316 1.00 25.32 156 LYS F CA 1
ATOM 5431 C C . LYS F 2 133 ? 62.278 62.081 25.689 1.00 25.36 156 LYS F C 1
ATOM 5432 O O . LYS F 2 133 ? 62.938 61.203 26.254 1.00 26.28 156 LYS F O 1
ATOM 5438 N N . GLN F 2 134 ? 61.699 61.888 24.509 1.00 24.52 157 GLN F N 1
ATOM 5439 C CA . GLN F 2 134 ? 61.783 60.598 23.868 1.00 23.80 157 GLN F CA 1
ATOM 5440 C C . GLN F 2 134 ? 61.940 60.657 22.358 1.00 22.72 157 GLN F C 1
ATOM 5441 O O . GLN F 2 134 ? 61.695 61.684 21.706 1.00 22.34 157 GLN F O 1
ATOM 5447 N N . TRP F 2 135 ? 62.376 59.523 21.829 1.00 21.17 158 TRP F N 1
ATOM 5448 C CA . TRP F 2 135 ? 62.396 59.297 20.415 1.00 20.93 158 TRP F CA 1
ATOM 5449 C C . TRP F 2 135 ? 61.020 58.890 19.953 1.00 20.40 158 TRP F C 1
ATOM 5450 O O . TRP F 2 135 ? 60.363 58.064 20.579 1.00 21.00 158 TRP F O 1
ATOM 5461 N N . ILE F 2 136 ? 60.589 59.505 18.859 1.00 20.09 159 ILE F N 1
ATOM 5462 C CA . ILE F 2 136 ? 59.303 59.246 18.257 1.00 19.35 159 ILE F CA 1
ATOM 5463 C C . ILE F 2 136 ? 59.438 59.071 16.725 1.00 19.41 159 ILE F C 1
ATOM 5464 O O . ILE F 2 136 ? 60.468 59.356 16.133 1.00 18.33 159 ILE F O 1
ATOM 5469 N N . ASN F 2 137 ? 58.369 58.616 16.092 1.00 20.18 160 ASN F N 1
ATOM 5470 C CA . ASN F 2 137 ? 58.426 58.147 14.715 1.00 20.94 160 ASN F CA 1
ATOM 5471 C C . ASN F 2 137 ? 58.017 59.187 13.670 1.00 21.26 160 ASN F C 1
ATOM 5472 O O . ASN F 2 137 ? 58.331 59.025 12.496 1.00 22.16 160 ASN F O 1
ATOM 5477 N N . GLU F 2 138 ? 57.320 60.244 14.070 1.00 21.78 161 GLU F N 1
ATOM 5478 C CA . GLU F 2 138 ? 56.879 61.284 13.111 1.00 22.15 161 GLU F CA 1
ATOM 5479 C C . GLU F 2 138 ? 57.173 62.674 13.657 1.00 21.69 161 GLU F C 1
ATOM 5480 O O . GLU F 2 138 ? 57.327 62.864 14.863 1.00 21.48 161 GLU F O 1
ATOM 5486 N N . TRP F 2 139 ? 57.272 63.642 12.751 1.00 21.63 162 TRP F N 1
ATOM 5487 C CA . TRP F 2 139 ? 57.440 65.040 13.130 1.00 21.29 162 TRP F CA 1
ATOM 5488 C C . TRP F 2 139 ? 56.439 65.929 12.379 1.00 21.15 162 TRP F C 1
ATOM 5489 O O . TRP F 2 139 ? 56.625 66.268 11.199 1.00 20.89 162 TRP F O 1
ATOM 5500 N N . SER F 2 140 ? 55.373 66.309 13.073 1.00 20.91 163 SER F N 1
ATOM 5501 C CA . SER F 2 140 ? 54.330 67.125 12.464 1.00 20.90 163 SER F CA 1
ATOM 5502 C C . SER F 2 140 ? 54.299 68.556 13.036 1.00 21.36 163 SER F C 1
ATOM 5503 O O . SER F 2 140 ? 53.316 69.264 12.868 1.00 21.33 163 SER F O 1
ATOM 5506 N N . ASN F 2 141 ? 55.369 68.973 13.714 1.00 21.83 164 ASN F N 1
ATOM 5507 C CA . ASN F 2 141 ? 55.510 70.358 14.172 1.00 22.32 164 ASN F CA 1
ATOM 5508 C C . ASN F 2 141 ? 56.172 71.123 13.031 1.00 23.04 164 ASN F C 1
ATOM 5509 O O . ASN F 2 141 ? 57.304 70.823 12.614 1.00 23.08 164 ASN F O 1
ATOM 5514 N N . GLU F 2 142 ? 55.435 72.091 12.500 1.00 23.81 165 GLU F N 1
ATOM 5515 C CA . GLU F 2 142 ? 55.840 72.811 11.296 1.00 24.35 165 GLU F CA 1
ATOM 5516 C C . GLU F 2 142 ? 56.556 74.124 11.636 1.00 23.71 165 GLU F C 1
ATOM 5517 O O . GLU F 2 142 ? 57.123 74.754 10.743 1.00 24.00 165 GLU F O 1
ATOM 5523 N N . LEU F 2 143 ? 56.549 74.501 12.923 1.00 22.85 166 LEU F N 1
ATOM 5524 C CA . LEU F 2 143 ? 57.163 75.757 13.416 1.00 22.03 166 LEU F CA 1
ATOM 5525 C C . LEU F 2 143 ? 58.537 75.597 14.089 1.00 21.15 166 LEU F C 1
ATOM 5526 O O . LEU F 2 143 ? 59.266 76.574 14.246 1.00 20.68 166 LEU F O 1
ATOM 5531 N N . THR F 2 144 ? 58.866 74.377 14.510 1.00 20.27 167 THR F N 1
ATOM 5532 C CA . THR F 2 144 ? 60.138 74.092 15.174 1.00 19.28 167 THR F CA 1
ATOM 5533 C C . THR F 2 144 ? 60.679 72.769 14.704 1.00 18.07 167 THR F C 1
ATOM 5534 O O . THR F 2 144 ? 59.929 71.898 14.284 1.00 17.80 167 THR F O 1
ATOM 5538 N N . LEU F 2 145 ? 61.997 72.630 14.731 1.00 17.37 168 LEU F N 1
ATOM 5539 C CA . LEU F 2 145 ? 62.609 71.362 14.409 1.00 16.84 168 LEU F CA 1
ATOM 5540 C C . LEU F 2 145 ? 62.662 70.527 15.679 1.00 16.83 168 LEU F C 1
ATOM 5541 O O . LEU F 2 145 ? 62.632 71.086 16.770 1.00 16.90 168 LEU F O 1
ATOM 5546 N N . PRO F 2 146 ? 62.738 69.189 15.544 1.00 16.64 169 PRO F N 1
ATOM 5547 C CA . PRO F 2 146 ? 63.064 68.402 16.719 1.00 16.95 169 PRO F CA 1
ATOM 5548 C C . PRO F 2 146 ? 64.514 68.639 17.103 1.00 16.97 169 PRO F C 1
ATOM 5549 O O . PRO F 2 146 ? 65.355 68.843 16.221 1.00 17.68 169 PRO F O 1
ATOM 5553 N N . ALA F 2 147 ? 64.791 68.561 18.396 1.00 17.24 170 ALA F N 1
ATOM 5554 C CA . ALA F 2 147 ? 66.109 68.845 18.951 1.00 18.38 170 ALA F CA 1
ATOM 5555 C C . ALA F 2 147 ? 67.182 67.923 18.388 1.00 18.43 170 ALA F C 1
ATOM 5556 O O . ALA F 2 147 ? 68.338 68.326 18.256 1.00 18.83 170 ALA F O 1
ATOM 5558 N N . ALA F 2 148 ? 66.790 66.689 18.083 1.00 18.74 171 ALA F N 1
ATOM 5559 C CA . ALA F 2 148 ? 67.663 65.711 17.465 1.00 19.51 171 ALA F CA 1
ATOM 5560 C C . ALA F 2 148 ? 66.893 64.796 16.466 1.00 20.46 171 ALA F C 1
ATOM 5561 O O . ALA F 2 148 ? 65.663 64.624 16.568 1.00 19.75 171 ALA F O 1
ATOM 5563 N N . ILE F 2 149 ? 67.640 64.237 15.504 1.00 20.43 172 ILE F N 1
ATOM 5564 C CA . ILE F 2 149 ? 67.138 63.374 14.434 1.00 21.14 172 ILE F CA 1
ATOM 5565 C C . ILE F 2 149 ? 68.110 62.174 14.453 1.00 21.28 172 ILE F C 1
ATOM 5566 O O . ILE F 2 149 ? 69.296 62.365 14.621 1.00 19.96 172 ILE F O 1
ATOM 5571 N N . SER F 2 150 ? 67.577 60.949 14.398 1.00 21.22 173 SER F N 1
ATOM 5572 C CA . SER F 2 150 ? 68.369 59.733 14.249 1.00 21.16 173 SER F CA 1
ATOM 5573 C C . SER F 2 150 ? 68.081 59.126 12.885 1.00 20.90 173 SER F C 1
ATOM 5574 O O . SER F 2 150 ? 66.946 58.810 12.580 1.00 20.18 173 SER F O 1
ATOM 5577 N N . VAL F 2 151 ? 69.114 59.001 12.062 1.00 20.95 174 VAL F N 1
ATOM 5578 C CA . VAL F 2 151 ? 69.016 58.369 10.754 1.00 21.43 174 VAL F CA 1
ATOM 5579 C C . VAL F 2 151 ? 69.552 56.926 10.893 1.00 21.93 174 VAL F C 1
ATOM 5580 O O . VAL F 2 151 ? 70.693 56.722 11.282 1.00 22.23 174 VAL F O 1
ATOM 5584 N N . GLU F 2 152 ? 68.695 55.957 10.573 1.00 21.61 175 GLU F N 1
ATOM 5585 C CA . GLU F 2 152 ? 68.971 54.537 10.729 1.00 21.83 175 GLU F CA 1
ATOM 5586 C C . GLU F 2 152 ? 68.934 53.868 9.353 1.00 22.08 175 GLU F C 1
ATOM 5587 O O . GLU F 2 152 ? 67.904 53.904 8.663 1.00 21.84 175 GLU F O 1
ATOM 5593 N N . LEU F 2 153 ? 70.067 53.271 8.979 1.00 21.36 176 LEU F N 1
ATOM 5594 C CA . LEU F 2 153 ? 70.225 52.501 7.761 1.00 20.73 176 LEU F CA 1
ATOM 5595 C C . LEU F 2 153 ? 70.384 51.037 8.145 1.00 19.16 176 LEU F C 1
ATOM 5596 O O . LEU F 2 153 ? 71.204 50.689 8.986 1.00 17.60 176 LEU F O 1
ATOM 5601 N N . THR F 2 154 ? 69.558 50.184 7.560 1.00 18.63 177 THR F N 1
ATOM 5602 C CA . THR F 2 154 ? 69.733 48.743 7.671 1.00 17.73 177 THR F CA 1
ATOM 5603 C C . THR F 2 154 ? 70.435 48.280 6.410 1.00 18.18 177 THR F C 1
ATOM 5604 O O . THR F 2 154 ? 69.847 48.275 5.348 1.00 16.57 177 THR F O 1
ATOM 5608 N N . LEU F 2 155 ? 71.728 47.982 6.554 1.00 19.45 178 LEU F N 1
ATOM 5609 C CA . LEU F 2 155 ? 72.523 47.427 5.509 1.00 19.95 178 LEU F CA 1
ATOM 5610 C C . LEU F 2 155 ? 72.377 45.915 5.461 1.00 20.51 178 LEU F C 1
ATOM 5611 O O . LEU F 2 155 ? 72.252 45.211 6.480 1.00 20.29 178 LEU F O 1
ATOM 5616 N N . LYS F 2 156 ? 72.455 45.419 4.239 1.00 20.63 179 LYS F N 1
ATOM 5617 C CA . LYS F 2 156 ? 72.240 44.027 3.952 1.00 20.53 179 LYS F CA 1
ATOM 5618 C C . LYS F 2 156 ? 73.337 43.155 4.574 1.00 20.40 179 LYS F C 1
ATOM 5619 O O . LYS F 2 156 ? 73.074 42.026 4.979 1.00 19.75 179 LYS F O 1
ATOM 5625 N N . ASP F 2 157 ? 74.549 43.705 4.665 1.00 20.42 180 ASP F N 1
ATOM 5626 C CA . ASP F 2 157 ? 75.693 43.015 5.248 1.00 20.73 180 ASP F CA 1
ATOM 5627 C C . ASP F 2 157 ? 75.870 43.326 6.755 1.00 21.22 180 ASP F C 1
ATOM 5628 O O . ASP F 2 157 ? 75.926 42.412 7.614 1.00 20.62 180 ASP F O 1
ATOM 5633 N N . TYR F 2 158 ? 75.907 44.611 7.072 1.00 21.11 181 TYR F N 1
ATOM 5634 C CA . TYR F 2 158 ? 76.268 45.085 8.413 1.00 21.55 181 TYR F CA 1
ATOM 5635 C C . TYR F 2 158 ? 75.112 45.151 9.394 1.00 21.26 181 TYR F C 1
ATOM 5636 O O . TYR F 2 158 ? 75.332 45.185 10.597 1.00 20.80 181 TYR F O 1
ATOM 5645 N N . GLY F 2 159 ? 73.894 45.158 8.885 1.00 21.19 182 GLY F N 1
ATOM 5646 C CA . GLY F 2 159 ? 72.730 45.370 9.714 1.00 21.60 182 GLY F CA 1
ATOM 5647 C C . GLY F 2 159 ? 72.536 46.862 9.933 1.00 22.10 182 GLY F C 1
ATOM 5648 O O . GLY F 2 159 ? 72.914 47.672 9.086 1.00 21.20 182 GLY F O 1
ATOM 5649 N N . LYS F 2 160 ? 71.994 47.208 11.094 1.00 22.97 183 LYS F N 1
ATOM 5650 C CA . LYS F 2 160 ? 71.611 48.574 11.401 1.00 24.99 183 LYS F CA 1
ATOM 5651 C C . LYS F 2 160 ? 72.783 49.460 11.812 1.00 24.52 183 LYS F C 1
ATOM 5652 O O . LYS F 2 160 ? 73.552 49.121 12.675 1.00 24.99 183 LYS F O 1
ATOM 5658 N N . ILE F 2 161 ? 72.933 50.589 11.132 1.00 24.87 184 ILE F N 1
ATOM 5659 C CA . ILE F 2 161 ? 73.861 51.622 11.561 1.00 24.90 184 ILE F CA 1
ATOM 5660 C C . ILE F 2 161 ? 73.033 52.918 11.648 1.00 24.93 184 ILE F C 1
ATOM 5661 O O . ILE F 2 161 ? 72.109 53.148 10.851 1.00 24.98 184 ILE F O 1
ATOM 5666 N N . ALA F 2 162 ? 73.366 53.740 12.634 1.00 23.55 185 ALA F N 1
ATOM 5667 C CA . ALA F 2 162 ? 72.579 54.892 12.952 1.00 22.54 185 ALA F CA 1
ATOM 5668 C C . ALA F 2 162 ? 73.511 56.057 13.308 1.00 21.89 185 ALA F C 1
ATOM 5669 O O . ALA F 2 162 ? 74.573 55.855 13.943 1.00 20.94 185 ALA F O 1
ATOM 5671 N N A ARG F 2 163 ? 73.129 57.262 12.872 0.50 21.54 186 ARG F N 1
ATOM 5672 N N B ARG F 2 163 ? 73.093 57.258 12.905 0.50 21.30 186 ARG F N 1
ATOM 5673 C CA A ARG F 2 163 ? 73.803 58.500 13.268 0.50 21.22 186 ARG F CA 1
ATOM 5674 C CA B ARG F 2 163 ? 73.768 58.487 13.280 0.50 20.80 186 ARG F CA 1
ATOM 5675 C C A ARG F 2 163 ? 72.764 59.479 13.828 0.50 21.14 186 ARG F C 1
ATOM 5676 C C B ARG F 2 163 ? 72.750 59.484 13.831 0.50 20.90 186 ARG F C 1
ATOM 5677 O O A ARG F 2 163 ? 71.701 59.663 13.243 0.50 21.32 186 ARG F O 1
ATOM 5678 O O B ARG F 2 163 ? 71.691 59.687 13.245 0.50 21.10 186 ARG F O 1
ATOM 5693 N N . THR F 2 164 ? 73.069 60.070 14.983 1.00 20.71 187 THR F N 1
ATOM 5694 C CA . THR F 2 164 ? 72.236 61.070 15.617 1.00 20.31 187 THR F CA 1
ATOM 5695 C C . THR F 2 164 ? 72.824 62.454 15.285 1.00 20.49 187 THR F C 1
ATOM 5696 O O . THR F 2 164 ? 74.033 62.676 15.443 1.00 19.02 187 THR F O 1
ATOM 5700 N N . TYR F 2 165 ? 71.963 63.380 14.847 1.00 20.82 188 TYR F N 1
ATOM 5701 C CA . TYR F 2 165 ? 72.343 64.786 14.561 1.00 20.61 188 TYR F CA 1
ATOM 5702 C C . TYR F 2 165 ? 71.477 65.782 15.301 1.00 21.13 188 TYR F C 1
ATOM 5703 O O . TYR F 2 165 ? 70.267 65.581 15.405 1.00 21.31 188 TYR F O 1
ATOM 5712 N N . LEU F 2 166 ? 72.100 66.865 15.782 1.00 21.58 189 LEU F N 1
ATOM 5713 C CA . LEU F 2 166 ? 71.414 67.953 16.470 1.00 21.49 189 LEU F CA 1
ATOM 5714 C C . LEU F 2 166 ? 71.008 69.021 15.480 1.00 21.66 189 LEU F C 1
ATOM 5715 O O . LEU F 2 166 ? 71.721 69.311 14.524 1.00 21.48 189 LEU F O 1
ATOM 5720 N N . THR F 2 167 ? 69.829 69.593 15.697 1.00 22.24 190 THR F N 1
ATOM 5721 C CA . THR F 2 167 ? 69.283 70.597 14.795 1.00 21.79 190 THR F CA 1
ATOM 5722 C C . THR F 2 167 ? 69.505 71.968 15.403 1.00 22.54 190 THR F C 1
ATOM 5723 O O . THR F 2 167 ? 69.780 72.069 16.610 1.00 22.00 190 THR F O 1
ATOM 5727 N N . PRO F 2 168 ? 69.400 73.030 14.576 1.00 22.97 191 PRO F N 1
ATOM 5728 C CA . PRO F 2 168 ? 69.453 74.387 15.105 1.00 23.66 191 PRO F CA 1
ATOM 5729 C C . PRO F 2 168 ? 68.213 74.794 15.901 1.00 24.64 191 PRO F C 1
ATOM 5730 O O . PRO F 2 168 ? 67.091 74.462 15.520 1.00 24.71 191 PRO F O 1
ATOM 5734 N N . GLU F 2 169 ? 68.442 75.528 16.992 1.00 26.10 192 GLU F N 1
ATOM 5735 C CA . GLU F 2 169 ? 67.381 76.063 17.847 1.00 26.95 192 GLU F CA 1
ATOM 5736 C C . GLU F 2 169 ? 66.656 77.180 17.130 1.00 26.48 192 GLU F C 1
ATOM 5737 O O . GLU F 2 169 ? 67.220 77.821 16.254 1.00 26.63 192 GLU F O 1
ATOM 5743 N N . GLY F 2 170 ? 65.397 77.394 17.505 1.00 26.29 193 GLY F N 1
ATOM 5744 C CA . GLY F 2 170 ? 64.590 78.496 16.971 1.00 25.80 193 GLY F CA 1
ATOM 5745 C C . GLY F 2 170 ? 63.202 78.041 16.552 1.00 25.47 193 GLY F C 1
ATOM 5746 O O . GLY F 2 170 ? 62.987 76.872 16.229 1.00 24.86 193 GLY F O 1
ATOM 5747 N N . ASN F 2 171 ? 62.266 78.984 16.562 1.00 25.26 194 ASN F N 1
ATOM 5748 C CA . ASN F 2 171 ? 60.899 78.746 16.124 1.00 25.37 194 ASN F CA 1
ATOM 5749 C C . ASN F 2 171 ? 60.530 79.712 15.021 1.00 25.27 194 ASN F C 1
ATOM 5750 O O . ASN F 2 171 ? 61.013 80.854 14.994 1.00 25.48 194 ASN F O 1
ATOM 5755 N N . LEU F 2 172 ? 59.632 79.264 14.149 1.00 24.96 195 LEU F N 1
ATOM 5756 C CA . LEU F 2 172 ? 58.956 80.143 13.195 1.00 24.56 195 LEU F CA 1
ATOM 5757 C C . LEU F 2 172 ? 57.574 80.496 13.747 1.00 24.49 195 LEU F C 1
ATOM 5758 O O . LEU F 2 172 ? 57.144 79.943 14.772 1.00 24.46 195 LEU F O 1
ATOM 5763 N N . GLN F 2 173 ? 56.899 81.433 13.078 1.00 24.31 196 GLN F N 1
ATOM 5764 C CA . GLN F 2 173 ? 55.532 81.805 13.411 1.00 24.29 196 GLN F CA 1
ATOM 5765 C C . GLN F 2 173 ? 54.594 81.169 12.390 1.00 24.32 196 GLN F C 1
ATOM 5766 O O . GLN F 2 173 ? 53.379 81.394 12.418 1.00 24.52 196 GLN F O 1
ATOM 5768 N N . THR G 1 7 ? 66.519 66.417 -25.650 1.00 17.78 30 THR G N 1
ATOM 5769 C CA . THR G 1 7 ? 66.404 66.604 -24.180 1.00 18.13 30 THR G CA 1
ATOM 5770 C C . THR G 1 7 ? 67.783 66.924 -23.558 1.00 17.94 30 THR G C 1
ATOM 5771 O O . THR G 1 7 ? 67.926 67.914 -22.823 1.00 17.63 30 THR G O 1
ATOM 5775 N N . VAL G 1 8 ? 68.808 66.138 -23.879 1.00 17.23 31 VAL G N 1
ATOM 5776 C CA . VAL G 1 8 ? 70.139 66.412 -23.330 1.00 16.46 31 VAL G CA 1
ATOM 5777 C C . VAL G 1 8 ? 70.743 67.719 -23.907 1.00 16.12 31 VAL G C 1
ATOM 5778 O O . VAL G 1 8 ? 71.455 68.425 -23.207 1.00 15.43 31 VAL G O 1
ATOM 5782 N N . GLY G 1 9 ? 70.441 68.039 -25.163 1.00 15.81 32 GLY G N 1
ATOM 5783 C CA . GLY G 1 9 ? 70.928 69.262 -25.805 1.00 15.66 32 GLY G CA 1
ATOM 5784 C C . GLY G 1 9 ? 70.498 70.511 -25.050 1.00 15.85 32 GLY G C 1
ATOM 5785 O O . GLY G 1 9 ? 71.278 71.441 -24.853 1.00 13.72 32 GLY G O 1
ATOM 5786 N N . TYR G 1 10 ? 69.231 70.523 -24.654 1.00 16.70 33 TYR G N 1
ATOM 5787 C CA . TYR G 1 10 ? 68.669 71.628 -23.883 1.00 17.39 33 TYR G CA 1
ATOM 5788 C C . TYR G 1 10 ? 69.257 71.666 -22.482 1.00 15.89 33 TYR G C 1
ATOM 5789 O O . TYR G 1 10 ? 69.599 72.706 -21.984 1.00 14.69 33 TYR G O 1
ATOM 5798 N N . LEU G 1 11 ? 69.340 70.499 -21.860 1.00 15.50 34 LEU G N 1
ATOM 5799 C CA . LEU G 1 11 ? 69.916 70.334 -20.532 1.00 14.95 34 LEU G CA 1
ATOM 5800 C C . LEU G 1 11 ? 71.360 70.815 -20.469 1.00 13.92 34 LEU G C 1
ATOM 5801 O O . LEU G 1 11 ? 71.735 71.425 -19.478 1.00 12.98 34 LEU G O 1
ATOM 5806 N N . GLU G 1 12 ? 72.153 70.560 -21.517 1.00 13.03 35 GLU G N 1
ATOM 5807 C CA . GLU G 1 12 ? 73.514 71.105 -21.598 1.00 13.46 35 GLU G CA 1
ATOM 5808 C C . GLU G 1 12 ? 73.557 72.632 -21.625 1.00 13.61 35 GLU G C 1
ATOM 5809 O O . GLU G 1 12 ? 74.332 73.259 -20.905 1.00 11.88 35 GLU G O 1
ATOM 5815 N N . GLN G 1 13 ? 72.740 73.214 -22.494 1.00 13.99 36 GLN G N 1
ATOM 5816 C CA . GLN G 1 13 ? 72.648 74.652 -22.592 1.00 15.20 36 GLN G CA 1
ATOM 5817 C C . GLN G 1 13 ? 72.273 75.286 -21.244 1.00 14.72 36 GLN G C 1
ATOM 5818 O O . GLN G 1 13 ? 72.851 76.260 -20.839 1.00 14.65 36 GLN G O 1
ATOM 5824 N N . LYS G 1 14 ? 71.297 74.716 -20.564 1.00 15.10 37 LYS G N 1
ATOM 5825 C CA . LYS G 1 14 ? 70.842 75.231 -19.286 1.00 16.08 37 LYS G CA 1
ATOM 5826 C C . LYS G 1 14 ? 72.011 75.247 -18.261 1.00 16.26 37 LYS G C 1
ATOM 5827 O O . LYS G 1 14 ? 72.300 76.260 -17.583 1.00 15.22 37 LYS G O 1
ATOM 5841 N N . PHE G 1 16 ? 75.416 74.883 -18.846 1.00 13.69 39 PHE G N 1
ATOM 5842 C CA . PHE G 1 16 ? 76.550 75.723 -19.200 1.00 13.76 39 PHE G CA 1
ATOM 5843 C C . PHE G 1 16 ? 76.251 77.261 -19.151 1.00 13.57 39 PHE G C 1
ATOM 5844 O O . PHE G 1 16 ? 77.127 78.031 -18.753 1.00 13.65 39 PHE G O 1
ATOM 5852 N N . ALA G 1 17 ? 75.054 77.696 -19.557 1.00 12.74 40 ALA G N 1
ATOM 5853 C CA . ALA G 1 17 ? 74.647 79.094 -19.380 1.00 13.01 40 ALA G CA 1
ATOM 5854 C C . ALA G 1 17 ? 74.638 79.474 -17.882 1.00 13.54 40 ALA G C 1
ATOM 5855 O O . ALA G 1 17 ? 75.133 80.552 -17.521 1.00 14.74 40 ALA G O 1
ATOM 5857 N N . ALA G 1 18 ? 74.154 78.564 -17.023 1.00 13.13 41 ALA G N 1
ATOM 5858 C CA . ALA G 1 18 ? 74.147 78.762 -15.570 1.00 13.50 41 ALA G CA 1
ATOM 5859 C C . ALA G 1 18 ? 75.536 78.926 -14.985 1.00 13.64 41 ALA G C 1
ATOM 5860 O O . ALA G 1 18 ? 75.700 79.725 -14.100 1.00 13.28 41 ALA G O 1
ATOM 5870 N N . VAL G 1 20 ? 78.190 80.200 -16.610 1.00 15.43 43 VAL G N 1
ATOM 5871 C CA . VAL G 1 20 ? 78.607 81.544 -17.025 1.00 15.39 43 VAL G CA 1
ATOM 5872 C C . VAL G 1 20 ? 77.970 82.622 -16.113 1.00 15.34 43 VAL G C 1
ATOM 5873 O O . VAL G 1 20 ? 78.662 83.561 -15.710 1.00 14.96 43 VAL G O 1
ATOM 5877 N N . ALA G 1 21 ? 76.668 82.474 -15.809 1.00 14.62 44 ALA G N 1
ATOM 5878 C CA . ALA G 1 21 ? 75.950 83.382 -14.911 1.00 14.53 44 ALA G CA 1
ATOM 5879 C C . ALA G 1 21 ? 76.642 83.457 -13.559 1.00 14.62 44 ALA G C 1
ATOM 5880 O O . ALA G 1 21 ? 76.903 84.536 -13.092 1.00 14.25 44 ALA G O 1
ATOM 5882 N N . ASP G 1 22 ? 76.938 82.305 -12.954 1.00 14.81 45 ASP G N 1
ATOM 5883 C CA . ASP G 1 22 ? 77.694 82.223 -11.692 1.00 15.31 45 ASP G CA 1
ATOM 5884 C C . ASP G 1 22 ? 79.070 82.897 -11.790 1.00 14.47 45 ASP G C 1
ATOM 5885 O O . ASP G 1 22 ? 79.494 83.553 -10.876 1.00 14.37 45 ASP G O 1
ATOM 5890 N N . ASN G 1 23 ? 79.774 82.700 -12.892 1.00 14.35 46 ASN G N 1
ATOM 5891 C CA . ASN G 1 23 ? 81.098 83.303 -13.070 1.00 13.59 46 ASN G CA 1
ATOM 5892 C C . ASN G 1 23 ? 81.034 84.810 -13.159 1.00 13.34 46 ASN G C 1
ATOM 5893 O O . ASN G 1 23 ? 81.908 85.520 -12.640 1.00 12.69 46 ASN G O 1
ATOM 5898 N N . GLN G 1 24 ? 80.011 85.307 -13.837 1.00 13.40 47 GLN G N 1
ATOM 5899 C CA . GLN G 1 24 ? 79.910 86.747 -14.027 1.00 13.60 47 GLN G CA 1
ATOM 5900 C C . GLN G 1 24 ? 79.320 87.416 -12.783 1.00 14.14 47 GLN G C 1
ATOM 5901 O O . GLN G 1 24 ? 79.620 88.570 -12.548 1.00 11.79 47 GLN G O 1
ATOM 5920 N N . ALA G 1 26 ? 80.084 86.404 -9.710 1.00 14.67 49 ALA G N 1
ATOM 5921 C CA . ALA G 1 26 ? 81.244 86.468 -8.856 1.00 13.37 49 ALA G CA 1
ATOM 5922 C C . ALA G 1 26 ? 82.096 87.713 -9.203 1.00 13.12 49 ALA G C 1
ATOM 5923 O O . ALA G 1 26 ? 82.559 88.403 -8.324 1.00 11.45 49 ALA G O 1
ATOM 5933 N N . VAL G 1 28 ? 81.010 90.581 -10.602 1.00 14.96 51 VAL G N 1
ATOM 5934 C CA . VAL G 1 28 ? 80.264 91.732 -10.059 1.00 15.48 51 VAL G CA 1
ATOM 5935 C C . VAL G 1 28 ? 80.498 91.841 -8.542 1.00 16.39 51 VAL G C 1
ATOM 5936 O O . VAL G 1 28 ? 80.884 92.905 -8.062 1.00 16.16 51 VAL G O 1
ATOM 5948 N N . LEU G 1 30 ? 82.919 90.914 -6.684 1.00 18.00 53 LEU G N 1
ATOM 5949 C CA . LEU G 1 30 ? 84.260 91.409 -6.339 1.00 18.80 53 LEU G CA 1
ATOM 5950 C C . LEU G 1 30 ? 84.302 92.926 -6.117 1.00 19.36 53 LEU G C 1
ATOM 5951 O O . LEU G 1 30 ? 84.939 93.389 -5.166 1.00 19.57 53 LEU G O 1
ATOM 5956 N N . ASN G 1 31 ? 83.637 93.694 -6.981 1.00 19.94 54 ASN G N 1
ATOM 5957 C CA . ASN G 1 31 ? 83.595 95.156 -6.829 1.00 20.63 54 ASN G CA 1
ATOM 5958 C C . ASN G 1 31 ? 82.232 95.709 -7.218 1.00 20.70 54 ASN G C 1
ATOM 5959 O O . ASN G 1 31 ? 82.062 96.187 -8.336 1.00 20.93 54 ASN G O 1
ATOM 5964 N N . PRO G 1 32 ? 81.249 95.613 -6.301 1.00 21.17 55 PRO G N 1
ATOM 5965 C CA . PRO G 1 32 ? 79.845 95.983 -6.530 1.00 21.67 55 PRO G CA 1
ATOM 5966 C C . PRO G 1 32 ? 79.454 97.435 -6.179 1.00 22.56 55 PRO G C 1
ATOM 5967 O O . PRO G 1 32 ? 78.260 97.761 -6.231 1.00 22.71 55 PRO G O 1
ATOM 5971 N N . LYS G 1 33 ? 80.427 98.280 -5.803 1.00 23.31 56 LYS G N 1
ATOM 5972 C CA . LYS G 1 33 ? 80.182 99.709 -5.553 1.00 23.70 56 LYS G CA 1
ATOM 5973 C C . LYS G 1 33 ? 80.078 100.392 -6.902 1.00 24.43 56 LYS G C 1
ATOM 5974 O O . LYS G 1 33 ? 79.203 101.236 -7.128 1.00 24.68 56 LYS G O 1
ATOM 5976 N N . ASN G 1 34 ? 80.980 100.004 -7.802 1.00 25.28 57 ASN G N 1
ATOM 5977 C CA . ASN G 1 34 ? 80.899 100.368 -9.210 1.00 25.73 57 ASN G CA 1
ATOM 5978 C C . ASN G 1 34 ? 80.043 99.333 -9.958 1.00 25.71 57 ASN G C 1
ATOM 5979 O O . ASN G 1 34 ? 80.507 98.661 -10.898 1.00 26.20 57 ASN G O 1
ATOM 5984 N N . LEU G 1 35 ? 78.785 99.213 -9.525 1.00 25.46 58 LEU G N 1
ATOM 5985 C CA . LEU G 1 35 ? 77.778 98.375 -10.205 1.00 25.11 58 LEU G CA 1
ATOM 5986 C C . LEU G 1 35 ? 77.227 99.188 -11.382 1.00 24.56 58 LEU G C 1
ATOM 5987 O O . LEU G 1 35 ? 76.602 100.231 -11.193 1.00 24.39 58 LEU G O 1
ATOM 5992 N N . LYS G 1 36 ? 77.473 98.713 -12.597 1.00 24.31 59 LYS G N 1
ATOM 5993 C CA . LYS G 1 36 ? 77.003 99.391 -13.808 1.00 23.78 59 LYS G CA 1
ATOM 5994 C C . LYS G 1 36 ? 76.453 98.357 -14.761 1.00 22.66 59 LYS G C 1
ATOM 5995 O O . LYS G 1 36 ? 76.765 97.164 -14.634 1.00 22.89 59 LYS G O 1
ATOM 6001 N N . ALA G 1 37 ? 75.624 98.814 -15.701 1.00 21.40 60 ALA G N 1
ATOM 6002 C CA . ALA G 1 37 ? 75.198 97.984 -16.829 1.00 20.18 60 ALA G CA 1
ATOM 6003 C C . ALA G 1 37 ? 76.441 97.631 -17.604 1.00 19.30 60 ALA G C 1
ATOM 6004 O O . ALA G 1 37 ? 77.182 98.514 -17.969 1.00 18.74 60 ALA G O 1
ATOM 6006 N N . SER G 1 38 ? 76.711 96.344 -17.790 1.00 18.82 61 SER G N 1
ATOM 6007 C CA . SER G 1 38 ? 77.809 95.942 -18.661 1.00 18.95 61 SER G CA 1
ATOM 6008 C C . SER G 1 38 ? 77.467 94.660 -19.429 1.00 18.59 61 SER G C 1
ATOM 6009 O O . SER G 1 38 ? 76.451 94.043 -19.183 1.00 17.43 61 SER G O 1
ATOM 6012 N N . ASN G 1 39 ? 78.310 94.316 -20.400 1.00 19.06 62 ASN G N 1
ATOM 6013 C CA . ASN G 1 39 ? 78.124 93.104 -21.184 1.00 19.57 62 ASN G CA 1
ATOM 6014 C C . ASN G 1 39 ? 79.424 92.573 -21.767 1.00 19.13 62 ASN G C 1
ATOM 6015 O O . ASN G 1 39 ? 80.434 93.285 -21.844 1.00 18.81 62 ASN G O 1
ATOM 6020 N N . GLY G 1 40 ? 79.405 91.283 -22.079 1.00 18.86 63 GLY G N 1
ATOM 6021 C CA . GLY G 1 40 ? 80.547 90.630 -22.692 1.00 19.01 63 GLY G CA 1
ATOM 6022 C C . GLY G 1 40 ? 80.266 89.195 -23.122 1.00 18.92 63 GLY G C 1
ATOM 6023 O O . GLY G 1 40 ? 79.113 88.751 -23.224 1.00 18.08 63 GLY G O 1
ATOM 6024 N N . GLU G 1 41 ? 81.351 88.472 -23.353 1.00 19.07 64 GLU G N 1
ATOM 6025 C CA . GLU G 1 41 ? 81.302 87.141 -23.945 1.00 19.37 64 GLU G CA 1
ATOM 6026 C C . GLU G 1 41 ? 82.136 86.208 -23.103 1.00 19.37 64 GLU G C 1
ATOM 6027 O O . GLU G 1 41 ? 83.181 86.585 -22.629 1.00 18.95 64 GLU G O 1
ATOM 6033 N N . GLU G 1 42 ? 81.676 84.982 -22.920 1.00 19.53 65 GLU G N 1
ATOM 6034 C CA . GLU G 1 42 ? 82.479 83.983 -22.214 1.00 19.51 65 GLU G CA 1
ATOM 6035 C C . GLU G 1 42 ? 82.451 82.708 -23.065 1.00 19.15 65 GLU G C 1
ATOM 6036 O O . GLU G 1 42 ? 81.401 82.235 -23.439 1.00 19.14 65 GLU G O 1
ATOM 6042 N N . GLU G 1 43 ? 83.618 82.170 -23.345 1.00 18.66 66 GLU G N 1
ATOM 6043 C CA . GLU G 1 43 ? 83.723 80.873 -23.949 1.00 19.46 66 GLU G CA 1
ATOM 6044 C C . GLU G 1 43 ? 83.626 79.808 -22.864 1.00 18.69 66 GLU G C 1
ATOM 6045 O O . GLU G 1 43 ? 84.374 79.845 -21.911 1.00 17.81 66 GLU G O 1
ATOM 6051 N N . LEU G 1 44 ? 82.704 78.863 -23.025 1.00 19.06 67 LEU G N 1
ATOM 6052 C CA . LEU G 1 44 ? 82.542 77.749 -22.075 1.00 19.13 67 LEU G CA 1
ATOM 6053 C C . LEU G 1 44 ? 81.979 76.538 -22.805 1.00 19.32 67 LEU G C 1
ATOM 6054 O O . LEU G 1 44 ? 80.966 76.639 -23.506 1.00 19.14 67 LEU G O 1
ATOM 6059 N N . ALA G 1 45 ? 82.655 75.398 -22.663 1.00 19.30 68 ALA G N 1
ATOM 6060 C CA . ALA G 1 45 ? 82.248 74.158 -23.331 1.00 19.35 68 ALA G CA 1
ATOM 6061 C C . ALA G 1 45 ? 82.103 74.343 -24.840 1.00 19.52 68 ALA G C 1
ATOM 6062 O O . ALA G 1 45 ? 81.150 73.854 -25.443 1.00 19.53 68 ALA G O 1
ATOM 6064 N N . GLY G 1 46 ? 83.066 75.040 -25.444 1.00 19.82 69 GLY G N 1
ATOM 6065 C CA . GLY G 1 46 ? 83.114 75.212 -26.890 1.00 20.05 69 GLY G CA 1
ATOM 6066 C C . GLY G 1 46 ? 82.123 76.192 -27.497 1.00 20.66 69 GLY G C 1
ATOM 6067 O O . GLY G 1 46 ? 82.073 76.340 -28.711 1.00 21.37 69 GLY G O 1
ATOM 6068 N N . GLN G 1 47 ? 81.371 76.893 -26.657 1.00 20.61 70 GLN G N 1
ATOM 6069 C CA . GLN G 1 47 ? 80.344 77.819 -27.094 1.00 21.00 70 GLN G CA 1
ATOM 6070 C C . GLN G 1 47 ? 80.584 79.232 -26.528 1.00 20.97 70 GLN G C 1
ATOM 6071 O O . GLN G 1 47 ? 80.928 79.397 -25.345 1.00 20.66 70 GLN G O 1
ATOM 6077 N N . THR G 1 48 ? 80.385 80.241 -27.359 1.00 21.50 71 THR G N 1
ATOM 6078 C CA . THR G 1 48 ? 80.397 81.625 -26.885 1.00 22.35 71 THR G CA 1
ATOM 6079 C C . THR G 1 48 ? 79.061 81.980 -26.230 1.00 22.82 71 THR G C 1
ATOM 6080 O O . THR G 1 48 ? 78.014 81.872 -26.846 1.00 23.92 71 THR G O 1
ATOM 6084 N N . TRP G 1 49 ? 79.113 82.424 -24.979 1.00 23.16 72 TRP G N 1
ATOM 6085 C CA . TRP G 1 49 ? 77.926 82.873 -24.272 1.00 22.63 72 TRP G CA 1
ATOM 6086 C C . TRP G 1 49 ? 77.932 84.378 -24.129 1.00 22.39 72 TRP G C 1
ATOM 6087 O O . TRP G 1 49 ? 78.978 84.976 -23.886 1.00 22.94 72 TRP G O 1
ATOM 6098 N N . TYR G 1 50 ? 76.762 84.986 -24.300 1.00 21.16 73 TYR G N 1
ATOM 6099 C CA . TYR G 1 50 ? 76.651 86.417 -24.256 1.00 20.81 73 TYR G CA 1
ATOM 6100 C C . TYR G 1 50 ? 75.961 86.848 -22.942 1.00 19.89 73 TYR G C 1
ATOM 6101 O O . TYR G 1 50 ? 74.754 86.681 -22.747 1.00 17.76 73 TYR G O 1
ATOM 6110 N N . TRP G 1 51 ? 76.774 87.395 -22.040 1.00 19.60 74 TRP G N 1
ATOM 6111 C CA . TRP G 1 51 ? 76.291 87.809 -20.731 1.00 20.01 74 TRP G CA 1
ATOM 6112 C C . TRP G 1 51 ? 76.050 89.306 -20.635 1.00 19.86 74 TRP G C 1
ATOM 6113 O O . TRP G 1 51 ? 76.668 90.114 -21.332 1.00 19.64 74 TRP G O 1
ATOM 6124 N N . LYS G 1 52 ? 75.160 89.649 -19.714 1.00 21.08 75 LYS G N 1
ATOM 6125 C CA . LYS G 1 52 ? 74.702 91.012 -19.471 1.00 21.30 75 LYS G CA 1
ATOM 6126 C C . LYS G 1 52 ? 74.455 91.211 -17.964 1.00 20.83 75 LYS G C 1
ATOM 6127 O O . LYS G 1 52 ? 73.799 90.387 -17.319 1.00 20.68 75 LYS G O 1
ATOM 6133 N N . VAL G 1 53 ? 74.986 92.302 -17.412 1.00 19.93 76 VAL G N 1
ATOM 6134 C CA . VAL G 1 53 ? 74.738 92.697 -16.045 1.00 19.54 76 VAL G CA 1
ATOM 6135 C C . VAL G 1 53 ? 73.850 93.948 -16.029 1.00 19.49 76 VAL G C 1
ATOM 6136 O O . VAL G 1 53 ? 74.168 94.927 -16.671 1.00 19.98 76 VAL G O 1
ATOM 6140 N N . ALA G 1 54 ? 72.747 93.909 -15.279 1.00 19.52 77 ALA G N 1
ATOM 6141 C CA . ALA G 1 54 ? 71.754 94.986 -15.243 1.00 18.89 77 ALA G CA 1
ATOM 6142 C C . ALA G 1 54 ? 71.383 95.370 -13.811 1.00 18.91 77 ALA G C 1
ATOM 6143 O O . ALA G 1 54 ? 70.739 94.596 -13.124 1.00 18.89 77 ALA G O 1
ATOM 6145 N N . PRO G 1 55 ? 71.743 96.591 -13.372 1.00 19.20 78 PRO G N 1
ATOM 6146 C CA . PRO G 1 55 ? 71.221 97.089 -12.113 1.00 19.42 78 PRO G CA 1
ATOM 6147 C C . PRO G 1 55 ? 69.700 96.985 -12.048 1.00 19.56 78 PRO G C 1
ATOM 6148 O O . PRO G 1 55 ? 69.020 97.036 -13.086 1.00 19.94 78 PRO G O 1
ATOM 6152 N N . VAL G 1 56 ? 69.191 96.763 -10.845 1.00 19.51 79 VAL G N 1
ATOM 6153 C CA . VAL G 1 56 ? 67.767 96.662 -10.603 1.00 19.80 79 VAL G CA 1
ATOM 6154 C C . VAL G 1 56 ? 67.472 97.639 -9.489 1.00 20.39 79 VAL G C 1
ATOM 6155 O O . VAL G 1 56 ? 68.169 97.646 -8.457 1.00 20.25 79 VAL G O 1
ATOM 6159 N N . ALA G 1 57 ? 66.456 98.477 -9.715 1.00 21.38 80 ALA G N 1
ATOM 6160 C CA . ALA G 1 57 ? 65.961 99.417 -8.716 1.00 21.65 80 ALA G CA 1
ATOM 6161 C C . ALA G 1 57 ? 65.456 98.666 -7.489 1.00 22.43 80 ALA G C 1
ATOM 6162 O O . ALA G 1 57 ? 64.878 97.582 -7.606 1.00 21.72 80 ALA G O 1
ATOM 6164 N N . THR G 1 58 ? 65.658 99.261 -6.312 1.00 23.58 81 THR G N 1
ATOM 6165 C CA . THR G 1 58 ? 65.255 98.637 -5.052 1.00 24.44 81 THR G CA 1
ATOM 6166 C C . THR G 1 58 ? 64.484 99.609 -4.149 1.00 25.03 81 THR G C 1
ATOM 6167 O O . THR G 1 58 ? 64.761 100.816 -4.109 1.00 25.02 81 THR G O 1
ATOM 6171 N N . THR G 1 59 ? 63.507 99.068 -3.423 1.00 25.67 82 THR G N 1
ATOM 6172 C CA . THR G 1 59 ? 62.545 99.885 -2.667 1.00 25.86 82 THR G CA 1
ATOM 6173 C C . THR G 1 59 ? 63.102 100.310 -1.312 1.00 25.99 82 THR G C 1
ATOM 6174 O O . THR G 1 59 ? 62.355 100.489 -0.340 1.00 26.02 82 THR G O 1
ATOM 6178 N N . GLN G 1 60 ? 64.416 100.489 -1.265 1.00 26.16 83 GLN G N 1
ATOM 6179 C CA . GLN G 1 60 ? 65.117 100.757 -0.032 1.00 26.49 83 GLN G CA 1
ATOM 6180 C C . GLN G 1 60 ? 66.543 101.250 -0.315 1.00 26.39 83 GLN G C 1
ATOM 6181 O O . GLN G 1 60 ? 67.052 101.091 -1.436 1.00 26.59 83 GLN G O 1
ATOM 6187 N N . PRO G 1 61 ? 67.196 101.837 0.705 1.00 26.21 84 PRO G N 1
ATOM 6188 C CA . PRO G 1 61 ? 68.567 102.315 0.564 1.00 25.97 84 PRO G CA 1
ATOM 6189 C C . PRO G 1 61 ? 69.629 101.259 0.889 1.00 25.64 84 PRO G C 1
ATOM 6190 O O . PRO G 1 61 ? 70.789 101.405 0.517 1.00 25.50 84 PRO G O 1
ATOM 6194 N N . LEU G 1 62 ? 69.215 100.182 1.533 1.00 25.71 85 LEU G N 1
ATOM 6195 C CA . LEU G 1 62 ? 70.148 99.232 2.159 1.00 25.44 85 LEU G CA 1
ATOM 6196 C C . LEU G 1 62 ? 70.799 98.263 1.119 1.00 25.20 85 LEU G C 1
ATOM 6197 O O . LEU G 1 62 ? 72.026 97.986 1.115 1.00 24.75 85 LEU G O 1
ATOM 6202 N N . LEU G 1 63 ? 69.976 97.755 0.220 1.00 25.12 86 LEU G N 1
ATOM 6203 C CA . LEU G 1 63 ? 70.452 96.773 -0.725 1.00 24.73 86 LEU G CA 1
ATOM 6204 C C . LEU G 1 63 ? 70.495 97.323 -2.139 1.00 25.11 86 LEU G C 1
ATOM 6205 O O . LEU G 1 63 ? 69.640 98.108 -2.529 1.00 25.44 86 LEU G O 1
ATOM 6210 N N . LYS G 1 64 ? 71.491 96.888 -2.911 1.00 25.43 87 LYS G N 1
ATOM 6211 C CA . LYS G 1 64 ? 71.477 97.041 -4.364 1.00 25.62 87 LYS G CA 1
ATOM 6212 C C . LYS G 1 64 ? 71.200 95.662 -4.997 1.00 24.96 87 LYS G C 1
ATOM 6213 O O . LYS G 1 64 ? 71.576 94.650 -4.426 1.00 25.36 87 LYS G O 1
ATOM 6219 N N . ALA G 1 65 ? 70.507 95.638 -6.131 1.00 23.34 88 ALA G N 1
ATOM 6220 C CA . ALA G 1 65 ? 70.288 94.414 -6.881 1.00 23.17 88 ALA G CA 1
ATOM 6221 C C . ALA G 1 65 ? 70.913 94.482 -8.276 1.00 22.34 88 ALA G C 1
ATOM 6222 O O . ALA G 1 65 ? 71.118 95.532 -8.835 1.00 20.90 88 ALA G O 1
ATOM 6224 N N . PHE G 1 66 ? 71.248 93.323 -8.813 1.00 22.74 89 PHE G N 1
ATOM 6225 C CA . PHE G 1 66 ? 71.566 93.207 -10.225 1.00 22.63 89 PHE G CA 1
ATOM 6226 C C . PHE G 1 66 ? 71.071 91.881 -10.740 1.00 22.17 89 PHE G C 1
ATOM 6227 O O . PHE G 1 66 ? 70.995 90.889 -10.004 1.00 20.98 89 PHE G O 1
ATOM 6235 N N . ASP G 1 67 ? 70.735 91.880 -12.017 1.00 22.02 90 ASP G N 1
ATOM 6236 C CA . ASP G 1 67 ? 70.481 90.660 -12.762 1.00 22.58 90 ASP G CA 1
ATOM 6237 C C . ASP G 1 67 ? 71.691 90.373 -13.612 1.00 22.42 90 ASP G C 1
ATOM 6238 O O . ASP G 1 67 ? 72.301 91.297 -14.180 1.00 22.04 90 ASP G O 1
ATOM 6243 N N . VAL G 1 68 ? 72.049 89.094 -13.663 1.00 21.90 91 VAL G N 1
ATOM 6244 C CA . VAL G 1 68 ? 72.993 88.569 -14.628 1.00 21.59 91 VAL G CA 1
ATOM 6245 C C . VAL G 1 68 ? 72.215 87.659 -15.596 1.00 21.66 91 VAL G C 1
ATOM 6246 O O . VAL G 1 68 ? 71.557 86.713 -15.185 1.00 22.16 91 VAL G O 1
ATOM 6250 N N . SER G 1 69 ? 72.288 87.945 -16.879 1.00 21.60 92 SER G N 1
ATOM 6251 C CA . SER G 1 69 ? 71.561 87.184 -17.856 1.00 22.00 92 SER G CA 1
ATOM 6252 C C . SER G 1 69 ? 72.542 86.709 -18.906 1.00 21.47 92 SER G C 1
ATOM 6253 O O . SER G 1 69 ? 73.541 87.351 -19.115 1.00 22.62 92 SER G O 1
ATOM 6256 N N . VAL G 1 70 ? 72.310 85.500 -19.429 1.00 21.23 93 VAL G N 1
ATOM 6257 C CA . VAL G 1 70 ? 73.204 84.790 -20.359 1.00 20.42 93 VAL G CA 1
ATOM 6258 C C . VAL G 1 70 ? 72.407 84.219 -21.528 1.00 20.29 93 VAL G C 1
ATOM 6259 O O . VAL G 1 70 ? 71.446 83.455 -21.336 1.00 18.98 93 VAL G O 1
ATOM 6263 N N . ALA G 1 71 ? 72.821 84.577 -22.740 1.00 20.60 94 ALA G N 1
ATOM 6264 C CA . ALA G 1 71 ? 72.077 84.214 -23.958 1.00 20.48 94 ALA G CA 1
ATOM 6265 C C . ALA G 1 71 ? 72.985 83.610 -25.017 1.00 19.85 94 ALA G C 1
ATOM 6266 O O . ALA G 1 71 ? 74.183 83.726 -24.942 1.00 19.33 94 ALA G O 1
ATOM 6268 N N . ALA G 1 72 ? 72.389 82.961 -26.011 1.00 19.97 95 ALA G N 1
ATOM 6269 C CA . ALA G 1 72 ? 73.123 82.368 -27.147 1.00 19.78 95 ALA G CA 1
ATOM 6270 C C . ALA G 1 72 ? 73.697 83.362 -28.212 1.00 19.61 95 ALA G C 1
ATOM 6271 O O . ALA G 1 72 ? 74.634 83.034 -28.978 1.00 19.06 95 ALA G O 1
ATOM 6273 N N . THR G 1 73 ? 73.133 84.561 -28.255 1.00 19.66 96 THR G N 1
ATOM 6274 C CA . THR G 1 73 ? 73.594 85.628 -29.153 1.00 20.81 96 THR G CA 1
ATOM 6275 C C . THR G 1 73 ? 73.427 86.937 -28.414 1.00 21.75 96 THR G C 1
ATOM 6276 O O . THR G 1 73 ? 73.010 86.928 -27.269 1.00 22.24 96 THR G O 1
ATOM 6280 N N . THR G 1 74 ? 73.748 88.046 -29.066 1.00 23.37 97 THR G N 1
ATOM 6281 C CA . THR G 1 74 ? 73.565 89.367 -28.489 1.00 25.12 97 THR G CA 1
ATOM 6282 C C . THR G 1 74 ? 72.101 89.802 -28.527 1.00 25.96 97 THR G C 1
ATOM 6283 O O . THR G 1 74 ? 71.696 90.641 -27.715 1.00 26.80 97 THR G O 1
ATOM 6287 N N . GLN G 1 75 ? 71.319 89.192 -29.425 1.00 26.52 98 GLN G N 1
ATOM 6288 C CA . GLN G 1 75 ? 69.901 89.495 -29.611 1.00 27.20 98 GLN G CA 1
ATOM 6289 C C . GLN G 1 75 ? 68.986 88.571 -28.788 1.00 27.10 98 GLN G C 1
ATOM 6290 O O . GLN G 1 75 ? 67.983 89.007 -28.233 1.00 27.78 98 GLN G O 1
ATOM 6296 N N . ALA G 1 76 ? 69.345 87.297 -28.702 1.00 26.36 99 ALA G N 1
ATOM 6297 C CA . ALA G 1 76 ? 68.507 86.268 -28.107 1.00 25.56 99 ALA G CA 1
ATOM 6298 C C . ALA G 1 76 ? 67.961 86.649 -26.728 1.00 25.44 99 ALA G C 1
ATOM 6299 O O . ALA G 1 76 ? 68.565 87.457 -26.008 1.00 26.28 99 ALA G O 1
ATOM 6301 N N . SER G 1 77 ? 66.811 86.067 -26.375 1.00 24.56 100 SER G N 1
ATOM 6302 C CA . SER G 1 77 ? 66.330 86.080 -25.010 1.00 24.05 100 SER G CA 1
ATOM 6303 C C . SER G 1 77 ? 67.268 85.202 -24.184 1.00 23.91 100 SER G C 1
ATOM 6304 O O . SER G 1 77 ? 67.842 84.242 -24.707 1.00 24.69 100 SER G O 1
ATOM 6307 N N . PRO G 1 78 ? 67.445 85.534 -22.902 1.00 24.12 101 PRO G N 1
ATOM 6308 C CA . PRO G 1 78 ? 68.359 84.754 -22.052 1.00 24.19 101 PRO G CA 1
ATOM 6309 C C . PRO G 1 78 ? 67.918 83.317 -21.807 1.00 23.74 101 PRO G C 1
ATOM 6310 O O . PRO G 1 78 ? 66.735 83.035 -21.738 1.00 23.52 101 PRO G O 1
ATOM 6314 N N . ILE G 1 79 ? 68.885 82.415 -21.730 1.00 23.62 102 ILE G N 1
ATOM 6315 C CA . ILE G 1 79 ? 68.634 81.054 -21.281 1.00 24.10 102 ILE G CA 1
ATOM 6316 C C . ILE G 1 79 ? 68.412 81.112 -19.760 1.00 24.26 102 ILE G C 1
ATOM 6317 O O . ILE G 1 79 ? 67.564 80.418 -19.238 1.00 23.82 102 ILE G O 1
ATOM 6322 N N . ILE G 1 80 ? 69.164 81.989 -19.087 1.00 24.86 103 ILE G N 1
ATOM 6323 C CA . ILE G 1 80 ? 69.181 82.131 -17.646 1.00 25.63 103 ILE G CA 1
ATOM 6324 C C . ILE G 1 80 ? 69.308 83.609 -17.223 1.00 25.46 103 ILE G C 1
ATOM 6325 O O . ILE G 1 80 ? 70.033 84.404 -17.834 1.00 25.25 103 ILE G O 1
ATOM 6330 N N . THR G 1 81 ? 68.506 83.976 -16.231 1.00 25.92 104 THR G N 1
ATOM 6331 C CA . THR G 1 81 ? 68.612 85.237 -15.534 1.00 26.61 104 THR G CA 1
ATOM 6332 C C . THR G 1 81 ? 68.636 84.969 -14.031 1.00 26.53 104 THR G C 1
ATOM 6333 O O . THR G 1 81 ? 67.725 84.327 -13.487 1.00 26.62 104 THR G O 1
ATOM 6337 N N . VAL G 1 82 ? 69.691 85.452 -13.381 1.00 26.39 105 VAL G N 1
ATOM 6338 C CA . VAL G 1 82 ? 69.826 85.349 -11.930 1.00 26.37 105 VAL G CA 1
ATOM 6339 C C . VAL G 1 82 ? 69.921 86.745 -11.327 1.00 25.66 105 VAL G C 1
ATOM 6340 O O . VAL G 1 82 ? 70.569 87.620 -11.874 1.00 24.93 105 VAL G O 1
ATOM 6344 N N . ARG G 1 83 ? 69.205 86.925 -10.224 1.00 25.82 106 ARG G N 1
ATOM 6345 C CA . ARG G 1 83 ? 69.176 88.171 -9.456 1.00 25.96 106 ARG G CA 1
ATOM 6346 C C . ARG G 1 83 ? 69.906 87.977 -8.158 1.00 25.15 106 ARG G C 1
ATOM 6347 O O . ARG G 1 83 ? 69.725 86.953 -7.495 1.00 24.93 106 ARG G O 1
ATOM 6355 N N . SER G 1 84 ? 70.710 88.985 -7.813 1.00 24.52 107 SER G N 1
ATOM 6356 C CA . SER G 1 84 ? 71.529 88.991 -6.613 1.00 23.99 107 SER G CA 1
ATOM 6357 C C . SER G 1 84 ? 71.440 90.361 -5.955 1.00 23.35 107 SER G C 1
ATOM 6358 O O . SER G 1 84 ? 71.157 91.369 -6.620 1.00 22.31 107 SER G O 1
ATOM 6361 N N . TYR G 1 85 ? 71.675 90.380 -4.642 1.00 23.18 108 TYR G N 1
ATOM 6362 C CA . TYR G 1 85 ? 71.656 91.608 -3.831 1.00 22.83 108 TYR G CA 1
ATOM 6363 C C . TYR G 1 85 ? 72.970 91.762 -3.112 1.00 23.54 108 TYR G C 1
ATOM 6364 O O . TYR G 1 85 ? 73.563 90.776 -2.653 1.00 22.62 108 TYR G O 1
ATOM 6373 N N . VAL G 1 86 ? 73.399 93.020 -3.029 1.00 24.22 109 VAL G N 1
ATOM 6374 C CA . VAL G 1 86 ? 74.643 93.432 -2.392 1.00 24.72 109 VAL G CA 1
ATOM 6375 C C . VAL G 1 86 ? 74.310 94.487 -1.319 1.00 24.92 109 VAL G C 1
ATOM 6376 O O . VAL G 1 86 ? 73.392 95.288 -1.497 1.00 24.37 109 VAL G O 1
ATOM 6380 N N . ALA G 1 87 ? 75.056 94.490 -0.215 1.00 25.73 110 ALA G N 1
ATOM 6381 C CA . ALA G 1 87 ? 74.780 95.391 0.913 1.00 26.35 110 ALA G CA 1
ATOM 6382 C C . ALA G 1 87 ? 75.004 96.840 0.533 1.00 26.75 110 ALA G C 1
ATOM 6383 O O . ALA G 1 87 ? 75.996 97.154 -0.126 1.00 27.45 110 ALA G O 1
ATOM 6385 N N . GLU H 2 9 ? 69.995 55.335 -28.772 1.00 33.75 32 GLU H N 1
ATOM 6386 C CA . GLU H 2 9 ? 70.584 54.107 -28.160 1.00 33.90 32 GLU H CA 1
ATOM 6387 C C . GLU H 2 9 ? 71.457 54.487 -26.961 1.00 33.80 32 GLU H C 1
ATOM 6388 O O . GLU H 2 9 ? 71.225 54.043 -25.830 1.00 33.80 32 GLU H O 1
ATOM 6390 N N . LEU H 2 10 ? 72.462 55.314 -27.236 1.00 33.46 33 LEU H N 1
ATOM 6391 C CA . LEU H 2 10 ? 73.308 55.908 -26.222 1.00 33.01 33 LEU H CA 1
ATOM 6392 C C . LEU H 2 10 ? 72.995 57.425 -26.132 1.00 32.99 33 LEU H C 1
ATOM 6393 O O . LEU H 2 10 ? 73.897 58.300 -26.039 1.00 32.64 33 LEU H O 1
ATOM 6395 N N . SER H 2 11 ? 71.690 57.716 -26.182 1.00 32.29 34 SER H N 1
ATOM 6396 C CA . SER H 2 11 ? 71.144 58.927 -25.577 1.00 31.44 34 SER H CA 1
ATOM 6397 C C . SER H 2 11 ? 71.384 58.810 -24.073 1.00 30.33 34 SER H C 1
ATOM 6398 O O . SER H 2 11 ? 71.639 59.822 -23.406 1.00 30.78 34 SER H O 1
ATOM 6400 N N . GLN H 2 12 ? 71.324 57.571 -23.565 1.00 28.48 35 GLN H N 1
ATOM 6401 C CA . GLN H 2 12 ? 71.617 57.249 -22.163 1.00 27.55 35 GLN H CA 1
ATOM 6402 C C . GLN H 2 12 ? 73.051 57.590 -21.707 1.00 26.31 35 GLN H C 1
ATOM 6403 O O . GLN H 2 12 ? 73.235 58.107 -20.614 1.00 26.32 35 GLN H O 1
ATOM 6405 N N . GLU H 2 13 ? 74.058 57.291 -22.526 1.00 25.13 36 GLU H N 1
ATOM 6406 C CA . GLU H 2 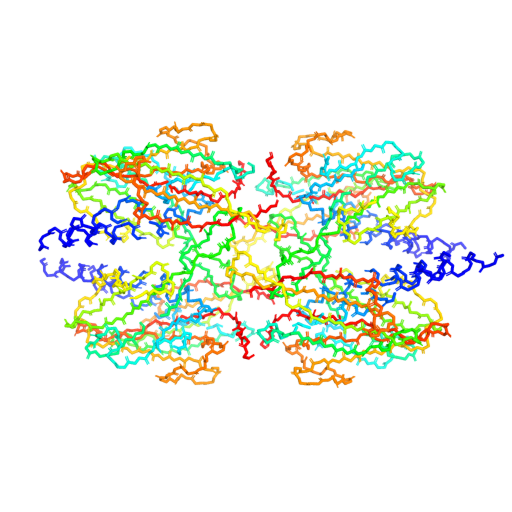13 ? 75.454 57.627 -22.193 1.00 24.11 36 GLU H CA 1
ATOM 6407 C C . GLU H 2 13 ? 75.663 59.132 -22.113 1.00 23.40 36 GLU H C 1
ATOM 6408 O O . GLU H 2 13 ? 76.402 59.606 -21.259 1.00 23.00 36 GLU H O 1
ATOM 6410 N N . ARG H 2 14 ? 75.013 59.885 -23.000 1.00 22.92 37 ARG H N 1
ATOM 6411 C CA . ARG H 2 14 ? 75.112 61.348 -22.973 1.00 22.48 37 ARG H CA 1
ATOM 6412 C C . ARG H 2 14 ? 74.472 61.955 -21.723 1.00 21.53 37 ARG H C 1
ATOM 6413 O O . ARG H 2 14 ? 75.030 62.904 -21.113 1.00 20.82 37 ARG H O 1
ATOM 6421 N N . THR H 2 15 ? 73.301 61.423 -21.376 1.00 20.26 38 THR H N 1
ATOM 6422 C CA . THR H 2 15 ? 72.576 61.826 -20.184 1.00 19.88 38 THR H CA 1
ATOM 6423 C C . THR H 2 15 ? 73.350 61.441 -18.935 1.00 19.34 38 THR H C 1
ATOM 6424 O O . THR H 2 15 ? 73.418 62.223 -18.001 1.00 19.36 38 THR H O 1
ATOM 6428 N N . ALA H 2 16 ? 73.928 60.240 -18.916 1.00 18.65 39 ALA H N 1
ATOM 6429 C CA . ALA H 2 16 ? 74.736 59.804 -17.764 1.00 18.32 39 ALA H CA 1
ATOM 6430 C C . ALA H 2 16 ? 75.916 60.745 -17.563 1.00 18.02 39 ALA H C 1
ATOM 6431 O O . ALA H 2 16 ? 76.240 61.087 -16.435 1.00 18.09 39 ALA H O 1
ATOM 6433 N N . ARG H 2 17 ? 76.542 61.149 -18.659 1.00 17.53 40 ARG H N 1
ATOM 6434 C CA . ARG H 2 17 ? 77.685 62.052 -18.646 1.00 18.39 40 ARG H CA 1
ATOM 6435 C C . ARG H 2 17 ? 77.276 63.435 -18.128 1.00 18.66 40 ARG H C 1
ATOM 6436 O O . ARG H 2 17 ? 77.938 64.023 -17.280 1.00 18.17 40 ARG H O 1
ATOM 6444 N N . LEU H 2 18 ? 76.161 63.942 -18.635 1.00 19.14 41 LEU H N 1
ATOM 6445 C CA . LEU H 2 18 ? 75.616 65.201 -18.151 1.00 19.50 41 LEU H CA 1
ATOM 6446 C C . LEU H 2 18 ? 75.366 65.145 -16.628 1.00 19.26 41 LEU H C 1
ATOM 6447 O O . LEU H 2 18 ? 75.803 66.036 -15.887 1.00 18.16 41 LEU H O 1
ATOM 6452 N N . ASN H 2 19 ? 74.698 64.081 -16.169 1.00 18.88 42 ASN H N 1
ATOM 6453 C CA . ASN H 2 19 ? 74.406 63.894 -14.744 1.00 18.71 42 ASN H CA 1
ATOM 6454 C C . ASN H 2 19 ? 75.662 63.792 -13.887 1.00 19.46 42 ASN H C 1
ATOM 6455 O O . ASN H 2 19 ? 75.733 64.362 -12.812 1.00 18.96 42 ASN H O 1
ATOM 6460 N N . GLU H 2 20 ? 76.651 63.063 -14.389 1.00 20.15 43 GLU H N 1
ATOM 6461 C CA . GLU H 2 20 ? 77.956 62.963 -13.770 1.00 20.63 43 GLU H CA 1
ATOM 6462 C C . GLU H 2 20 ? 78.592 64.333 -13.610 1.00 20.64 43 GLU H C 1
ATOM 6463 O O . GLU H 2 20 ? 79.134 64.651 -12.558 1.00 19.55 43 GLU H O 1
ATOM 6469 N N . LEU H 2 21 ? 78.554 65.117 -14.691 1.00 21.71 44 LEU H N 1
ATOM 6470 C CA . LEU H 2 21 ? 79.086 66.470 -14.689 1.00 22.54 44 LEU H CA 1
ATOM 6471 C C . LEU H 2 21 ? 78.410 67.329 -13.621 1.00 22.78 44 LEU H C 1
ATOM 6472 O O . LEU H 2 21 ? 79.077 67.974 -12.815 1.00 23.10 44 LEU H O 1
ATOM 6477 N N . GLN H 2 22 ? 77.087 67.300 -13.611 1.00 22.58 45 GLN H N 1
ATOM 6478 C CA . GLN H 2 22 ? 76.279 67.944 -12.570 1.00 22.62 45 GLN H CA 1
ATOM 6479 C C . GLN H 2 22 ? 76.610 67.578 -11.128 1.00 21.53 45 GLN H C 1
ATOM 6480 O O . GLN H 2 22 ? 76.604 68.435 -10.254 1.00 20.76 45 GLN H O 1
ATOM 6486 N N . ARG H 2 23 ? 76.842 66.297 -10.872 1.00 20.61 46 ARG H N 1
ATOM 6487 C CA . ARG H 2 23 ? 77.258 65.869 -9.565 1.00 20.74 46 ARG H CA 1
ATOM 6488 C C . ARG H 2 23 ? 78.623 66.437 -9.207 1.00 20.44 46 ARG H C 1
ATOM 6489 O O . ARG H 2 23 ? 78.822 66.816 -8.068 1.00 19.84 46 ARG H O 1
ATOM 6497 N N . ALA H 2 24 ? 79.557 66.456 -10.163 1.00 20.34 47 ALA H N 1
ATOM 6498 C CA . ALA H 2 24 ? 80.912 66.991 -9.919 1.00 20.64 47 ALA H CA 1
ATOM 6499 C C . ALA H 2 24 ? 80.856 68.483 -9.541 1.00 20.82 47 ALA H C 1
ATOM 6500 O O . ALA H 2 24 ? 81.476 68.903 -8.582 1.00 20.74 47 ALA H O 1
ATOM 6502 N N . LEU H 2 25 ? 80.063 69.250 -10.272 1.00 21.28 48 LEU H N 1
ATOM 6503 C CA . LEU H 2 25 ? 79.938 70.659 -10.039 1.00 21.98 48 LEU H CA 1
ATOM 6504 C C . LEU H 2 25 ? 79.255 71.003 -8.729 1.00 22.77 48 LEU H C 1
ATOM 6505 O O . LEU H 2 25 ? 79.641 71.989 -8.110 1.00 22.74 48 LEU H O 1
ATOM 6510 N N . VAL H 2 26 ? 78.245 70.232 -8.299 1.00 23.08 49 VAL H N 1
ATOM 6511 C CA . VAL H 2 26 ? 77.630 70.492 -6.991 1.00 23.39 49 VAL H CA 1
ATOM 6512 C C . VAL H 2 26 ? 78.682 70.286 -5.887 1.00 24.61 49 VAL H C 1
ATOM 6513 O O . VAL H 2 26 ? 78.740 71.010 -4.880 1.00 23.69 49 VAL H O 1
ATOM 6533 N N . ASP H 2 29 ? 81.292 73.191 -6.058 1.00 27.56 52 ASP H N 1
ATOM 6534 C CA . ASP H 2 29 ? 80.675 74.393 -5.465 1.00 27.43 52 ASP H CA 1
ATOM 6535 C C . ASP H 2 29 ? 80.737 74.305 -3.964 1.00 27.52 52 ASP H C 1
ATOM 6536 O O . ASP H 2 29 ? 81.060 75.287 -3.288 1.00 28.31 52 ASP H O 1
ATOM 6541 N N . SER H 2 30 ? 80.358 73.135 -3.449 1.00 26.54 53 SER H N 1
ATOM 6542 C CA . SER H 2 30 ? 80.300 72.889 -2.021 1.00 25.78 53 SER H CA 1
ATOM 6543 C C . SER H 2 30 ? 81.656 73.116 -1.342 1.00 24.59 53 SER H C 1
ATOM 6544 O O . SER H 2 30 ? 81.702 73.621 -0.218 1.00 25.92 53 SER H O 1
ATOM 6547 N N . ASP H 2 31 ? 82.736 72.712 -1.999 1.00 23.42 54 ASP H N 1
ATOM 6548 C CA . ASP H 2 31 ? 84.074 72.835 -1.445 1.00 22.34 54 ASP H CA 1
ATOM 6549 C C . ASP H 2 31 ? 84.645 74.214 -1.677 1.00 21.58 54 ASP H C 1
ATOM 6550 O O . ASP H 2 31 ? 85.037 74.877 -0.714 1.00 21.18 54 ASP H O 1
ATOM 6555 N N . PHE H 2 32 ? 84.650 74.651 -2.935 1.00 20.27 55 PHE H N 1
ATOM 6556 C CA . PHE H 2 32 ? 85.264 75.944 -3.297 1.00 20.99 55 PHE H CA 1
ATOM 6557 C C . PHE H 2 32 ? 84.539 77.191 -2.810 1.00 20.55 55 PHE H C 1
ATOM 6558 O O . PHE H 2 32 ? 85.170 78.240 -2.633 1.00 20.22 55 PHE H O 1
ATOM 6566 N N . ARG H 2 33 ? 83.238 77.090 -2.579 1.00 20.37 56 ARG H N 1
ATOM 6567 C CA . ARG H 2 33 ? 82.524 78.205 -1.952 1.00 20.14 56 ARG H CA 1
ATOM 6568 C C . ARG H 2 33 ? 82.667 78.268 -0.415 1.00 20.29 56 ARG H C 1
ATOM 6569 O O . ARG H 2 33 ? 82.182 79.220 0.210 1.00 19.83 56 ARG H O 1
ATOM 6577 N N . GLN H 2 34 ? 83.332 77.272 0.166 1.00 20.66 57 GLN H N 1
ATOM 6578 C CA . GLN H 2 34 ? 83.503 77.152 1.606 1.00 20.95 57 GLN H CA 1
ATOM 6579 C C . GLN H 2 34 ? 84.966 77.047 2.030 1.00 20.96 57 GLN H C 1
ATOM 6580 O O . GLN H 2 34 ? 85.283 76.443 3.044 1.00 22.21 57 GLN H O 1
ATOM 6586 N N . ILE H 2 35 ? 85.857 77.660 1.262 1.00 21.05 58 ILE H N 1
ATOM 6587 C CA . ILE H 2 35 ? 87.252 77.723 1.629 1.00 21.39 58 ILE H CA 1
ATOM 6588 C C . ILE H 2 35 ? 87.394 78.477 2.973 1.00 21.14 58 ILE H C 1
ATOM 6589 O O . ILE H 2 35 ? 86.727 79.483 3.196 1.00 20.76 58 ILE H O 1
ATOM 6594 N N . ALA H 2 36 ? 88.231 77.952 3.865 1.00 21.07 59 ALA H N 1
ATOM 6595 C CA . ALA H 2 36 ? 88.447 78.536 5.186 1.00 21.43 59 ALA H CA 1
ATOM 6596 C C . ALA H 2 36 ? 89.835 79.160 5.274 1.00 22.23 59 ALA H C 1
ATOM 6597 O O . ALA H 2 36 ? 90.840 78.599 4.799 1.00 22.55 59 ALA H O 1
ATOM 6599 N N . LEU H 2 37 ? 89.884 80.327 5.901 1.00 22.73 60 LEU H N 1
ATOM 6600 C CA . LEU H 2 37 ? 91.127 81.025 6.130 1.00 23.13 60 LEU H CA 1
ATOM 6601 C C . LEU H 2 37 ? 91.791 80.331 7.315 1.00 23.41 60 LEU H C 1
ATOM 6602 O O . LEU H 2 37 ? 91.696 80.772 8.460 1.00 23.86 60 LEU H O 1
ATOM 6607 N N . ARG H 2 38 ? 92.436 79.210 7.015 1.00 23.66 61 ARG H N 1
ATOM 6608 C CA . ARG H 2 38 ? 93.046 78.342 8.012 1.00 23.84 61 ARG H CA 1
ATOM 6609 C C . ARG H 2 38 ? 94.137 77.616 7.261 1.00 23.68 61 ARG H C 1
ATOM 6610 O O . ARG H 2 38 ? 93.891 77.100 6.173 1.00 24.05 61 ARG H O 1
ATOM 6618 N N . GLN H 2 39 ? 95.341 77.614 7.806 1.00 23.48 62 GLN H N 1
ATOM 6619 C CA . GLN H 2 39 ? 96.493 76.995 7.151 1.00 23.39 62 GLN H CA 1
ATOM 6620 C C . GLN H 2 39 ? 96.532 75.507 7.427 1.00 23.88 62 GLN H C 1
ATOM 6621 O O . GLN H 2 39 ? 96.137 75.067 8.501 1.00 24.20 62 GLN H O 1
ATOM 6627 N N . THR H 2 40 ? 97.055 74.758 6.452 1.00 24.67 63 THR H N 1
ATOM 6628 C CA . THR H 2 40 ? 97.207 73.301 6.508 1.00 24.54 63 THR H CA 1
ATOM 6629 C C . THR H 2 40 ? 98.679 72.892 6.231 1.00 25.73 63 THR H C 1
ATOM 6630 O O . THR H 2 40 ? 99.450 73.660 5.638 1.00 25.38 63 THR H O 1
ATOM 6634 N N . ARG H 2 41 ? 99.073 71.717 6.739 1.00 27.24 64 ARG H N 1
ATOM 6635 C CA . ARG H 2 41 ? 100.253 70.960 6.263 1.00 27.85 64 ARG H CA 1
ATOM 6636 C C . ARG H 2 41 ? 99.731 69.943 5.232 1.00 28.71 64 ARG H C 1
ATOM 6637 O O . ARG H 2 41 ? 98.585 69.492 5.349 1.00 29.12 64 ARG H O 1
ATOM 6645 N N . THR H 2 42 ? 100.524 69.516 4.250 1.00 29.72 65 THR H N 1
ATOM 6646 C CA . THR H 2 42 ? 101.973 69.661 4.183 1.00 30.46 65 THR H CA 1
ATOM 6647 C C . THR H 2 42 ? 102.409 70.736 3.188 1.00 30.72 65 THR H C 1
ATOM 6648 O O . THR H 2 42 ? 103.601 71.066 3.118 1.00 31.34 65 THR H O 1
ATOM 6652 N N . LYS H 2 49 ? 103.166 74.905 5.770 1.00 18.51 72 LYS H N 1
ATOM 6653 C CA . LYS H 2 49 ? 101.981 75.670 6.175 1.00 18.91 72 LYS H CA 1
ATOM 6654 C C . LYS H 2 49 ? 101.533 76.625 5.056 1.00 19.01 72 LYS H C 1
ATOM 6655 O O . LYS H 2 49 ? 102.147 77.663 4.823 1.00 18.78 72 LYS H O 1
ATOM 6657 N N . LYS H 2 50 ? 100.464 76.266 4.352 1.00 18.98 73 LYS H N 1
ATOM 6658 C CA . LYS H 2 50 ? 99.902 77.166 3.356 1.00 19.29 73 LYS H CA 1
ATOM 6659 C C . LYS H 2 50 ? 98.404 77.286 3.570 1.00 19.19 73 LYS H C 1
ATOM 6660 O O . LYS H 2 50 ? 97.783 76.396 4.166 1.00 18.46 73 LYS H O 1
ATOM 6666 N N . LEU H 2 51 ? 97.840 78.395 3.091 1.00 19.19 74 LEU H N 1
ATOM 6667 C CA . LEU H 2 51 ? 96.394 78.554 3.008 1.00 19.31 74 LEU H CA 1
ATOM 6668 C C . LEU H 2 51 ? 95.786 77.683 1.901 1.00 19.62 74 LEU H C 1
ATOM 6669 O O . LEU H 2 51 ? 94.715 77.100 2.066 1.00 20.46 74 LEU H O 1
ATOM 6674 N N . LEU H 2 52 ? 96.494 77.640 0.781 1.00 19.62 75 LEU H N 1
ATOM 6675 C CA . LEU H 2 52 ? 96.087 77.026 -0.471 1.00 19.83 75 LEU H CA 1
ATOM 6676 C C . LEU H 2 52 ? 97.328 76.371 -1.012 1.00 19.00 75 LEU H C 1
ATOM 6677 O O . LEU H 2 52 ? 98.339 77.036 -1.164 1.00 18.69 75 LEU H O 1
ATOM 6682 N N . HIS H 2 53 ? 97.268 75.078 -1.282 1.00 18.61 76 HIS H N 1
ATOM 6683 C CA . HIS H 2 53 ? 98.417 74.358 -1.832 1.00 18.07 76 HIS H CA 1
ATOM 6684 C C . HIS H 2 53 ? 98.098 74.095 -3.285 1.00 17.97 76 HIS H C 1
ATOM 6685 O O . HIS H 2 53 ? 97.015 73.639 -3.610 1.00 17.66 76 HIS H O 1
ATOM 6692 N N . TRP H 2 54 ? 99.032 74.443 -4.163 1.00 17.91 77 TRP H N 1
ATOM 6693 C CA . TRP H 2 54 ? 98.856 74.291 -5.588 1.00 17.08 77 TRP H CA 1
ATOM 6694 C C . TRP H 2 54 ? 100.233 74.006 -6.180 1.00 17.68 77 TRP H C 1
ATOM 6695 O O . TRP H 2 54 ? 101.027 74.918 -6.427 1.00 17.07 77 TRP H O 1
ATOM 6706 N N . ALA H 2 55 ? 100.496 72.724 -6.399 1.00 18.75 78 ALA H N 1
ATOM 6707 C CA . ALA H 2 55 ? 101.811 72.258 -6.855 1.00 19.28 78 ALA H CA 1
ATOM 6708 C C . ALA H 2 55 ? 101.724 70.946 -7.649 1.00 19.86 78 ALA H C 1
ATOM 6709 O O . ALA H 2 55 ? 100.768 70.173 -7.534 1.00 20.03 78 ALA H O 1
ATOM 6711 N N . ASP H 2 56 ? 102.750 70.689 -8.441 1.00 21.01 79 ASP H N 1
ATOM 6712 C CA . ASP H 2 56 ? 102.819 69.456 -9.221 1.00 21.68 79 ASP H CA 1
ATOM 6713 C C . ASP H 2 56 ? 102.877 68.216 -8.336 1.00 21.58 79 ASP H C 1
ATOM 6714 O O . ASP H 2 56 ? 103.521 68.208 -7.293 1.00 21.32 79 ASP H O 1
ATOM 6719 N N . TYR H 2 57 ? 102.147 67.190 -8.757 1.00 21.85 80 TYR H N 1
ATOM 6720 C CA . TYR H 2 57 ? 102.055 65.935 -8.042 1.00 22.10 80 TYR H CA 1
ATOM 6721 C C . TYR H 2 57 ? 101.538 66.072 -6.609 1.00 22.50 80 TYR H C 1
ATOM 6722 O O . TYR H 2 57 ? 101.669 65.143 -5.816 1.00 23.16 80 TYR H O 1
ATOM 6731 N N . LEU H 2 58 ? 100.925 67.200 -6.269 1.00 22.58 81 LEU H N 1
ATOM 6732 C CA . LEU H 2 58 ? 100.306 67.321 -4.959 1.00 22.91 81 LEU H CA 1
ATOM 6733 C C . LEU H 2 58 ? 99.163 66.294 -4.852 1.00 22.99 81 LEU H C 1
ATOM 6734 O O . LEU H 2 58 ? 98.433 66.068 -5.822 1.00 22.41 81 LEU H O 1
ATOM 6739 N N . LEU H 2 59 ? 99.053 65.671 -3.673 1.00 23.10 82 LEU H N 1
ATOM 6740 C CA . LEU H 2 59 ? 98.166 64.525 -3.432 1.00 23.32 82 LEU H CA 1
ATOM 6741 C C . LEU H 2 59 ? 98.451 63.342 -4.344 1.00 23.04 82 LEU H C 1
ATOM 6742 O O . LEU H 2 59 ? 97.581 62.514 -4.574 1.00 22.25 82 LEU H O 1
ATOM 6747 N N . ASP H 2 60 ? 99.678 63.265 -4.846 1.00 23.19 83 ASP H N 1
ATOM 6748 C CA . ASP H 2 60 ? 100.039 62.293 -5.863 1.00 23.56 83 ASP H CA 1
ATOM 6749 C C . ASP H 2 60 ? 99.201 62.429 -7.140 1.00 23.01 83 ASP H C 1
ATOM 6750 O O . ASP H 2 60 ? 99.003 61.455 -7.853 1.00 23.38 83 ASP H O 1
ATOM 6755 N N . SER H 2 61 ? 98.736 63.638 -7.440 1.00 22.26 84 SER H N 1
ATOM 6756 C CA . SER H 2 61 ? 98.160 63.934 -8.747 1.00 21.64 84 SER H CA 1
ATOM 6757 C C . SER H 2 61 ? 99.176 63.622 -9.846 1.00 21.53 84 SER H C 1
ATOM 6758 O O . SER H 2 61 ? 100.377 63.754 -9.634 1.00 20.97 84 SER H O 1
ATOM 6761 N N . ASP H 2 62 ? 98.673 63.207 -11.009 1.00 21.67 85 ASP H N 1
ATOM 6762 C CA . ASP H 2 62 ? 99.488 63.000 -12.225 1.00 21.87 85 ASP H CA 1
ATOM 6763 C C . ASP H 2 62 ? 100.011 64.309 -12.812 1.00 22.37 85 ASP H C 1
ATOM 6764 O O . ASP H 2 62 ? 101.030 64.324 -13.529 1.00 21.80 85 ASP H O 1
ATOM 6769 N N . ASN H 2 63 ? 99.278 65.392 -12.562 1.00 22.69 86 ASN H N 1
ATOM 6770 C CA . ASN H 2 63 ? 99.774 66.721 -12.880 1.00 23.23 86 ASN H CA 1
ATOM 6771 C C . ASN H 2 63 ? 99.622 67.597 -11.634 1.00 22.61 86 ASN H C 1
ATOM 6772 O O . ASN H 2 63 ? 100.178 67.269 -10.591 1.00 22.02 86 ASN H O 1
ATOM 6777 N N . LYS H 2 64 ? 98.865 68.682 -11.724 1.00 22.72 87 LYS H N 1
ATOM 6778 C CA . LYS H 2 64 ? 98.668 69.584 -10.600 1.00 22.17 87 LYS H CA 1
ATOM 6779 C C . LYS H 2 64 ? 97.635 69.028 -9.619 1.00 21.55 87 LYS H C 1
ATOM 6780 O O . LYS H 2 64 ? 96.668 68.356 -10.014 1.00 20.95 87 LYS H O 1
ATOM 6786 N N . GLY H 2 65 ? 97.854 69.323 -8.339 1.00 20.57 88 GLY H N 1
ATOM 6787 C CA . GLY H 2 65 ? 96.878 69.035 -7.295 1.00 19.94 88 GLY H CA 1
ATOM 6788 C C . GLY H 2 65 ? 96.651 70.301 -6.523 1.00 18.86 88 GLY H C 1
ATOM 6789 O O . GLY H 2 65 ? 97.498 71.170 -6.524 1.00 18.80 88 GLY H O 1
ATOM 6790 N N . ILE H 2 66 ? 95.482 70.420 -5.915 1.00 18.78 89 ILE H N 1
ATOM 6791 C CA . ILE H 2 66 ? 95.135 71.574 -5.098 1.00 18.67 89 ILE H CA 1
ATOM 6792 C C . ILE H 2 66 ? 94.652 71.067 -3.745 1.00 19.84 89 ILE H C 1
ATOM 6793 O O . ILE H 2 66 ? 93.883 70.078 -3.659 1.00 19.80 89 ILE H O 1
ATOM 6806 N N . PHE H 2 68 ? 93.172 72.623 0.238 1.00 21.29 91 PHE H N 1
ATOM 6807 C CA . PHE H 2 68 ? 92.769 73.693 1.161 1.00 20.86 91 PHE H CA 1
ATOM 6808 C C . PHE H 2 68 ? 91.891 73.202 2.330 1.00 21.33 91 PHE H C 1
ATOM 6809 O O . PHE H 2 68 ? 91.346 72.091 2.323 1.00 21.49 91 PHE H O 1
ATOM 6817 N N . ALA H 2 69 ? 91.779 74.060 3.341 1.00 21.80 92 ALA H N 1
ATOM 6818 C CA . ALA H 2 69 ? 90.872 73.875 4.451 1.00 21.72 92 ALA H CA 1
ATOM 6819 C C . ALA H 2 69 ? 89.535 74.388 4.016 1.00 22.45 92 ALA H C 1
ATOM 6820 O O . ALA H 2 69 ? 89.465 75.361 3.254 1.00 22.58 92 ALA H O 1
ATOM 6822 N N . ARG H 2 70 ? 88.473 73.726 4.480 1.00 23.01 93 ARG H N 1
ATOM 6823 C CA . ARG H 2 70 ? 87.132 74.197 4.269 1.00 23.80 93 ARG H CA 1
ATOM 6824 C C . ARG H 2 70 ? 86.211 74.066 5.484 1.00 24.01 93 ARG H C 1
ATOM 6825 O O . ARG H 2 70 ? 86.403 73.209 6.358 1.00 24.56 93 ARG H O 1
ATOM 6833 N N . LEU H 2 71 ? 85.212 74.947 5.512 1.00 23.47 94 LEU H N 1
ATOM 6834 C CA . LEU H 2 71 ? 84.127 74.889 6.485 1.00 23.15 94 LEU H CA 1
ATOM 6835 C C . LEU H 2 71 ? 83.335 73.619 6.262 1.00 21.52 94 LEU H C 1
ATOM 6836 O O . LEU H 2 71 ? 82.755 73.454 5.220 1.00 21.58 94 LEU H O 1
ATOM 6841 N N . GLY H 2 72 ? 83.340 72.715 7.234 1.00 21.34 95 GLY H N 1
ATOM 6842 C CA . GLY H 2 72 ? 82.571 71.443 7.170 1.00 21.51 95 GLY H CA 1
ATOM 6843 C C . GLY H 2 72 ? 81.144 71.590 7.688 1.00 21.05 95 GLY H C 1
ATOM 6844 O O . GLY H 2 72 ? 80.194 71.199 7.025 1.00 22.19 95 GLY H O 1
ATOM 6845 N N . TRP H 2 73 ? 80.977 72.176 8.865 1.00 20.90 96 TRP H N 1
ATOM 6846 C CA . TRP H 2 73 ? 79.628 72.492 9.363 1.00 20.65 96 TRP H CA 1
ATOM 6847 C C . TRP H 2 73 ? 79.690 73.388 10.611 1.00 20.58 96 TRP H C 1
ATOM 6848 O O . TRP H 2 73 ? 80.748 73.539 11.205 1.00 19.90 96 TRP H O 1
ATOM 6859 N N . HIS H 2 74 ? 78.548 73.972 10.980 1.00 20.72 97 HIS H N 1
ATOM 6860 C CA . HIS H 2 74 ? 78.395 74.691 12.237 1.00 21.22 97 HIS H CA 1
ATOM 6861 C C . HIS H 2 74 ? 78.046 73.656 13.280 1.00 20.47 97 HIS H C 1
ATOM 6862 O O . HIS H 2 74 ? 77.263 72.751 13.009 1.00 20.76 97 HIS H O 1
ATOM 6869 N N . ASN H 2 75 ? 78.642 73.790 14.466 1.00 19.11 98 ASN H N 1
ATOM 6870 C CA . ASN H 2 75 ? 78.377 72.902 15.593 1.00 17.98 98 ASN H CA 1
ATOM 6871 C C . ASN H 2 75 ? 77.113 73.346 16.293 1.00 17.74 98 ASN H C 1
ATOM 6872 O O . ASN H 2 75 ? 76.709 74.479 16.125 1.00 17.94 98 ASN H O 1
ATOM 6877 N N . PRO H 2 76 ? 76.490 72.463 17.091 1.00 18.00 99 PRO H N 1
ATOM 6878 C CA . PRO H 2 76 ? 75.276 72.900 17.791 1.00 18.28 99 PRO H CA 1
ATOM 6879 C C . PRO H 2 76 ? 75.580 74.042 18.783 1.00 18.97 99 PRO H C 1
ATOM 6880 O O . PRO H 2 76 ? 76.740 74.262 19.132 1.00 18.50 99 PRO H O 1
ATOM 6884 N N . GLN H 2 77 ? 74.530 74.747 19.214 1.00 19.84 100 GLN H N 1
ATOM 6885 C CA . GLN H 2 77 ? 74.640 76.030 19.926 1.00 20.32 100 GLN H CA 1
ATOM 6886 C C . GLN H 2 77 ? 75.705 76.056 21.011 1.00 19.82 100 GLN H C 1
ATOM 6887 O O . GLN H 2 77 ? 76.496 76.992 21.111 1.00 20.67 100 GLN H O 1
ATOM 6893 N N . GLN H 2 78 ? 75.715 75.003 21.806 1.00 18.50 101 GLN H N 1
ATOM 6894 C CA . GLN H 2 78 ? 76.475 74.951 23.030 1.00 18.07 101 GLN H CA 1
ATOM 6895 C C . GLN H 2 78 ? 78.002 74.855 22.831 1.00 16.23 101 GLN H C 1
ATOM 6896 O O . GLN H 2 78 ? 78.783 75.203 23.702 1.00 15.74 101 GLN H O 1
ATOM 6902 N N . GLN H 2 79 ? 78.415 74.385 21.669 1.00 14.88 102 GLN H N 1
ATOM 6903 C CA . GLN H 2 79 ? 79.746 73.841 21.491 1.00 13.74 102 GLN H CA 1
ATOM 6904 C C . GLN H 2 79 ? 80.739 74.876 21.021 1.00 13.30 102 GLN H C 1
ATOM 6905 O O . GLN H 2 79 ? 80.432 75.766 20.221 1.00 12.84 102 GLN H O 1
ATOM 6911 N N . PHE H 2 80 ? 81.961 74.699 21.488 1.00 12.88 103 PHE H N 1
ATOM 6912 C CA . PHE H 2 80 ? 83.068 75.502 21.064 1.00 13.34 103 PHE H CA 1
ATOM 6913 C C . PHE H 2 80 ? 84.144 74.581 20.489 1.00 12.34 103 PHE H C 1
ATOM 6914 O O . PHE H 2 80 ? 84.501 73.614 21.137 1.00 10.89 103 PHE H O 1
ATOM 6922 N N . PRO H 2 81 ? 84.690 74.891 19.290 1.00 12.51 104 PRO H N 1
ATOM 6923 C CA . PRO H 2 81 ? 84.391 75.995 18.391 1.00 12.89 104 PRO H CA 1
ATOM 6924 C C . PRO H 2 81 ? 83.064 75.825 17.691 1.00 14.33 104 PRO H C 1
ATOM 6925 O O . PRO H 2 81 ? 82.505 74.735 17.669 1.00 15.11 104 PRO H O 1
ATOM 6929 N N . ARG H 2 82 ? 82.580 76.906 17.116 1.00 16.11 105 ARG H N 1
ATOM 6930 C CA . ARG H 2 82 ? 81.261 76.960 16.531 1.00 18.04 105 ARG H CA 1
ATOM 6931 C C . ARG H 2 82 ? 81.187 76.280 15.179 1.00 18.73 105 ARG H C 1
ATOM 6932 O O . ARG H 2 82 ? 80.112 75.965 14.714 1.00 19.30 105 ARG H O 1
ATOM 6940 N N . GLY H 2 83 ? 82.329 76.064 14.549 1.00 20.21 106 GLY H N 1
ATOM 6941 C CA . GLY H 2 83 ? 82.385 75.390 13.275 1.00 21.12 106 GLY H CA 1
ATOM 6942 C C . GLY H 2 83 ? 83.471 74.347 13.218 1.00 21.50 106 GLY H C 1
ATOM 6943 O O . GLY H 2 83 ? 84.524 74.534 13.804 1.00 22.58 106 GLY H O 1
ATOM 6944 N N . GLU H 2 84 ? 83.203 73.236 12.524 1.00 21.95 107 GLU H N 1
ATOM 6945 C CA . GLU H 2 84 ? 84.236 72.237 12.251 1.00 22.18 107 GLU H CA 1
ATOM 6946 C C . GLU H 2 84 ? 84.831 72.503 10.886 1.00 21.88 107 GLU H C 1
ATOM 6947 O O . GLU H 2 84 ? 84.107 72.620 9.895 1.00 23.23 107 GLU H O 1
ATOM 6953 N N . VAL H 2 85 ? 86.146 72.604 10.860 1.00 21.67 108 VAL H N 1
ATOM 6954 C CA . VAL H 2 85 ? 86.918 72.811 9.663 1.00 21.60 108 VAL H CA 1
ATOM 6955 C C . VAL H 2 85 ? 87.485 71.452 9.245 1.00 22.26 108 VAL H C 1
ATOM 6956 O O . VAL H 2 85 ? 88.102 70.725 10.057 1.00 20.65 108 VAL H O 1
ATOM 6960 N N . THR H 2 86 ? 87.236 71.113 7.976 1.00 23.02 109 THR H N 1
ATOM 6961 C CA . THR H 2 86 ? 87.742 69.897 7.360 1.00 23.17 109 THR H CA 1
ATOM 6962 C C . THR H 2 86 ? 88.828 70.275 6.344 1.00 23.57 109 THR H C 1
ATOM 6963 O O . THR H 2 86 ? 89.255 71.431 6.268 1.00 23.34 109 THR H O 1
ATOM 6967 N N . LYS H 2 87 ? 89.318 69.295 5.593 1.00 24.06 110 LYS H N 1
ATOM 6968 C CA . LYS H 2 87 ? 90.336 69.528 4.555 1.00 23.30 110 LYS H CA 1
ATOM 6969 C C . LYS H 2 87 ? 89.976 68.736 3.303 1.00 23.04 110 LYS H C 1
ATOM 6970 O O . LYS H 2 87 ? 89.560 67.563 3.397 1.00 21.38 110 LYS H O 1
ATOM 6976 N N . VAL H 2 88 ? 90.125 69.389 2.141 1.00 22.58 111 VAL H N 1
ATOM 6977 C CA . VAL H 2 88 ? 89.853 68.753 0.850 1.00 21.74 111 VAL H CA 1
ATOM 6978 C C . VAL H 2 88 ? 90.932 69.012 -0.216 1.00 21.13 111 VAL H C 1
ATOM 6979 O O . VAL H 2 88 ? 91.679 70.005 -0.189 1.00 20.64 111 VAL H O 1
ATOM 6983 N N . GLY H 2 89 ? 90.997 68.099 -1.174 1.00 20.26 112 GLY H N 1
ATOM 6984 C CA . GLY H 2 89 ? 91.914 68.241 -2.288 1.00 19.69 112 GLY H CA 1
ATOM 6985 C C . GLY H 2 89 ? 91.275 67.737 -3.565 1.00 19.32 112 GLY H C 1
ATOM 6986 O O . GLY H 2 89 ? 90.335 66.922 -3.526 1.00 18.51 112 GLY H O 1
ATOM 6987 N N . TYR H 2 90 ? 91.772 68.255 -4.690 1.00 18.48 113 TYR H N 1
ATOM 6988 C CA . TYR H 2 90 ? 91.427 67.743 -5.993 1.00 18.35 113 TYR H CA 1
ATOM 6989 C C . TYR H 2 90 ? 92.703 67.295 -6.733 1.00 18.10 113 TYR H C 1
ATOM 6990 O O . TYR H 2 90 ? 93.760 67.917 -6.620 1.00 17.40 113 TYR H O 1
ATOM 6999 N N . ARG H 2 91 ? 92.586 66.202 -7.477 1.00 17.81 114 ARG H N 1
ATOM 7000 C CA . ARG H 2 91 ? 93.693 65.702 -8.266 1.00 18.59 114 ARG H CA 1
ATOM 7001 C C . ARG H 2 91 ? 93.221 64.972 -9.529 1.00 18.07 114 ARG H C 1
ATOM 7002 O O . ARG H 2 91 ? 92.061 64.594 -9.644 1.00 17.34 114 ARG H O 1
ATOM 7010 N N . ILE H 2 92 ? 94.152 64.771 -10.456 1.00 18.40 115 ILE H N 1
ATOM 7011 C CA . ILE H 2 92 ? 93.918 63.950 -11.648 1.00 18.37 115 ILE H CA 1
ATOM 7012 C C . ILE H 2 92 ? 94.629 62.615 -11.500 1.00 18.36 115 ILE H C 1
ATOM 7013 O O . ILE H 2 92 ? 95.835 62.583 -11.270 1.00 18.15 115 ILE H O 1
ATOM 7018 N N . LYS H 2 93 ? 93.886 61.519 -11.617 1.00 18.55 116 LYS H N 1
ATOM 7019 C CA . LYS H 2 93 ? 94.503 60.199 -11.747 1.00 19.30 116 LYS H CA 1
ATOM 7020 C C . LYS H 2 93 ? 93.943 59.450 -12.954 1.00 19.10 116 LYS H C 1
ATOM 7021 O O . LYS H 2 93 ? 92.764 59.070 -12.986 1.00 18.49 116 LYS H O 1
ATOM 7027 N N . ASP H 2 94 ? 94.822 59.247 -13.931 1.00 18.87 117 ASP H N 1
ATOM 7028 C CA . ASP H 2 94 ? 94.498 58.586 -15.169 1.00 19.41 117 ASP H CA 1
ATOM 7029 C C . ASP H 2 94 ? 93.382 59.361 -15.833 1.00 19.33 117 ASP H C 1
ATOM 7030 O O . ASP H 2 94 ? 92.319 58.816 -16.103 1.00 19.43 117 ASP H O 1
ATOM 7035 N N . GLU H 2 95 ? 93.628 60.651 -16.054 1.00 19.44 118 GLU H N 1
ATOM 7036 C CA . GLU H 2 95 ? 92.649 61.556 -16.676 1.00 19.81 118 GLU H CA 1
ATOM 7037 C C . GLU H 2 95 ? 91.244 61.542 -16.042 1.00 19.92 118 GLU H C 1
ATOM 7038 O O . GLU H 2 95 ? 90.244 61.836 -16.706 1.00 19.77 118 GLU H O 1
ATOM 7044 N N . ARG H 2 96 ? 91.174 61.216 -14.757 1.00 19.72 119 ARG H N 1
ATOM 7045 C CA . ARG H 2 96 ? 89.939 61.371 -13.992 1.00 19.83 119 ARG H CA 1
ATOM 7046 C C . ARG H 2 96 ? 90.182 62.328 -12.854 1.00 18.66 119 ARG H C 1
ATOM 7047 O O . ARG H 2 96 ? 91.234 62.274 -12.226 1.00 17.01 119 ARG H O 1
ATOM 7055 N N . LEU H 2 97 ? 89.201 63.199 -12.613 1.00 18.29 120 LEU H N 1
ATOM 7056 C CA . LEU H 2 97 ? 89.230 64.126 -11.477 1.00 18.43 120 LEU H CA 1
ATOM 7057 C C . LEU H 2 97 ? 88.776 63.387 -10.222 1.00 18.95 120 LEU H C 1
ATOM 7058 O O . LEU H 2 97 ? 87.736 62.708 -10.213 1.00 19.43 120 LEU H O 1
ATOM 7063 N N . GLU H 2 98 ? 89.575 63.510 -9.169 1.00 19.39 121 GLU H N 1
ATOM 7064 C CA . GLU H 2 98 ? 89.243 62.933 -7.883 1.00 19.95 121 GLU H CA 1
ATOM 7065 C C . GLU H 2 98 ? 89.247 63.990 -6.802 1.00 19.80 121 GLU H C 1
ATOM 7066 O O . GLU H 2 98 ? 90.057 64.905 -6.822 1.00 18.79 121 GLU H O 1
ATOM 7072 N N . ARG H 2 99 ? 88.351 63.821 -5.843 1.00 20.30 122 ARG H N 1
ATOM 7073 C CA . ARG H 2 99 ? 88.273 64.723 -4.708 1.00 20.80 122 ARG H CA 1
ATOM 7074 C C . ARG H 2 99 ? 88.654 63.918 -3.485 1.00 20.33 122 ARG H C 1
ATOM 7075 O O . ARG H 2 99 ? 88.145 62.827 -3.287 1.00 21.24 122 ARG H O 1
ATOM 7083 N N . VAL H 2 100 ? 89.585 64.448 -2.705 1.00 19.82 123 VAL H N 1
ATOM 7084 C CA . VAL H 2 100 ? 90.014 63.836 -1.479 1.00 19.99 123 VAL H CA 1
ATOM 7085 C C . VAL H 2 100 ? 89.559 64.629 -0.248 1.00 20.79 123 VAL H C 1
ATOM 7086 O O . VAL H 2 100 ? 89.735 65.865 -0.182 1.00 21.08 123 VAL H O 1
ATOM 7090 N N . TRP H 2 101 ? 89.040 63.897 0.745 1.00 20.70 124 TRP H N 1
ATOM 7091 C CA . TRP H 2 101 ? 88.498 64.474 1.963 1.00 21.25 124 TRP H CA 1
ATOM 7092 C C . TRP H 2 101 ? 89.222 63.926 3.227 1.00 21.47 124 TRP H C 1
ATOM 7093 O O . TRP H 2 101 ? 89.441 62.695 3.328 1.00 21.55 124 TRP H O 1
ATOM 7104 N N . TRP H 2 102 ? 89.572 64.844 4.150 1.00 20.70 125 TRP H N 1
ATOM 7105 C CA . TRP H 2 102 ? 90.038 64.538 5.519 1.00 20.47 125 TRP H CA 1
ATOM 7106 C C . TRP H 2 102 ? 89.145 65.241 6.567 1.00 20.14 125 TRP H C 1
ATOM 7107 O O . TRP H 2 102 ? 88.777 66.381 6.401 1.00 19.83 125 TRP H O 1
ATOM 7118 N N . ARG H 2 103 ? 88.822 64.550 7.655 1.00 20.08 126 ARG H N 1
ATOM 7119 C CA . ARG H 2 103 ? 88.014 65.128 8.738 1.00 20.09 126 ARG H CA 1
ATOM 7120 C C . ARG H 2 103 ? 88.748 66.266 9.464 1.00 19.85 126 ARG H C 1
ATOM 7121 O O . ARG H 2 103 ? 88.139 67.222 9.893 1.00 18.57 126 ARG H O 1
ATOM 7129 N N . TYR H 2 104 ? 90.064 66.160 9.563 1.00 21.33 127 TYR H N 1
ATOM 7130 C CA . TYR H 2 104 ? 90.869 67.090 10.369 1.00 22.39 127 TYR H CA 1
ATOM 7131 C C . TYR H 2 104 ? 91.923 67.815 9.508 1.00 23.26 127 TYR H C 1
ATOM 7132 O O . TYR H 2 104 ? 92.663 67.175 8.765 1.00 23.67 127 TYR H O 1
ATOM 7141 N N . PRO H 2 105 ? 91.987 69.154 9.600 1.00 24.28 128 PRO H N 1
ATOM 7142 C CA . PRO H 2 105 ? 92.981 69.898 8.819 1.00 25.04 128 PRO H CA 1
ATOM 7143 C C . PRO H 2 105 ? 94.426 69.464 9.092 1.00 25.84 128 PRO H C 1
ATOM 7144 O O . PRO H 2 105 ? 95.217 69.385 8.157 1.00 25.54 128 PRO H O 1
ATOM 7148 N N . ASP H 2 106 ? 94.756 69.193 10.356 1.00 27.06 129 ASP H N 1
ATOM 7149 C CA . ASP H 2 106 ? 96.083 68.673 10.725 1.00 28.15 129 ASP H CA 1
ATOM 7150 C C . ASP H 2 106 ? 95.995 67.154 10.923 1.00 29.05 129 ASP H C 1
ATOM 7151 O O . ASP H 2 106 ? 95.353 66.674 11.857 1.00 29.27 129 ASP H O 1
ATOM 7156 N N . THR H 2 107 ? 96.636 66.409 10.027 1.00 30.23 130 THR H N 1
ATOM 7157 C CA . THR H 2 107 ? 96.354 64.988 9.855 1.00 31.43 130 THR H CA 1
ATOM 7158 C C . THR H 2 107 ? 97.665 64.216 9.673 1.00 32.40 130 THR H C 1
ATOM 7159 O O . THR H 2 107 ? 98.548 64.675 8.941 1.00 33.09 130 THR H O 1
ATOM 7163 N N . PRO H 2 108 ? 97.815 63.056 10.355 1.00 33.00 131 PRO H N 1
ATOM 7164 C CA . PRO H 2 108 ? 98.981 62.216 10.106 1.00 33.19 131 PRO H CA 1
ATOM 7165 C C . PRO H 2 108 ? 98.823 61.428 8.799 1.00 33.46 131 PRO H C 1
ATOM 7166 O O . PRO H 2 108 ? 99.593 60.499 8.527 1.00 34.14 131 PRO H O 1
ATOM 7170 N N . GLN H 2 111 ? 97.309 59.035 7.280 1.00 24.30 134 GLN H N 1
ATOM 7171 C CA . GLN H 2 111 ? 97.818 59.634 6.054 1.00 24.10 134 GLN H CA 1
ATOM 7172 C C . GLN H 2 111 ? 96.680 59.921 5.064 1.00 24.09 134 GLN H C 1
ATOM 7173 O O . GLN H 2 111 ? 96.114 61.023 5.075 1.00 24.11 134 GLN H O 1
ATOM 7175 N N . GLU H 2 112 ? 96.327 58.931 4.241 1.00 23.75 135 GLU H N 1
ATOM 7176 C CA . GLU H 2 112 ? 95.467 59.158 3.058 1.00 23.27 135 GLU H CA 1
ATOM 7177 C C . GLU H 2 112 ? 94.001 59.501 3.389 1.00 22.68 135 GLU H C 1
ATOM 7178 O O . GLU H 2 112 ? 93.482 59.142 4.449 1.00 23.33 135 GLU H O 1
ATOM 7180 N N . GLY H 2 113 ? 93.346 60.205 2.469 1.00 21.47 136 GLY H N 1
ATOM 7181 C CA . GLY H 2 113 ? 91.998 60.707 2.689 1.00 20.46 136 GLY H CA 1
ATOM 7182 C C . GLY H 2 113 ? 90.910 59.805 2.133 1.00 18.96 136 GLY H C 1
ATOM 7183 O O . GLY H 2 113 ? 91.194 58.765 1.532 1.00 18.89 136 GLY H O 1
ATOM 7184 N N . VAL H 2 114 ? 89.667 60.200 2.376 1.00 17.42 137 VAL H N 1
ATOM 7185 C CA . VAL H 2 114 ? 88.492 59.568 1.759 1.00 16.91 137 VAL H CA 1
ATOM 7186 C C . VAL H 2 114 ? 88.387 60.064 0.301 1.00 16.69 137 VAL H C 1
ATOM 7187 O O . VAL H 2 114 ? 88.182 61.236 0.037 1.00 16.10 137 VAL H O 1
ATOM 7191 N N . VAL H 2 115 ? 88.533 59.153 -0.642 1.00 17.00 138 VAL H N 1
ATOM 7192 C CA . VAL H 2 115 ? 88.634 59.520 -2.046 1.00 17.02 138 VAL H CA 1
ATOM 7193 C C . VAL H 2 115 ? 87.304 59.364 -2.758 1.00 17.41 138 VAL H C 1
ATOM 7194 O O . VAL H 2 115 ? 86.718 58.315 -2.729 1.00 16.66 138 VAL H O 1
ATOM 7198 N N . THR H 2 116 ? 86.844 60.428 -3.403 1.00 18.71 139 THR H N 1
ATOM 7199 C CA . THR H 2 116 ? 85.694 60.347 -4.276 1.00 20.08 139 THR H CA 1
ATOM 7200 C C . THR H 2 116 ? 86.112 60.520 -5.747 1.00 20.68 139 THR H C 1
ATOM 7201 O O . THR H 2 116 ? 86.629 61.561 -6.123 1.00 20.25 139 THR H O 1
ATOM 7205 N N . PRO H 2 117 ? 85.882 59.492 -6.580 1.00 21.76 140 PRO H N 1
ATOM 7206 C CA . PRO H 2 117 ? 86.087 59.656 -8.029 1.00 22.70 140 PRO H CA 1
ATOM 7207 C C . PRO H 2 117 ? 84.939 60.480 -8.617 1.00 22.92 140 PRO H C 1
ATOM 7208 O O . PRO H 2 117 ? 83.793 60.052 -8.578 1.00 23.66 140 PRO H O 1
ATOM 7212 N N . LEU H 2 118 ? 85.246 61.657 -9.143 1.00 23.20 141 LEU H N 1
ATOM 7213 C CA . LEU H 2 118 ? 84.229 62.675 -9.353 1.00 23.79 141 LEU H CA 1
ATOM 7214 C C . LEU H 2 118 ? 83.813 62.763 -10.815 1.00 24.35 141 LEU H C 1
ATOM 7215 O O . LEU H 2 118 ? 82.615 62.770 -11.115 1.00 25.08 141 LEU H O 1
ATOM 7220 N N . LEU H 2 119 ? 84.800 62.792 -11.719 1.00 24.35 142 LEU H N 1
ATOM 7221 C CA . LEU H 2 119 ? 84.559 63.005 -13.146 1.00 23.98 142 LEU H CA 1
ATOM 7222 C C . LEU H 2 119 ? 85.618 62.328 -14.044 1.00 23.24 142 LEU H C 1
ATOM 7223 O O . LEU H 2 119 ? 86.805 62.584 -13.927 1.00 23.28 142 LEU H O 1
ATOM 7228 N N . SER H 2 120 ? 85.160 61.484 -14.961 1.00 23.20 143 SER H N 1
ATOM 7229 C CA . SER H 2 120 ? 86.025 60.826 -15.961 1.00 22.97 143 SER H CA 1
ATOM 7230 C C . SER H 2 120 ? 86.347 61.730 -17.142 1.00 22.13 143 SER H C 1
ATOM 7231 O O . SER H 2 120 ? 85.675 62.698 -17.360 1.00 22.49 143 SER H O 1
ATOM 7234 N N . ASP H 2 121 ? 87.376 61.399 -17.905 1.00 22.21 144 ASP H N 1
ATOM 7235 C CA . ASP H 2 121 ? 87.717 62.125 -19.140 1.00 22.46 144 ASP H CA 1
ATOM 7236 C C . ASP H 2 121 ? 88.048 63.602 -18.896 1.00 22.56 144 ASP H C 1
ATOM 7237 O O . ASP H 2 121 ? 87.500 64.493 -19.570 1.00 21.58 144 ASP H O 1
ATOM 7242 N N . VAL H 2 122 ? 88.922 63.852 -17.907 1.00 22.78 145 VAL H N 1
ATOM 7243 C CA . VAL H 2 122 ? 89.429 65.192 -17.636 1.00 22.59 145 VAL H CA 1
ATOM 7244 C C . VAL H 2 122 ? 90.887 65.242 -18.128 1.00 22.79 145 VAL H C 1
ATOM 7245 O O . VAL H 2 122 ? 91.726 64.471 -17.704 1.00 21.62 145 VAL H O 1
ATOM 7249 N N . GLU H 2 123 ? 91.152 66.122 -19.087 1.00 23.57 146 GLU H N 1
ATOM 7250 C CA . GLU H 2 123 ? 92.481 66.240 -19.700 1.00 24.01 146 GLU H CA 1
ATOM 7251 C C . GLU H 2 123 ? 93.394 67.090 -18.849 1.00 23.64 146 GLU H C 1
ATOM 7252 O O . GLU H 2 123 ? 94.601 66.887 -18.862 1.00 23.80 146 GLU H O 1
ATOM 7258 N N . GLU H 2 124 ? 92.810 68.097 -18.200 1.00 23.48 147 GLU H N 1
ATOM 7259 C CA . GLU H 2 124 ? 93.563 69.109 -17.475 1.00 23.80 147 GLU H CA 1
ATOM 7260 C C . GLU H 2 124 ? 92.729 69.742 -16.334 1.00 23.12 147 GLU H C 1
ATOM 7261 O O . GLU H 2 124 ? 91.555 70.103 -16.510 1.00 22.94 147 GLU H O 1
ATOM 7267 N N . LEU H 2 125 ? 93.365 69.842 -15.165 1.00 22.50 148 LEU H N 1
ATOM 7268 C CA . LEU H 2 125 ? 92.906 70.647 -14.050 1.00 21.56 148 LEU H CA 1
ATOM 7269 C C . LEU H 2 125 ? 93.842 71.857 -13.990 1.00 21.67 148 LEU H C 1
ATOM 7270 O O . LEU H 2 125 ? 95.039 71.670 -13.819 1.00 19.87 148 LEU H O 1
ATOM 7275 N N . ASN H 2 126 ? 93.290 73.073 -14.121 1.00 21.39 149 ASN H N 1
ATOM 7276 C CA . ASN H 2 126 ? 94.043 74.281 -13.850 1.00 21.68 149 ASN H CA 1
ATOM 7277 C C . ASN H 2 126 ? 93.312 75.252 -12.912 1.00 21.53 149 ASN H C 1
ATOM 7278 O O . ASN H 2 126 ? 92.101 75.396 -12.977 1.00 22.22 149 ASN H O 1
ATOM 7283 N N . VAL H 2 127 ? 94.073 75.912 -12.039 1.00 21.54 150 VAL H N 1
ATOM 7284 C CA . VAL H 2 127 ? 93.526 76.891 -11.136 1.00 20.93 150 VAL H CA 1
ATOM 7285 C C . VAL H 2 127 ? 94.293 78.186 -11.298 1.00 20.70 150 VAL H C 1
ATOM 7286 O O . VAL H 2 127 ? 95.511 78.185 -11.438 1.00 20.54 150 VAL H O 1
ATOM 7290 N N . ARG H 2 128 ? 93.559 79.292 -11.297 1.00 20.93 151 ARG H N 1
ATOM 7291 C CA . ARG H 2 128 ? 94.140 80.626 -11.347 1.00 20.76 151 ARG H CA 1
ATOM 7292 C C . ARG H 2 128 ? 93.636 81.454 -10.164 1.00 20.02 151 ARG H C 1
ATOM 7293 O O . ARG H 2 128 ? 92.658 81.089 -9.512 1.00 19.05 151 ARG H O 1
ATOM 7301 N N . PHE H 2 129 ? 94.331 82.558 -9.885 1.00 19.96 152 PHE H N 1
ATOM 7302 C CA . PHE H 2 129 ? 94.148 83.327 -8.632 1.00 19.51 152 PHE H CA 1
ATOM 7303 C C . PHE H 2 129 ? 94.094 84.803 -8.944 1.00 19.31 152 PHE H C 1
ATOM 7304 O O . PHE H 2 129 ? 94.986 85.335 -9.592 1.00 19.73 152 PHE H O 1
ATOM 7312 N N . TYR H 2 130 ? 93.040 85.463 -8.493 1.00 19.54 153 TYR H N 1
ATOM 7313 C CA . TYR H 2 130 ? 92.838 86.880 -8.773 1.00 19.94 153 TYR H CA 1
ATOM 7314 C C . TYR H 2 130 ? 93.454 87.704 -7.635 1.00 20.38 153 TYR H C 1
ATOM 7315 O O . TYR H 2 130 ? 92.978 87.646 -6.510 1.00 20.23 153 TYR H O 1
ATOM 7324 N N . ASP H 2 131 ? 94.499 88.470 -7.935 1.00 21.06 154 ASP H N 1
ATOM 7325 C CA . ASP H 2 131 ? 95.190 89.266 -6.921 1.00 22.15 154 ASP H CA 1
ATOM 7326 C C . ASP H 2 131 ? 94.626 90.684 -6.814 1.00 23.05 154 ASP H C 1
ATOM 7327 O O . ASP H 2 131 ? 95.321 91.598 -6.356 1.00 22.82 154 ASP H O 1
ATOM 7332 N N . GLY H 2 132 ? 93.391 90.882 -7.282 1.00 23.92 155 GLY H N 1
ATOM 7333 C CA . GLY H 2 132 ? 92.714 92.175 -7.143 1.00 24.46 155 GLY H CA 1
ATOM 7334 C C . GLY H 2 132 ? 92.892 93.108 -8.334 1.00 25.00 155 GLY H C 1
ATOM 7335 O O . GLY H 2 132 ? 92.180 94.109 -8.449 1.00 25.22 155 GLY H O 1
ATOM 7336 N N . LYS H 2 133 ? 93.855 92.804 -9.204 1.00 25.32 156 LYS H N 1
ATOM 7337 C CA . LYS H 2 133 ? 93.983 93.494 -10.485 1.00 25.32 156 LYS H CA 1
ATOM 7338 C C . LYS H 2 133 ? 93.971 92.524 -11.657 1.00 25.35 156 LYS H C 1
ATOM 7339 O O . LYS H 2 133 ? 93.414 92.853 -12.704 1.00 25.87 156 LYS H O 1
ATOM 7345 N N . GLN H 2 134 ? 94.572 91.343 -11.501 1.00 25.12 157 GLN H N 1
ATOM 7346 C CA . GLN H 2 134 ? 94.551 90.337 -12.575 1.00 24.92 157 GLN H CA 1
ATOM 7347 C C . GLN H 2 134 ? 94.687 88.918 -12.069 1.00 24.23 157 GLN H C 1
ATOM 7348 O O . GLN H 2 134 ? 94.938 88.686 -10.894 1.00 23.81 157 GLN H O 1
ATOM 7354 N N . TRP H 2 135 ? 94.500 87.975 -12.986 1.00 23.79 158 TRP H N 1
ATOM 7355 C CA . TRP H 2 135 ? 94.639 86.556 -12.702 1.00 23.46 158 TRP H CA 1
ATOM 7356 C C . TRP H 2 135 ? 96.089 86.072 -12.828 1.00 22.50 158 TRP H C 1
ATOM 7357 O O . TRP H 2 135 ? 96.726 86.289 -13.839 1.00 22.45 158 TRP H O 1
ATOM 7368 N N . ILE H 2 136 ? 96.582 85.397 -11.793 1.00 21.66 159 ILE H N 1
ATOM 7369 C CA . ILE H 2 136 ? 97.914 84.799 -11.804 1.00 21.04 159 ILE H CA 1
ATOM 7370 C C . ILE H 2 136 ? 97.841 83.265 -11.605 1.00 21.05 159 ILE H C 1
ATOM 7371 O O . ILE H 2 136 ? 96.778 82.722 -11.307 1.00 20.81 159 ILE H O 1
ATOM 7376 N N . ASN H 2 137 ? 98.981 82.592 -11.758 1.00 21.59 160 ASN H N 1
ATOM 7377 C CA . ASN H 2 137 ? 99.050 81.127 -11.851 1.00 22.34 160 ASN H CA 1
ATOM 7378 C C . ASN H 2 137 ? 99.604 80.393 -10.616 1.00 22.63 160 ASN H C 1
ATOM 7379 O O . ASN H 2 137 ? 99.573 79.150 -10.560 1.00 22.81 160 ASN H O 1
ATOM 7384 N N . GLU H 2 138 ? 100.110 81.139 -9.636 1.00 22.63 161 GLU H N 1
ATOM 7385 C CA . GLU H 2 138 ? 100.402 80.577 -8.310 1.00 22.81 161 GLU H CA 1
ATOM 7386 C C . GLU H 2 138 ? 99.946 81.514 -7.193 1.00 22.14 161 GLU H C 1
ATOM 7387 O O . GLU H 2 138 ? 99.697 82.702 -7.412 1.00 21.72 161 GLU H O 1
ATOM 7393 N N . TRP H 2 139 ? 99.824 80.952 -5.996 1.00 21.50 162 TRP H N 1
ATOM 7394 C CA . TRP H 2 139 ? 99.475 81.721 -4.822 1.00 21.13 162 TRP H CA 1
ATOM 7395 C C . TRP H 2 139 ? 100.393 81.374 -3.650 1.00 21.70 162 TRP H C 1
ATOM 7396 O O . TRP H 2 139 ? 100.218 80.351 -2.974 1.00 21.73 162 TRP H O 1
ATOM 7407 N N . SER H 2 140 ? 101.371 82.245 -3.414 1.00 22.01 163 SER H N 1
ATOM 7408 C CA . SER H 2 140 ? 102.385 82.021 -2.390 1.00 22.86 163 SER H CA 1
ATOM 7409 C C . SER H 2 140 ? 102.136 82.823 -1.104 1.00 23.27 163 SER H C 1
ATOM 7410 O O . SER H 2 140 ? 102.846 82.651 -0.121 1.00 22.73 163 SER H O 1
ATOM 7413 N N . ASN H 2 141 ? 101.129 83.688 -1.118 1.00 24.11 164 ASN H N 1
ATOM 7414 C CA . ASN H 2 141 ? 100.792 84.503 0.038 1.00 24.95 164 ASN H CA 1
ATOM 7415 C C . ASN H 2 141 ? 100.203 83.584 1.114 1.00 25.35 164 ASN H C 1
ATOM 7416 O O . ASN H 2 141 ? 99.132 83.009 0.925 1.00 26.05 164 ASN H O 1
ATOM 7421 N N . GLU H 2 142 ? 100.932 83.422 2.215 1.00 25.75 165 GLU H N 1
ATOM 7422 C CA . GLU H 2 142 ? 100.556 82.497 3.290 1.00 25.94 165 GLU H CA 1
ATOM 7423 C C . GLU H 2 142 ? 99.618 83.159 4.312 1.00 25.70 165 GLU H C 1
ATOM 7424 O O . GLU H 2 142 ? 99.087 82.478 5.188 1.00 26.13 165 GLU H O 1
ATOM 7430 N N . LEU H 2 143 ? 99.418 84.476 4.196 1.00 25.00 166 LEU H N 1
ATOM 7431 C CA . LEU H 2 143 ? 98.636 85.249 5.165 1.00 24.24 166 LEU H CA 1
ATOM 7432 C C . LEU H 2 143 ? 97.244 85.634 4.691 1.00 23.96 166 LEU H C 1
ATOM 7433 O O . LEU H 2 143 ? 96.359 85.857 5.511 1.00 24.54 166 LEU H O 1
ATOM 7438 N N . THR H 2 144 ? 97.038 85.704 3.378 1.00 22.87 167 THR H N 1
ATOM 7439 C CA . THR H 2 144 ? 95.756 86.111 2.827 1.00 21.77 167 THR H CA 1
ATOM 7440 C C . THR H 2 144 ? 95.372 85.132 1.723 1.00 20.77 167 THR H C 1
ATOM 7441 O O . THR H 2 144 ? 96.244 84.530 1.091 1.00 20.81 167 THR H O 1
ATOM 7445 N N . LEU H 2 145 ? 94.074 84.927 1.533 1.00 19.57 168 LEU H N 1
ATOM 7446 C CA . LEU H 2 145 ? 93.587 84.191 0.363 1.00 18.81 168 LEU H CA 1
ATOM 7447 C C . LEU H 2 145 ? 93.423 85.181 -0.794 1.00 18.55 168 LEU H C 1
ATOM 7448 O O . LEU H 2 145 ? 93.273 86.391 -0.559 1.00 18.06 168 LEU H O 1
ATOM 7453 N N . PRO H 2 146 ? 93.445 84.680 -2.047 1.00 18.48 169 PRO H N 1
ATOM 7454 C CA . PRO H 2 146 ? 93.178 85.571 -3.176 1.00 18.26 169 PRO H CA 1
ATOM 7455 C C . PRO H 2 146 ? 91.704 85.898 -3.219 1.00 18.13 169 PRO H C 1
ATOM 7456 O O . PRO H 2 146 ? 90.884 85.035 -2.875 1.00 19.02 169 PRO H O 1
ATOM 7460 N N . ALA H 2 147 ? 91.358 87.106 -3.651 1.00 17.75 170 ALA H N 1
ATOM 7461 C CA . ALA H 2 147 ? 89.966 87.545 -3.648 1.00 18.14 170 ALA H CA 1
ATOM 7462 C C . ALA H 2 147 ? 89.074 86.535 -4.391 1.00 18.40 170 ALA H C 1
ATOM 7463 O O . ALA H 2 147 ? 87.938 86.282 -3.993 1.00 18.60 170 ALA H O 1
ATOM 7465 N N . ALA H 2 148 ? 89.605 85.959 -5.468 1.00 18.69 171 ALA H N 1
ATOM 7466 C CA . ALA H 2 148 ? 88.888 84.993 -6.291 1.00 18.82 171 ALA H CA 1
ATOM 7467 C C . ALA H 2 148 ? 89.817 83.874 -6.798 1.00 19.78 171 ALA H C 1
ATOM 7468 O O . ALA H 2 148 ? 91.034 84.062 -6.976 1.00 19.13 171 ALA H O 1
ATOM 7470 N N . ILE H 2 149 ? 89.204 82.709 -7.019 1.00 20.76 172 ILE H N 1
ATOM 7471 C CA . ILE H 2 149 ? 89.869 81.510 -7.551 1.00 21.93 172 ILE H CA 1
ATOM 7472 C C . ILE H 2 149 ? 89.076 81.064 -8.793 1.00 21.54 172 ILE H C 1
ATOM 7473 O O . ILE H 2 149 ? 87.885 81.106 -8.789 1.00 20.55 172 ILE H O 1
ATOM 7478 N N . SER H 2 150 ? 89.759 80.715 -9.871 1.00 22.35 173 SER H N 1
ATOM 7479 C CA . SER H 2 150 ? 89.121 80.134 -11.070 1.00 22.79 173 SER H CA 1
ATOM 7480 C C . SER H 2 150 ? 89.641 78.738 -11.269 1.00 22.24 173 SER H C 1
ATOM 7481 O O . SER H 2 150 ? 90.832 78.548 -11.415 1.00 21.77 173 SER H O 1
ATOM 7484 N N . VAL H 2 151 ? 88.731 77.780 -11.266 1.00 22.85 174 VAL H N 1
ATOM 7485 C CA . VAL H 2 151 ? 89.024 76.374 -11.446 1.00 22.83 174 VAL H CA 1
ATOM 7486 C C . VAL H 2 151 ? 88.571 76.013 -12.855 1.00 23.29 174 VAL H C 1
ATOM 7487 O O . VAL H 2 151 ? 87.401 76.110 -13.170 1.00 23.61 174 VAL H O 1
ATOM 7491 N N . GLU H 2 152 ? 89.526 75.585 -13.681 1.00 23.36 175 GLU H N 1
ATOM 7492 C CA . GLU H 2 152 ? 89.317 75.301 -15.086 1.00 23.74 175 GLU H CA 1
ATOM 7493 C C . GLU H 2 152 ? 89.573 73.784 -15.317 1.00 23.34 175 GLU H C 1
ATOM 7494 O O . GLU H 2 152 ? 90.645 73.256 -15.021 1.00 22.86 175 GLU H O 1
ATOM 7500 N N . LEU H 2 153 ? 88.539 73.095 -15.781 1.00 23.12 176 LEU H N 1
ATOM 7501 C CA . LEU H 2 153 ? 88.600 71.682 -16.188 1.00 22.58 176 LEU H CA 1
ATOM 7502 C C . LEU H 2 153 ? 88.526 71.611 -17.691 1.00 21.04 176 LEU H C 1
ATOM 7503 O O . LEU H 2 153 ? 87.714 72.279 -18.284 1.00 20.92 176 LEU H O 1
ATOM 7508 N N . THR H 2 154 ? 89.400 70.820 -18.307 1.00 20.61 177 THR H N 1
ATOM 7509 C CA . THR H 2 154 ? 89.304 70.543 -19.737 1.00 19.17 177 THR H CA 1
ATOM 7510 C C . THR H 2 154 ? 88.865 69.098 -19.913 1.00 19.25 177 THR H C 1
ATOM 7511 O O . THR H 2 154 ? 89.603 68.178 -19.630 1.00 18.09 177 THR H O 1
ATOM 7515 N N . LEU H 2 155 ? 87.625 68.933 -20.373 1.00 19.97 178 LEU H N 1
ATOM 7516 C CA . LEU H 2 155 ? 87.025 67.636 -20.567 1.00 20.30 178 LEU H CA 1
ATOM 7517 C C . LEU H 2 155 ? 87.302 67.190 -21.982 1.00 20.38 178 LEU H C 1
ATOM 7518 O O . LEU H 2 155 ? 87.366 68.003 -22.906 1.00 20.82 178 LEU H O 1
ATOM 7523 N N . LYS H 2 156 ? 87.465 65.891 -22.167 1.00 20.82 179 LYS H N 1
ATOM 7524 C CA . LYS H 2 156 ? 87.802 65.377 -23.491 1.00 21.24 179 LYS H CA 1
ATOM 7525 C C . LYS H 2 156 ? 86.650 65.528 -24.483 1.00 20.58 179 LYS H C 1
ATOM 7526 O O . LYS H 2 156 ? 86.872 65.607 -25.670 1.00 20.38 179 LYS H O 1
ATOM 7532 N N . ASP H 2 157 ? 85.425 65.536 -23.975 1.00 20.78 180 ASP H N 1
ATOM 7533 C CA . ASP H 2 157 ? 84.243 65.683 -24.807 1.00 20.53 180 ASP H CA 1
ATOM 7534 C C . ASP H 2 157 ? 83.734 67.145 -24.867 1.00 20.89 180 ASP H C 1
ATOM 7535 O O . ASP H 2 157 ? 83.416 67.654 -25.928 1.00 21.56 180 ASP H O 1
ATOM 7540 N N . TYR H 2 158 ? 83.687 67.828 -23.745 1.00 21.01 181 TYR H N 1
ATOM 7541 C CA . TYR H 2 158 ? 83.053 69.135 -23.709 1.00 21.82 181 TYR H CA 1
ATOM 7542 C C . TYR H 2 158 ? 84.041 70.272 -23.882 1.00 22.11 181 TYR H C 1
ATOM 7543 O O . TYR H 2 158 ? 83.640 71.417 -24.208 1.00 22.56 181 TYR H O 1
ATOM 7552 N N . GLY H 2 159 ? 85.324 69.962 -23.692 1.00 21.37 182 GLY H N 1
ATOM 7553 C CA . GLY H 2 159 ? 86.357 70.983 -23.703 1.00 21.35 182 GLY H CA 1
ATOM 7554 C C . GLY H 2 159 ? 86.450 71.727 -22.377 1.00 21.12 182 GLY H C 1
ATOM 7555 O O . GLY H 2 159 ? 86.207 71.172 -21.313 1.00 20.05 182 GLY H O 1
ATOM 7556 N N . LYS H 2 160 ? 86.815 72.998 -22.454 1.00 21.93 183 LYS H N 1
ATOM 7557 C CA . LYS H 2 160 ? 87.136 73.766 -21.273 1.00 22.71 183 LYS H CA 1
ATOM 7558 C C . LYS H 2 160 ? 85.895 74.321 -20.632 1.00 22.21 183 LYS H C 1
ATOM 7559 O O . LYS H 2 160 ? 85.124 74.995 -21.278 1.00 22.67 183 LYS H O 1
ATOM 7565 N N . ILE H 2 161 ? 85.734 74.038 -19.343 1.00 22.30 184 ILE H N 1
ATOM 7566 C CA . ILE H 2 161 ? 84.728 74.671 -18.501 1.00 22.81 184 ILE H CA 1
ATOM 7567 C C . ILE H 2 161 ? 85.441 75.224 -17.242 1.00 23.31 184 ILE H C 1
ATOM 7568 O O . ILE H 2 161 ? 86.421 74.652 -16.773 1.00 23.72 184 ILE H O 1
ATOM 7573 N N . ALA H 2 162 ? 84.955 76.358 -16.744 1.00 23.66 185 ALA H N 1
ATOM 7574 C CA . ALA H 2 162 ? 85.578 77.086 -15.645 1.00 23.42 185 ALA H CA 1
ATOM 7575 C C . ALA H 2 162 ? 84.527 77.578 -14.632 1.00 23.46 185 ALA H C 1
ATOM 7576 O O . ALA H 2 162 ? 83.367 77.879 -15.007 1.00 24.07 185 ALA H O 1
ATOM 7578 N N . ARG H 2 163 ? 84.911 77.597 -13.347 1.00 23.30 186 ARG H N 1
ATOM 7579 C CA A ARG H 2 163 ? 84.093 78.198 -12.301 0.50 22.56 186 ARG H CA 1
ATOM 7580 C CA B ARG H 2 163 ? 84.085 78.166 -12.282 0.50 23.08 186 ARG H CA 1
ATOM 7581 C C . ARG H 2 163 ? 84.960 79.128 -11.441 1.00 23.11 186 ARG H C 1
ATOM 7582 O O . ARG H 2 163 ? 86.065 78.777 -11.009 1.00 22.98 186 ARG H O 1
ATOM 7597 N N . THR H 2 164 ? 84.456 80.343 -11.225 1.00 23.10 187 THR H N 1
ATOM 7598 C CA . THR H 2 164 ? 85.092 81.390 -10.430 1.00 21.88 187 THR H CA 1
ATOM 7599 C C . THR H 2 164 ? 84.393 81.409 -9.072 1.00 22.28 187 THR H C 1
ATOM 7600 O O . THR H 2 164 ? 83.168 81.478 -9.010 1.00 20.72 187 THR H O 1
ATOM 7604 N N . TYR H 2 165 ? 85.189 81.354 -7.994 1.00 22.52 188 TYR H N 1
ATOM 7605 C CA . TYR H 2 165 ? 84.697 81.388 -6.639 1.00 22.71 188 TYR H CA 1
ATOM 7606 C C . TYR H 2 165 ? 85.372 82.510 -5.855 1.00 23.26 188 TYR H C 1
ATOM 7607 O O . TYR H 2 165 ? 86.593 82.715 -5.980 1.00 23.32 188 TYR H O 1
ATOM 7616 N N . LEU H 2 166 ? 84.592 83.215 -5.034 1.00 23.00 189 LEU H N 1
ATOM 7617 C CA . LEU H 2 166 ? 85.148 84.211 -4.123 1.00 23.27 189 LEU H CA 1
ATOM 7618 C C . LEU H 2 166 ? 85.525 83.601 -2.773 1.00 23.16 189 LEU H C 1
ATOM 7619 O O . LEU H 2 166 ? 84.895 82.654 -2.288 1.00 23.27 189 LEU H O 1
ATOM 7624 N N . THR H 2 167 ? 86.557 84.176 -2.168 1.00 23.39 190 THR H N 1
ATOM 7625 C CA . THR H 2 167 ? 87.081 83.707 -0.884 1.00 23.52 190 THR H CA 1
ATOM 7626 C C . THR H 2 167 ? 86.601 84.610 0.237 1.00 23.45 190 THR H C 1
ATOM 7627 O O . THR H 2 167 ? 86.151 85.724 -0.016 1.00 23.93 190 THR H O 1
ATOM 7631 N N . PRO H 2 168 ? 86.651 84.119 1.491 1.00 23.66 191 PRO H N 1
ATOM 7632 C CA . PRO H 2 168 ? 86.409 85.025 2.606 1.00 23.37 191 PRO H CA 1
ATOM 7633 C C . PRO H 2 168 ? 87.536 86.051 2.795 1.00 23.67 191 PRO H C 1
ATOM 7634 O O . PRO H 2 168 ? 88.720 85.783 2.510 1.00 23.09 191 PRO H O 1
ATOM 7638 N N . GLU H 2 169 ? 87.134 87.222 3.275 1.00 24.44 192 GLU H N 1
ATOM 7639 C CA . GLU H 2 169 ? 88.028 88.339 3.511 1.00 25.18 192 GLU H CA 1
ATOM 7640 C C . GLU H 2 169 ? 88.774 88.108 4.812 1.00 24.66 192 GLU H C 1
ATOM 7641 O O . GLU H 2 169 ? 88.331 87.333 5.657 1.00 24.15 192 GLU H O 1
ATOM 7647 N N . GLY H 2 170 ? 89.909 88.782 4.959 1.00 24.39 193 GLY H N 1
ATOM 7648 C CA . GLY H 2 170 ? 90.708 88.681 6.171 1.00 24.50 193 GLY H CA 1
ATOM 7649 C C . GLY H 2 170 ? 92.100 88.148 5.911 1.00 24.77 193 GLY H C 1
ATOM 7650 O O . GLY H 2 170 ? 92.338 87.447 4.911 1.00 24.40 193 GLY H O 1
ATOM 7651 N N . ASN H 2 171 ? 93.017 88.492 6.819 1.00 25.16 194 ASN H N 1
ATOM 7652 C CA . ASN H 2 171 ? 94.379 87.974 6.791 1.00 25.58 194 ASN H CA 1
ATOM 7653 C C . ASN H 2 171 ? 94.772 87.412 8.149 1.00 26.29 194 ASN H C 1
ATOM 7654 O O . ASN H 2 171 ? 94.215 87.802 9.181 1.00 26.84 194 ASN H O 1
ATOM 7659 N N . LEU H 2 172 ? 95.767 86.527 8.134 1.00 26.67 195 LEU H N 1
ATOM 7660 C CA . LEU H 2 172 ? 96.414 86.028 9.343 1.00 26.81 195 LEU H CA 1
ATOM 7661 C C . LEU H 2 172 ? 97.623 86.928 9.633 1.00 27.20 195 LEU H C 1
ATOM 7662 O O . LEU H 2 172 ? 98.132 87.578 8.716 1.00 27.31 195 LEU H O 1
ATOM 7667 N N . GLN H 2 173 ? 98.064 86.983 10.897 1.00 27.33 196 GLN H N 1
ATOM 7668 C CA . GLN H 2 173 ? 99.264 87.742 11.273 1.00 27.62 196 GLN H CA 1
ATOM 7669 C C . GLN H 2 173 ? 100.517 86.906 11.042 1.00 27.84 196 GLN H C 1
ATOM 7670 O O . GLN H 2 173 ? 100.539 85.715 11.345 1.00 28.13 196 GLN H O 1
#

Solvent-accessible surface area: 43281 Å² total

Foldseek 3Di:
DVVLVVLLLQVCLVVVVVVPVVPQAWDKDWDDDPNAIKIKIKAWDDDPDQFKTKIKIFICRDPPDDGSDIDMDIDGNPD/DVVVVVVVQVVLVVQLVPCQFQQFFDLDWADVVTAAKDWAACVVHAVGIKIHKGFPDADPPPDPPGTQIWTKMWGHDPQFIKIWTGRHRYDPDGTDIDRRHHQWDDKAKWAAQPPDTHRDDDPRFWGGQKMKIWTQGPPPGIDIDMYGDDDDTHDD/DVVLVVVLLQVCQVVVVVVPVVDDWDWDWDQGPNAIKIKIKAWDDDPPFKTKIKIFICRDPPDDGSDIDMDIDTD/DVVVVQVVLVVQLPPCPFQQFADLDAAPCGAAKDWDACVVPAVGIKIHKGWDDADPPPDPPRTQIWDKMWGADPQWIKMFTGSHSHDPDGTDIDRRHHQWPDKAKWAAQPPDIDRDDDDRFWGGQKMKIWTQGPPPGIDIDIYGDDGGTHDD/DVVLVVVLLQVVLVVVVVVPVVPQDKDWDWDDDPRAIKIKIKAWDDDDDDFKTKIKIFICRDPPGDGSDIDMDIDGD/DVVVVVVQVVLVVQLPPCQFQQFADLDAAPCRAAKDWAACSVPAPGIKIHKGFPDADDPPDPPRTQIWDKMWGHDPQWIKIFTGSHRHDPDGTDIDGRHHQFPDKAKWAAQPPDTDRDDPDRFWGGQKMKIWTQGPPPGIDIDIYGDDDDTHD/DVVLVVVLLQVVLVVVVVCPVVPQDWDWDWDDDPNAIKIKIKAWDDDPDDPKTKIKIFIPRDPPDDGSDIDMDIDD/DVVVVVVVQVVLVVQLPPCQFQQFFDLAAAPCGAQKDWAACVVPAPGIKMHKGFPAADPPPDPPRTQIWDKMWGADPQWIKMFTGRHRYDDDGGDIDGRHHQWPDWAKWAAQPPDIDRDDPPRWWGGQKMKIWTQGPPPGIDIDIYGDDDGTHD

CATH classification: 3.30.1300.30

Radius of gyration: 30.92 Å; Cα contacts (8 Å, |Δi|>4): 2179; chains: 8; bounding box: 67×89×84 Å

B-factor: mean 22.23, std 8.37, range [2.0, 83.28]

Sequence (922 aa):
TVGYLEQKFAAVADNQAVLNPKNLKASNGEEELAGQTWYWKVAPVATTQPLLKAFDVSVAATTQASPIITVRSYVASENELSQERTARLNELQRALVDSDFRQIALRRQTRTSKKLLHWADYLLDSDNKGIFARLGWHNPQQQFPRRGEVTKVGYRIKDERLERVWWRYPDTPQEGVVTPLLSDVEELNVRFYDGKQWINEWSNELTLPAAISVELTLKDYGKIARRTYLTPEGNLQKTVGYLEQKFAAVADNQAVLNPKLKASNGEEELAGQTWYWKVAPVATQPLLKAFDVSVAATTQASPIITVRSYVASQERTARLNELQRALVDSDFRQIALRQTRTKKLLHWADYLLDSDNKGIFARLGWHNPQQQFPRGEVTKVGYRIKDERLERVWWRYPDTPQEGVVTPLLSDVEELNVRFYDGKQWINEWSNELTLPAAISVELTLKDYGKIARRTYLTPEGNLQKTVGYLEQKFAAVADNQAVLNPKNLKASNGEEELAGQTWYWKVAPVATTQPLLKAFDVSVAATTQASPIITVRSYVASLSQERTARLNELQRALVDSDFRQIALRQTRTKKLLHWADYLLDSDNKGIFARLGWHNPQQQFPRGEVTKVGYRIKDERLERVWWRYPDTPQEGVVTPLLSDVEELNVRFYDGKQWINEWSNELTLPAAISVELTLKDYGKIARRTYLTPEGNLQTVGYLEQKFAAVADNQAVLNPKNLKASNGEEELAGQTWYWKVAPVATTQPLLKAFDVSVAATTQASPIITVRSYVAELSQERTARLNELQRALVDSDFRQIALRQTRTKKLLHWADYLLDSDNKGIFARLGWHNPQQQFPRGEVTKVGYRIKDERLERVWWRYPDTPQEGVVTPLLSDVEELNVRFYDGKQWINEWSNELTLPAAISVELTLKDYGKIARRTYLTPEGNLQ

InterPro domains:
  IPR003413 Type II secretion system protein GspI, C-terminal [PF02501] (67-142)
  IPR010052 Type II secretion system protein GspI [PTHR38779] (25-144)
  IPR010052 Type II secretion system protein GspI [TIGR01707] (33-130)
  IPR012902 Prokaryotic N-terminal methylation site [PF07963] (28-53)
  IPR012902 Prokaryotic N-terminal methylation site [PS00409] (32-52)
  IPR012902 Prokaryotic N-terminal methylation site [TIGR02532] (32-53)
  IPR045584 Pilin-like [SSF54523] (64-142)